Protein AF-A0A7S4QRP1-F1 (afdb_monomer_lite)

Foldseek 3Di:
DDDDPPPPPDPDQDQFWWWWQALVQFTWFQDPVFAIWGHHNDDDQRRIWGWGQDPVQWIWTAHSNQFTWFADPQFHITRDHNDCDQRRTWHWADPVPQWIWTAGSNQFIWFHDPNTGITGHHNDDDRRRTINIGGPPDPQFADFLAPCAVLALQQPDPVPLHQVLRNLVSVPQLPPFPAAEEEQAFLWAQCVAPQQVQQFAFDPQADAPPQDPRQPQQEGRLGRHAALQVRHNDRHRLAFLSNFLRQQQEGQTNPNYFYGHSRNDRHHYRIQRQQHNVRDGDLVSSLVSLLRCQQSHHQEYQALDWDDDDDPSSLVSVVLCVVLQYAYQHEQFQQQEACQVVPIPPQQRPDLSYAYEFEDDSVNAGDNRTHFYQERHQEYGHFAQGWGDGPPNDIGTDGGSSSRRSNLSSLLSRLCSLPVLATSNLSVVLQSVQFDADPNQNSGHNSNGYHHSSSSNVSSVVDDGQCWDPFAFDAKDDDFDDADFQWTFFKIKTFGTPDCPRFFKKWKFFHAPQFGGRDTQDMDTDDVDRIDIRGNHDIDGRDSRGFWMWIWTGDPRGIDDGGDVSNTYMDTDDRFNAPPWAFPDKDWPAFPDPDFLKGWGKIKTQGTQACQSFQWKWKFQDAPDLDTHDTQGIGGDLGFHDWDKDDPCVVQWDWDQDPQRKIKTDRFDDAAFDKMKIKGFAQKKKFWAFAAFAAPAWWWDWAPDIDHHGDDDRDIDGDHGDMIIIMTGHHHDGDIGGTMMMMGHDDSMDMDIRDIDRRPYQFMWIWTDDPPHTHSHTDTDGHDGDDLQAWDELQFAFPDKDWDFPDQDPQWGWTKIKTATDPCLQVDPNFFWKFKAFAAPVRHGPGGPGFIDGPYDDRIDITTDHTGGHDVRGFKMWIWTTDPNGTYPHIHIDTDDNNHPVDPVPVPDPPPPDDDDDDDDDPPDPPPDDDDDDDDDDDDDDDDDDDDDDDDDDDDDDDDDDDDDDDDDDDDDDDDDPDDDDPDDDDPVVVVVVVVVVVVDDDDDDPLAKDWDDKDKDWDDDDDDDDDDDDDDGDIDMDTDMDGHPDDDDPSPPDDDDDDDDADDDDPVVVVVQVVVVVVCVVVPNDDPPPDDDDDDHDDDDDDDDDDDDDDDDDDDDDDDDDDYDDDDDDDDDDDDDDDDDDDPDPDDDDDDDDDDDDDDDDDDDDDDDDDDDDDDDDDDDDDDDDDDDDDDDDD

InterPro domains:
  IPR000209 Peptidase S8/S53 domain [PF00082] (178-436)
  IPR008999 Actin-crosslinking [SSF50405] (17-133)
  IPR015500 Peptidase S8, subtilisin-related [PR00723] (177-196)
  IPR015500 Peptidase S8, subtilisin-related [PR00723] (237-250)
  IPR015500 Peptidase S8, subtilisin-related [PR00723] (399-415)
  IPR022398 Peptidase S8, subtilisin, His-active site [PS00137] (241-251)
  IPR022768 Fascin-like domain [PF06268] (27-131)
  IPR023827 Peptidase S8, subtilisin, Asp-active site [PS00136] (182-193)
  IPR023828 Peptidase S8, subtilisin, Ser-active site [PS00138] (400-410)
  IPR034204 Subtilisin-like protease 1, catalytic domain [cd07473] (177-435)
  IPR036852 Peptidase S8/S53 domain superfamily [G3DSA:3.40.50.200] (142-464)
  IPR036852 Peptidase S8/S53 domain superfamily [SSF52743] (160-460)
  IPR051048 Peptidase S8/S53 subtilisin kexin sedolisin [PTHR43399] (101-465)

pLDDT: mean 70.14, std 25.88, range [21.08, 98.94]

Structure (mmCIF, N/CA/C/O backbone):
data_AF-A0A7S4QRP1-F1
#
_entry.id   AF-A0A7S4QRP1-F1
#
loop_
_atom_site.group_PDB
_atom_site.id
_atom_site.type_symbol
_atom_site.label_atom_id
_atom_site.label_alt_id
_atom_site.label_comp_id
_atom_site.label_asym_id
_atom_site.label_entity_id
_atom_site.label_seq_id
_atom_site.pdbx_PDB_ins_code
_atom_site.Cartn_x
_atom_site.Cartn_y
_atom_site.Cartn_z
_atom_site.occupancy
_atom_site.B_iso_or_equiv
_atom_site.auth_seq_id
_atom_site.auth_comp_id
_atom_site.auth_asym_id
_atom_site.auth_atom_id
_atom_site.pdbx_PDB_model_num
ATOM 1 N N . MET A 1 1 ? -53.992 -9.890 17.772 1.00 36.91 1 MET A N 1
ATOM 2 C CA . MET A 1 1 ? -52.911 -10.896 17.773 1.00 36.91 1 MET A CA 1
ATOM 3 C C . MET A 1 1 ? -51.882 -10.403 16.781 1.00 36.91 1 MET A C 1
ATOM 5 O O . MET A 1 1 ? -52.305 -9.772 15.822 1.00 36.91 1 MET A O 1
ATOM 9 N N . ASP A 1 2 ? -50.608 -10.650 17.073 1.00 33.19 2 ASP A N 1
ATOM 10 C CA . ASP A 1 2 ? -49.397 -10.023 16.512 1.00 33.19 2 ASP A CA 1
ATOM 11 C C . ASP A 1 2 ? -48.949 -8.768 17.278 1.00 33.19 2 ASP A C 1
ATOM 13 O O . ASP A 1 2 ? -49.707 -7.817 17.462 1.00 33.19 2 ASP A O 1
ATOM 17 N N . GLY A 1 3 ? -47.712 -8.833 17.779 1.00 28.30 3 GLY A N 1
ATOM 18 C CA . GLY A 1 3 ? -47.117 -7.903 18.741 1.00 28.30 3 GLY A CA 1
ATOM 19 C C . GLY A 1 3 ? -46.500 -8.658 19.924 1.00 28.30 3 GLY A C 1
ATOM 20 O O . GLY A 1 3 ? -47.231 -9.218 20.733 1.00 28.30 3 GLY A O 1
ATOM 21 N N . LEU A 1 4 ? -45.162 -8.657 20.004 1.00 28.66 4 LEU A N 1
ATOM 22 C CA . LEU A 1 4 ? -44.342 -9.264 21.069 1.00 28.66 4 LEU A CA 1
ATOM 23 C C . LEU A 1 4 ? -44.476 -10.794 21.232 1.00 28.66 4 LEU A C 1
ATOM 25 O O . LEU A 1 4 ? -44.919 -11.302 22.259 1.00 28.66 4 LEU A O 1
ATOM 29 N N . MET A 1 5 ? -43.931 -11.543 20.265 1.00 24.38 5 MET A N 1
ATOM 30 C CA . MET A 1 5 ? -43.088 -12.672 20.674 1.00 24.38 5 MET A CA 1
ATOM 31 C C . MET A 1 5 ? -41.734 -12.105 21.105 1.00 24.38 5 MET A C 1
ATOM 33 O O . MET A 1 5 ? -40.993 -11.584 20.273 1.00 24.38 5 MET A O 1
ATOM 37 N N . LEU A 1 6 ? -41.408 -12.233 22.392 1.00 30.28 6 LEU A N 1
ATOM 38 C CA . LEU A 1 6 ? -40.015 -12.237 22.838 1.00 30.28 6 LEU A CA 1
ATOM 39 C C . LEU A 1 6 ? -39.286 -13.361 22.088 1.00 30.28 6 LEU A C 1
ATOM 41 O O . LEU A 1 6 ? -39.799 -14.478 21.990 1.00 30.28 6 LEU A O 1
ATOM 45 N N . ALA A 1 7 ? -38.123 -13.054 21.516 1.00 27.66 7 ALA A N 1
ATOM 46 C CA . ALA A 1 7 ? -37.414 -13.929 20.585 1.00 27.66 7 ALA A CA 1
ATOM 47 C C . ALA A 1 7 ? -36.687 -15.094 21.291 1.00 27.66 7 ALA A C 1
ATOM 49 O O . ALA A 1 7 ? -35.465 -15.208 21.249 1.00 27.66 7 ALA A O 1
ATOM 50 N N . CYS A 1 8 ? -37.440 -16.004 21.910 1.00 27.66 8 CYS A N 1
ATOM 51 C CA . CYS A 1 8 ? -36.922 -17.257 22.462 1.00 27.66 8 CYS A CA 1
ATOM 52 C C . CYS A 1 8 ? -36.659 -18.297 21.355 1.00 27.66 8 CYS A C 1
ATOM 54 O O . CYS A 1 8 ? -37.307 -19.342 21.312 1.00 27.66 8 CYS A O 1
ATOM 56 N N . CYS A 1 9 ? -35.721 -18.002 20.450 1.00 27.97 9 CYS A N 1
ATOM 57 C CA . CYS A 1 9 ? -35.180 -18.938 19.452 1.00 27.97 9 CYS A CA 1
ATOM 58 C C . CYS A 1 9 ? -33.712 -18.634 19.074 1.00 27.97 9 CYS A C 1
ATOM 60 O O . CYS A 1 9 ? -33.294 -18.942 17.969 1.00 27.97 9 CYS A O 1
ATOM 62 N N . ASP A 1 10 ? -32.919 -18.093 20.003 1.00 26.20 10 ASP A N 1
ATOM 63 C CA . ASP A 1 10 ? -31.451 -18.151 19.978 1.00 26.20 10 ASP A CA 1
ATOM 64 C C . ASP A 1 10 ? -30.969 -18.432 21.407 1.00 26.20 10 ASP A C 1
ATOM 66 O O . ASP A 1 10 ? -31.486 -17.842 22.356 1.00 26.20 10 ASP A O 1
ATOM 70 N N . GLY A 1 11 ? -29.980 -19.311 21.587 1.00 29.73 11 GLY A N 1
ATOM 71 C CA . GLY A 1 11 ? -29.454 -19.704 22.905 1.00 29.73 11 GLY A CA 1
ATOM 72 C C . GLY A 1 11 ? -28.552 -18.653 23.564 1.00 29.73 11 GLY A C 1
ATOM 73 O O . GLY A 1 11 ? -27.426 -18.972 23.937 1.00 29.73 11 GLY A O 1
ATOM 74 N N . ARG A 1 12 ? -29.018 -17.404 23.665 1.00 34.72 12 ARG A N 1
ATOM 75 C CA . ARG A 1 12 ? -28.264 -16.264 24.209 1.00 34.72 12 ARG A CA 1
ATOM 76 C C . ARG A 1 12 ? -28.408 -16.198 25.736 1.00 34.72 12 ARG A C 1
ATOM 78 O O . ARG A 1 12 ? -29.534 -16.087 26.214 1.00 34.72 12 ARG A O 1
ATOM 85 N N . PRO A 1 13 ? -27.312 -16.169 26.509 1.00 31.45 13 PRO A N 1
ATOM 86 C CA . PRO A 1 13 ? -27.297 -15.492 27.794 1.00 31.45 13 PRO A CA 1
ATOM 87 C C . PRO A 1 13 ? -27.046 -14.003 27.523 1.00 31.45 13 PRO A C 1
ATOM 89 O O . PRO A 1 13 ? -25.899 -13.564 27.433 1.00 31.45 13 PRO A O 1
ATOM 92 N N . THR A 1 14 ? -28.112 -13.228 27.338 1.00 40.06 14 THR A N 1
ATOM 93 C CA . THR A 1 14 ? -28.007 -11.766 27.350 1.00 40.06 14 THR A CA 1
ATOM 94 C C . THR A 1 14 ? -27.567 -11.323 28.748 1.00 40.06 14 THR A C 1
ATOM 96 O O . THR A 1 14 ? -28.078 -11.816 29.754 1.00 40.06 14 THR A O 1
ATOM 99 N N . GLN A 1 15 ? -26.560 -10.449 28.839 1.00 50.09 15 GLN A N 1
ATOM 100 C CA . GLN A 1 15 ? -26.154 -9.855 30.119 1.00 50.09 15 GLN A CA 1
ATOM 101 C C . GLN A 1 15 ? -27.037 -8.641 30.398 1.00 50.09 15 GLN A C 1
ATOM 103 O O . GLN A 1 15 ? -26.566 -7.507 30.387 1.00 50.09 15 GLN A O 1
ATOM 108 N N . ASP A 1 16 ? -28.327 -8.896 30.610 1.00 62.72 16 ASP A N 1
ATOM 109 C CA . ASP A 1 16 ? -29.318 -7.846 30.817 1.00 62.72 16 ASP A CA 1
ATOM 110 C C . ASP A 1 16 ? -29.002 -7.112 32.126 1.00 62.72 16 ASP A C 1
ATOM 112 O O . ASP A 1 16 ? -29.123 -7.670 33.225 1.00 62.72 16 ASP A O 1
ATOM 116 N N . LEU A 1 17 ? -28.555 -5.860 32.007 1.00 76.88 17 LEU A N 1
ATOM 117 C CA . LEU A 1 17 ? -28.476 -4.938 33.130 1.00 76.88 17 LEU A CA 1
ATOM 118 C C . LEU A 1 17 ? -29.876 -4.360 33.328 1.00 76.88 17 LEU A C 1
ATOM 120 O O . LEU A 1 17 ? -30.436 -3.774 32.407 1.00 76.88 17 LEU A O 1
ATOM 124 N N . VAL A 1 18 ? -30.465 -4.527 34.507 1.00 82.56 18 VAL A N 1
ATOM 125 C CA . VAL A 1 18 ? -31.856 -4.133 34.764 1.00 82.56 18 VAL A CA 1
ATOM 126 C C . VAL A 1 18 ? -32.008 -3.400 36.092 1.00 82.56 18 VAL A C 1
ATOM 128 O O . VAL A 1 18 ? -31.240 -3.615 37.028 1.00 82.56 18 VAL A O 1
ATOM 131 N N . ALA A 1 19 ? -33.059 -2.590 36.200 1.00 87.56 19 ALA A N 1
ATOM 132 C CA . ALA A 1 19 ? -33.604 -2.135 37.476 1.00 87.56 19 ALA A CA 1
ATOM 133 C C . ALA A 1 19 ? -35.018 -2.694 37.668 1.00 87.56 19 ALA A C 1
ATOM 135 O O . ALA A 1 19 ? -35.864 -2.614 36.775 1.00 87.56 19 ALA A O 1
ATOM 136 N N . PHE A 1 20 ? -35.307 -3.223 38.857 1.00 90.88 20 PHE A N 1
ATOM 137 C CA . PHE A 1 20 ? -36.644 -3.707 39.209 1.00 90.88 20 PHE A CA 1
ATOM 138 C C . PHE A 1 20 ? -37.429 -2.606 39.923 1.00 90.88 20 PHE A C 1
ATOM 140 O O . PHE A 1 20 ? -37.111 -2.252 41.059 1.00 90.88 20 PHE A O 1
ATOM 147 N N . GLN A 1 21 ? -38.473 -2.078 39.283 1.00 92.50 21 GLN A N 1
ATOM 148 C CA . GLN A 1 21 ? -39.404 -1.136 39.902 1.00 92.50 21 GLN A CA 1
ATOM 149 C C . GLN A 1 21 ? -40.632 -1.887 40.423 1.00 92.50 21 GLN A C 1
ATOM 151 O O . GLN A 1 21 ? -41.359 -2.500 39.650 1.00 92.50 21 GLN A O 1
ATOM 156 N N . SER A 1 22 ? -40.897 -1.839 41.725 1.00 91.69 22 SER A N 1
ATOM 157 C CA . SER A 1 22 ? -42.143 -2.356 42.307 1.00 91.69 22 SER A CA 1
ATOM 158 C C . SER A 1 22 ? -43.380 -1.647 41.744 1.00 91.69 22 SER A C 1
ATOM 160 O O . SER A 1 22 ? -43.319 -0.487 41.330 1.00 91.69 22 SER A O 1
ATOM 162 N N . SER A 1 23 ? -44.545 -2.291 41.841 1.00 85.31 23 SER A N 1
ATOM 163 C CA . SER A 1 23 ? -45.843 -1.680 41.494 1.00 85.31 23 SER A CA 1
ATOM 164 C C . SER A 1 23 ? -46.203 -0.429 42.321 1.00 85.31 23 SER A C 1
ATOM 166 O O . SER A 1 23 ? -47.149 0.280 41.985 1.00 85.31 23 SER A O 1
ATOM 168 N N . TYR A 1 24 ? -45.445 -0.120 43.381 1.00 84.62 24 TYR A N 1
ATOM 169 C CA . TYR A 1 24 ? -45.542 1.125 44.157 1.00 84.62 24 TYR A CA 1
ATOM 170 C C . TYR A 1 24 ? -44.632 2.251 43.626 1.00 84.62 24 TYR A C 1
ATOM 172 O O . TYR A 1 24 ? -44.512 3.302 44.255 1.00 84.62 24 TYR A O 1
ATOM 180 N N . GLY A 1 25 ? -43.972 2.041 42.482 1.00 83.88 25 GLY A N 1
ATOM 181 C CA . GLY A 1 25 ? -43.100 3.016 41.825 1.00 83.88 25 GLY A CA 1
ATOM 182 C C . GLY A 1 25 ? -41.698 3.137 42.430 1.00 83.88 25 GLY A C 1
ATOM 183 O O . GLY A 1 25 ? -40.950 4.025 42.025 1.00 83.88 25 GLY A O 1
ATOM 184 N N . ARG A 1 26 ? -41.322 2.269 43.380 1.00 90.94 26 ARG A N 1
ATOM 185 C CA . ARG A 1 26 ? -39.997 2.270 44.023 1.00 90.94 26 ARG A CA 1
ATOM 186 C C . ARG A 1 26 ? -39.060 1.247 43.401 1.00 90.94 26 ARG A C 1
ATOM 188 O O . ARG A 1 26 ? -39.504 0.140 43.104 1.00 90.94 26 ARG A O 1
ATOM 195 N N . TYR A 1 27 ? -37.787 1.595 43.252 1.00 92.62 27 TYR A N 1
ATOM 196 C CA . TYR A 1 27 ? -36.754 0.696 42.740 1.00 92.62 27 TYR A CA 1
ATOM 197 C C . TYR A 1 27 ? -36.138 -0.167 43.843 1.00 92.62 27 TYR A C 1
ATOM 199 O O . TYR A 1 27 ? -35.960 0.273 44.985 1.00 92.62 27 TYR A O 1
ATOM 207 N N . MET A 1 28 ? -35.842 -1.412 43.472 1.00 94.69 28 MET A N 1
ATOM 208 C CA . MET A 1 28 ? -35.037 -2.359 44.233 1.00 94.69 28 MET A CA 1
ATOM 209 C C . MET A 1 28 ? -33.589 -1.865 44.332 1.00 94.69 28 MET A C 1
ATOM 211 O O . MET A 1 28 ? -33.057 -1.343 43.361 1.00 94.69 28 MET A O 1
ATOM 215 N N . VAL A 1 29 ? -32.962 -2.046 45.492 1.00 94.25 29 VAL A N 1
ATOM 216 C CA . VAL A 1 29 ? -31.588 -1.616 45.786 1.00 94.25 29 VAL A CA 1
ATOM 217 C C . VAL A 1 29 ? -30.866 -2.681 46.593 1.00 94.25 29 VAL A C 1
ATOM 219 O O . VAL A 1 29 ? -31.466 -3.303 47.475 1.00 94.25 29 VAL A O 1
ATOM 222 N N . ALA A 1 30 ? -29.581 -2.877 46.312 1.00 92.94 30 ALA A N 1
ATOM 223 C CA . ALA A 1 30 ? -28.687 -3.651 47.161 1.00 92.94 30 ALA A CA 1
ATOM 224 C C . ALA A 1 30 ? -27.687 -2.715 47.846 1.00 92.94 30 ALA A C 1
ATOM 226 O O . ALA A 1 30 ? -26.859 -2.093 47.190 1.00 92.94 30 ALA A O 1
ATOM 227 N N . GLU A 1 31 ? -27.756 -2.636 49.171 1.00 91.12 31 GLU A N 1
ATOM 228 C CA . GLU A 1 31 ? -26.862 -1.814 49.987 1.00 91.12 31 GLU A CA 1
ATOM 229 C C . GLU A 1 31 ? -25.498 -2.516 50.180 1.00 91.12 31 GLU A C 1
ATOM 231 O O . GLU A 1 31 ? -25.381 -3.744 50.090 1.00 91.12 31 GLU A O 1
ATOM 236 N N . GLU A 1 32 ? -24.448 -1.753 50.498 1.00 85.00 32 GLU A N 1
ATOM 237 C CA . GLU A 1 32 ? -23.074 -2.269 50.653 1.00 85.00 32 GLU A CA 1
ATOM 238 C C . GLU A 1 32 ? -22.956 -3.387 51.720 1.00 85.00 32 GLU A C 1
ATOM 240 O O . GLU A 1 32 ? -22.223 -4.371 51.538 1.00 85.00 32 GLU A O 1
ATOM 245 N N . ASP A 1 33 ? -23.738 -3.295 52.804 1.00 87.75 33 ASP A N 1
ATOM 246 C CA . ASP A 1 33 ? -23.823 -4.282 53.896 1.00 87.75 33 ASP A CA 1
ATOM 247 C C . ASP A 1 33 ? -24.585 -5.578 53.515 1.00 87.75 33 ASP A C 1
ATOM 249 O O . ASP A 1 33 ? -24.695 -6.534 54.301 1.00 87.75 33 ASP A O 1
ATOM 253 N N . GLY A 1 34 ? -25.088 -5.632 52.279 1.00 85.94 34 GLY A N 1
ATOM 254 C CA . GLY A 1 34 ? -25.874 -6.724 51.727 1.00 85.94 34 GLY A CA 1
ATOM 255 C C . GLY A 1 34 ? -27.332 -6.743 52.185 1.00 85.94 34 GLY A C 1
ATOM 256 O O . GLY A 1 34 ? -27.982 -7.772 52.004 1.00 85.94 34 GLY A O 1
ATOM 257 N N . ALA A 1 35 ? -27.864 -5.673 52.781 1.00 91.06 35 ALA A N 1
ATOM 258 C CA . ALA A 1 35 ? -29.310 -5.480 52.851 1.00 91.06 35 ALA A CA 1
ATOM 259 C C . ALA A 1 35 ? -29.878 -5.254 51.439 1.00 91.06 35 ALA A C 1
ATOM 261 O O . ALA A 1 35 ? -29.221 -4.671 50.578 1.00 91.06 35 ALA A O 1
ATOM 262 N N . VAL A 1 36 ? -31.099 -5.727 51.191 1.00 93.31 36 VAL A N 1
ATOM 263 C CA . VAL A 1 36 ? -31.790 -5.541 49.909 1.00 93.31 36 VAL A CA 1
ATOM 264 C C . VAL A 1 36 ? -33.181 -4.999 50.198 1.00 93.31 36 VAL A C 1
ATOM 266 O O . VAL A 1 36 ? -33.927 -5.592 50.974 1.00 93.31 36 VAL A O 1
ATOM 269 N N . ASN A 1 37 ? -33.509 -3.856 49.604 1.00 93.88 37 ASN A N 1
ATOM 270 C CA . ASN A 1 37 ? -34.744 -3.110 49.851 1.00 93.88 37 ASN A CA 1
ATOM 271 C C . ASN A 1 37 ? -35.396 -2.708 48.520 1.00 93.88 37 ASN A C 1
ATOM 273 O O . ASN A 1 37 ? -34.835 -2.936 47.452 1.00 93.88 37 ASN A O 1
ATOM 277 N N . CYS A 1 38 ? -36.574 -2.089 48.573 1.00 92.94 38 CYS A N 1
ATOM 278 C CA . CYS A 1 38 ? -37.279 -1.532 47.420 1.00 92.94 38 CYS A CA 1
ATOM 279 C C . CYS A 1 38 ? -37.860 -0.149 47.754 1.00 92.94 38 CYS A C 1
ATOM 281 O O . CYS A 1 38 ? -39.071 0.050 47.824 1.00 92.94 38 CYS A O 1
ATOM 283 N N . ASN A 1 39 ? -36.978 0.811 48.049 1.00 91.56 39 ASN A N 1
ATOM 284 C CA . ASN A 1 39 ? -37.338 2.118 48.612 1.00 91.56 39 ASN A CA 1
ATOM 285 C C . ASN A 1 39 ? -36.873 3.328 47.773 1.00 91.56 39 ASN A C 1
ATOM 287 O O . ASN A 1 39 ? -37.225 4.466 48.105 1.00 91.56 39 ASN A O 1
ATOM 291 N N . ARG A 1 40 ? -36.132 3.117 46.681 1.00 91.19 40 ARG A N 1
ATOM 292 C CA . ARG A 1 40 ? -35.495 4.182 45.883 1.00 91.19 40 ARG A CA 1
ATOM 293 C C . ARG A 1 40 ? -36.458 4.791 44.862 1.00 91.19 40 ARG A C 1
ATOM 295 O O . ARG A 1 40 ? -37.448 4.162 44.498 1.00 91.19 40 ARG A O 1
ATOM 302 N N . VAL A 1 41 ? -36.215 6.035 44.447 1.00 86.19 41 VAL A N 1
ATOM 303 C CA . VAL A 1 41 ? -37.085 6.790 43.509 1.00 86.19 41 VAL A CA 1
ATOM 304 C C . VAL A 1 41 ? -36.474 6.981 42.122 1.00 86.19 41 VAL A C 1
ATOM 306 O O . VAL A 1 41 ? -37.200 7.191 41.155 1.00 86.19 41 VAL A O 1
ATOM 309 N N . GLU A 1 42 ? -35.156 6.864 42.032 1.00 81.44 42 GLU A N 1
ATOM 310 C CA . GLU A 1 42 ? -34.346 6.983 40.823 1.00 81.44 42 GLU A CA 1
ATOM 311 C C . GLU A 1 42 ? -33.474 5.723 40.707 1.00 81.44 42 GLU A C 1
ATOM 313 O O . GLU A 1 42 ? -33.475 4.890 41.618 1.00 81.44 42 GLU A O 1
ATOM 318 N N . VAL A 1 43 ? -32.794 5.565 39.571 1.00 80.44 43 VAL A N 1
ATOM 319 C CA . VAL A 1 43 ? -31.875 4.452 39.308 1.00 80.44 43 VAL A CA 1
ATOM 320 C C . VAL A 1 43 ? -30.473 5.024 39.191 1.00 80.44 43 VAL A C 1
ATOM 322 O O . VAL A 1 43 ? -30.217 5.802 38.272 1.00 80.44 43 VAL A O 1
ATOM 325 N N . ASP A 1 44 ? -29.601 4.616 40.100 1.00 77.12 44 ASP A N 1
ATOM 326 C CA . ASP A 1 44 ? -28.156 4.808 40.062 1.00 77.12 44 ASP A CA 1
ATOM 327 C C . ASP A 1 44 ? -27.489 3.417 40.168 1.00 77.12 44 ASP A C 1
ATOM 329 O O . ASP A 1 44 ? -28.170 2.385 40.155 1.00 77.12 44 ASP A O 1
ATOM 333 N N . ASP A 1 45 ? -26.162 3.369 40.282 1.00 75.81 45 ASP A N 1
ATOM 334 C CA . ASP A 1 45 ? -25.347 2.149 40.355 1.00 75.81 45 ASP A CA 1
ATOM 335 C C . ASP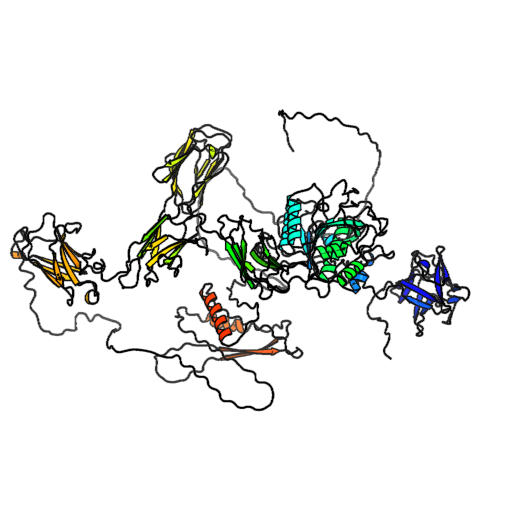 A 1 45 ? -25.943 1.043 41.256 1.00 75.81 45 ASP A C 1
ATOM 337 O O . ASP A 1 45 ? -25.941 -0.135 40.891 1.00 75.81 45 ASP A O 1
ATOM 341 N N . TRP A 1 46 ? -26.471 1.397 42.434 1.00 88.44 46 TRP A N 1
ATOM 342 C CA . TRP A 1 46 ? -26.876 0.443 43.483 1.00 88.44 46 TRP A CA 1
ATOM 343 C C . TRP A 1 46 ? -28.268 -0.168 43.253 1.00 88.44 46 TRP A C 1
ATOM 345 O O . TRP A 1 46 ? -28.615 -1.186 43.864 1.00 88.44 46 TRP A O 1
ATOM 355 N N . GLU A 1 47 ? -29.057 0.439 42.366 1.00 92.19 47 GLU A N 1
ATOM 356 C CA . GLU A 1 47 ? -30.358 -0.049 41.907 1.00 92.19 47 GLU A CA 1
ATOM 357 C C . GLU A 1 47 ? -30.247 -0.911 40.633 1.00 92.19 47 GLU A C 1
ATOM 359 O O . GLU A 1 47 ? -31.258 -1.417 40.134 1.00 92.19 47 GLU A O 1
ATOM 364 N N . THR A 1 48 ? -29.025 -1.104 40.116 1.00 84.44 48 THR A N 1
ATOM 365 C CA . THR A 1 48 ? -28.744 -1.963 38.958 1.00 84.44 48 THR A CA 1
ATOM 366 C C . THR A 1 48 ? -28.429 -3.409 39.353 1.00 84.44 48 THR A C 1
ATOM 368 O O . THR A 1 48 ? -27.731 -3.696 40.333 1.00 84.44 48 THR A O 1
ATOM 371 N N . PHE A 1 49 ? -28.937 -4.345 38.551 1.00 87.69 49 PHE A N 1
ATOM 372 C CA . PHE A 1 49 ? -28.712 -5.778 38.702 1.00 87.69 49 PHE A CA 1
ATOM 373 C C . PHE A 1 49 ? -28.378 -6.396 37.345 1.00 87.69 49 PHE A C 1
ATOM 375 O O . PHE A 1 49 ? -29.114 -6.213 36.381 1.00 87.69 49 PHE A O 1
ATOM 382 N N . GLN A 1 50 ? -27.297 -7.169 37.273 1.00 82.94 50 GLN A N 1
ATOM 383 C CA . GLN A 1 50 ? -26.990 -8.011 36.117 1.00 82.94 50 GLN A CA 1
ATOM 384 C C . GLN A 1 50 ? -27.730 -9.348 36.267 1.00 82.94 50 GLN A C 1
ATOM 386 O O . GLN A 1 50 ? -27.521 -10.068 37.252 1.00 82.94 50 GLN A O 1
ATOM 391 N N . ILE A 1 51 ? -28.574 -9.691 35.292 1.00 82.25 51 ILE A N 1
ATOM 392 C CA . ILE A 1 51 ? -29.219 -11.006 35.213 1.00 82.25 51 ILE A CA 1
ATOM 393 C C . ILE A 1 51 ? -28.206 -12.032 34.694 1.00 82.25 51 ILE A C 1
ATOM 395 O O . ILE A 1 51 ? -27.569 -11.836 33.662 1.00 82.25 51 ILE A O 1
ATOM 399 N N . LEU A 1 52 ? -28.072 -13.154 35.405 1.00 78.44 52 LEU A N 1
ATOM 400 C CA . LEU A 1 52 ? -27.333 -14.328 34.943 1.00 78.44 52 LEU A CA 1
ATOM 401 C C . LEU A 1 52 ? -28.284 -15.515 34.782 1.00 78.44 52 LEU A C 1
ATOM 403 O O . LEU A 1 52 ? -28.868 -15.990 35.758 1.00 78.44 52 LEU A O 1
ATOM 407 N N . TYR A 1 53 ? -28.409 -16.013 33.555 1.00 77.50 53 TYR A N 1
ATOM 408 C CA . TYR A 1 53 ? -29.225 -17.177 33.219 1.00 77.50 53 TYR A CA 1
ATOM 409 C C . TYR A 1 53 ? -28.495 -18.485 33.560 1.00 77.50 53 TYR A C 1
ATOM 411 O O . TYR A 1 53 ? -27.399 -18.749 33.065 1.00 77.50 53 TYR A O 1
ATOM 419 N N . ASN A 1 54 ? -29.107 -19.325 34.397 1.00 74.00 54 ASN A N 1
ATOM 420 C CA . ASN A 1 54 ? -28.594 -20.647 34.748 1.00 74.00 54 ASN A CA 1
ATOM 421 C C . ASN A 1 54 ? -29.115 -21.718 33.774 1.00 74.00 54 ASN A C 1
ATOM 423 O O . ASN A 1 54 ? -30.218 -21.629 33.235 1.00 74.00 54 ASN A O 1
ATOM 427 N N . SER A 1 55 ? -28.353 -22.801 33.614 1.00 71.69 55 SER A N 1
ATOM 428 C CA . SER A 1 55 ? -28.697 -23.929 32.734 1.00 71.69 55 SER A CA 1
ATOM 429 C C . SER A 1 55 ? -29.916 -24.758 33.175 1.00 71.69 55 SER A C 1
ATOM 431 O O . SER A 1 55 ? -30.355 -25.629 32.428 1.00 71.69 55 SER A O 1
ATOM 433 N N . ASP A 1 56 ? -30.471 -24.498 34.362 1.00 77.50 56 ASP A N 1
ATOM 434 C CA . ASP A 1 56 ? -31.720 -25.088 34.864 1.00 77.50 56 ASP A CA 1
ATOM 435 C C . ASP A 1 56 ? -32.966 -24.221 34.585 1.00 77.50 56 ASP A C 1
ATOM 437 O O . ASP A 1 56 ? -34.065 -24.578 35.008 1.00 77.50 56 ASP A O 1
ATOM 441 N N . GLY A 1 57 ? -32.809 -23.097 33.876 1.00 73.75 57 GLY A N 1
ATOM 442 C CA . GLY A 1 57 ? -33.887 -22.153 33.566 1.00 73.75 57 GLY A CA 1
ATOM 443 C C . GLY A 1 57 ? -34.178 -21.130 34.670 1.00 73.75 57 GLY A C 1
ATOM 444 O O . GLY A 1 57 ? -35.069 -20.300 34.500 1.00 73.75 57 GLY A O 1
ATOM 445 N N . THR A 1 58 ? -33.441 -21.154 35.786 1.00 87.50 58 THR A N 1
ATOM 446 C CA . THR A 1 58 ? -33.498 -20.091 36.803 1.00 87.50 58 THR A CA 1
ATOM 447 C C . THR A 1 58 ? -32.568 -18.930 36.450 1.00 87.50 58 THR A C 1
ATOM 449 O O . THR A 1 58 ? -31.611 -19.087 35.693 1.00 87.50 58 THR A O 1
ATOM 452 N N . ILE A 1 59 ? -32.793 -17.768 37.054 1.00 87.50 59 ILE A N 1
ATOM 453 C CA . ILE A 1 59 ? -31.887 -16.618 37.004 1.00 87.50 59 ILE A CA 1
ATOM 454 C C . ILE A 1 59 ? -31.243 -16.358 38.368 1.00 87.50 59 ILE A C 1
ATOM 456 O O . ILE A 1 59 ? -31.818 -16.672 39.411 1.00 87.50 59 ILE A O 1
ATOM 460 N N . ALA A 1 60 ? -30.060 -15.754 38.358 1.00 88.38 60 ALA A N 1
ATOM 461 C CA . ALA A 1 60 ? -29.434 -15.137 39.522 1.00 88.38 60 ALA A CA 1
ATOM 462 C C . ALA A 1 60 ? -29.266 -13.632 39.277 1.00 88.38 60 ALA A C 1
ATOM 464 O O . ALA A 1 60 ? -28.962 -13.217 38.160 1.00 88.38 60 ALA A O 1
ATOM 465 N N . LEU A 1 61 ? -29.452 -12.819 40.320 1.00 91.88 61 LEU A N 1
ATOM 466 C CA . LEU A 1 61 ? -29.322 -11.362 40.244 1.00 91.88 61 LEU A CA 1
ATOM 467 C C . LEU A 1 61 ? -28.015 -10.933 40.907 1.00 91.88 61 LEU A C 1
ATOM 469 O O . LEU A 1 61 ? -27.869 -11.050 42.128 1.00 91.88 61 LEU A O 1
ATOM 473 N N . ARG A 1 62 ? -27.062 -10.453 40.107 1.00 88.19 62 ARG A N 1
ATOM 474 C CA . ARG A 1 62 ? -25.781 -9.932 40.589 1.00 88.19 62 ARG A CA 1
ATOM 475 C C . ARG A 1 62 ? -25.886 -8.428 40.816 1.00 88.19 62 ARG A C 1
ATOM 477 O O . ARG A 1 62 ? -26.308 -7.701 39.925 1.00 88.19 62 ARG A O 1
ATOM 484 N N . THR A 1 63 ? -25.497 -7.970 41.996 1.00 89.62 63 THR A N 1
ATOM 485 C CA . THR A 1 63 ? -25.512 -6.553 42.380 1.00 89.62 63 THR A CA 1
ATOM 486 C C . THR A 1 63 ? -24.259 -5.833 41.881 1.00 89.62 63 THR A C 1
ATOM 488 O O . THR A 1 63 ? -23.247 -6.481 41.599 1.00 89.62 63 THR A O 1
ATOM 491 N N . HIS A 1 64 ? -24.280 -4.496 41.857 1.00 81.12 64 HIS A N 1
ATOM 492 C CA . HIS A 1 64 ? -23.104 -3.655 41.579 1.00 81.12 64 HIS A CA 1
ATOM 493 C C . HIS A 1 64 ? -21.860 -4.057 42.402 1.00 81.12 64 HIS A C 1
ATOM 495 O O . HIS A 1 64 ? -20.747 -4.126 41.886 1.00 81.12 64 HIS A O 1
ATOM 501 N N . PHE A 1 65 ? -22.041 -4.450 43.669 1.00 81.25 65 PHE A N 1
ATOM 502 C CA . PHE A 1 65 ? -20.960 -4.935 44.542 1.00 81.25 65 PHE A CA 1
ATOM 503 C C . PHE A 1 65 ? -20.434 -6.344 44.200 1.00 81.25 65 PHE A C 1
ATOM 505 O O . PHE A 1 65 ? -19.619 -6.895 44.941 1.00 81.25 65 PHE A O 1
ATOM 512 N N . GLY A 1 66 ? -20.917 -6.969 43.123 1.00 78.06 66 GLY A N 1
ATOM 513 C CA . GLY A 1 66 ? -20.517 -8.300 42.669 1.00 78.06 66 GLY A CA 1
ATOM 514 C C . GLY A 1 66 ? -21.052 -9.464 43.510 1.00 78.06 66 GLY A C 1
ATOM 515 O O . GLY A 1 66 ? -20.661 -10.606 43.260 1.00 78.06 66 GLY A O 1
ATOM 516 N N . LYS A 1 67 ? -21.930 -9.189 44.483 1.00 88.00 67 LYS A N 1
ATOM 517 C CA . LYS A 1 67 ? -22.629 -10.183 45.314 1.00 88.00 67 LYS A CA 1
ATOM 518 C C . LYS A 1 67 ? -23.943 -10.594 44.637 1.00 88.00 67 LYS A C 1
ATOM 520 O O . LYS A 1 67 ? -24.411 -9.912 43.731 1.00 88.00 67 LYS A O 1
ATOM 525 N N . TYR A 1 68 ? -24.556 -11.682 45.085 1.00 92.38 68 TYR A N 1
ATOM 526 C CA . TYR A 1 68 ? -25.827 -12.178 44.553 1.00 92.38 68 TYR A CA 1
ATOM 527 C C . TYR A 1 68 ? -26.969 -11.958 45.535 1.00 92.38 68 TYR A C 1
ATOM 529 O O . TYR A 1 68 ? -26.816 -12.246 46.724 1.00 92.38 68 TYR A O 1
ATOM 537 N N . VAL A 1 69 ? -28.111 -11.483 45.031 1.00 94.75 69 VAL A N 1
ATOM 538 C CA . VAL A 1 69 ? -29.371 -11.470 45.785 1.00 94.75 69 VAL A CA 1
ATOM 539 C C . VAL A 1 69 ? -29.792 -12.915 46.039 1.00 94.75 69 VAL A C 1
ATOM 541 O O . VAL A 1 69 ? -29.817 -13.723 45.113 1.00 94.75 69 VAL A O 1
ATOM 544 N N . GLY A 1 70 ? -30.149 -13.234 47.279 1.00 93.44 70 GLY A N 1
ATOM 545 C CA . GLY A 1 70 ? -30.666 -14.535 47.674 1.00 93.44 70 GLY A CA 1
ATOM 546 C C . GLY A 1 70 ? -31.823 -14.424 48.661 1.00 93.44 70 GLY A C 1
ATOM 547 O O . GLY A 1 70 ? -31.875 -13.512 49.489 1.00 93.44 70 GLY A O 1
ATOM 548 N N . ALA A 1 71 ? -32.746 -15.377 48.558 1.00 93.25 71 ALA A N 1
ATOM 549 C CA . ALA A 1 71 ? -33.881 -15.562 49.451 1.00 93.25 71 ALA A CA 1
ATOM 550 C C . ALA A 1 71 ? -33.717 -16.877 50.227 1.00 93.25 71 ALA A C 1
ATOM 552 O O . ALA A 1 71 ? -33.567 -17.951 49.635 1.00 93.25 71 ALA A O 1
ATOM 553 N N . ASP A 1 72 ? -33.724 -16.807 51.557 1.00 89.25 72 ASP A N 1
ATOM 554 C CA . ASP A 1 72 ? -33.651 -18.005 52.396 1.00 89.25 72 ASP A CA 1
ATOM 555 C C . ASP A 1 72 ? -35.027 -18.658 52.635 1.00 89.25 72 ASP A C 1
ATOM 557 O O . ASP A 1 72 ? -36.071 -18.157 52.216 1.00 89.25 72 ASP A O 1
ATOM 561 N N . ALA A 1 73 ? -35.035 -19.804 53.321 1.00 86.19 73 ALA A N 1
ATOM 562 C CA . ALA A 1 73 ? -36.255 -20.563 53.605 1.00 86.19 73 ALA A CA 1
ATOM 563 C C . ALA A 1 73 ? -37.213 -19.878 54.608 1.00 86.19 73 ALA A C 1
ATOM 565 O O . ALA A 1 73 ? -38.312 -20.380 54.830 1.00 86.19 73 ALA A O 1
ATOM 566 N N . THR A 1 74 ? -36.816 -18.758 55.224 1.00 87.06 74 THR A N 1
ATOM 567 C CA . THR A 1 74 ? -37.696 -17.901 56.041 1.00 87.06 74 THR A CA 1
ATOM 568 C C . THR A 1 74 ? -38.322 -16.766 55.225 1.00 87.06 74 THR A C 1
ATOM 570 O O . THR A 1 74 ? -39.191 -16.054 55.726 1.00 87.06 74 THR A O 1
ATOM 573 N N . GLY A 1 75 ? -37.901 -16.604 53.966 1.00 86.31 75 GLY A N 1
ATOM 574 C CA . GLY A 1 75 ? -38.274 -15.489 53.105 1.00 86.31 75 GLY A CA 1
ATOM 575 C C . GLY A 1 75 ? -37.487 -14.208 53.387 1.00 86.31 75 GLY A C 1
ATOM 576 O O . GLY A 1 75 ? -37.908 -13.139 52.947 1.00 86.31 75 GLY A O 1
ATOM 577 N N . ALA A 1 76 ? -36.363 -14.276 54.107 1.00 90.25 76 ALA A N 1
ATOM 578 C CA . ALA A 1 76 ? -35.480 -13.127 54.271 1.00 90.25 76 ALA A CA 1
ATOM 579 C C . ALA A 1 76 ? -34.615 -12.941 53.014 1.00 90.25 76 ALA A C 1
ATOM 581 O O . ALA A 1 76 ? -33.987 -13.889 52.533 1.00 90.25 76 ALA A O 1
ATOM 582 N N . VAL A 1 77 ? -34.574 -11.712 52.493 1.00 93.69 77 VAL A N 1
ATOM 583 C CA . VAL A 1 77 ? -33.838 -11.355 51.272 1.00 93.69 77 VAL A CA 1
ATOM 584 C C . VAL A 1 77 ? -32.586 -10.567 51.636 1.00 93.69 77 VAL A C 1
ATOM 586 O O . VAL A 1 77 ? -32.631 -9.645 52.448 1.00 93.69 77 VAL A O 1
ATOM 589 N N . ASN A 1 78 ? -31.448 -10.943 51.059 1.00 93.31 78 ASN A N 1
ATOM 590 C CA . ASN A 1 78 ? -30.175 -10.255 51.261 1.00 93.31 78 ASN A CA 1
ATOM 591 C C . ASN A 1 78 ? -29.228 -10.491 50.074 1.00 93.31 78 ASN A C 1
ATOM 593 O O . ASN A 1 78 ? -29.427 -11.417 49.296 1.00 93.31 78 ASN A O 1
ATOM 597 N N . ALA A 1 79 ? -28.185 -9.674 49.948 1.00 92.69 79 ALA A N 1
ATOM 598 C CA . ALA A 1 79 ? -27.154 -9.786 48.920 1.00 92.69 79 ALA A CA 1
ATOM 599 C C . ALA A 1 79 ? -25.766 -9.964 49.550 1.00 92.69 79 ALA A C 1
ATOM 601 O O . ALA A 1 79 ? -24.880 -9.124 49.396 1.00 92.69 79 ALA A O 1
ATOM 602 N N . ARG A 1 80 ? -25.578 -11.031 50.340 1.00 88.81 80 ARG A N 1
ATOM 603 C CA . ARG A 1 80 ? -24.342 -11.260 51.119 1.00 88.81 80 ARG A CA 1
ATOM 604 C C . ARG A 1 80 ? -23.399 -12.315 50.544 1.00 88.81 80 ARG A C 1
ATOM 606 O O . ARG A 1 80 ? -22.279 -12.443 51.037 1.00 88.81 80 ARG A O 1
ATOM 613 N N . HIS A 1 81 ? -23.814 -13.060 49.522 1.00 83.56 81 HIS A N 1
ATOM 614 C CA . HIS A 1 81 ? -23.055 -14.197 48.999 1.00 83.56 81 HIS A CA 1
ATOM 615 C C . HIS A 1 81 ? -22.358 -13.884 47.669 1.00 83.56 81 HIS A C 1
ATOM 617 O O . HIS A 1 81 ? -22.896 -13.193 46.811 1.00 83.56 81 HIS A O 1
ATOM 623 N N . TRP A 1 82 ? -21.150 -14.426 47.496 1.00 82.62 82 TRP A N 1
ATOM 624 C CA . TRP A 1 82 ? -20.307 -14.253 46.300 1.00 82.62 82 TRP A CA 1
ATOM 625 C C . TRP A 1 82 ? -20.457 -15.385 45.269 1.00 82.62 82 TRP A C 1
ATOM 627 O O . TRP A 1 82 ? -19.778 -15.384 44.246 1.00 82.62 82 TRP A O 1
ATOM 637 N N . LEU A 1 83 ? -21.302 -16.379 45.552 1.00 82.19 83 LEU A N 1
ATOM 638 C CA . LEU A 1 83 ? -21.507 -17.576 44.737 1.00 82.19 83 LEU A CA 1
ATOM 639 C C . LEU A 1 83 ? -23.006 -17.842 44.587 1.00 82.19 83 LEU A C 1
ATOM 641 O O . LEU A 1 83 ? -23.762 -17.640 45.535 1.00 82.19 83 LEU A O 1
ATOM 645 N N . ILE A 1 84 ? -23.412 -18.344 43.420 1.00 85.88 84 ILE A N 1
ATOM 646 C CA . ILE A 1 84 ? -24.804 -18.698 43.119 1.00 85.88 84 ILE A CA 1
ATOM 647 C C . ILE A 1 84 ? -25.113 -20.070 43.734 1.00 85.88 84 ILE A C 1
ATOM 649 O O . ILE A 1 84 ? -24.835 -21.117 43.140 1.00 85.88 84 ILE A O 1
ATOM 653 N N . GLY A 1 85 ? -25.660 -20.068 44.949 1.00 85.25 85 GLY A N 1
ATOM 654 C CA . GLY A 1 85 ? -26.149 -21.260 45.633 1.00 85.25 85 GLY A CA 1
ATOM 655 C C . GLY A 1 85 ? -27.587 -21.608 45.242 1.00 85.25 85 GLY A C 1
ATOM 656 O O . GLY A 1 85 ? -28.065 -21.273 44.158 1.00 85.25 85 GLY A O 1
ATOM 657 N N . LYS A 1 86 ? -28.292 -22.315 46.137 1.00 88.81 86 LYS A N 1
ATOM 658 C CA . LYS A 1 86 ? -29.730 -22.590 45.977 1.00 88.81 86 LYS A CA 1
ATOM 659 C C . LYS A 1 86 ? -30.565 -21.327 46.235 1.00 88.81 86 LYS A C 1
ATOM 661 O O . LYS A 1 86 ? -31.556 -21.105 45.550 1.00 88.81 86 LYS A O 1
ATOM 666 N N . ASN A 1 87 ? -30.197 -20.521 47.229 1.00 91.12 87 ASN A N 1
ATOM 667 C CA . ASN A 1 87 ? -31.000 -19.377 47.679 1.00 91.12 87 ASN A CA 1
ATOM 668 C C . ASN A 1 87 ? -30.923 -18.189 46.705 1.00 91.12 87 ASN A C 1
ATOM 670 O O . ASN A 1 87 ? -31.829 -17.367 46.664 1.00 91.12 87 ASN A O 1
ATOM 674 N N . GLU A 1 88 ? -29.863 -18.130 45.900 1.00 94.31 88 GLU A N 1
ATOM 675 C CA . GLU A 1 88 ? -29.549 -17.077 44.928 1.00 94.31 88 GLU A CA 1
ATOM 676 C C . GLU A 1 88 ? -30.154 -17.345 43.535 1.00 94.31 88 GLU A C 1
ATOM 678 O O . GLU A 1 88 ? -29.791 -16.691 42.559 1.00 94.31 88 GLU A O 1
ATOM 683 N N . ARG A 1 89 ? -31.058 -18.331 43.432 1.00 91.75 89 ARG A N 1
ATOM 684 C CA . ARG A 1 89 ? -31.772 -18.700 42.202 1.00 91.75 89 ARG A CA 1
ATOM 685 C C . ARG A 1 89 ? -33.249 -18.360 42.306 1.00 91.75 89 ARG A C 1
ATOM 687 O O . ARG A 1 89 ? -33.921 -18.773 43.256 1.00 91.75 89 ARG A O 1
ATOM 694 N N . PHE A 1 90 ? -33.746 -17.688 41.275 1.00 93.25 90 PHE A N 1
ATOM 695 C CA . PHE A 1 90 ? -35.145 -17.317 41.115 1.00 93.25 90 PHE A CA 1
ATOM 696 C C . PHE A 1 90 ? -35.691 -17.817 39.775 1.00 93.25 90 PHE A C 1
ATOM 698 O O . PHE A 1 90 ? -34.995 -17.779 38.764 1.00 93.25 90 PHE A O 1
ATOM 705 N N . SER A 1 91 ? -36.948 -18.241 39.739 1.00 91.12 91 SER A N 1
ATOM 706 C CA . SER A 1 91 ? -37.693 -18.420 38.491 1.00 91.12 91 SER A CA 1
ATOM 707 C C . SER A 1 91 ? -38.357 -17.094 38.126 1.00 91.12 91 SER A C 1
ATOM 709 O O . SER A 1 91 ? -39.099 -16.534 38.937 1.00 91.12 91 SER A O 1
ATOM 711 N N . LEU A 1 92 ? -38.096 -16.589 36.920 1.00 87.62 92 LEU A N 1
ATOM 712 C CA . LEU A 1 92 ? -38.738 -15.380 36.404 1.00 87.62 92 LEU A CA 1
ATOM 713 C C . LEU A 1 92 ? -40.109 -15.740 35.815 1.00 87.62 92 LEU A C 1
ATOM 715 O O . LEU A 1 92 ? -40.204 -16.580 34.922 1.00 87.62 92 LEU A O 1
ATOM 719 N N . VAL A 1 93 ? -41.169 -15.110 36.317 1.00 88.62 93 VAL A N 1
ATOM 720 C CA . VAL A 1 93 ? -42.555 -15.340 35.889 1.00 88.62 93 VAL A CA 1
ATOM 721 C C . VAL A 1 93 ? -43.084 -14.091 35.188 1.00 88.62 93 VAL A C 1
ATOM 723 O O . VAL A 1 93 ? -43.163 -13.030 35.800 1.00 88.62 93 VAL A O 1
ATOM 726 N N . ASP A 1 94 ? -43.454 -14.221 33.913 1.00 84.44 94 ASP A N 1
ATOM 727 C CA . ASP A 1 94 ? -44.179 -13.195 33.152 1.00 84.44 94 ASP A CA 1
ATOM 728 C C . ASP A 1 94 ? -45.673 -13.222 33.520 1.00 84.44 94 ASP A C 1
ATOM 730 O O . ASP A 1 94 ? -46.361 -14.233 33.330 1.00 84.44 94 ASP A O 1
ATOM 734 N N . ASN A 1 95 ? -46.179 -12.101 34.040 1.00 83.25 95 ASN A N 1
ATOM 735 C CA . ASN A 1 95 ? -47.569 -11.956 34.475 1.00 83.25 95 ASN A CA 1
ATOM 736 C C . ASN A 1 95 ? -48.541 -11.585 33.342 1.00 83.25 95 ASN A C 1
ATOM 738 O O . ASN A 1 95 ? -49.752 -11.548 33.570 1.00 83.25 95 ASN A O 1
ATOM 742 N N . LYS A 1 96 ? -48.038 -11.342 32.122 1.00 82.75 96 LYS A N 1
ATOM 743 C CA . LYS A 1 96 ? -48.797 -10.952 30.917 1.00 82.75 96 LYS A CA 1
ATOM 744 C C . LYS A 1 96 ? -49.516 -9.601 31.012 1.00 82.75 96 LYS A C 1
ATOM 746 O O . LYS A 1 96 ? -50.429 -9.327 30.234 1.00 82.75 96 LYS A O 1
ATOM 751 N N . ASP A 1 97 ? -49.091 -8.753 31.943 1.00 80.12 97 ASP A N 1
ATOM 752 C CA . ASP A 1 97 ? -49.583 -7.388 32.166 1.00 80.12 97 ASP A CA 1
ATOM 753 C C . ASP A 1 97 ? -48.444 -6.350 32.205 1.00 80.12 97 ASP A C 1
ATOM 755 O O . ASP A 1 97 ? -48.561 -5.303 32.839 1.00 80.12 97 ASP A O 1
ATOM 759 N N . SER A 1 98 ? -47.337 -6.655 31.517 1.00 76.25 98 SER A N 1
ATOM 760 C CA . SER A 1 98 ? -46.083 -5.884 31.518 1.00 76.25 98 SER A CA 1
ATOM 761 C C . SER A 1 98 ? -45.362 -5.829 32.875 1.00 76.25 98 SER A C 1
ATOM 763 O O . SER A 1 98 ? -44.504 -4.970 33.083 1.00 76.25 98 SER A O 1
ATOM 765 N N . THR A 1 99 ? -45.666 -6.759 33.786 1.00 84.25 99 THR A N 1
ATOM 766 C CA . THR A 1 99 ? -44.910 -6.977 35.028 1.00 84.25 99 THR A CA 1
ATOM 767 C C . THR A 1 99 ? -44.349 -8.395 35.111 1.00 84.25 99 THR A C 1
ATOM 769 O O . THR A 1 99 ? -44.883 -9.338 34.524 1.00 84.25 99 THR A O 1
ATOM 772 N N . PHE A 1 100 ? -43.292 -8.548 35.903 1.00 89.50 100 PHE A N 1
ATOM 773 C CA . PHE A 1 100 ? -42.656 -9.818 36.220 1.00 89.50 100 PHE A CA 1
ATOM 774 C C . PHE A 1 100 ? -42.701 -10.088 37.724 1.00 89.50 100 PHE A C 1
ATOM 776 O O . PHE A 1 100 ? -42.752 -9.164 38.539 1.00 89.50 100 PHE A O 1
ATOM 783 N N . SER A 1 101 ? -42.635 -11.364 38.091 1.00 91.50 101 SER A N 1
ATOM 784 C CA . SER A 1 101 ? -42.515 -11.823 39.474 1.00 91.50 101 SER A CA 1
ATOM 785 C C . SER A 1 101 ? -41.342 -12.788 39.619 1.00 91.50 101 SER A C 1
ATOM 787 O O . SER A 1 101 ? -41.087 -13.614 38.745 1.00 91.50 101 SER A O 1
ATOM 789 N N . LEU A 1 102 ? -40.619 -12.682 40.734 1.00 93.31 102 LEU A N 1
ATOM 790 C CA . LEU A 1 102 ? -39.419 -13.472 41.017 1.00 93.31 102 LEU A CA 1
ATOM 791 C C . LEU A 1 102 ? -39.754 -14.543 42.059 1.00 93.31 102 LEU A C 1
ATOM 793 O O . LEU A 1 102 ? -39.949 -14.224 43.230 1.00 93.31 102 LEU A O 1
ATOM 797 N N . GLN A 1 103 ? -39.841 -15.809 41.651 1.00 94.00 103 GLN A N 1
ATOM 798 C CA . GLN A 1 103 ? -40.113 -16.923 42.564 1.00 94.00 103 GLN A CA 1
ATOM 799 C C . GLN A 1 103 ? -38.803 -17.510 43.100 1.00 94.00 103 GLN A C 1
ATOM 801 O O . GLN A 1 103 ? -37.968 -17.957 42.324 1.00 94.00 103 GLN A O 1
ATOM 806 N N . SER A 1 104 ? -38.617 -17.545 44.416 1.00 93.31 104 SER A N 1
ATOM 807 C CA . SER A 1 104 ? -37.471 -18.175 45.073 1.00 93.31 104 SER A CA 1
ATOM 808 C C . SER A 1 104 ? -37.423 -19.689 44.829 1.00 93.31 104 SER A C 1
ATOM 810 O O . SER A 1 104 ? -38.439 -20.347 44.587 1.00 93.31 104 SER A O 1
ATOM 812 N N . SER A 1 105 ? -36.250 -20.289 45.026 1.00 89.12 105 SER A N 1
ATOM 813 C CA . SER A 1 105 ? -36.059 -21.749 45.022 1.00 89.12 105 SER A CA 1
ATOM 814 C C . SER A 1 105 ? -36.743 -22.510 46.178 1.00 89.12 105 SER A C 1
ATOM 816 O O . SER A 1 105 ? -36.589 -23.735 46.302 1.00 89.12 105 SER A O 1
ATOM 818 N N . HIS A 1 106 ? -37.496 -21.808 47.033 1.00 89.50 106 HIS A N 1
ATOM 819 C CA . HIS A 1 106 ? -38.385 -22.380 48.052 1.00 89.50 106 HIS A CA 1
ATOM 820 C C . HIS A 1 106 ? -39.873 -22.264 47.666 1.00 89.50 106 HIS A C 1
ATOM 822 O O . HIS A 1 106 ? -40.733 -22.697 48.426 1.00 89.50 106 HIS A O 1
ATOM 828 N N . GLY A 1 107 ? -40.181 -21.743 46.470 1.00 87.69 107 GLY A N 1
ATOM 829 C CA . GLY A 1 107 ? -41.530 -21.676 45.895 1.00 87.69 107 GLY A CA 1
ATOM 830 C C . GLY A 1 107 ? -42.319 -20.405 46.230 1.00 87.69 107 GLY A C 1
ATOM 831 O O . GLY A 1 107 ? -43.423 -20.230 45.717 1.00 87.69 107 GLY A O 1
ATOM 832 N N . THR A 1 108 ? -41.760 -19.514 47.047 1.00 92.94 108 THR A N 1
ATOM 833 C CA . THR A 1 108 ? -42.352 -18.226 47.436 1.00 92.94 108 THR A CA 1
ATOM 834 C C . THR A 1 108 ? -41.925 -17.090 46.510 1.00 92.94 108 THR A C 1
ATOM 836 O O . THR A 1 108 ? -40.827 -17.119 45.963 1.00 92.94 108 THR A O 1
ATOM 839 N N . TYR A 1 109 ? -42.754 -16.064 46.351 1.00 93.50 109 TYR A N 1
ATOM 840 C CA . TYR A 1 109 ? -42.458 -14.895 45.523 1.00 93.50 109 TYR A CA 1
ATOM 841 C C . TYR A 1 109 ? -41.792 -13.776 46.321 1.00 93.50 109 TYR A C 1
ATOM 843 O O . TYR A 1 109 ? -42.133 -13.541 47.480 1.00 93.50 109 TYR A O 1
ATOM 851 N N . LEU A 1 110 ? -40.857 -13.085 45.668 1.00 93.69 110 LEU A N 1
ATOM 852 C CA . LEU A 1 110 ? -40.277 -11.826 46.116 1.00 93.69 110 LEU A CA 1
ATOM 853 C C . LEU A 1 110 ? -41.373 -10.751 46.154 1.00 93.69 110 LEU A C 1
ATOM 855 O O . LEU A 1 110 ? -42.080 -10.579 45.165 1.00 93.69 110 LEU A O 1
ATOM 859 N N . MET A 1 111 ? -41.497 -10.029 47.265 1.00 92.81 111 MET A N 1
ATOM 860 C CA . MET A 1 111 ? -42.511 -9.006 47.512 1.00 92.81 111 MET A CA 1
ATOM 861 C C . MET A 1 111 ? -41.855 -7.718 48.018 1.00 92.81 111 MET A C 1
ATOM 863 O O . MET A 1 111 ? -41.081 -7.746 48.977 1.00 92.81 111 MET A O 1
ATOM 867 N N . ALA A 1 112 ? -42.211 -6.584 47.414 1.00 91.50 112 ALA A N 1
ATOM 868 C CA . ALA A 1 112 ? -41.988 -5.258 47.979 1.00 91.50 112 ALA A CA 1
ATOM 869 C C . ALA A 1 112 ? -43.140 -4.878 48.925 1.00 91.50 112 ALA A C 1
ATOM 871 O O . ALA A 1 112 ? -44.313 -4.940 48.553 1.00 91.50 112 ALA A O 1
ATOM 872 N N . GLU A 1 113 ? -42.809 -4.459 50.145 1.00 89.06 113 GLU A N 1
ATOM 873 C CA . GLU A 1 113 ? -43.760 -3.901 51.108 1.00 89.06 113 GLU A CA 1
ATOM 874 C C . GLU A 1 113 ? -43.947 -2.387 50.899 1.00 89.06 113 GLU A C 1
ATOM 876 O O . GLU A 1 113 ? -43.096 -1.696 50.338 1.00 89.06 113 GLU A O 1
ATOM 881 N N . LEU A 1 114 ? -45.062 -1.843 51.398 1.00 84.12 114 LEU A N 1
ATOM 882 C CA . LEU A 1 114 ? -45.400 -0.412 51.304 1.00 84.12 114 LEU A CA 1
ATOM 883 C C . LEU A 1 114 ? -44.401 0.522 52.012 1.00 84.12 114 LEU A C 1
ATOM 885 O O . LEU A 1 114 ? -44.343 1.705 51.680 1.00 84.12 114 LEU A O 1
ATOM 889 N N . ASP A 1 115 ? -43.629 0.018 52.978 1.00 85.50 115 ASP A N 1
ATOM 890 C CA . ASP A 1 115 ? -42.553 0.763 53.645 1.00 85.50 115 ASP A CA 1
ATOM 891 C C . ASP A 1 115 ? -41.185 0.620 52.945 1.00 85.50 115 ASP A C 1
ATOM 893 O O . ASP A 1 115 ? -40.187 1.180 53.402 1.00 85.50 115 ASP A O 1
ATOM 897 N N . GLY A 1 116 ? -41.144 -0.096 51.817 1.00 83.00 116 GLY A N 1
ATOM 898 C CA . GLY A 1 116 ? -39.952 -0.322 51.013 1.00 83.00 116 GLY A CA 1
ATOM 899 C C . GLY A 1 116 ? -39.062 -1.469 51.490 1.00 83.00 116 GLY A C 1
ATOM 900 O O . GLY A 1 116 ? -37.957 -1.614 50.963 1.00 83.00 116 GLY A O 1
ATOM 901 N N . ARG A 1 117 ? -39.497 -2.298 52.450 1.00 89.62 117 ARG A N 1
ATOM 902 C CA . ARG A 1 117 ? -38.846 -3.594 52.710 1.00 89.62 117 ARG A CA 1
ATOM 903 C C . ARG A 1 117 ? -39.043 -4.555 51.541 1.00 89.62 117 ARG A C 1
ATOM 905 O O . ARG A 1 117 ? -40.017 -4.456 50.796 1.00 89.62 117 ARG A O 1
ATOM 912 N N . LEU A 1 118 ? -38.123 -5.506 51.412 1.00 92.31 118 LEU A N 1
ATOM 913 C CA . LEU A 1 118 ? -38.208 -6.593 50.445 1.00 92.31 118 LEU A CA 1
ATOM 914 C C . LEU A 1 118 ? -38.135 -7.937 51.180 1.00 92.31 118 LEU A C 1
ATOM 916 O O . LEU A 1 118 ? -37.224 -8.172 51.975 1.00 92.31 118 LEU A O 1
ATOM 920 N N . ASN A 1 119 ? -39.100 -8.813 50.923 1.00 92.38 119 ASN A N 1
ATOM 921 C CA . ASN A 1 119 ? -39.164 -10.157 51.492 1.00 92.38 119 ASN A CA 1
ATOM 922 C C . ASN A 1 119 ? -39.457 -11.186 50.379 1.00 92.38 119 ASN A C 1
ATOM 924 O O . ASN A 1 119 ? -39.678 -10.814 49.231 1.00 92.38 119 ASN A O 1
ATOM 928 N N . ALA A 1 120 ? -39.418 -12.479 50.695 1.00 91.38 120 ALA A N 1
ATOM 929 C CA . ALA A 1 120 ? -39.743 -13.566 49.772 1.00 91.38 120 ALA A CA 1
ATOM 930 C C . ALA A 1 120 ? -40.585 -14.651 50.464 1.00 91.38 120 ALA A C 1
ATOM 932 O O . ALA A 1 120 ? -40.191 -15.818 50.505 1.00 91.38 120 ALA A O 1
ATOM 933 N N . ASN A 1 121 ? -41.705 -14.272 51.087 1.00 89.12 121 ASN A N 1
ATOM 934 C CA . ASN A 1 121 ? -42.493 -15.162 51.957 1.00 89.12 121 ASN A CA 1
ATOM 935 C C . ASN A 1 121 ? -43.925 -15.473 51.459 1.00 89.12 121 ASN A C 1
ATOM 937 O O . ASN A 1 121 ? -44.642 -16.220 52.125 1.00 89.12 121 ASN A O 1
ATOM 941 N N . HIS A 1 122 ? -44.343 -14.954 50.299 1.00 87.06 122 HIS A N 1
ATOM 942 C CA . HIS A 1 122 ? -45.709 -15.111 49.780 1.00 87.06 122 HIS A CA 1
ATOM 943 C C . HIS A 1 122 ? -45.875 -16.275 48.788 1.00 87.06 122 HIS A C 1
ATOM 945 O O . HIS A 1 122 ? -44.997 -16.547 47.975 1.00 87.06 122 HIS A O 1
ATOM 951 N N . ASP A 1 123 ? -47.028 -16.956 48.828 1.00 87.44 123 ASP A N 1
ATOM 952 C CA . ASP A 1 123 ? -47.357 -18.122 47.983 1.00 87.44 123 ASP A CA 1
ATOM 953 C C . ASP A 1 123 ? -48.059 -17.761 46.659 1.00 87.44 123 ASP A C 1
ATOM 955 O O . ASP A 1 123 ? -48.314 -18.637 45.828 1.00 87.44 123 ASP A O 1
ATOM 959 N N . LYS A 1 124 ? -48.402 -16.482 46.461 1.00 87.69 124 LYS A N 1
ATOM 960 C CA . LYS A 1 124 ? -49.230 -15.973 45.356 1.00 87.69 124 LYS A CA 1
ATOM 961 C C . LYS A 1 124 ? -48.729 -14.623 44.863 1.00 87.69 124 LYS A C 1
ATOM 963 O O . LYS A 1 124 ? -48.183 -13.842 45.630 1.00 87.69 124 LYS A O 1
ATOM 968 N N . ILE A 1 125 ? -49.003 -14.340 43.592 1.00 89.44 125 ILE A N 1
ATOM 969 C CA . ILE A 1 125 ? -48.687 -13.065 42.947 1.00 89.44 125 ILE A CA 1
ATOM 970 C C . ILE A 1 125 ? -49.850 -12.088 43.168 1.00 89.44 125 ILE A C 1
ATOM 972 O O . ILE A 1 125 ? -50.943 -12.278 42.629 1.00 89.44 125 ILE A O 1
ATOM 976 N N . GLY A 1 126 ? -49.618 -11.057 43.976 1.00 86.75 126 GLY A N 1
ATOM 977 C CA . GLY A 1 126 ? -50.497 -9.915 44.206 1.00 86.75 126 GLY A CA 1
ATOM 978 C C . GLY A 1 126 ? -49.936 -8.641 43.564 1.00 86.75 126 GLY A C 1
ATOM 979 O O . GLY A 1 126 ? -49.456 -8.669 42.433 1.00 86.75 126 GLY A O 1
ATOM 980 N N . LEU A 1 127 ? -50.046 -7.504 44.261 1.00 87.31 127 LEU A N 1
ATOM 981 C CA . LEU A 1 127 ? -49.478 -6.219 43.818 1.00 87.31 127 LEU A CA 1
ATOM 982 C C . LEU A 1 127 ? -48.031 -6.008 44.290 1.00 87.31 127 LEU A C 1
ATOM 984 O O . LEU A 1 127 ? -47.270 -5.343 43.596 1.00 87.31 127 LEU A O 1
ATOM 988 N N . GLY A 1 128 ? -47.643 -6.550 45.449 1.00 86.88 128 GLY A N 1
ATOM 989 C CA . GLY A 1 128 ? -46.292 -6.362 45.997 1.00 86.88 128 GLY A CA 1
ATOM 990 C C . GLY A 1 128 ? -45.238 -7.213 45.285 1.00 86.88 128 GLY A C 1
ATOM 991 O O . GLY A 1 128 ? -44.064 -6.865 45.263 1.00 86.88 128 GLY A O 1
ATOM 992 N N . GLU A 1 129 ? -45.668 -8.308 44.665 1.00 93.31 129 GLU A N 1
ATOM 993 C CA . GLU A 1 129 ? -44.842 -9.308 43.987 1.00 93.31 129 GLU A CA 1
ATOM 994 C C . GLU A 1 129 ? -44.608 -8.982 42.505 1.00 93.31 129 GLU A C 1
ATOM 996 O O . GLU A 1 129 ? -43.962 -9.747 41.785 1.00 93.31 129 GLU A O 1
ATOM 1001 N N . LYS A 1 130 ? -45.169 -7.864 42.032 1.00 92.00 130 LYS A N 1
ATOM 1002 C CA . LYS A 1 130 ? -45.110 -7.409 40.645 1.00 92.00 130 LYS A CA 1
ATOM 1003 C C . LYS A 1 130 ? -44.111 -6.279 40.484 1.00 92.00 130 LYS A C 1
ATOM 1005 O O . LYS A 1 130 ? -44.291 -5.193 41.049 1.00 92.00 130 LYS A O 1
ATOM 1010 N N . PHE A 1 131 ? -43.115 -6.534 39.646 1.00 90.81 131 PHE A N 1
ATOM 1011 C CA . PHE A 1 131 ? -42.064 -5.598 39.289 1.00 90.81 131 PHE A CA 1
ATOM 1012 C C . PHE A 1 131 ? -42.124 -5.284 37.794 1.00 90.81 131 PHE A C 1
ATOM 1014 O O . PHE A 1 131 ? -42.188 -6.186 36.959 1.00 90.81 131 PHE A O 1
ATOM 1021 N N . VAL A 1 132 ? -42.060 -4.006 37.441 1.00 86.31 132 VAL A N 1
ATOM 1022 C CA . VAL A 1 132 ? -41.665 -3.581 36.099 1.00 86.31 132 VAL A CA 1
ATOM 1023 C C . VAL A 1 132 ? -40.151 -3.742 36.025 1.00 86.31 132 VAL A C 1
ATOM 1025 O O . VAL A 1 132 ? -39.409 -3.082 36.752 1.00 86.31 132 VAL A O 1
ATOM 1028 N N . MET A 1 133 ? -39.692 -4.653 35.172 1.00 83.62 133 MET A N 1
ATOM 1029 C CA . MET A 1 133 ? -38.273 -4.803 34.875 1.00 83.62 133 MET A CA 1
ATOM 1030 C C . MET A 1 133 ? -37.907 -3.748 33.833 1.00 83.62 133 MET A C 1
ATOM 1032 O O . MET A 1 133 ? -38.340 -3.826 32.684 1.00 83.62 133 MET A O 1
ATOM 1036 N N . LYS A 1 134 ? -37.170 -2.722 34.257 1.00 77.62 134 LYS A N 1
ATOM 1037 C CA . LYS A 1 134 ? -36.646 -1.692 33.369 1.00 77.62 134 LYS A CA 1
ATOM 1038 C C . LYS A 1 134 ? -35.303 -2.169 32.840 1.00 77.62 134 LYS A C 1
ATOM 1040 O O . LYS A 1 134 ? -34.356 -2.298 33.614 1.00 77.62 134 LYS A O 1
ATOM 1045 N N . ASP A 1 135 ? -35.243 -2.408 31.539 1.00 68.94 135 ASP A N 1
ATOM 1046 C CA . ASP A 1 135 ? -33.985 -2.647 30.845 1.00 68.94 135 ASP A CA 1
ATOM 1047 C C . ASP A 1 135 ? -33.103 -1.391 30.936 1.00 68.94 135 ASP A C 1
ATOM 1049 O O . ASP A 1 135 ? -33.558 -0.271 30.668 1.00 68.94 135 ASP A O 1
ATOM 1053 N N . LEU A 1 136 ? -31.878 -1.582 31.419 1.00 65.00 136 LEU A N 1
ATOM 1054 C CA . LEU A 1 136 ? -30.810 -0.585 31.479 1.00 65.00 136 LEU A CA 1
ATOM 1055 C C . LEU A 1 136 ? -29.658 -0.953 30.544 1.00 65.00 136 LEU A C 1
ATOM 1057 O O . LEU A 1 136 ? -28.804 -0.102 30.294 1.00 65.00 136 LEU A O 1
ATOM 1061 N N . SER A 1 137 ? -29.631 -2.182 30.014 1.00 57.53 137 SER A N 1
ATOM 1062 C CA . SER A 1 137 ? -28.884 -2.418 28.792 1.00 57.53 137 SER A CA 1
ATOM 1063 C C . SER A 1 137 ? -29.526 -1.543 27.721 1.00 57.53 137 SER A C 1
ATOM 1065 O O . SER A 1 137 ? -30.751 -1.431 27.617 1.00 57.53 137 SER A O 1
ATOM 1067 N N . SER A 1 138 ? -28.701 -0.814 26.979 1.00 45.53 138 SER A N 1
ATOM 1068 C CA . SER A 1 138 ? -29.228 -0.019 25.883 1.00 45.53 138 SER A CA 1
ATOM 1069 C C . SER A 1 138 ? -29.771 -1.009 24.847 1.00 45.53 138 SER A C 1
ATOM 1071 O O . SER A 1 138 ? -28.981 -1.830 24.371 1.00 45.53 138 SER A O 1
ATOM 1073 N N . PRO A 1 139 ? -31.053 -0.947 24.422 1.00 42.41 139 PRO A N 1
ATOM 1074 C CA . PRO A 1 139 ? -31.613 -1.835 23.387 1.00 42.41 139 PRO A CA 1
ATOM 1075 C C . PRO A 1 139 ? -31.048 -1.538 21.975 1.00 42.41 139 PRO A C 1
ATOM 1077 O O . PRO A 1 139 ? -31.683 -1.791 20.953 1.00 42.41 139 PRO A O 1
ATOM 1080 N N . ASP A 1 140 ? -29.851 -0.958 21.943 1.00 48.41 140 ASP A N 1
ATOM 1081 C CA . ASP A 1 140 ? -29.232 -0.155 20.901 1.00 48.41 140 ASP A CA 1
ATOM 1082 C C . ASP A 1 140 ? -27.724 -0.488 20.746 1.00 48.41 140 ASP A C 1
ATOM 1084 O O . ASP A 1 140 ? -27.014 0.189 20.005 1.00 48.41 140 ASP A O 1
ATOM 1088 N N . GLN A 1 141 ? -27.227 -1.537 21.417 1.00 57.47 141 GLN A N 1
ATOM 1089 C CA . GLN A 1 141 ? -25.846 -2.044 21.337 1.00 57.47 141 GLN A CA 1
ATOM 1090 C C . GLN A 1 141 ? -25.782 -3.376 20.562 1.00 57.47 141 GLN A C 1
ATOM 1092 O O . GLN A 1 141 ? -26.617 -4.261 20.758 1.00 57.47 141 GLN A O 1
ATOM 1097 N N . ARG A 1 142 ? -24.775 -3.555 19.691 1.00 66.50 142 ARG A N 1
ATOM 1098 C CA . ARG A 1 142 ? -24.531 -4.815 18.959 1.00 66.50 142 ARG A CA 1
ATOM 1099 C C . ARG A 1 142 ? -23.364 -5.579 19.585 1.00 66.50 142 ARG A C 1
ATOM 1101 O O . ARG A 1 142 ? -22.207 -5.297 19.294 1.00 66.50 142 ARG A O 1
ATOM 1108 N N . PHE A 1 143 ? -23.672 -6.582 20.402 1.00 78.62 143 PHE A N 1
ATOM 1109 C CA . PHE A 1 143 ? -22.671 -7.495 20.959 1.00 78.62 143 PHE A CA 1
ATOM 1110 C C . PHE A 1 143 ? -22.377 -8.665 19.999 1.00 78.62 143 PHE A C 1
ATOM 1112 O O . PHE A 1 143 ? -23.326 -9.252 19.468 1.00 78.62 143 PHE A O 1
ATOM 1119 N N . PRO A 1 144 ? -21.101 -9.030 19.767 1.00 79.56 144 PRO A N 1
ATOM 1120 C CA . PRO A 1 144 ? -20.748 -10.245 19.036 1.00 79.56 144 PRO A CA 1
ATOM 1121 C C . PRO A 1 144 ? -21.012 -11.493 19.897 1.00 79.56 144 PRO A C 1
ATOM 1123 O O . PRO A 1 144 ? -20.994 -11.432 21.127 1.00 79.56 144 PRO A O 1
ATOM 1126 N N . ASN A 1 145 ? -21.250 -12.642 19.258 1.00 78.12 145 ASN A N 1
ATOM 1127 C CA . ASN A 1 145 ? -21.480 -13.929 19.939 1.00 78.12 145 ASN A CA 1
ATOM 1128 C C . ASN A 1 145 ? -20.181 -14.652 20.383 1.00 78.12 145 ASN A C 1
ATOM 1130 O O . ASN A 1 145 ? -20.225 -15.802 20.827 1.00 78.12 145 ASN A O 1
ATOM 1134 N N . ASP A 1 146 ? -19.044 -13.974 20.246 1.00 85.81 146 ASP A N 1
ATOM 1135 C CA . ASP A 1 146 ? -17.681 -14.463 20.426 1.00 85.81 146 ASP A CA 1
ATOM 1136 C C . ASP A 1 146 ? -17.397 -14.862 21.879 1.00 85.81 146 ASP A C 1
ATOM 1138 O O . ASP A 1 146 ? -17.637 -14.103 22.825 1.00 85.81 146 ASP A O 1
ATOM 1142 N N . VAL A 1 147 ? -16.851 -16.064 22.076 1.00 78.00 147 VAL A N 1
ATOM 1143 C CA . VAL A 1 147 ? -16.842 -16.722 23.397 1.00 78.00 147 VAL A CA 1
ATOM 1144 C C . VAL A 1 147 ? -16.002 -15.996 24.450 1.00 78.00 147 VAL A C 1
ATOM 1146 O O . VAL A 1 147 ? -16.273 -16.151 25.641 1.00 78.00 147 VAL A O 1
ATOM 1149 N N . ASN A 1 148 ? -15.013 -15.193 24.039 1.00 82.81 148 ASN A N 1
ATOM 1150 C CA . ASN A 1 148 ? -14.186 -14.400 24.950 1.00 82.81 148 ASN A CA 1
ATOM 1151 C C . ASN A 1 148 ? -14.463 -12.890 24.876 1.00 82.81 148 ASN A C 1
ATOM 1153 O O . ASN A 1 148 ? -13.669 -12.123 25.422 1.00 82.81 148 ASN A O 1
ATOM 1157 N N . PHE A 1 149 ? -15.566 -12.436 24.259 1.00 86.44 149 PHE A N 1
ATOM 1158 C CA . PHE A 1 149 ? -15.870 -11.000 24.141 1.00 86.44 149 PHE A CA 1
ATOM 1159 C C . PHE A 1 149 ? -15.840 -10.266 25.495 1.00 86.44 149 PHE A C 1
ATOM 1161 O O . PHE A 1 149 ? -15.299 -9.172 25.606 1.00 86.44 149 PHE A O 1
ATOM 1168 N N . THR A 1 150 ? -16.303 -10.914 26.567 1.00 84.12 150 THR A N 1
ATOM 1169 C CA . THR A 1 150 ? -16.280 -10.379 27.945 1.00 84.12 150 THR A CA 1
ATOM 1170 C C . THR A 1 150 ? -14.876 -10.138 28.522 1.00 84.12 150 THR A C 1
ATOM 1172 O O . THR A 1 150 ? -14.747 -9.513 29.572 1.00 84.12 150 THR A O 1
ATOM 1175 N N . SER A 1 151 ? -13.818 -10.619 27.859 1.00 87.62 151 SER A N 1
ATOM 1176 C CA . SER A 1 151 ? -12.416 -10.336 28.205 1.00 87.62 151 SER A CA 1
ATOM 1177 C C . SER A 1 151 ? -11.863 -9.092 27.495 1.00 87.62 151 SER A C 1
ATOM 1179 O O . SER A 1 151 ? -10.772 -8.626 27.834 1.00 87.62 151 SER A O 1
ATOM 1181 N N . LEU A 1 152 ? -12.596 -8.540 26.522 1.00 91.25 152 LEU A N 1
ATOM 1182 C CA . LEU A 1 152 ? -12.188 -7.416 25.681 1.00 91.25 152 LEU A CA 1
ATOM 1183 C C . LEU A 1 152 ? -12.611 -6.078 26.295 1.00 91.25 152 LEU A C 1
ATOM 1185 O O . LEU A 1 152 ? -13.357 -5.318 25.684 1.00 91.25 152 LEU A O 1
ATOM 1189 N N . TRP A 1 153 ? -12.099 -5.759 27.490 1.00 93.38 153 TRP A N 1
ATOM 1190 C CA . TRP A 1 153 ? -12.441 -4.499 28.173 1.00 93.38 153 TRP A CA 1
ATOM 1191 C C . TRP A 1 153 ? -12.183 -3.258 27.305 1.00 93.38 153 TRP A C 1
ATOM 1193 O O . TRP A 1 153 ? -12.855 -2.254 27.465 1.00 93.38 153 TRP A O 1
ATOM 1203 N N . GLY A 1 154 ? -11.215 -3.311 26.382 1.00 93.25 154 GLY A N 1
ATOM 1204 C CA . GLY A 1 154 ? -10.945 -2.211 25.454 1.00 93.25 154 GLY A CA 1
ATOM 1205 C C . GLY A 1 154 ? -12.086 -1.946 24.466 1.00 93.25 154 GLY A C 1
ATOM 1206 O O . GLY A 1 154 ? -12.227 -0.814 24.018 1.00 93.25 154 GLY A O 1
ATOM 1207 N N . MET A 1 155 ? -12.902 -2.963 24.167 1.00 93.56 155 MET A N 1
ATOM 1208 C CA . MET A 1 155 ? -14.071 -2.881 23.287 1.00 93.56 155 MET A CA 1
ATOM 1209 C C . MET A 1 155 ? -15.351 -2.522 24.050 1.00 93.56 155 MET A C 1
ATOM 1211 O O . MET A 1 155 ? -16.186 -1.822 23.493 1.00 93.56 155 MET A O 1
ATOM 1215 N N . HIS A 1 156 ? -15.512 -3.029 25.281 1.00 88.50 156 HIS A N 1
ATOM 1216 C CA . HIS A 1 156 ? -16.671 -2.775 26.143 1.00 88.50 156 HIS A CA 1
ATOM 1217 C C . HIS A 1 156 ? -16.347 -3.005 27.635 1.00 88.50 156 HIS A C 1
ATOM 1219 O O . HIS A 1 156 ? -15.851 -4.074 28.006 1.00 88.50 156 HIS A O 1
ATOM 1225 N N . GLU A 1 157 ? -16.654 -2.040 28.506 1.00 81.00 157 GLU A N 1
ATOM 1226 C CA . GLU A 1 157 ? -16.387 -2.082 29.948 1.00 81.00 157 GLU A CA 1
ATOM 1227 C C . GLU A 1 157 ? -17.479 -1.352 30.753 1.00 81.00 157 GLU A C 1
ATOM 1229 O O . GLU A 1 157 ? -17.965 -0.293 30.375 1.00 81.00 157 GLU A O 1
ATOM 1234 N N . LEU A 1 158 ? -17.875 -1.909 31.904 1.00 65.56 158 LEU A N 1
ATOM 1235 C CA . LEU A 1 158 ? -19.047 -1.432 32.663 1.00 65.56 158 LEU A CA 1
ATOM 1236 C C . LEU A 1 158 ? -18.916 -0.011 33.238 1.00 65.56 158 LEU A C 1
ATOM 1238 O O . LEU A 1 158 ? -19.927 0.573 33.614 1.00 65.56 158 LEU A O 1
ATOM 1242 N N . LEU A 1 159 ? -17.701 0.534 33.350 1.00 70.19 159 LEU A N 1
ATOM 1243 C CA . LEU A 1 159 ? -17.467 1.906 33.803 1.00 70.19 159 LEU A CA 1
ATOM 1244 C C . LEU A 1 159 ? -17.279 2.873 32.626 1.00 70.19 159 LEU A C 1
ATOM 1246 O O . LEU A 1 159 ? -16.881 4.019 32.859 1.00 70.19 159 LEU A O 1
ATOM 1250 N N . ASP A 1 160 ? -17.575 2.448 31.391 1.00 77.88 160 ASP A N 1
ATOM 1251 C CA . ASP A 1 160 ? -17.556 3.267 30.173 1.00 77.88 160 ASP A CA 1
ATOM 1252 C C . ASP A 1 160 ? -16.146 3.825 29.875 1.00 77.88 160 ASP A C 1
ATOM 1254 O O . ASP A 1 160 ? -15.934 5.002 29.559 1.00 77.88 160 ASP A O 1
ATOM 1258 N N . LYS A 1 161 ? -15.104 3.016 30.122 1.00 86.88 161 LYS A N 1
ATOM 1259 C CA . LYS A 1 161 ? -13.693 3.372 29.859 1.00 86.88 161 LYS A CA 1
ATOM 1260 C C . LYS A 1 161 ? -13.095 2.585 28.687 1.00 86.88 161 LYS A C 1
ATOM 1262 O O . LYS A 1 161 ? -11.870 2.472 28.582 1.00 86.88 161 LYS A O 1
ATOM 1267 N N . ASP A 1 162 ? -13.962 2.157 27.775 1.00 90.25 162 ASP A N 1
ATOM 1268 C CA . ASP A 1 162 ? -13.713 1.430 26.525 1.00 90.25 162 ASP A CA 1
ATOM 1269 C C . ASP A 1 162 ? -14.030 2.271 25.268 1.00 90.25 162 ASP A C 1
ATOM 1271 O O . ASP A 1 162 ? -14.366 3.449 25.375 1.00 90.25 162 ASP A O 1
ATOM 1275 N N . ILE A 1 163 ? -13.808 1.751 24.058 1.00 97.06 163 ILE A N 1
ATOM 1276 C CA . ILE A 1 163 ? -13.932 2.544 22.818 1.00 97.06 163 ILE A CA 1
ATOM 1277 C C . ILE A 1 163 ? -15.370 2.728 22.287 1.00 97.06 163 ILE A C 1
ATOM 1279 O O . ILE A 1 163 ? -15.492 3.171 21.149 1.00 97.06 163 ILE A O 1
ATOM 1283 N N . ASP A 1 164 ? -16.434 2.411 23.026 1.00 94.31 164 ASP A N 1
ATOM 1284 C CA . ASP A 1 164 ? -17.831 2.400 22.548 1.00 94.31 164 ASP A CA 1
ATOM 1285 C C . ASP A 1 164 ? -17.994 1.488 21.306 1.00 94.31 164 ASP A C 1
ATOM 1287 O O . ASP A 1 164 ? -18.576 1.876 20.280 1.00 94.31 164 ASP A O 1
ATOM 1291 N N . ALA A 1 165 ? -17.380 0.296 21.326 1.00 94.44 165 ALA A N 1
ATOM 1292 C CA . ALA A 1 165 ? -17.363 -0.573 20.148 1.00 94.44 165 ALA A CA 1
ATOM 1293 C C . ALA A 1 165 ? -18.758 -1.155 19.812 1.00 94.44 165 ALA A C 1
ATOM 1295 O O . ALA A 1 165 ? -19.171 -1.021 18.657 1.00 94.44 165 ALA A O 1
ATOM 1296 N N . PRO A 1 166 ? -19.540 -1.721 20.761 1.00 89.25 166 PRO A N 1
ATOM 1297 C CA . PRO A 1 166 ? -20.905 -2.203 20.505 1.00 89.25 166 PRO A CA 1
ATOM 1298 C C . PRO A 1 166 ? -21.856 -1.150 19.923 1.00 89.25 166 PRO A C 1
ATOM 1300 O O . PRO A 1 166 ? -22.737 -1.475 19.121 1.00 89.25 166 PRO A O 1
ATOM 1303 N N . GLU A 1 167 ? -21.682 0.112 20.299 1.00 88.75 167 GLU A N 1
ATOM 1304 C CA . GLU A 1 167 ? -22.456 1.251 19.820 1.00 88.75 167 GLU A CA 1
ATOM 1305 C C . GLU A 1 167 ? -22.027 1.679 18.410 1.00 88.75 167 GLU A C 1
ATOM 1307 O O . GLU A 1 167 ? -22.872 2.020 17.576 1.00 88.75 167 GLU A O 1
ATOM 1312 N N . ALA A 1 168 ? -20.725 1.632 18.112 1.00 91.25 168 ALA A N 1
ATOM 1313 C CA . ALA A 1 168 ? -20.213 1.813 16.755 1.00 91.25 168 ALA A CA 1
ATOM 1314 C C . ALA A 1 168 ? -20.728 0.700 15.823 1.00 91.25 168 ALA A C 1
ATOM 1316 O O . ALA A 1 168 ? -21.242 0.977 14.737 1.00 91.25 168 ALA A O 1
ATOM 1317 N N . TRP A 1 169 ? -20.692 -0.551 16.287 1.00 90.88 169 TRP A N 1
ATOM 1318 C CA . TRP A 1 169 ? -21.124 -1.740 15.550 1.00 90.88 169 TRP A CA 1
ATOM 1319 C C . TRP A 1 169 ? -22.630 -1.812 15.287 1.00 90.88 169 TRP A C 1
ATOM 1321 O O . TRP A 1 169 ? -23.045 -2.465 14.326 1.00 90.88 169 TRP A O 1
ATOM 1331 N N . LYS A 1 170 ? -23.468 -1.097 16.054 1.00 84.31 170 LYS A N 1
ATOM 1332 C CA . LYS A 1 170 ? -24.869 -0.868 15.657 1.00 84.31 170 LYS A CA 1
ATOM 1333 C C . LYS A 1 170 ? -24.957 -0.109 14.324 1.00 84.31 170 LYS A C 1
ATOM 1335 O O . LYS A 1 170 ? -25.861 -0.379 13.536 1.00 84.31 170 LYS A O 1
ATOM 1340 N N . LYS A 1 171 ? -24.061 0.852 14.075 1.00 85.00 171 LYS A N 1
ATOM 1341 C CA . LYS A 1 171 ? -24.052 1.642 12.832 1.00 85.00 171 LYS A CA 1
ATOM 1342 C C . LYS A 1 171 ? -23.375 0.885 11.701 1.00 85.00 171 LYS A C 1
ATOM 1344 O O . LYS A 1 171 ? -23.878 0.909 10.581 1.00 85.00 171 LYS A O 1
ATOM 1349 N N . PHE A 1 172 ? -22.231 0.263 11.988 1.00 85.00 172 PHE A N 1
ATOM 1350 C CA . PHE A 1 172 ? -21.406 -0.384 10.977 1.00 85.00 172 PHE A CA 1
ATOM 1351 C C . PHE A 1 172 ? -20.359 -1.330 11.589 1.00 85.00 172 PHE A C 1
ATOM 1353 O O . PHE A 1 172 ? -19.626 -0.943 12.495 1.00 85.00 172 PHE A O 1
ATOM 1360 N N . THR A 1 173 ? -20.244 -2.549 11.056 1.00 80.38 173 THR A N 1
ATOM 1361 C CA . THR A 1 173 ? -19.238 -3.570 11.442 1.00 80.38 173 THR A CA 1
ATOM 1362 C C . THR A 1 173 ? -18.187 -3.844 10.357 1.00 80.38 173 THR A C 1
ATOM 1364 O O . THR A 1 173 ? -17.324 -4.703 10.542 1.00 80.38 173 THR A O 1
ATOM 1367 N N . GLY A 1 174 ? -18.267 -3.158 9.210 1.00 77.88 174 GLY A N 1
ATOM 1368 C CA . GLY A 1 174 ? -17.529 -3.504 7.985 1.00 77.88 174 GLY A CA 1
ATOM 1369 C C . GLY A 1 174 ? -18.366 -4.243 6.930 1.00 77.88 174 GLY A C 1
ATOM 1370 O O . GLY A 1 174 ? -17.924 -4.414 5.793 1.00 77.88 174 GLY A O 1
ATOM 1371 N N . GLU A 1 175 ? -19.587 -4.663 7.275 1.00 70.69 175 GLU A N 1
ATOM 1372 C CA . GLU A 1 175 ? -20.525 -5.306 6.348 1.00 70.69 175 GLU A CA 1
ATOM 1373 C C . GLU A 1 175 ? -20.864 -4.409 5.134 1.00 70.69 175 GLU A C 1
ATOM 1375 O O . GLU A 1 175 ? -21.029 -3.201 5.262 1.00 70.69 175 GLU A O 1
ATOM 1380 N N . PHE A 1 176 ? -20.945 -5.005 3.936 1.00 57.94 176 PHE A N 1
ATOM 1381 C CA . PHE A 1 176 ? -21.148 -4.334 2.630 1.00 57.94 176 PHE A CA 1
ATOM 1382 C C . PHE A 1 176 ? -19.997 -3.445 2.104 1.00 57.94 176 PHE A C 1
ATOM 1384 O O . PHE A 1 176 ? -20.141 -2.830 1.048 1.00 57.94 176 PHE A O 1
ATOM 1391 N N . SER A 1 177 ? -18.838 -3.417 2.769 1.00 69.69 177 SER A N 1
ATOM 1392 C CA . SER A 1 177 ? -17.624 -2.766 2.251 1.00 69.69 177 SER A CA 1
ATOM 1393 C C . SER A 1 177 ? -17.061 -3.467 1.000 1.00 69.69 177 SER A C 1
ATOM 1395 O O . SER A 1 177 ? -17.068 -4.694 0.907 1.00 69.69 177 SER A O 1
ATOM 1397 N N . ALA A 1 178 ? -16.473 -2.700 0.070 1.00 65.62 178 ALA A N 1
ATOM 1398 C CA . ALA A 1 178 ? -15.642 -3.234 -1.026 1.00 65.62 178 ALA A CA 1
ATOM 1399 C C . ALA A 1 178 ? -14.300 -3.832 -0.534 1.00 65.62 178 ALA A C 1
ATOM 1401 O O . ALA A 1 178 ? -13.585 -4.505 -1.284 1.00 65.62 178 ALA A O 1
ATOM 1402 N N . GLY A 1 179 ? -13.987 -3.603 0.741 1.00 81.25 179 GLY A N 1
ATOM 1403 C CA . GLY A 1 179 ? -12.837 -4.104 1.475 1.00 81.25 179 GLY A CA 1
ATOM 1404 C C . GLY A 1 179 ? -11.680 -3.108 1.548 1.00 81.25 179 GLY A C 1
ATOM 1405 O O . GLY A 1 179 ? -11.421 -2.381 0.591 1.00 81.25 179 GLY A O 1
ATOM 1406 N N . ILE A 1 180 ? -10.975 -3.091 2.681 1.00 91.94 180 ILE A N 1
ATOM 1407 C CA . ILE A 1 180 ? -9.810 -2.234 2.936 1.00 91.94 180 ILE A CA 1
ATOM 1408 C C . ILE A 1 180 ? -8.587 -3.077 3.296 1.00 91.94 180 ILE A C 1
ATOM 1410 O O . ILE A 1 180 ? -8.656 -3.939 4.170 1.00 91.94 180 ILE A O 1
ATOM 1414 N N . THR A 1 181 ? -7.458 -2.827 2.635 1.00 96.12 181 THR A N 1
ATOM 1415 C CA . THR A 1 181 ? -6.185 -3.474 2.973 1.00 96.12 181 THR A CA 1
ATOM 1416 C C . THR A 1 181 ? -5.535 -2.752 4.152 1.00 96.12 181 THR A C 1
ATOM 1418 O O . THR A 1 181 ? -5.379 -1.527 4.125 1.00 96.12 181 THR A O 1
ATOM 1421 N N . VAL A 1 182 ? -5.163 -3.515 5.179 1.00 98.50 182 VAL A N 1
ATOM 1422 C CA . VAL A 1 182 ? -4.501 -3.047 6.403 1.00 98.50 182 VAL A CA 1
ATOM 1423 C C . VAL A 1 182 ? -3.183 -3.794 6.550 1.00 98.50 182 VAL A C 1
ATOM 1425 O O . VAL A 1 182 ? -3.188 -5.016 6.685 1.00 98.50 182 VAL A O 1
ATOM 1428 N N . ALA A 1 183 ? -2.062 -3.078 6.538 1.00 98.75 183 ALA A N 1
ATOM 1429 C CA . ALA A 1 183 ? -0.745 -3.679 6.725 1.00 98.75 183 ALA A CA 1
ATOM 1430 C C . ALA A 1 183 ? -0.424 -3.841 8.216 1.00 98.75 183 ALA A C 1
ATOM 1432 O O . ALA A 1 183 ? -0.493 -2.880 8.984 1.00 98.75 183 ALA A O 1
ATOM 1433 N N . VAL A 1 184 ? -0.029 -5.044 8.630 1.00 98.88 184 VAL A N 1
ATOM 1434 C CA . VAL A 1 184 ? 0.504 -5.322 9.970 1.00 98.88 184 VAL A CA 1
ATOM 1435 C C . VAL A 1 184 ? 2.006 -5.540 9.826 1.00 98.88 184 VAL A C 1
ATOM 1437 O O . VAL A 1 184 ? 2.445 -6.621 9.441 1.00 98.88 184 VAL A O 1
ATOM 1440 N N . ILE A 1 185 ? 2.784 -4.487 10.091 1.00 98.81 185 ILE A N 1
ATOM 1441 C CA . ILE A 1 185 ? 4.247 -4.492 9.955 1.00 98.81 185 ILE A CA 1
ATOM 1442 C C . ILE A 1 185 ? 4.836 -4.888 11.312 1.00 98.81 185 ILE A C 1
ATOM 1444 O O . ILE A 1 185 ? 4.962 -4.038 12.191 1.00 98.81 185 ILE A O 1
ATOM 1448 N N . ASP A 1 186 ? 5.119 -6.178 11.516 1.00 98.69 186 ASP A N 1
ATOM 1449 C CA . ASP A 1 186 ? 5.378 -6.763 12.846 1.00 98.69 186 ASP A CA 1
ATOM 1450 C C . ASP A 1 186 ? 6.185 -8.095 12.766 1.00 98.69 186 ASP A C 1
ATOM 1452 O O . ASP A 1 186 ? 7.086 -8.226 11.933 1.00 98.69 186 ASP A O 1
ATOM 1456 N N . THR A 1 187 ? 5.902 -9.086 13.627 1.00 98.56 187 THR A N 1
ATOM 1457 C CA . THR A 1 187 ? 6.480 -10.449 13.624 1.00 98.56 187 THR A CA 1
ATOM 1458 C C . THR A 1 187 ? 5.822 -11.413 12.632 1.00 98.56 187 THR A C 1
ATOM 1460 O O . THR A 1 187 ? 6.159 -12.596 12.641 1.00 98.56 187 THR A O 1
ATOM 1463 N N . GLY A 1 188 ? 4.914 -10.927 11.781 1.00 98.50 188 GLY A N 1
ATOM 1464 C CA . GLY A 1 188 ? 4.060 -11.738 10.908 1.00 98.50 188 GLY A CA 1
ATOM 1465 C C . GLY A 1 188 ? 2.646 -11.928 11.463 1.00 98.50 188 GLY A C 1
ATOM 1466 O O . GLY A 1 188 ? 2.288 -11.347 12.489 1.00 98.50 188 GLY A O 1
ATOM 1467 N N . ILE A 1 189 ? 1.831 -12.750 10.801 1.00 98.81 189 ILE A N 1
ATOM 1468 C CA . ILE A 1 189 ? 0.508 -13.171 11.291 1.00 98.81 189 ILE A CA 1
ATOM 1469 C C . ILE A 1 189 ? 0.385 -14.689 11.123 1.00 98.81 189 ILE A C 1
ATOM 1471 O O . ILE A 1 189 ? 0.723 -15.224 10.072 1.00 98.81 189 ILE A O 1
ATOM 1475 N N . ASP A 1 190 ? -0.163 -15.398 12.115 1.00 98.75 190 ASP A N 1
ATOM 1476 C CA . ASP A 1 190 ? -0.724 -16.735 11.886 1.00 98.75 190 ASP A CA 1
ATOM 1477 C C . ASP A 1 190 ? -1.983 -16.609 11.013 1.00 98.75 190 ASP A C 1
ATOM 1479 O O . ASP A 1 190 ? -3.115 -16.561 11.500 1.00 98.75 190 ASP A O 1
ATOM 1483 N N . TYR A 1 191 ? -1.780 -16.534 9.699 1.00 98.06 191 TYR A N 1
ATOM 1484 C CA . TYR A 1 191 ? -2.850 -16.440 8.708 1.00 98.06 191 TYR A CA 1
ATOM 1485 C C . TYR A 1 191 ? -3.722 -17.706 8.641 1.00 98.06 191 TYR A C 1
ATOM 1487 O O . TYR A 1 191 ? -4.771 -17.701 7.997 1.00 98.06 191 TYR A O 1
ATOM 1495 N N . THR A 1 192 ? -3.339 -18.788 9.331 1.00 98.25 192 THR A N 1
ATOM 1496 C CA . THR A 1 192 ? -4.157 -20.004 9.463 1.00 98.25 192 THR A CA 1
ATOM 1497 C C . THR A 1 192 ? -5.097 -19.972 10.671 1.00 98.25 192 THR A C 1
ATOM 1499 O O . THR A 1 192 ? -5.998 -20.815 10.764 1.00 98.25 192 THR A O 1
ATOM 1502 N N . HIS A 1 193 ? -4.924 -18.994 11.570 1.00 98.50 193 HIS A N 1
ATOM 1503 C CA . HIS A 1 193 ? -5.705 -18.841 12.791 1.00 98.50 193 HIS A CA 1
ATOM 1504 C C . HIS A 1 193 ? -7.206 -18.751 12.475 1.00 98.50 193 HIS A C 1
ATOM 1506 O O . HIS A 1 193 ? -7.640 -17.944 11.649 1.00 98.50 193 HIS A O 1
ATOM 1512 N N . GLU A 1 194 ? -8.020 -19.571 13.145 1.00 97.06 194 GLU A N 1
ATOM 1513 C CA . GLU A 1 194 ? -9.444 -19.758 12.818 1.00 97.06 194 GLU A CA 1
ATOM 1514 C C . GLU A 1 194 ? -10.283 -18.475 12.900 1.00 97.06 194 GLU A C 1
ATOM 1516 O O . GLU A 1 194 ? -11.322 -18.378 12.255 1.00 97.06 194 GLU A O 1
ATOM 1521 N N . ASP A 1 195 ? -9.787 -17.522 13.683 1.00 96.56 195 ASP A N 1
ATOM 1522 C CA . ASP A 1 195 ? -10.396 -16.237 14.028 1.00 96.56 195 ASP A CA 1
ATOM 1523 C C . ASP A 1 195 ? -9.837 -15.052 13.217 1.00 96.56 195 ASP A C 1
ATOM 1525 O O . ASP A 1 195 ? -10.232 -13.914 13.447 1.00 96.56 195 ASP A O 1
ATOM 1529 N N . LEU A 1 196 ? -8.885 -15.304 12.304 1.00 98.12 196 LEU A N 1
ATOM 1530 C CA . LEU A 1 196 ? -8.239 -14.284 11.460 1.00 98.12 196 LEU A CA 1
ATOM 1531 C C . LEU A 1 196 ? -8.323 -14.601 9.970 1.00 98.12 196 LEU A C 1
ATOM 1533 O O . LEU A 1 196 ? -8.517 -13.688 9.175 1.00 98.12 196 LEU A O 1
ATOM 1537 N N . ARG A 1 197 ? -8.174 -15.877 9.587 1.00 96.19 197 ARG A N 1
ATOM 1538 C CA . ARG A 1 197 ? -7.971 -16.326 8.196 1.00 96.19 197 ARG A CA 1
ATOM 1539 C C . ARG A 1 197 ? -8.992 -15.782 7.182 1.00 96.19 197 ARG A C 1
ATOM 1541 O O . ARG A 1 197 ? -8.649 -15.582 6.024 1.00 96.19 197 ARG A O 1
ATOM 1548 N N . ASP A 1 198 ? -10.234 -15.541 7.611 1.00 93.81 198 ASP A N 1
ATOM 1549 C CA . ASP A 1 198 ? -11.320 -15.066 6.743 1.00 93.81 198 ASP A CA 1
ATOM 1550 C C . ASP A 1 198 ? -11.208 -13.539 6.459 1.00 93.81 198 ASP A C 1
ATOM 1552 O O . ASP A 1 198 ? -11.827 -13.044 5.519 1.00 93.81 198 ASP A O 1
ATOM 1556 N N . ASN A 1 199 ? -10.375 -12.817 7.227 1.00 96.12 199 ASN A N 1
ATOM 1557 C CA . ASN A 1 199 ? -9.996 -11.402 7.070 1.00 96.12 199 ASN A CA 1
ATOM 1558 C C . ASN A 1 199 ? -8.524 -11.220 6.615 1.00 96.12 199 ASN A C 1
ATOM 1560 O O . ASN A 1 199 ? -8.007 -10.103 6.642 1.00 96.12 199 ASN A O 1
ATOM 1564 N N . ILE A 1 200 ? -7.808 -12.281 6.219 1.00 98.00 200 ILE A N 1
ATOM 1565 C CA . ILE A 1 200 ? -6.428 -12.179 5.708 1.00 98.00 200 ILE A CA 1
ATOM 1566 C C . ILE A 1 200 ? -6.425 -11.653 4.261 1.00 98.00 200 ILE A C 1
ATOM 1568 O O . ILE A 1 200 ? -7.297 -11.981 3.455 1.00 98.00 200 ILE A O 1
ATOM 1572 N N . TRP A 1 201 ? -5.446 -10.810 3.928 1.00 97.56 201 TRP A N 1
ATOM 1573 C CA . TRP A 1 201 ? -5.192 -10.370 2.557 1.00 97.56 201 TRP A CA 1
ATOM 1574 C C . TRP A 1 201 ? -4.593 -11.505 1.719 1.00 97.56 201 TRP A C 1
ATOM 1576 O O . TRP A 1 201 ? -3.833 -12.339 2.210 1.00 97.56 201 TRP A O 1
ATOM 1586 N N . VAL A 1 202 ? -4.943 -11.529 0.437 1.00 95.62 202 VAL A N 1
ATOM 1587 C CA . VAL A 1 202 ? -4.375 -12.457 -0.541 1.00 95.62 202 VAL A CA 1
ATOM 1588 C C . VAL A 1 202 ? -3.816 -11.621 -1.680 1.00 95.62 202 VAL A C 1
ATOM 1590 O O . VAL A 1 202 ? -4.572 -10.801 -2.213 1.00 95.62 202 VAL A O 1
ATOM 1593 N N . ASN A 1 203 ? -2.543 -11.814 -2.043 1.00 93.19 203 ASN A N 1
ATOM 1594 C CA . ASN A 1 203 ? -1.961 -11.181 -3.226 1.00 93.19 203 ASN A CA 1
ATOM 1595 C C . ASN A 1 203 ? -2.744 -11.667 -4.467 1.00 93.19 203 ASN A C 1
ATOM 1597 O O . ASN A 1 203 ? -2.772 -12.872 -4.729 1.00 93.19 203 ASN A O 1
ATOM 1601 N N . PRO A 1 204 ? -3.464 -10.787 -5.194 1.00 88.25 204 PRO A N 1
ATOM 1602 C CA . PRO A 1 204 ? -4.264 -11.199 -6.345 1.00 88.25 204 PRO A CA 1
ATOM 1603 C C . PRO A 1 204 ? -3.422 -11.504 -7.590 1.00 88.25 204 PRO A C 1
ATOM 1605 O O . PRO A 1 204 ? -3.967 -12.079 -8.535 1.00 88.25 204 PRO A O 1
ATOM 1608 N N . ASP A 1 205 ? -2.151 -11.091 -7.605 1.00 86.25 205 ASP A N 1
ATOM 1609 C CA . ASP A 1 205 ? -1.244 -11.234 -8.744 1.00 86.25 205 ASP A CA 1
ATOM 1610 C C . ASP A 1 205 ? -0.325 -12.481 -8.636 1.00 86.25 205 ASP A C 1
ATOM 1612 O O . ASP A 1 205 ? 0.325 -12.822 -9.622 1.00 86.25 205 ASP A O 1
ATOM 1616 N N . GLU A 1 206 ? -0.369 -13.220 -7.515 1.00 86.75 206 GLU A N 1
ATOM 1617 C CA . GLU A 1 206 ? 0.374 -14.475 -7.265 1.00 86.75 206 GLU A CA 1
ATOM 1618 C C . GLU A 1 206 ? -0.461 -15.755 -7.479 1.00 86.75 206 GLU A C 1
ATOM 1620 O O . GLU A 1 206 ? -1.675 -15.784 -7.236 1.00 86.75 206 GLU A O 1
ATOM 1625 N N . ILE A 1 207 ? 0.188 -16.865 -7.864 1.00 89.19 207 ILE A N 1
ATOM 1626 C CA . ILE A 1 207 ? -0.430 -18.201 -7.961 1.00 89.19 207 ILE A CA 1
ATOM 1627 C C . ILE A 1 207 ? 0.111 -19.123 -6.846 1.00 89.19 207 ILE A C 1
ATOM 1629 O O . ILE A 1 207 ? 1.155 -19.748 -7.023 1.00 89.19 207 ILE A O 1
ATOM 1633 N N . PRO A 1 208 ? -0.640 -19.339 -5.744 1.00 90.44 208 PRO A N 1
ATOM 1634 C CA . PRO A 1 208 ? -0.112 -19.960 -4.529 1.00 90.44 208 PRO A CA 1
ATOM 1635 C C . PRO A 1 208 ? 0.577 -21.323 -4.698 1.00 90.44 208 PRO A C 1
ATOM 1637 O O . PRO A 1 208 ? -0.060 -22.326 -5.047 1.00 90.44 208 PRO A O 1
ATOM 1640 N N . GLY A 1 209 ? 1.849 -21.376 -4.310 1.00 87.50 209 GLY A N 1
ATOM 1641 C CA . GLY A 1 209 ? 2.670 -22.578 -4.197 1.00 87.50 209 GLY A CA 1
ATOM 1642 C C . GLY A 1 209 ? 3.233 -23.071 -5.528 1.00 87.50 209 GLY A C 1
ATOM 1643 O O . GLY A 1 209 ? 3.352 -24.289 -5.712 1.00 87.50 209 GLY A O 1
ATOM 1644 N N . ASN A 1 210 ? 3.527 -22.169 -6.468 1.00 90.06 210 ASN A N 1
ATOM 1645 C CA . ASN A 1 210 ? 4.105 -22.526 -7.766 1.00 90.06 210 ASN A CA 1
ATOM 1646 C C . ASN A 1 210 ? 5.646 -22.405 -7.809 1.00 90.06 210 ASN A C 1
ATOM 1648 O O . ASN A 1 210 ? 6.257 -22.991 -8.709 1.00 90.06 210 ASN A O 1
ATOM 1652 N N . GLY A 1 211 ? 6.272 -21.737 -6.830 1.00 89.12 211 GLY A N 1
ATOM 1653 C CA . GLY A 1 211 ? 7.713 -21.490 -6.766 1.00 89.12 211 GLY A CA 1
ATOM 1654 C C . GLY A 1 211 ? 8.213 -20.410 -7.731 1.00 89.12 211 GLY A C 1
ATOM 1655 O O . GLY A 1 211 ? 9.375 -20.469 -8.144 1.00 89.12 211 GLY A O 1
ATOM 1656 N N . ILE A 1 212 ? 7.347 -19.483 -8.143 1.00 83.94 212 ILE A N 1
ATOM 1657 C CA . ILE A 1 212 ? 7.605 -18.403 -9.100 1.00 83.94 212 ILE A CA 1
ATOM 1658 C C . ILE A 1 212 ? 7.136 -17.080 -8.476 1.00 83.94 212 ILE A C 1
ATOM 1660 O O . ILE A 1 212 ? 6.122 -17.036 -7.801 1.00 83.94 212 ILE A O 1
ATOM 1664 N N . ASP A 1 213 ? 7.896 -16.016 -8.712 1.00 85.88 213 ASP A N 1
ATOM 1665 C CA . ASP A 1 213 ? 7.474 -14.622 -8.531 1.00 85.88 213 ASP A CA 1
ATOM 1666 C C . ASP A 1 213 ? 6.630 -14.246 -9.771 1.00 85.88 213 ASP A C 1
ATOM 1668 O O . ASP A 1 213 ? 7.181 -14.010 -10.854 1.00 85.88 213 ASP A O 1
ATOM 1672 N N . ASP A 1 214 ? 5.298 -14.362 -9.672 1.00 77.62 214 ASP A N 1
ATOM 1673 C CA . ASP A 1 214 ? 4.359 -14.158 -10.791 1.00 77.62 214 ASP A CA 1
ATOM 1674 C C . ASP A 1 214 ? 4.096 -12.661 -11.035 1.00 77.62 214 ASP A C 1
ATOM 1676 O O . ASP A 1 214 ? 3.912 -12.211 -12.183 1.00 77.62 214 ASP A O 1
ATOM 1680 N N . ASP A 1 215 ? 4.072 -11.869 -9.961 1.00 76.94 215 ASP A N 1
ATOM 1681 C CA . ASP A 1 215 ? 3.826 -10.433 -10.045 1.00 76.94 215 ASP A CA 1
ATOM 1682 C C . ASP A 1 215 ? 5.077 -9.622 -10.468 1.00 76.94 215 ASP A C 1
ATOM 1684 O O . ASP A 1 215 ? 4.948 -8.595 -11.155 1.00 76.94 215 ASP A O 1
ATOM 1688 N N . GLY A 1 216 ? 6.277 -10.159 -10.226 1.00 79.19 216 GLY A N 1
ATOM 1689 C CA . GLY A 1 216 ? 7.578 -9.571 -10.538 1.00 79.19 216 GLY A CA 1
ATOM 1690 C C . GLY A 1 216 ? 8.120 -8.646 -9.443 1.00 79.19 216 GLY A C 1
ATOM 1691 O O . GLY A 1 216 ? 8.934 -7.768 -9.753 1.00 79.19 216 GLY A O 1
ATOM 1692 N N . ASN A 1 217 ? 7.640 -8.762 -8.201 1.00 75.56 217 ASN A N 1
ATOM 1693 C CA . ASN A 1 217 ? 8.021 -7.906 -7.079 1.00 75.56 217 ASN A CA 1
ATOM 1694 C C . ASN A 1 217 ? 9.372 -8.298 -6.435 1.00 75.56 217 ASN A C 1
ATOM 1696 O O . ASN A 1 217 ? 9.968 -7.495 -5.707 1.00 75.56 217 ASN A O 1
ATOM 1700 N N . GLY A 1 218 ? 9.919 -9.470 -6.773 1.00 81.19 218 GLY A N 1
ATOM 1701 C CA . GLY A 1 218 ? 11.193 -9.982 -6.265 1.00 81.19 218 GLY A CA 1
ATOM 1702 C C . GLY A 1 218 ? 11.072 -10.897 -5.043 1.00 81.19 218 GLY A C 1
ATOM 1703 O O . GLY A 1 218 ? 12.103 -11.254 -4.466 1.00 81.19 218 GLY A O 1
ATOM 1704 N N . ILE A 1 219 ? 9.854 -11.273 -4.650 1.00 87.62 219 ILE A N 1
ATOM 1705 C CA . ILE A 1 219 ? 9.540 -12.204 -3.562 1.00 87.62 219 ILE A CA 1
ATOM 1706 C C . ILE A 1 219 ? 8.691 -13.333 -4.156 1.00 87.62 219 ILE A C 1
ATOM 1708 O O . ILE A 1 219 ? 7.732 -13.087 -4.871 1.00 87.62 219 ILE A O 1
ATOM 1712 N N . VAL A 1 220 ? 9.074 -14.583 -3.904 1.00 89.06 220 VAL A N 1
ATOM 1713 C CA . VAL A 1 220 ? 8.400 -15.762 -4.473 1.00 89.06 220 VAL A CA 1
ATOM 1714 C C . VAL A 1 220 ? 7.268 -16.219 -3.553 1.00 89.06 220 VAL A C 1
ATOM 1716 O O . VAL A 1 220 ? 7.520 -16.404 -2.360 1.00 89.06 220 VAL A O 1
ATOM 1719 N N . ASP A 1 221 ? 6.083 -16.494 -4.112 1.00 91.19 221 ASP A N 1
ATOM 1720 C CA . ASP A 1 221 ? 4.916 -17.039 -3.402 1.00 91.19 221 ASP A CA 1
ATOM 1721 C C . ASP A 1 221 ? 4.456 -16.164 -2.203 1.00 91.19 221 ASP A C 1
ATOM 1723 O O . ASP A 1 221 ? 4.049 -16.693 -1.164 1.00 91.19 221 ASP A O 1
ATOM 1727 N N . ASP A 1 222 ? 4.469 -14.828 -2.315 1.00 95.81 222 ASP A N 1
ATOM 1728 C CA . ASP A 1 222 ? 4.144 -13.877 -1.224 1.00 95.81 222 ASP A CA 1
ATOM 1729 C C . ASP A 1 222 ? 2.626 -13.692 -0.960 1.00 95.81 222 ASP A C 1
ATOM 1731 O O . ASP A 1 222 ? 2.088 -12.618 -0.670 1.00 95.81 222 ASP A O 1
ATOM 1735 N N . VAL A 1 223 ? 1.911 -14.818 -1.015 1.00 97.12 223 VAL A N 1
ATOM 1736 C CA . VAL A 1 223 ? 0.449 -14.959 -1.081 1.00 97.12 223 VAL A CA 1
ATOM 1737 C C . VAL A 1 223 ? -0.308 -14.193 0.007 1.00 97.12 223 VAL A C 1
ATOM 1739 O O . VAL A 1 223 ? -1.437 -13.770 -0.237 1.00 97.12 223 VAL A O 1
ATOM 1742 N N . HIS A 1 224 ? 0.263 -14.019 1.201 1.00 97.88 224 HIS A N 1
ATOM 1743 C CA . HIS A 1 224 ? -0.378 -13.340 2.340 1.00 97.88 224 HIS A CA 1
ATOM 1744 C C . HIS A 1 224 ? 0.363 -12.067 2.797 1.00 97.88 224 HIS A C 1
ATOM 1746 O O . HIS A 1 224 ? 0.046 -11.495 3.848 1.00 97.88 224 HIS A O 1
ATOM 1752 N N . GLY A 1 225 ? 1.316 -11.602 1.987 1.00 97.69 225 GLY A N 1
ATOM 1753 C CA . GLY A 1 225 ? 2.353 -10.637 2.339 1.00 97.69 225 GLY A CA 1
ATOM 1754 C C . GLY A 1 225 ? 3.720 -11.324 2.424 1.00 97.69 225 GLY A C 1
ATOM 1755 O O . GLY A 1 225 ? 3.862 -12.470 2.012 1.00 97.69 225 GLY A O 1
ATOM 1756 N N . ALA A 1 226 ? 4.718 -10.634 2.975 1.00 97.81 226 ALA A N 1
ATOM 1757 C CA . ALA A 1 226 ? 6.127 -11.013 2.856 1.00 97.81 226 ALA A CA 1
ATOM 1758 C C . ALA A 1 226 ? 6.886 -11.046 4.194 1.00 97.81 226 ALA A C 1
ATOM 1760 O O . ALA A 1 226 ? 6.576 -10.287 5.124 1.00 97.81 226 ALA A O 1
ATOM 1761 N N . ASP A 1 227 ? 7.930 -11.878 4.262 1.00 98.00 227 ASP A N 1
ATOM 1762 C CA . ASP A 1 227 ? 8.903 -11.947 5.353 1.00 98.00 227 ASP A CA 1
ATOM 1763 C C . ASP A 1 227 ? 10.257 -11.342 4.953 1.00 98.00 227 ASP A C 1
ATOM 1765 O O . ASP A 1 227 ? 11.137 -11.979 4.382 1.00 98.00 227 ASP A O 1
ATOM 1769 N N . PHE A 1 228 ? 10.467 -10.091 5.352 1.00 97.31 228 PHE A N 1
ATOM 1770 C CA . PHE A 1 228 ? 11.725 -9.358 5.215 1.00 97.31 228 PHE A CA 1
ATOM 1771 C C . PHE A 1 228 ? 12.741 -9.645 6.333 1.00 97.31 228 PHE A C 1
ATOM 1773 O O . PHE A 1 228 ? 13.863 -9.137 6.279 1.00 97.31 228 PHE A O 1
ATOM 1780 N N . ALA A 1 229 ? 12.371 -10.397 7.374 1.00 94.75 229 ALA A N 1
ATOM 1781 C CA . ALA A 1 229 ? 13.309 -10.871 8.389 1.00 94.75 229 ALA A CA 1
ATOM 1782 C C . ALA A 1 229 ? 14.091 -12.104 7.903 1.00 94.75 229 ALA A C 1
ATOM 1784 O O . ALA A 1 229 ? 15.263 -12.243 8.271 1.00 94.75 229 ALA A O 1
ATOM 1785 N N . ASN A 1 230 ? 13.455 -12.948 7.081 1.00 93.31 230 ASN A N 1
ATOM 1786 C CA . ASN A 1 230 ? 14.037 -14.149 6.470 1.00 93.31 230 ASN A CA 1
ATOM 1787 C C . ASN A 1 230 ? 14.275 -14.034 4.942 1.00 93.31 230 ASN A C 1
ATOM 1789 O O . ASN A 1 230 ? 14.987 -14.871 4.391 1.00 93.31 230 ASN A O 1
ATOM 1793 N N . ASP A 1 231 ? 13.776 -12.966 4.303 1.00 91.75 231 ASP A N 1
ATOM 1794 C CA . ASP A 1 231 ? 13.808 -12.695 2.852 1.00 91.75 231 ASP A CA 1
ATOM 1795 C C . ASP A 1 231 ? 13.057 -13.770 2.016 1.00 91.75 231 ASP A C 1
ATOM 1797 O O . ASP A 1 231 ? 13.586 -14.293 1.032 1.00 91.75 231 ASP A O 1
ATOM 1801 N N . ASP A 1 232 ? 11.810 -14.086 2.404 1.00 93.94 232 ASP A N 1
ATOM 1802 C CA . ASP A 1 232 ? 10.893 -15.004 1.700 1.00 93.94 232 ASP A CA 1
ATOM 1803 C C . ASP A 1 232 ? 9.406 -14.545 1.718 1.00 93.94 232 ASP A C 1
ATOM 1805 O O . ASP A 1 232 ? 9.076 -13.465 2.215 1.00 93.94 232 ASP A O 1
ATOM 1809 N N . GLY A 1 233 ? 8.515 -15.330 1.096 1.00 94.75 233 GLY A N 1
ATOM 1810 C CA . GLY A 1 233 ? 7.079 -15.047 0.949 1.00 94.75 233 GLY A CA 1
ATOM 1811 C C . GLY A 1 233 ? 6.158 -15.619 2.041 1.00 94.75 233 GLY A C 1
ATOM 1812 O O . GLY A 1 233 ? 4.941 -15.574 1.872 1.00 94.75 233 GLY A O 1
ATOM 1813 N N . ASP A 1 234 ? 6.679 -16.172 3.147 1.00 97.81 234 ASP A N 1
ATOM 1814 C CA . ASP A 1 234 ? 5.866 -16.764 4.225 1.00 97.81 234 ASP A CA 1
ATOM 1815 C C . ASP A 1 234 ? 5.863 -15.889 5.503 1.00 97.81 234 ASP A C 1
ATOM 1817 O O . ASP A 1 234 ? 6.651 -16.104 6.428 1.00 97.81 234 ASP A O 1
ATOM 1821 N N . PRO A 1 235 ? 4.937 -14.917 5.637 1.00 98.19 235 PRO A N 1
ATOM 1822 C CA . PRO A 1 235 ? 4.866 -14.012 6.786 1.00 98.19 235 PRO A CA 1
ATOM 1823 C C . PRO A 1 235 ? 4.247 -14.660 8.044 1.00 98.19 235 PRO A C 1
ATOM 1825 O O . PRO A 1 235 ? 3.607 -13.972 8.849 1.00 98.19 235 PRO A O 1
ATOM 1828 N N . MET A 1 236 ? 4.400 -15.974 8.230 1.00 98.56 236 MET A N 1
ATOM 1829 C CA . MET A 1 236 ? 3.912 -16.722 9.390 1.00 98.56 236 MET A CA 1
ATOM 1830 C C . MET A 1 236 ? 4.513 -16.205 10.709 1.00 98.56 236 MET A C 1
ATOM 1832 O O . MET A 1 236 ? 5.724 -16.029 10.866 1.00 98.56 236 MET A O 1
ATOM 1836 N N . ASP A 1 237 ? 3.657 -16.000 11.713 1.00 98.62 237 ASP A N 1
ATOM 1837 C CA . ASP A 1 237 ? 4.081 -15.505 13.026 1.00 98.62 237 ASP A CA 1
ATOM 1838 C C . ASP A 1 237 ? 4.683 -16.615 13.904 1.00 98.62 237 ASP A C 1
ATOM 1840 O O . ASP A 1 237 ? 3.992 -17.379 14.586 1.00 98.62 237 ASP A O 1
ATOM 1844 N N . ASP A 1 238 ? 6.010 -16.656 13.930 1.00 97.44 238 ASP A N 1
ATOM 1845 C CA . ASP A 1 238 ? 6.823 -17.520 14.786 1.00 97.44 238 ASP A CA 1
ATOM 1846 C C . ASP A 1 238 ? 7.012 -16.985 16.226 1.00 97.44 238 ASP A C 1
ATOM 1848 O O . ASP A 1 238 ? 7.631 -17.665 17.053 1.00 97.44 238 ASP A O 1
ATOM 1852 N N . GLN A 1 239 ? 6.449 -15.813 16.563 1.00 97.44 239 GLN A N 1
ATOM 1853 C CA . GLN A 1 239 ? 6.648 -15.132 17.851 1.00 97.44 239 GLN A CA 1
ATOM 1854 C C . GLN A 1 239 ? 5.361 -15.006 18.687 1.00 97.44 239 GLN A C 1
ATOM 1856 O O . GLN A 1 239 ? 5.370 -15.421 19.854 1.00 97.44 239 GLN A O 1
ATOM 1861 N N . LYS A 1 240 ? 4.284 -14.472 18.075 1.00 97.94 240 LYS A N 1
ATOM 1862 C CA . LYS A 1 240 ? 2.898 -14.169 18.535 1.00 97.94 240 LYS A CA 1
ATOM 1863 C C . LYS A 1 240 ? 2.467 -12.696 18.506 1.00 97.94 240 LYS A C 1
ATOM 1865 O O . LYS A 1 240 ? 1.277 -12.426 18.687 1.00 97.94 240 LYS A O 1
ATOM 1870 N N . HIS A 1 241 ? 3.399 -11.750 18.411 1.00 98.62 241 HIS A N 1
ATOM 1871 C CA . HIS A 1 241 ? 3.112 -10.331 18.641 1.00 98.62 241 HIS A CA 1
ATOM 1872 C C . HIS A 1 241 ? 2.254 -9.720 17.522 1.00 98.62 241 HIS A C 1
ATOM 1874 O O . HIS A 1 241 ? 1.221 -9.106 17.811 1.00 98.62 241 HIS A O 1
ATOM 1880 N N . GLY A 1 242 ? 2.611 -9.968 16.261 1.00 98.62 242 GLY A N 1
ATOM 1881 C CA . GLY A 1 242 ? 1.841 -9.514 15.107 1.00 98.62 242 GLY A CA 1
ATOM 1882 C C . GLY A 1 242 ? 0.460 -10.167 15.023 1.00 98.62 242 GLY A C 1
ATOM 1883 O O . GLY A 1 242 ? -0.526 -9.467 14.794 1.00 98.62 242 GLY A O 1
ATOM 1884 N N . THR A 1 243 ? 0.335 -11.457 15.362 1.00 98.88 243 THR A N 1
ATOM 1885 C CA . THR A 1 243 ? -0.972 -12.140 15.476 1.00 98.88 243 THR A CA 1
ATOM 1886 C C . THR A 1 243 ? -1.863 -11.515 16.553 1.00 98.88 243 THR A C 1
ATOM 1888 O O . THR A 1 243 ? -3.077 -11.439 16.373 1.00 98.88 243 THR A O 1
ATOM 1891 N N . HIS A 1 244 ? -1.298 -11.028 17.662 1.00 98.88 244 HIS A N 1
ATOM 1892 C CA . HIS A 1 244 ? -2.063 -10.353 18.723 1.00 98.88 244 HIS A CA 1
ATOM 1893 C C . HIS A 1 244 ? -2.568 -8.976 18.289 1.00 98.88 244 HIS A C 1
ATOM 1895 O O . HIS A 1 244 ? -3.737 -8.632 18.516 1.00 98.88 244 HIS A O 1
ATOM 1901 N N . CYS A 1 245 ? -1.726 -8.228 17.573 1.00 98.81 245 CYS A N 1
ATOM 1902 C CA . CYS A 1 245 ? -2.121 -6.978 16.931 1.00 98.81 245 CYS A CA 1
ATOM 1903 C C . CYS A 1 245 ? -3.226 -7.214 15.887 1.00 98.81 245 CYS A C 1
ATOM 1905 O O . CYS A 1 245 ? -4.247 -6.529 15.920 1.00 98.81 245 CYS A O 1
ATOM 1907 N N . ALA A 1 246 ? -3.074 -8.229 15.031 1.00 98.81 246 ALA A N 1
ATOM 1908 C CA . ALA A 1 246 ? -4.023 -8.597 13.981 1.00 98.81 246 ALA A CA 1
ATOM 1909 C C . ALA A 1 246 ? -5.446 -8.860 14.508 1.00 98.81 246 ALA A C 1
ATOM 1911 O O . ALA A 1 246 ? -6.398 -8.264 14.003 1.00 98.81 246 ALA A O 1
ATOM 1912 N N . GLY A 1 247 ? -5.604 -9.664 15.567 1.00 98.62 247 GLY A N 1
ATOM 1913 C CA . GLY A 1 247 ? -6.922 -9.919 16.173 1.00 98.62 247 GLY A CA 1
ATOM 1914 C C . GLY A 1 247 ? -7.551 -8.700 16.836 1.00 98.62 247 GLY A C 1
ATOM 1915 O O . GLY A 1 247 ? -8.770 -8.550 16.816 1.00 98.62 247 GLY A O 1
ATOM 1916 N N . THR A 1 248 ? -6.734 -7.773 17.340 1.00 98.81 248 THR A N 1
ATOM 1917 C CA . THR A 1 248 ? -7.235 -6.511 17.902 1.00 98.81 248 THR A CA 1
ATOM 1918 C C . THR A 1 248 ? -7.800 -5.610 16.793 1.00 98.81 248 THR A C 1
ATOM 1920 O O . THR A 1 248 ? -8.834 -4.972 16.984 1.00 98.81 248 THR A O 1
ATOM 1923 N N . ILE A 1 249 ? -7.171 -5.599 15.609 1.00 98.69 249 ILE A N 1
ATOM 1924 C CA . ILE A 1 249 ? -7.663 -4.875 14.423 1.00 98.69 249 ILE A CA 1
ATOM 1925 C C . ILE A 1 249 ? -8.951 -5.527 13.900 1.00 98.69 249 ILE A C 1
ATOM 1927 O O . ILE A 1 249 ? -9.975 -4.850 13.790 1.00 98.69 249 ILE A O 1
ATOM 1931 N N . ALA A 1 250 ? -8.889 -6.821 13.564 1.00 97.19 250 ALA A N 1
ATOM 1932 C CA . ALA A 1 250 ? -9.910 -7.505 12.769 1.00 97.19 250 ALA A CA 1
ATOM 1933 C C . ALA A 1 250 ? -10.044 -9.017 13.056 1.00 97.19 250 ALA A C 1
ATOM 1935 O O . ALA A 1 250 ? -10.163 -9.821 12.128 1.00 97.19 250 ALA A O 1
ATOM 1936 N N . GLY A 1 251 ? -10.070 -9.414 14.335 1.00 97.25 251 GLY A N 1
ATOM 1937 C CA . GLY A 1 251 ? -10.657 -10.700 14.736 1.00 97.25 251 GLY A CA 1
ATOM 1938 C C . GLY A 1 251 ? -12.091 -10.827 14.202 1.00 97.25 251 GLY A C 1
ATOM 1939 O O . GLY A 1 251 ? -12.852 -9.852 14.250 1.00 97.25 251 GLY A O 1
ATOM 1940 N N . VAL A 1 252 ? -12.426 -11.983 13.622 1.00 94.44 252 VAL A N 1
ATOM 1941 C CA . VAL A 1 252 ? -13.650 -12.201 12.829 1.00 94.44 252 VAL A CA 1
ATOM 1942 C C . VAL A 1 252 ? -14.887 -12.240 13.733 1.00 94.44 252 VAL A C 1
ATOM 1944 O O . VAL A 1 252 ? -15.341 -13.302 14.153 1.00 94.44 252 VAL A O 1
ATOM 1947 N N . GLY A 1 253 ? -15.462 -11.066 13.985 1.00 89.06 253 GLY A N 1
ATOM 1948 C CA . GLY A 1 253 ? -16.602 -10.913 14.883 1.00 89.06 253 GLY A CA 1
ATOM 1949 C C . GLY A 1 253 ? -17.849 -11.707 14.477 1.00 89.06 253 GLY A C 1
ATOM 1950 O O . GLY A 1 253 ? -18.183 -11.858 13.299 1.00 89.06 253 GLY A O 1
ATOM 1951 N N . ASN A 1 254 ? -18.585 -12.154 15.492 1.00 84.50 254 ASN A N 1
ATOM 1952 C CA . ASN A 1 254 ? -19.856 -12.877 15.430 1.00 84.50 254 ASN A CA 1
ATOM 1953 C C . ASN A 1 254 ? -19.782 -14.296 14.818 1.00 84.50 254 ASN A C 1
ATOM 1955 O O . ASN A 1 254 ? -20.777 -14.815 14.295 1.00 84.50 254 ASN A O 1
ATOM 1959 N N . ASN A 1 255 ? -18.618 -14.948 14.912 1.00 82.31 255 ASN A N 1
ATOM 1960 C CA . ASN A 1 255 ? -18.356 -16.295 14.386 1.00 82.31 255 ASN A CA 1
ATOM 1961 C C . ASN A 1 255 ? -18.545 -17.442 15.416 1.00 82.31 255 ASN A C 1
ATOM 1963 O O . ASN A 1 255 ? -18.409 -18.621 15.067 1.00 82.31 255 ASN A O 1
ATOM 1967 N N . GLY A 1 256 ? -18.855 -17.112 16.674 1.00 81.69 256 GLY A N 1
ATOM 1968 C CA . GLY A 1 256 ? -19.034 -18.044 17.791 1.00 81.69 256 GLY A CA 1
ATOM 1969 C C . GLY A 1 256 ? -17.732 -18.592 18.387 1.00 81.69 256 GLY A C 1
ATOM 1970 O O . GLY A 1 256 ? -17.752 -19.654 19.014 1.00 81.69 256 GLY A O 1
ATOM 1971 N N . ARG A 1 257 ? -16.597 -17.923 18.164 1.00 86.19 257 ARG A N 1
ATOM 1972 C CA . ARG A 1 257 ? -15.247 -18.316 18.604 1.00 86.19 257 ARG A CA 1
ATOM 1973 C C . ARG A 1 257 ? -14.539 -17.131 19.260 1.00 86.19 257 ARG A C 1
ATOM 1975 O O . ARG A 1 257 ? -15.149 -16.101 19.498 1.00 86.19 257 ARG A O 1
ATOM 1982 N N . GLY A 1 258 ? -13.294 -17.364 19.667 1.00 92.56 258 GLY A N 1
ATOM 1983 C CA . GLY A 1 258 ? -12.285 -16.350 19.960 1.00 92.56 258 GLY A CA 1
ATOM 1984 C C . GLY A 1 258 ? -12.722 -14.969 20.451 1.00 92.56 258 GLY A C 1
ATOM 1985 O O . GLY A 1 258 ? -13.227 -14.846 21.574 1.00 92.56 258 GLY A O 1
ATOM 1986 N N . VAL A 1 259 ? -12.360 -13.952 19.669 1.00 94.75 259 VAL A N 1
ATOM 1987 C CA . VAL A 1 259 ? -12.416 -12.520 19.979 1.00 94.75 259 VAL A CA 1
ATOM 1988 C C . VAL A 1 259 ? -12.829 -11.709 18.749 1.00 94.75 259 VAL A C 1
ATOM 1990 O O . VAL A 1 259 ? -12.427 -11.995 17.625 1.00 94.75 259 VAL A O 1
ATOM 1993 N N . SER A 1 260 ? -13.517 -10.597 18.990 1.00 94.44 260 SER A N 1
ATOM 1994 C CA . SER A 1 260 ? -13.885 -9.657 17.937 1.00 94.44 260 SER A CA 1
ATOM 1995 C C . SER A 1 260 ? -12.892 -8.496 17.877 1.00 94.44 260 SER A C 1
ATOM 1997 O O . SER A 1 260 ? -12.665 -7.831 18.890 1.00 94.44 260 SER A O 1
ATOM 1999 N N . GLY A 1 261 ? -12.339 -8.210 16.696 1.00 96.88 261 GLY A N 1
ATOM 2000 C CA . GLY A 1 261 ? -11.548 -6.995 16.461 1.00 96.88 261 GLY A CA 1
ATOM 2001 C C . GLY A 1 261 ? -12.419 -5.739 16.368 1.00 96.88 261 GLY A C 1
ATOM 2002 O O . GLY A 1 261 ? -13.648 -5.834 16.324 1.00 96.88 261 GLY A O 1
ATOM 2003 N N . VAL A 1 262 ? -11.798 -4.553 16.289 1.00 97.31 262 VAL A N 1
ATOM 2004 C CA . VAL A 1 262 ? -12.530 -3.278 16.099 1.00 97.31 262 VAL A CA 1
ATOM 2005 C C . VAL A 1 262 ? -13.339 -3.274 14.794 1.00 97.31 262 VAL A C 1
ATOM 2007 O O . VAL A 1 262 ? -14.442 -2.729 14.757 1.00 97.31 262 VAL A O 1
ATOM 2010 N N . ALA A 1 263 ? -12.829 -3.902 13.731 1.00 93.06 263 ALA A N 1
ATOM 2011 C CA . ALA A 1 263 ? -13.506 -4.030 12.444 1.00 93.06 263 ALA A CA 1
ATOM 2012 C C . ALA A 1 263 ? -13.704 -5.513 12.086 1.00 93.06 263 ALA A C 1
ATOM 2014 O O . ALA A 1 263 ? -12.754 -6.206 11.735 1.00 93.06 263 ALA A O 1
ATOM 2015 N N . TRP A 1 264 ? -14.940 -6.010 12.191 1.00 88.62 264 TRP A N 1
ATOM 2016 C CA . TRP A 1 264 ? -15.242 -7.450 12.124 1.00 88.62 264 TRP A CA 1
ATOM 2017 C C . TRP A 1 264 ? -15.074 -8.032 10.720 1.00 88.62 264 TRP A C 1
ATOM 2019 O O . TRP A 1 264 ? -14.695 -9.193 10.560 1.00 88.62 264 TRP A O 1
ATOM 2029 N N . HIS A 1 265 ? -15.429 -7.242 9.706 1.00 85.69 265 HIS A N 1
ATOM 2030 C CA . HIS A 1 265 ? -15.562 -7.674 8.317 1.00 85.69 265 HIS A CA 1
ATOM 2031 C C . HIS A 1 265 ? -14.965 -6.633 7.367 1.00 85.69 265 HIS A C 1
ATOM 2033 O O . HIS A 1 265 ? -14.810 -5.466 7.720 1.00 85.69 265 HIS A O 1
ATOM 2039 N N . GLY A 1 266 ? -14.646 -7.039 6.138 1.00 84.94 266 GLY A N 1
ATOM 2040 C CA . GLY A 1 266 ? -14.164 -6.133 5.090 1.00 84.94 266 GLY A CA 1
ATOM 2041 C C . GLY A 1 266 ? -12.705 -5.682 5.243 1.00 84.94 266 GLY A C 1
ATOM 2042 O O . GLY A 1 266 ? -12.141 -5.145 4.293 1.00 84.94 266 GLY A O 1
ATOM 2043 N N . VAL A 1 267 ? -12.053 -5.935 6.376 1.00 94.75 267 VAL A N 1
ATOM 2044 C CA . VAL A 1 267 ? -10.598 -5.778 6.494 1.00 94.75 267 VAL A CA 1
ATOM 2045 C C . VAL A 1 267 ? -9.891 -6.922 5.766 1.00 94.75 267 VAL A C 1
ATOM 2047 O O . VAL A 1 267 ? -10.318 -8.071 5.836 1.00 94.75 267 VAL A O 1
ATOM 2050 N N . ARG A 1 268 ? -8.800 -6.592 5.072 1.00 96.75 268 ARG A N 1
ATOM 2051 C CA . ARG A 1 268 ? -7.832 -7.528 4.494 1.00 96.75 268 ARG A CA 1
ATOM 2052 C C . ARG A 1 268 ? -6.478 -7.274 5.156 1.00 96.75 268 ARG A C 1
ATOM 2054 O O . ARG A 1 268 ? -5.800 -6.304 4.821 1.00 96.75 268 ARG A O 1
ATOM 2061 N N . LEU A 1 269 ? -6.125 -8.102 6.131 1.00 98.56 269 LEU A N 1
ATOM 2062 C CA . LEU A 1 269 ? -4.884 -8.022 6.896 1.00 98.56 269 LEU A CA 1
ATOM 2063 C C . LEU A 1 269 ? -3.712 -8.544 6.056 1.00 98.56 269 LEU A C 1
ATOM 2065 O O . LEU A 1 269 ? -3.604 -9.745 5.821 1.00 98.56 269 LEU A O 1
ATOM 2069 N N . MET A 1 270 ? -2.847 -7.639 5.613 1.00 98.62 270 MET A N 1
ATOM 2070 C CA . MET A 1 270 ? -1.591 -7.940 4.926 1.00 98.62 270 MET A CA 1
ATOM 2071 C C . MET A 1 270 ? -0.495 -8.140 5.974 1.00 98.62 270 MET A C 1
ATOM 2073 O O . MET A 1 270 ? -0.203 -7.228 6.753 1.00 98.62 270 MET A O 1
ATOM 2077 N N . ALA A 1 271 ? 0.081 -9.340 6.022 1.00 98.75 271 ALA A N 1
ATOM 2078 C CA . ALA A 1 271 ? 1.074 -9.716 7.018 1.00 98.75 271 ALA A CA 1
ATOM 2079 C C . ALA A 1 271 ? 2.475 -9.348 6.517 1.00 98.75 271 ALA A C 1
ATOM 2081 O O . ALA A 1 271 ? 2.953 -9.934 5.554 1.00 98.75 271 ALA A O 1
ATOM 2082 N N . LEU A 1 272 ? 3.138 -8.378 7.154 1.00 98.81 272 LEU A N 1
ATOM 2083 C CA . LEU A 1 272 ? 4.475 -7.933 6.754 1.00 98.81 272 LEU A CA 1
ATOM 2084 C C . LEU A 1 272 ? 5.448 -8.157 7.901 1.00 98.81 272 LEU A C 1
ATOM 2086 O O . LEU A 1 272 ? 5.510 -7.400 8.875 1.00 98.81 272 LEU A O 1
ATOM 2090 N N . LYS A 1 273 ? 6.191 -9.251 7.797 1.00 98.69 273 LYS A N 1
ATOM 2091 C CA . LYS A 1 273 ? 7.107 -9.705 8.829 1.00 98.69 273 LYS A CA 1
ATOM 2092 C C . LYS A 1 273 ? 8.465 -9.044 8.615 1.00 98.69 273 LYS A C 1
ATOM 2094 O O . LYS A 1 273 ? 9.107 -9.222 7.592 1.00 98.69 273 LYS A O 1
ATOM 2099 N N . PHE A 1 274 ? 8.901 -8.242 9.581 1.00 98.19 274 PHE A N 1
ATOM 2100 C CA . PHE A 1 274 ? 10.271 -7.700 9.625 1.00 98.19 274 PHE A CA 1
ATOM 2101 C C . PHE A 1 274 ? 10.944 -7.938 10.986 1.00 98.19 274 PHE A C 1
ATOM 2103 O O . PHE A 1 274 ? 12.156 -7.761 11.134 1.00 98.19 274 PHE A O 1
ATOM 2110 N N . LEU A 1 275 ? 10.164 -8.365 11.987 1.00 97.69 275 LEU A N 1
ATOM 2111 C CA . LEU A 1 275 ? 10.650 -8.852 13.270 1.00 97.69 275 LEU A CA 1
ATOM 2112 C C . LEU A 1 275 ? 10.747 -10.389 13.233 1.00 97.69 275 LEU A C 1
ATOM 2114 O O . LEU A 1 275 ? 9.784 -11.102 12.944 1.00 97.69 275 LEU A O 1
ATOM 2118 N N . SER A 1 276 ? 11.927 -10.903 13.563 1.00 95.19 276 SER A N 1
ATOM 2119 C CA . SER A 1 276 ? 12.199 -12.342 13.703 1.00 95.19 276 SER A CA 1
ATOM 2120 C C . SER A 1 276 ? 11.479 -12.964 14.914 1.00 95.19 276 SER A C 1
ATOM 2122 O O . SER A 1 276 ? 10.992 -12.238 15.784 1.00 95.19 276 SER A O 1
ATOM 2124 N N . ALA A 1 277 ? 11.543 -14.295 15.064 1.00 94.94 277 ALA A N 1
ATOM 2125 C CA . ALA A 1 277 ? 11.110 -15.039 16.262 1.00 94.94 277 ALA A CA 1
ATOM 2126 C C . ALA A 1 277 ? 11.583 -14.454 17.611 1.00 94.94 277 ALA A C 1
ATOM 2128 O O . ALA A 1 277 ? 10.985 -14.704 18.658 1.00 94.94 277 ALA A O 1
ATOM 2129 N N . SER A 1 278 ? 12.678 -13.684 17.616 1.00 93.44 278 SER A N 1
ATOM 2130 C CA . SER A 1 278 ? 13.201 -13.015 18.815 1.00 93.44 278 SER A CA 1
ATOM 2131 C C . SER A 1 278 ? 12.430 -11.747 19.221 1.00 93.44 278 SER A C 1
ATOM 2133 O O . SER A 1 278 ? 12.637 -11.233 20.319 1.00 93.44 278 SER A O 1
ATOM 2135 N N . GLY A 1 279 ? 11.554 -11.227 18.353 1.00 91.56 279 GLY A N 1
ATOM 2136 C CA . GLY A 1 279 ? 10.917 -9.912 18.478 1.00 91.56 279 GLY A CA 1
ATOM 2137 C C . GLY A 1 279 ? 11.796 -8.734 18.030 1.00 91.56 279 GLY A C 1
ATOM 2138 O O . GLY A 1 279 ? 11.384 -7.590 18.190 1.00 91.56 279 GLY A O 1
ATOM 2139 N N . GLY A 1 280 ? 12.995 -8.990 17.493 1.00 92.88 280 GLY A N 1
ATOM 2140 C CA . GLY A 1 280 ? 13.890 -7.979 16.920 1.00 92.88 280 GLY A CA 1
ATOM 2141 C C . GLY A 1 280 ? 13.997 -8.068 15.393 1.00 92.88 280 GLY A C 1
ATOM 2142 O O . GLY A 1 280 ? 13.868 -9.153 14.821 1.00 92.88 280 GLY A O 1
ATOM 2143 N N . GLY A 1 281 ? 14.278 -6.933 14.749 1.00 94.62 281 GLY A N 1
ATOM 2144 C CA . GLY A 1 281 ? 14.428 -6.779 13.296 1.00 94.62 281 GLY A CA 1
ATOM 2145 C C . GLY A 1 281 ? 15.295 -5.569 12.930 1.00 94.62 281 GLY A C 1
ATOM 2146 O O . GLY A 1 281 ? 15.757 -4.847 13.819 1.00 94.62 281 GLY A O 1
ATOM 2147 N N . LYS A 1 282 ? 15.541 -5.339 11.633 1.00 93.81 282 LYS A N 1
ATOM 2148 C CA . LYS A 1 282 ? 16.392 -4.234 11.147 1.00 93.81 282 LYS A CA 1
ATOM 2149 C C . LYS A 1 282 ? 15.547 -3.090 10.583 1.00 93.81 282 LYS A C 1
ATOM 2151 O O . LYS A 1 282 ? 14.525 -3.318 9.946 1.00 93.81 282 LYS A O 1
ATOM 2156 N N . THR A 1 283 ? 16.029 -1.852 10.706 1.00 92.62 283 THR A N 1
ATOM 2157 C CA . THR A 1 283 ? 15.375 -0.675 10.094 1.00 92.62 283 THR A CA 1
ATOM 2158 C C . THR A 1 283 ? 15.279 -0.770 8.567 1.00 92.62 283 THR A C 1
ATOM 2160 O O . THR A 1 283 ? 14.332 -0.250 7.992 1.00 92.62 283 THR A O 1
ATOM 2163 N N . ALA A 1 284 ? 16.228 -1.443 7.905 1.00 88.75 284 ALA A N 1
ATOM 2164 C CA . ALA A 1 284 ? 16.169 -1.678 6.460 1.00 88.75 284 ALA A CA 1
ATOM 2165 C C . ALA A 1 284 ? 14.978 -2.569 6.068 1.00 88.75 284 ALA A C 1
ATOM 2167 O O . ALA A 1 284 ? 14.285 -2.276 5.101 1.00 88.75 284 ALA A O 1
ATOM 2168 N N . ASP A 1 285 ? 14.700 -3.602 6.863 1.00 95.38 285 ASP A N 1
ATOM 2169 C CA . ASP A 1 285 ? 13.606 -4.544 6.615 1.00 95.38 285 ASP A CA 1
ATOM 2170 C C . ASP A 1 285 ? 12.245 -3.888 6.940 1.00 95.38 285 ASP A C 1
ATOM 2172 O O . ASP A 1 285 ? 11.268 -4.094 6.226 1.00 95.38 285 ASP A O 1
ATOM 2176 N N . ALA A 1 286 ? 12.204 -2.976 7.924 1.00 97.00 286 ALA A N 1
ATOM 2177 C CA . ALA A 1 286 ? 11.053 -2.094 8.148 1.00 97.00 286 ALA A CA 1
ATOM 2178 C C . ALA A 1 286 ? 10.784 -1.150 6.958 1.00 97.00 286 ALA A C 1
ATOM 2180 O O . ALA A 1 286 ? 9.629 -0.928 6.611 1.00 97.00 286 ALA A O 1
ATOM 2181 N N . VAL A 1 287 ? 11.829 -0.604 6.319 1.00 92.25 287 VAL A N 1
ATOM 2182 C CA . VAL A 1 287 ? 11.686 0.222 5.104 1.00 92.25 287 VAL A CA 1
ATOM 2183 C C . VAL A 1 287 ? 11.100 -0.603 3.956 1.00 92.25 287 VAL A C 1
ATOM 2185 O O . VAL A 1 287 ? 10.095 -0.177 3.394 1.00 92.25 287 VAL A O 1
ATOM 2188 N N . LYS A 1 288 ? 11.640 -1.806 3.685 1.00 92.25 288 LYS A N 1
ATOM 2189 C CA . LYS A 1 288 ? 11.072 -2.738 2.688 1.00 92.25 288 LYS A CA 1
ATOM 2190 C C . LYS A 1 288 ? 9.579 -2.988 2.945 1.00 92.25 288 LYS A C 1
ATOM 2192 O O . LYS A 1 288 ? 8.777 -2.869 2.026 1.00 92.25 288 LYS A O 1
ATOM 2197 N N . ALA A 1 289 ? 9.198 -3.265 4.195 1.00 98.00 289 ALA A N 1
ATOM 2198 C CA . ALA A 1 289 ? 7.807 -3.516 4.572 1.00 98.00 289 ALA A CA 1
ATOM 2199 C C . ALA A 1 289 ? 6.883 -2.303 4.358 1.00 98.00 289 ALA A C 1
ATOM 2201 O O . ALA A 1 289 ? 5.750 -2.465 3.913 1.00 98.00 289 ALA A O 1
ATOM 2202 N N . ILE A 1 290 ? 7.347 -1.083 4.642 1.00 97.00 290 ILE A N 1
ATOM 2203 C CA . ILE A 1 290 ? 6.560 0.140 4.411 1.00 97.00 290 ILE A CA 1
ATOM 2204 C C . ILE A 1 290 ? 6.367 0.388 2.912 1.00 97.00 290 ILE A C 1
ATOM 2206 O O . ILE A 1 290 ? 5.252 0.681 2.481 1.00 97.00 290 ILE A O 1
ATOM 2210 N N . ASP A 1 291 ? 7.429 0.226 2.121 1.00 86.75 291 ASP A N 1
ATOM 2211 C CA . ASP A 1 291 ? 7.373 0.391 0.667 1.00 86.75 291 ASP A CA 1
ATOM 2212 C C . ASP A 1 291 ? 6.483 -0.677 0.013 1.00 86.75 291 ASP A C 1
ATOM 2214 O O . ASP A 1 291 ? 5.666 -0.350 -0.844 1.00 86.75 291 ASP A O 1
ATOM 2218 N N . TYR A 1 292 ? 6.557 -1.930 0.475 1.00 94.25 292 TYR A N 1
ATOM 2219 C CA . TYR A 1 292 ? 5.674 -3.014 0.042 1.00 94.25 292 TYR A CA 1
ATOM 2220 C C . TYR A 1 292 ? 4.203 -2.726 0.378 1.00 94.25 292 TYR A C 1
ATOM 2222 O O . TYR A 1 292 ? 3.336 -2.865 -0.484 1.00 94.25 292 TYR A O 1
ATOM 2230 N N . ALA A 1 293 ? 3.910 -2.288 1.611 1.00 96.25 293 ALA A N 1
ATOM 2231 C CA . ALA A 1 293 ? 2.556 -1.933 2.040 1.00 96.25 293 ALA A CA 1
ATOM 2232 C C . ALA A 1 293 ? 1.952 -0.820 1.169 1.00 96.25 293 ALA A C 1
ATOM 2234 O O . ALA A 1 293 ? 0.790 -0.907 0.770 1.00 96.25 293 ALA A O 1
ATOM 2235 N N . ALA A 1 294 ? 2.749 0.203 0.848 1.00 86.12 294 ALA A N 1
ATOM 2236 C CA . ALA A 1 294 ? 2.361 1.282 -0.052 1.00 86.12 294 ALA A CA 1
ATOM 2237 C C . ALA A 1 294 ? 2.139 0.776 -1.492 1.00 86.12 294 ALA A C 1
ATOM 2239 O O . ALA A 1 294 ? 1.102 1.065 -2.091 1.00 86.12 294 ALA A O 1
ATOM 2240 N N . ALA A 1 295 ? 3.066 -0.029 -2.026 1.00 80.25 295 ALA A N 1
ATOM 2241 C CA . ALA A 1 295 ? 3.021 -0.552 -3.393 1.00 80.25 295 ALA A CA 1
ATOM 2242 C C . ALA A 1 295 ? 1.846 -1.509 -3.660 1.00 80.25 295 ALA A C 1
ATOM 2244 O O . ALA A 1 295 ? 1.334 -1.530 -4.783 1.00 80.25 295 ALA A O 1
ATOM 2245 N N . HIS A 1 296 ? 1.391 -2.228 -2.627 1.00 84.06 296 HIS A N 1
ATOM 2246 C CA . HIS A 1 296 ? 0.209 -3.102 -2.628 1.00 84.06 296 HIS A CA 1
ATOM 2247 C C . HIS A 1 296 ? -1.043 -2.444 -2.010 1.00 84.06 296 HIS A C 1
ATOM 2249 O O . HIS A 1 296 ? -2.078 -3.088 -1.817 1.00 84.06 296 HIS A O 1
ATOM 2255 N N . GLY A 1 297 ? -0.975 -1.138 -1.726 1.00 83.69 297 GLY A N 1
ATOM 2256 C CA . GLY A 1 297 ? -2.134 -0.294 -1.450 1.00 83.69 297 GLY A CA 1
ATOM 2257 C C . GLY A 1 297 ? -2.844 -0.520 -0.124 1.00 83.69 297 GLY A C 1
ATOM 2258 O O . GLY A 1 297 ? -4.066 -0.339 -0.043 1.00 83.69 297 GLY A O 1
ATOM 2259 N N . ALA A 1 298 ? -2.100 -0.869 0.924 1.00 94.19 298 ALA A N 1
ATOM 2260 C CA . ALA A 1 298 ? -2.590 -0.707 2.282 1.00 94.19 298 ALA A CA 1
ATOM 2261 C C . ALA A 1 298 ? -3.024 0.756 2.508 1.00 94.19 298 ALA A C 1
ATOM 2263 O O . ALA A 1 298 ? -2.305 1.703 2.195 1.00 94.19 298 ALA A O 1
ATOM 2264 N N . ARG A 1 299 ? -4.240 0.954 3.026 1.00 91.56 299 ARG A N 1
ATOM 2265 C CA . ARG A 1 299 ? -4.767 2.294 3.359 1.00 91.56 299 ARG A CA 1
ATOM 2266 C C . ARG A 1 299 ? -4.326 2.749 4.744 1.00 91.56 299 ARG A C 1
ATOM 2268 O O . ARG A 1 299 ? -4.226 3.943 5.003 1.00 91.56 299 ARG A O 1
ATOM 2275 N N . VAL A 1 300 ? -4.044 1.794 5.623 1.00 98.06 300 VAL A N 1
ATOM 2276 C CA . VAL A 1 300 ? -3.487 2.038 6.949 1.00 98.06 300 VAL A CA 1
ATOM 2277 C C . VAL A 1 300 ? -2.471 0.953 7.293 1.00 98.06 300 VAL A C 1
ATOM 2279 O O . VAL A 1 300 ? -2.699 -0.229 7.022 1.00 98.06 300 VAL A O 1
ATOM 2282 N N . ALA A 1 301 ? -1.359 1.364 7.893 1.00 98.69 301 ALA A N 1
ATOM 2283 C CA . ALA A 1 301 ? -0.364 0.491 8.493 1.00 98.69 301 ALA A CA 1
ATOM 2284 C C . ALA A 1 301 ? -0.468 0.540 10.026 1.00 98.69 301 ALA A C 1
ATOM 2286 O O . ALA A 1 301 ? -0.667 1.604 10.617 1.00 98.69 301 ALA A O 1
ATOM 2287 N N . SER A 1 302 ? -0.337 -0.625 10.662 1.00 98.75 302 SER A N 1
ATOM 2288 C CA . SER A 1 302 ? -0.210 -0.777 12.110 1.00 98.75 302 SER A CA 1
ATOM 2289 C C . SER A 1 302 ? 1.250 -1.047 12.455 1.00 98.75 302 SER A C 1
ATOM 2291 O O . SER A 1 302 ? 1.795 -2.093 12.098 1.00 98.75 302 SER A O 1
ATOM 2293 N N . ASN A 1 303 ? 1.875 -0.116 13.169 1.00 98.75 303 ASN A N 1
ATOM 2294 C CA . ASN A 1 303 ? 3.303 -0.110 13.465 1.00 98.75 303 ASN A CA 1
ATOM 2295 C C . ASN A 1 303 ? 3.513 -0.222 14.979 1.00 98.75 303 ASN A C 1
ATOM 2297 O O . ASN A 1 303 ? 3.834 0.740 15.681 1.00 98.75 303 ASN A O 1
ATOM 2301 N N . SER A 1 304 ? 3.305 -1.436 15.490 1.00 97.94 304 SER A N 1
ATOM 2302 C CA . SER A 1 304 ? 3.334 -1.776 16.920 1.00 97.94 304 SER A CA 1
ATOM 2303 C C . SER A 1 304 ? 4.755 -1.942 17.496 1.00 97.94 304 SER A C 1
ATOM 2305 O O . SER A 1 304 ? 4.973 -2.678 18.461 1.00 97.94 304 SER A O 1
ATOM 2307 N N . TRP A 1 305 ? 5.724 -1.223 16.930 1.00 97.94 305 TRP A N 1
ATOM 2308 C CA . TRP A 1 305 ? 7.161 -1.314 17.191 1.00 97.94 305 TRP A CA 1
ATOM 2309 C C . TRP A 1 305 ? 7.801 0.076 17.271 1.00 97.94 305 TRP A C 1
ATOM 2311 O O . TRP A 1 305 ? 7.216 1.078 16.866 1.00 97.94 305 TRP A O 1
ATOM 2321 N N . GLY A 1 306 ? 9.031 0.130 17.779 1.00 94.25 306 GLY A N 1
ATOM 2322 C CA . GLY A 1 306 ? 9.828 1.350 17.808 1.00 94.25 306 GLY A CA 1
ATOM 2323 C C . GLY A 1 306 ? 11.145 1.174 18.555 1.00 94.25 306 GLY A C 1
ATOM 2324 O O . GLY A 1 306 ? 11.387 0.143 19.187 1.00 94.25 306 GLY A O 1
ATOM 2325 N N . GLY A 1 307 ? 12.010 2.177 18.441 1.00 87.88 307 GLY A N 1
ATOM 2326 C CA . GLY A 1 307 ? 13.356 2.182 19.008 1.00 87.88 307 GLY A CA 1
ATOM 2327 C C . GLY A 1 307 ? 14.436 2.583 18.003 1.00 87.88 307 GLY A C 1
ATOM 2328 O O . GLY A 1 307 ? 14.186 2.779 16.815 1.00 87.88 307 GLY A O 1
ATOM 2329 N N . GLY A 1 308 ? 15.666 2.713 18.503 1.00 85.25 308 GLY A N 1
ATOM 2330 C CA . GLY A 1 308 ? 16.750 3.367 17.769 1.00 85.25 308 GLY A CA 1
ATOM 2331 C C . GLY A 1 308 ? 16.612 4.895 17.775 1.00 85.25 308 GLY A C 1
ATOM 2332 O O . GLY A 1 308 ? 15.808 5.458 18.515 1.00 85.25 308 GLY A O 1
ATOM 2333 N N . GLY A 1 309 ? 17.440 5.566 16.974 1.00 85.81 309 GLY A N 1
ATOM 2334 C CA . GLY A 1 309 ? 17.369 7.014 16.762 1.00 85.81 309 GLY A CA 1
ATOM 2335 C C . GLY A 1 309 ? 16.683 7.378 15.444 1.00 85.81 309 GLY A C 1
ATOM 2336 O O . GLY A 1 309 ? 16.326 6.505 14.652 1.00 85.81 309 GLY A O 1
ATOM 2337 N N . SER A 1 310 ? 16.562 8.683 15.186 1.00 88.12 310 SER A N 1
ATOM 2338 C CA . SER A 1 310 ? 16.057 9.201 13.910 1.00 88.12 310 SER A CA 1
ATOM 2339 C C . SER A 1 310 ? 16.874 8.652 12.735 1.00 88.12 310 SER A C 1
ATOM 2341 O O . SER A 1 310 ? 18.106 8.700 12.743 1.00 88.12 310 SER A O 1
ATOM 2343 N N . ASN A 1 311 ? 16.191 8.130 11.719 1.00 88.56 311 ASN A N 1
ATOM 2344 C CA . ASN A 1 311 ? 16.793 7.524 10.540 1.00 88.56 311 ASN A CA 1
ATOM 2345 C C . ASN A 1 311 ? 16.151 8.111 9.277 1.00 88.56 311 ASN A C 1
ATOM 2347 O O . ASN A 1 311 ? 14.950 7.971 9.046 1.00 88.56 311 ASN A O 1
ATOM 2351 N N . ALA A 1 312 ? 16.967 8.752 8.438 1.00 76.19 312 ALA A N 1
ATOM 2352 C CA . ALA A 1 312 ? 16.488 9.429 7.238 1.00 76.19 312 ALA A CA 1
ATOM 2353 C C . ALA A 1 312 ? 15.815 8.480 6.231 1.00 76.19 312 ALA A C 1
ATOM 2355 O O . ALA A 1 312 ? 14.831 8.878 5.619 1.00 76.19 312 ALA A O 1
ATOM 2356 N N . ALA A 1 313 ? 16.294 7.239 6.081 1.00 71.38 313 ALA A N 1
ATOM 2357 C CA . ALA A 1 313 ? 15.688 6.272 5.165 1.00 71.38 313 ALA A CA 1
ATOM 2358 C C . ALA A 1 313 ? 14.306 5.815 5.655 1.00 71.38 313 ALA A C 1
ATOM 2360 O O . ALA A 1 313 ? 13.380 5.723 4.855 1.00 71.38 313 ALA A O 1
ATOM 2361 N N . LEU A 1 314 ? 14.150 5.606 6.970 1.00 88.25 314 LEU A N 1
ATOM 2362 C CA . LEU A 1 314 ? 12.853 5.269 7.559 1.00 88.25 314 LEU A CA 1
ATOM 2363 C C . LEU A 1 314 ? 11.856 6.429 7.443 1.00 88.25 314 LEU A C 1
ATOM 2365 O O . LEU A 1 314 ? 10.722 6.201 7.038 1.00 88.25 314 LEU A O 1
ATOM 2369 N N . ARG A 1 315 ? 12.283 7.668 7.727 1.00 83.81 315 ARG A N 1
ATOM 2370 C CA . ARG A 1 315 ? 11.438 8.855 7.520 1.00 83.81 315 ARG A CA 1
ATOM 2371 C C . ARG A 1 315 ? 10.959 8.948 6.069 1.00 83.81 315 ARG A C 1
ATOM 2373 O O . ARG A 1 315 ? 9.766 9.073 5.840 1.00 83.81 315 ARG A O 1
ATOM 2380 N N . VAL A 1 316 ? 11.868 8.825 5.099 1.00 72.12 316 VAL A N 1
ATOM 2381 C CA . VAL A 1 316 ? 11.522 8.946 3.672 1.00 72.12 316 VAL A CA 1
ATOM 2382 C C . VAL A 1 316 ? 10.599 7.809 3.201 1.00 72.12 316 VAL A C 1
ATOM 2384 O O . VAL A 1 316 ? 9.767 8.036 2.329 1.00 72.12 316 VAL A O 1
ATOM 2387 N N . ALA A 1 317 ? 10.671 6.609 3.789 1.00 78.75 317 ALA A N 1
ATOM 2388 C CA . ALA A 1 317 ? 9.691 5.548 3.525 1.00 78.75 317 ALA A CA 1
ATOM 2389 C C . ALA A 1 317 ? 8.283 5.908 4.041 1.00 78.75 317 ALA A C 1
ATOM 2391 O O . ALA A 1 317 ? 7.289 5.662 3.362 1.00 78.75 317 ALA A O 1
ATOM 2392 N N . ILE A 1 318 ? 8.187 6.556 5.207 1.00 87.94 318 ILE A N 1
ATOM 2393 C CA . ILE A 1 318 ? 6.909 7.044 5.751 1.00 87.94 318 ILE A CA 1
ATOM 2394 C C . ILE A 1 318 ? 6.374 8.232 4.929 1.00 87.94 318 ILE A C 1
ATOM 2396 O O . ILE A 1 318 ? 5.173 8.303 4.686 1.00 87.94 318 ILE A O 1
ATOM 2400 N N . GLU A 1 319 ? 7.247 9.103 4.415 1.00 77.88 319 GLU A N 1
ATOM 2401 C CA . GLU A 1 319 ? 6.888 10.186 3.478 1.00 77.88 319 GLU A CA 1
ATOM 2402 C C . GLU A 1 319 ? 6.403 9.638 2.118 1.00 77.88 319 GLU A C 1
ATOM 2404 O O . GLU A 1 319 ? 5.509 10.211 1.497 1.00 77.88 319 GLU A O 1
ATOM 2409 N N . ARG A 1 320 ? 6.917 8.484 1.661 1.00 79.50 320 ARG A N 1
ATOM 2410 C CA . ARG A 1 320 ? 6.335 7.757 0.516 1.00 79.50 320 ARG A CA 1
ATOM 2411 C C . ARG A 1 320 ? 4.957 7.186 0.848 1.00 79.50 320 ARG A C 1
ATOM 2413 O O . ARG A 1 320 ? 4.034 7.355 0.060 1.00 79.50 320 ARG A O 1
ATOM 2420 N N . ALA A 1 321 ? 4.786 6.571 2.020 1.00 82.94 321 ALA A N 1
ATOM 2421 C CA . ALA A 1 321 ? 3.479 6.103 2.488 1.00 82.94 321 ALA A CA 1
ATOM 2422 C C . ALA A 1 321 ? 2.443 7.247 2.567 1.00 82.94 321 ALA A C 1
ATOM 2424 O O . ALA A 1 321 ? 1.292 7.083 2.165 1.00 82.94 321 ALA A O 1
ATOM 2425 N N . GLU A 1 322 ? 2.861 8.425 3.024 1.00 81.69 322 GLU A N 1
ATOM 2426 C CA . GLU A 1 322 ? 2.057 9.648 3.052 1.00 81.69 322 GLU A CA 1
ATOM 2427 C C . GLU A 1 322 ? 1.630 10.098 1.651 1.00 81.69 322 GLU A C 1
ATOM 2429 O O . GLU A 1 322 ? 0.445 10.346 1.420 1.00 81.69 322 GLU A O 1
ATOM 2434 N N . ALA A 1 323 ? 2.568 10.132 0.697 1.00 72.38 323 ALA A N 1
ATOM 2435 C CA . ALA A 1 323 ? 2.319 10.552 -0.682 1.00 72.38 323 ALA A CA 1
ATOM 2436 C C . ALA A 1 323 ? 1.282 9.684 -1.424 1.00 72.38 323 ALA A C 1
ATOM 2438 O O . ALA A 1 323 ? 0.657 10.163 -2.372 1.00 72.38 323 ALA A O 1
ATOM 2439 N N . VAL A 1 324 ? 1.076 8.435 -0.985 1.00 73.50 324 VAL A N 1
ATOM 2440 C CA . VAL A 1 324 ? 0.070 7.499 -1.529 1.00 73.50 324 VAL A CA 1
ATOM 2441 C C . VAL A 1 324 ? -1.215 7.431 -0.687 1.00 73.50 324 VAL A C 1
ATOM 2443 O O . VAL A 1 324 ? -2.121 6.646 -0.978 1.00 73.50 324 VAL A O 1
ATOM 2446 N N . GLY A 1 325 ? -1.313 8.253 0.364 1.00 80.75 325 GLY A N 1
ATOM 2447 C CA . GLY A 1 325 ? -2.469 8.328 1.256 1.00 80.75 325 GLY A CA 1
ATOM 2448 C C . GLY A 1 325 ? -2.582 7.183 2.268 1.00 80.75 325 GLY A C 1
ATOM 2449 O O . GLY A 1 325 ? -3.686 6.923 2.747 1.00 80.75 325 GLY A O 1
ATOM 2450 N N . MET A 1 326 ? -1.484 6.496 2.603 1.00 93.19 326 MET A N 1
ATOM 2451 C CA . MET A 1 326 ? -1.463 5.487 3.666 1.00 93.19 326 MET A CA 1
ATOM 2452 C C . MET A 1 326 ? -1.273 6.148 5.040 1.00 93.19 326 MET A C 1
ATOM 2454 O O . MET A 1 326 ? -0.263 6.808 5.298 1.00 93.19 326 MET A O 1
ATOM 2458 N N . LEU A 1 327 ? -2.239 5.933 5.937 1.00 98.19 327 LEU A N 1
ATOM 2459 C CA . LEU A 1 327 ? -2.164 6.340 7.344 1.00 98.19 327 LEU A CA 1
ATOM 2460 C C . LEU A 1 327 ? -1.181 5.434 8.106 1.00 98.19 327 LEU A C 1
ATOM 2462 O O . LEU A 1 327 ? -1.218 4.215 7.946 1.00 98.19 327 LEU A O 1
ATOM 2466 N N . PHE A 1 328 ? -0.332 6.004 8.958 1.00 98.62 328 PHE A N 1
ATOM 2467 C CA . PHE A 1 328 ? 0.730 5.281 9.662 1.00 98.62 328 PHE A CA 1
ATOM 2468 C C . PHE A 1 328 ? 0.505 5.330 11.180 1.00 98.62 328 PHE A C 1
ATOM 2470 O O . PHE A 1 328 ? 0.814 6.318 11.845 1.00 98.62 328 PHE A O 1
ATOM 2477 N N . VAL A 1 329 ? -0.066 4.275 11.761 1.00 98.94 329 VAL A N 1
ATOM 2478 C CA . VAL A 1 329 ? -0.422 4.265 13.189 1.00 98.94 329 VAL A CA 1
ATOM 2479 C C . VAL A 1 329 ? 0.735 3.670 13.990 1.00 98.94 329 VAL A C 1
ATOM 2481 O O . VAL A 1 329 ? 1.024 2.480 13.878 1.00 98.94 329 VAL A O 1
ATOM 2484 N N . ALA A 1 330 ? 1.403 4.490 14.803 1.00 98.81 330 ALA A N 1
ATOM 2485 C CA . ALA A 1 330 ? 2.656 4.154 15.475 1.00 98.81 330 ALA A CA 1
ATOM 2486 C C . ALA A 1 330 ? 2.520 4.076 17.003 1.00 98.81 330 ALA A C 1
ATOM 2488 O O . ALA A 1 330 ? 1.964 4.963 17.653 1.00 98.81 330 ALA A O 1
ATOM 2489 N N . ALA A 1 331 ? 3.119 3.049 17.603 1.00 98.81 331 ALA A N 1
ATOM 2490 C CA . ALA A 1 331 ? 3.221 2.927 19.053 1.00 98.81 331 ALA A CA 1
ATOM 2491 C C . ALA A 1 331 ? 4.119 4.030 19.654 1.00 98.81 331 ALA A C 1
ATOM 2493 O O . ALA A 1 331 ? 5.252 4.208 19.217 1.00 98.81 331 ALA A O 1
ATOM 2494 N N . ALA A 1 332 ? 3.664 4.721 20.708 1.00 98.50 332 ALA A N 1
ATOM 2495 C CA . ALA A 1 332 ? 4.446 5.791 21.349 1.00 98.50 332 ALA A CA 1
ATOM 2496 C C . ALA A 1 332 ? 5.664 5.304 22.166 1.00 98.50 332 ALA A C 1
ATOM 2498 O O . ALA A 1 332 ? 6.534 6.107 22.492 1.00 98.50 332 ALA A O 1
ATOM 2499 N N . GLY A 1 333 ? 5.725 4.015 22.522 1.00 98.12 333 GLY A N 1
ATOM 2500 C CA . GLY A 1 333 ? 6.812 3.410 23.301 1.00 98.12 333 GLY A CA 1
ATOM 2501 C C . GLY A 1 333 ? 6.406 2.973 24.717 1.00 98.12 333 GLY A C 1
ATOM 2502 O O . GLY A 1 333 ? 5.370 3.367 25.253 1.00 98.12 333 GLY A O 1
ATOM 2503 N N . ASN A 1 334 ? 7.240 2.133 25.344 1.00 98.06 334 ASN A N 1
ATOM 2504 C CA . ASN A 1 334 ? 6.947 1.458 26.623 1.00 98.06 334 ASN A CA 1
ATOM 2505 C C . ASN A 1 334 ? 7.957 1.787 27.751 1.00 98.06 334 ASN A C 1
ATOM 2507 O O . ASN A 1 334 ? 8.114 1.016 28.704 1.00 98.06 334 ASN A O 1
ATOM 2511 N N . SER A 1 335 ? 8.653 2.922 27.640 1.00 96.06 335 SER A N 1
ATOM 2512 C CA . SER A 1 335 ? 9.771 3.323 28.511 1.00 96.06 335 SER A CA 1
ATOM 2513 C C . SER A 1 335 ? 9.400 4.303 29.630 1.00 96.06 335 SER A C 1
ATOM 2515 O O . SER A 1 335 ? 10.255 4.609 30.458 1.00 96.06 335 SER A O 1
ATOM 2517 N N . ARG A 1 336 ? 8.138 4.758 29.712 1.00 96.50 336 ARG A N 1
ATOM 2518 C CA . ARG A 1 336 ? 7.649 5.775 30.679 1.00 96.50 336 ARG A CA 1
ATOM 2519 C C . ARG A 1 336 ? 8.237 7.184 30.498 1.00 96.50 336 ARG A C 1
ATOM 2521 O O . ARG A 1 336 ? 8.120 7.998 31.416 1.00 96.50 336 ARG A O 1
ATOM 2528 N N . SER A 1 337 ? 8.876 7.449 29.362 1.00 96.06 337 SER A N 1
ATOM 2529 C CA . SER A 1 337 ? 9.487 8.736 29.019 1.00 96.06 337 SER A CA 1
ATOM 2530 C C . SER A 1 337 ? 8.463 9.731 28.465 1.00 96.06 337 SER A C 1
ATOM 2532 O O . SER A 1 337 ? 7.377 9.341 28.026 1.00 96.06 337 SER A O 1
ATOM 2534 N N . ASP A 1 338 ? 8.833 11.010 28.504 1.00 98.19 338 ASP A N 1
ATOM 2535 C CA . ASP A 1 338 ? 8.165 12.068 27.751 1.00 98.19 338 ASP A CA 1
ATOM 2536 C C . ASP A 1 338 ? 8.847 12.184 26.381 1.00 98.19 338 ASP A C 1
ATOM 2538 O O . ASP A 1 338 ? 10.032 12.492 26.297 1.00 98.19 338 ASP A O 1
ATOM 2542 N N . ASN A 1 339 ? 8.118 11.891 25.311 1.00 98.19 339 ASN A N 1
ATOM 2543 C CA . ASN A 1 339 ? 8.598 11.899 23.936 1.00 98.19 339 ASN A CA 1
ATOM 2544 C C . ASN A 1 339 ? 8.827 13.324 23.404 1.00 98.19 339 ASN A C 1
ATOM 2546 O O . ASN A 1 339 ? 9.490 13.476 22.376 1.00 98.19 339 ASN A O 1
ATOM 2550 N N . ASP A 1 340 ? 8.320 14.359 24.086 1.00 97.62 340 ASP A N 1
ATOM 2551 C CA . ASP A 1 340 ? 8.659 15.751 23.781 1.00 97.62 340 ASP A CA 1
ATOM 2552 C C . ASP A 1 340 ? 10.099 16.085 24.248 1.00 97.62 340 ASP A C 1
ATOM 2554 O O . ASP A 1 340 ? 10.732 16.984 23.691 1.00 97.62 340 ASP A O 1
ATOM 2558 N N . GLU A 1 341 ? 10.641 15.342 25.228 1.00 97.19 341 GLU A N 1
ATOM 2559 C CA . GLU A 1 341 ? 12.025 15.461 25.728 1.00 97.19 341 GLU A CA 1
ATOM 2560 C C . GLU A 1 341 ? 12.963 14.377 25.152 1.00 97.19 341 GLU A C 1
ATOM 2562 O O . GLU A 1 341 ? 14.076 14.691 24.724 1.00 97.19 341 GLU A O 1
ATOM 2567 N N . ASP A 1 342 ? 12.501 13.121 25.093 1.00 95.88 342 ASP A N 1
ATOM 2568 C CA . ASP A 1 342 ? 13.220 11.925 24.623 1.00 95.88 342 ASP A CA 1
ATOM 2569 C C . ASP A 1 342 ? 12.496 11.279 23.408 1.00 95.88 342 ASP A C 1
ATOM 2571 O O . ASP A 1 342 ? 11.736 10.318 23.579 1.00 95.88 342 ASP A O 1
ATOM 2575 N N . PRO A 1 343 ? 12.699 11.764 22.164 1.00 95.38 343 PRO A N 1
ATOM 2576 C CA . PRO A 1 343 ? 11.918 11.330 21.001 1.00 95.38 343 PRO A CA 1
ATOM 2577 C C . PRO A 1 343 ? 12.004 9.831 20.677 1.00 95.38 343 PRO A C 1
ATOM 2579 O O . PRO A 1 343 ? 13.092 9.267 20.528 1.00 95.38 343 PRO A O 1
ATOM 2582 N N . HIS A 1 344 ? 10.845 9.205 20.456 1.00 97.44 344 HIS A N 1
ATOM 2583 C CA . HIS A 1 344 ? 10.706 7.796 20.088 1.00 97.44 344 HIS A CA 1
ATOM 2584 C C . HIS A 1 344 ? 10.364 7.637 18.598 1.00 97.44 344 HIS A C 1
ATOM 2586 O O . HIS A 1 344 ? 9.410 8.226 18.101 1.00 97.44 344 HIS A O 1
ATOM 2592 N N . TYR A 1 345 ? 11.100 6.804 17.862 1.00 96.94 345 TYR A N 1
ATOM 2593 C CA . TYR A 1 345 ? 10.843 6.570 16.436 1.00 96.94 345 TYR A CA 1
ATOM 2594 C C . TYR A 1 345 ? 10.224 5.180 16.207 1.00 96.94 345 TYR A C 1
ATOM 2596 O O . TYR A 1 345 ? 10.674 4.219 16.834 1.00 96.94 345 TYR A O 1
ATOM 2604 N N . PRO A 1 346 ? 9.213 5.046 15.322 1.00 97.50 346 PRO A N 1
ATOM 2605 C CA . PRO A 1 346 ? 8.785 6.032 14.323 1.00 97.50 346 PRO A CA 1
ATOM 2606 C C . PRO A 1 346 ? 7.794 7.114 14.797 1.00 97.50 346 PRO A C 1
ATOM 2608 O O . PRO A 1 346 ? 7.607 8.073 14.060 1.00 97.50 346 PRO A O 1
ATOM 2611 N N . SER A 1 347 ? 7.192 7.014 15.990 1.00 97.62 347 SER A N 1
ATOM 2612 C CA . SER A 1 347 ? 6.089 7.904 16.420 1.00 97.62 347 SER A CA 1
ATOM 2613 C C . SER A 1 347 ? 6.386 9.410 16.382 1.00 97.62 347 SER A C 1
ATOM 2615 O O . SER A 1 347 ? 5.472 10.191 16.165 1.00 97.62 347 SER A O 1
ATOM 2617 N N . ASN A 1 348 ? 7.641 9.820 16.575 1.00 97.31 348 ASN A N 1
ATOM 2618 C CA . ASN A 1 348 ? 8.067 11.220 16.598 1.00 97.31 348 ASN A CA 1
ATOM 2619 C C . ASN A 1 348 ? 8.557 11.763 15.238 1.00 97.31 348 ASN A C 1
ATOM 2621 O O . ASN A 1 348 ? 9.153 12.843 15.202 1.00 97.31 348 ASN A O 1
ATOM 2625 N N . TYR A 1 349 ? 8.381 11.049 14.117 1.00 96.19 349 TYR A N 1
ATOM 2626 C CA . TYR A 1 349 ? 8.639 11.673 12.813 1.00 96.19 349 TYR A CA 1
ATOM 2627 C C . TYR A 1 349 ? 7.573 12.744 12.515 1.00 96.19 349 TYR A C 1
ATOM 2629 O O . TYR A 1 349 ? 6.390 12.493 12.727 1.00 96.19 349 TYR A O 1
ATOM 2637 N N . PRO A 1 350 ? 7.961 13.931 12.014 1.00 88.44 350 PRO A N 1
ATOM 2638 C CA . PRO A 1 350 ? 7.027 15.013 11.718 1.00 88.44 350 PRO A CA 1
ATOM 2639 C C . PRO A 1 350 ? 6.412 14.838 10.317 1.00 88.44 350 PRO A C 1
ATOM 2641 O O . PRO A 1 350 ? 6.669 15.650 9.431 1.00 88.44 350 PRO A O 1
ATOM 2644 N N . THR A 1 351 ? 5.656 13.756 10.110 1.00 86.44 351 THR A N 1
ATOM 2645 C CA . THR A 1 351 ? 4.858 13.518 8.893 1.00 86.44 351 THR A CA 1
ATOM 2646 C C . THR A 1 351 ? 3.372 13.544 9.250 1.00 86.44 351 THR A C 1
ATOM 2648 O O . THR A 1 351 ? 2.959 13.031 10.295 1.00 86.44 351 THR A O 1
ATOM 2651 N N . ASP A 1 352 ? 2.549 14.162 8.407 1.00 89.94 352 ASP A N 1
ATOM 2652 C CA . ASP A 1 352 ? 1.137 14.404 8.709 1.00 89.94 352 ASP A CA 1
ATOM 2653 C C . ASP A 1 352 ? 0.322 13.100 8.697 1.00 89.94 352 ASP A C 1
ATOM 2655 O O . ASP A 1 352 ? -0.699 13.014 9.382 1.00 89.94 352 ASP A O 1
ATOM 2659 N N . ASN A 1 353 ? 0.802 12.048 8.025 1.00 94.88 353 ASN A N 1
ATOM 2660 C CA . ASN A 1 353 ? 0.177 10.721 8.029 1.00 94.88 353 ASN A CA 1
ATOM 2661 C C . ASN A 1 353 ? 0.351 9.884 9.311 1.00 94.88 353 ASN A C 1
ATOM 2663 O O . ASN A 1 353 ? -0.280 8.828 9.411 1.00 94.88 353 ASN A O 1
ATOM 2667 N N . ILE A 1 354 ? 1.180 10.294 10.279 1.00 98.69 354 ILE A N 1
ATOM 2668 C CA . ILE A 1 354 ? 1.370 9.524 11.519 1.00 98.69 354 ILE A CA 1
ATOM 2669 C C . ILE A 1 354 ? 0.219 9.757 12.506 1.00 98.69 354 ILE A C 1
ATOM 2671 O O . ILE A 1 354 ? -0.238 10.885 12.676 1.00 98.69 354 ILE A O 1
ATOM 2675 N N . ILE A 1 355 ? -0.214 8.702 13.205 1.00 98.81 355 ILE A N 1
ATOM 2676 C CA . ILE A 1 355 ? -0.916 8.822 14.494 1.00 98.81 355 ILE A CA 1
ATOM 2677 C C . ILE A 1 355 ? -0.088 8.109 15.565 1.00 98.81 355 ILE A C 1
ATOM 2679 O O . ILE A 1 355 ? 0.060 6.886 15.528 1.00 98.81 355 ILE A O 1
ATOM 2683 N N . ALA A 1 356 ? 0.439 8.861 16.527 1.00 98.81 356 ALA A N 1
ATOM 2684 C CA . ALA A 1 356 ? 1.227 8.364 17.646 1.00 98.81 356 ALA A CA 1
ATOM 2685 C C . ALA A 1 356 ? 0.326 7.980 18.837 1.00 98.81 356 ALA A C 1
ATOM 2687 O O . ALA A 1 356 ? -0.426 8.802 19.366 1.00 98.81 356 ALA A O 1
ATOM 2688 N N . VAL A 1 357 ? 0.409 6.719 19.280 1.00 98.88 357 VAL A N 1
ATOM 2689 C CA . VAL A 1 357 ? -0.574 6.111 20.195 1.00 98.88 357 VAL A CA 1
ATOM 2690 C C . VAL A 1 357 ? 0.025 5.734 21.554 1.00 98.88 357 VAL A C 1
ATOM 2692 O O . VAL A 1 357 ? 0.845 4.816 21.670 1.00 98.88 357 VAL A O 1
ATOM 2695 N N . ALA A 1 358 ? -0.455 6.396 22.609 1.00 98.81 358 ALA A N 1
ATOM 2696 C CA . ALA A 1 358 ? -0.216 6.032 24.004 1.00 98.81 358 ALA A CA 1
ATOM 2697 C C . ALA A 1 358 ? -1.139 4.893 24.482 1.00 98.81 358 ALA A C 1
ATOM 2699 O O . ALA A 1 358 ? -2.240 4.681 23.976 1.00 98.81 358 ALA A O 1
ATOM 2700 N N . SER A 1 359 ? -0.724 4.178 25.528 1.00 98.75 359 SER A N 1
ATOM 2701 C CA . SER A 1 359 ? -1.486 3.071 26.114 1.00 98.75 359 SER A CA 1
ATOM 2702 C C . SER A 1 359 ? -2.311 3.526 27.315 1.00 98.75 359 SER A C 1
ATOM 2704 O O . SER A 1 359 ? -1.760 4.047 28.287 1.00 98.75 359 SER A O 1
ATOM 2706 N N . SER A 1 360 ? -3.605 3.211 27.349 1.00 98.00 360 SER A N 1
ATOM 2707 C CA . SER A 1 360 ? -4.494 3.409 28.503 1.00 98.00 360 SER A CA 1
ATOM 2708 C C . SER A 1 360 ? -4.869 2.101 29.219 1.00 98.00 360 SER A C 1
ATOM 2710 O O . SER A 1 360 ? -4.703 0.989 28.712 1.00 98.00 360 SER A O 1
ATOM 2712 N N . THR A 1 361 ? -5.375 2.262 30.440 1.00 96.81 361 THR A N 1
ATOM 2713 C CA . THR A 1 361 ? -5.883 1.207 31.333 1.00 96.81 361 THR A CA 1
ATOM 2714 C C . THR A 1 361 ? -7.410 1.230 31.399 1.00 96.81 361 THR A C 1
ATOM 2716 O O . THR A 1 361 ? -8.006 2.284 31.178 1.00 96.81 361 THR A O 1
ATOM 2719 N N . SER A 1 362 ? -8.028 0.132 31.849 1.00 92.69 362 SER A N 1
ATOM 2720 C CA . SER A 1 362 ? -9.475 0.037 32.132 1.00 92.69 362 SER A CA 1
ATOM 2721 C C . SER A 1 362 ? -9.993 1.015 33.191 1.00 92.69 362 SER A C 1
ATOM 2723 O O . SER A 1 362 ? -11.183 1.107 33.432 1.00 92.69 362 SER A O 1
ATOM 2725 N N . LYS A 1 363 ? -9.110 1.790 33.831 1.00 89.75 363 LYS A N 1
ATOM 2726 C CA . LYS A 1 363 ? -9.476 2.854 34.777 1.00 89.75 363 LYS A CA 1
ATOM 2727 C C . LYS A 1 363 ? -9.454 4.246 34.135 1.00 89.75 363 LYS A C 1
ATOM 2729 O O . LYS A 1 363 ? -9.375 5.239 34.855 1.00 89.75 363 LYS A O 1
ATOM 2734 N N . GLY A 1 364 ? -9.404 4.324 32.801 1.00 88.81 364 GLY A N 1
ATOM 2735 C CA . GLY A 1 364 ? -9.301 5.574 32.040 1.00 88.81 364 GLY A CA 1
ATOM 2736 C C . GLY A 1 364 ? -7.984 6.339 32.228 1.00 88.81 364 GLY A C 1
ATOM 2737 O O . GLY A 1 364 ? -7.906 7.511 31.881 1.00 88.81 364 GLY A O 1
ATOM 2738 N N . LYS A 1 365 ? -6.945 5.715 32.803 1.00 94.75 365 LYS A N 1
ATOM 2739 C CA . LYS A 1 365 ? -5.637 6.349 33.057 1.00 94.75 365 LYS A CA 1
ATOM 2740 C C . LYS A 1 365 ? -4.587 5.890 32.056 1.00 94.75 365 LYS A C 1
ATOM 2742 O O . LYS A 1 365 ? -4.634 4.733 31.629 1.00 94.75 365 LYS A O 1
ATOM 2747 N N . LEU A 1 366 ? -3.600 6.747 31.786 1.00 97.69 366 LEU A N 1
ATOM 2748 C CA . LEU A 1 366 ? -2.354 6.366 31.117 1.00 97.69 366 LEU A CA 1
ATOM 2749 C C . LEU A 1 366 ? -1.738 5.128 31.798 1.00 97.69 366 LEU A C 1
ATOM 2751 O O . LEU A 1 366 ? -1.723 5.011 33.028 1.00 97.69 366 LEU A O 1
ATOM 2755 N N . SER A 1 367 ? -1.255 4.185 30.995 1.00 98.25 367 SER A N 1
ATOM 2756 C CA . SER A 1 367 ? -0.630 2.953 31.477 1.00 98.25 367 SER A CA 1
ATOM 2757 C C . SER A 1 367 ? 0.718 3.259 32.103 1.00 98.25 367 SER A C 1
ATOM 2759 O O . SER A 1 367 ? 1.484 4.056 31.575 1.00 98.25 367 SER A O 1
ATOM 2761 N N . SER A 1 368 ? 1.047 2.585 33.204 1.00 97.44 368 SER A N 1
ATOM 2762 C CA . SER A 1 368 ? 2.253 2.889 33.986 1.00 97.44 368 SER A CA 1
ATOM 2763 C C . SER A 1 368 ? 3.575 2.629 33.257 1.00 97.44 368 SER A C 1
ATOM 2765 O O . SER A 1 368 ? 4.610 3.028 33.778 1.00 97.44 368 SER A O 1
ATOM 2767 N N . PHE A 1 369 ? 3.546 1.957 32.101 1.00 97.94 369 PHE A N 1
ATOM 2768 C CA . PHE A 1 369 ? 4.671 1.744 31.186 1.00 97.94 369 PHE A CA 1
ATOM 2769 C C . PHE A 1 369 ? 4.673 2.691 29.970 1.00 97.94 369 PHE A C 1
ATOM 2771 O O . PHE A 1 369 ? 5.703 2.805 29.318 1.00 97.94 369 PHE A O 1
ATOM 2778 N N . SER A 1 370 ? 3.553 3.344 29.641 1.00 98.44 370 SER A N 1
ATOM 2779 C CA . SER A 1 370 ? 3.416 4.098 28.389 1.00 98.44 370 SER A CA 1
ATOM 2780 C C . SER A 1 370 ? 4.371 5.283 28.362 1.00 98.44 370 SER A C 1
ATOM 2782 O O . SER A 1 370 ? 4.414 6.059 29.319 1.00 98.44 370 SER A O 1
ATOM 2784 N N . CYS A 1 371 ? 5.065 5.461 27.244 1.00 98.50 371 CYS A N 1
ATOM 2785 C CA . CYS A 1 371 ? 5.534 6.783 26.858 1.00 98.50 371 CYS A CA 1
ATOM 2786 C C . CYS A 1 371 ? 4.335 7.687 26.527 1.00 98.50 371 CYS A C 1
ATOM 2788 O O . CYS A 1 371 ? 3.212 7.209 26.309 1.00 98.50 371 CYS A O 1
ATOM 2790 N N . TYR A 1 372 ? 4.567 8.989 26.557 1.00 98.56 372 TYR A N 1
ATOM 2791 C CA . TYR A 1 372 ? 3.571 10.043 26.374 1.00 98.56 372 TYR A CA 1
ATOM 2792 C C . TYR A 1 372 ? 4.271 11.286 25.811 1.00 98.56 372 TYR A C 1
ATOM 2794 O O . TYR A 1 372 ? 5.490 11.306 25.781 1.00 98.56 372 TYR A O 1
ATOM 2802 N N . GLY A 1 373 ? 3.543 12.305 25.371 1.00 98.19 373 GLY A N 1
ATOM 2803 C CA . GLY A 1 373 ? 4.126 13.545 24.852 1.00 98.19 373 GLY A CA 1
ATOM 2804 C C . GLY A 1 373 ? 3.023 14.553 24.570 1.00 98.19 373 GLY A C 1
ATOM 2805 O O . GLY A 1 373 ? 2.041 14.219 23.908 1.00 98.19 373 GLY A O 1
ATOM 2806 N N . ALA A 1 374 ? 3.127 15.763 25.118 1.00 97.31 374 ALA A N 1
ATOM 2807 C CA . ALA A 1 374 ? 2.060 16.761 25.021 1.00 97.31 374 ALA A CA 1
ATOM 2808 C C . ALA A 1 374 ? 1.888 17.312 23.594 1.00 97.31 374 ALA A C 1
ATOM 2810 O O . ALA A 1 374 ? 0.809 17.796 23.254 1.00 97.31 374 ALA A O 1
ATOM 2811 N N . THR A 1 375 ? 2.936 17.225 22.773 1.00 96.62 375 THR A N 1
ATOM 2812 C CA . THR A 1 375 ? 2.951 17.663 21.372 1.00 96.62 375 THR A CA 1
ATOM 2813 C C . THR A 1 375 ? 3.330 16.555 20.390 1.00 96.62 375 THR A C 1
ATOM 2815 O O . THR A 1 375 ? 2.972 16.656 19.221 1.00 96.62 375 THR A O 1
ATOM 2818 N N . THR A 1 376 ? 4.007 15.492 20.843 1.00 97.44 376 THR A N 1
ATOM 2819 C CA . THR A 1 376 ? 4.519 14.408 19.978 1.00 97.44 376 THR A CA 1
ATOM 2820 C C . THR A 1 376 ? 3.753 13.083 20.058 1.00 97.44 376 THR A C 1
ATOM 2822 O O . THR A 1 376 ? 4.077 12.148 19.327 1.00 97.44 376 THR A O 1
ATOM 2825 N N . VAL A 1 377 ? 2.743 12.970 20.928 1.00 98.69 377 VAL A N 1
ATOM 2826 C CA . VAL A 1 377 ? 1.865 11.790 21.006 1.00 98.69 377 VAL A CA 1
ATOM 2827 C C . VAL A 1 377 ? 0.411 12.234 20.915 1.00 98.69 377 VAL A C 1
ATOM 2829 O O . VAL A 1 377 ? -0.065 12.979 21.766 1.00 98.69 377 VAL A O 1
ATOM 2832 N N . ASP A 1 378 ? -0.311 11.782 19.893 1.00 98.81 378 ASP A N 1
ATOM 2833 C CA . ASP A 1 378 ? -1.613 12.350 19.538 1.00 98.81 378 ASP A CA 1
ATOM 2834 C C . ASP A 1 378 ? -2.721 12.007 20.543 1.00 98.81 378 ASP A C 1
ATOM 2836 O O . AS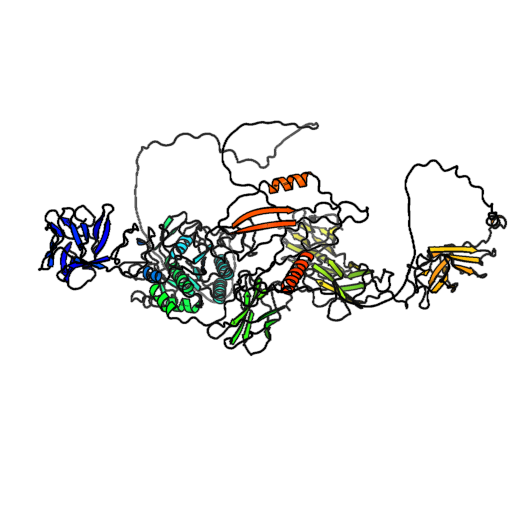P A 1 378 ? -3.478 12.872 20.996 1.00 98.81 378 ASP A O 1
ATOM 2840 N N . LEU A 1 379 ? -2.841 10.724 20.891 1.00 98.75 379 LEU A N 1
ATOM 2841 C CA . LEU A 1 379 ? -3.959 10.193 21.674 1.00 98.75 379 LEU A CA 1
ATOM 2842 C C . LEU A 1 379 ? -3.604 8.903 22.420 1.00 98.75 379 LEU A C 1
ATOM 2844 O O . LEU A 1 379 ? -2.530 8.328 22.242 1.00 98.75 379 LEU A O 1
ATOM 2848 N N . ALA A 1 380 ? -4.526 8.429 23.258 1.00 98.75 380 ALA A N 1
ATOM 2849 C CA . ALA A 1 380 ? -4.434 7.121 23.901 1.00 98.75 380 ALA A CA 1
ATOM 2850 C C . ALA A 1 380 ? -5.427 6.093 23.325 1.00 98.75 380 ALA A C 1
ATOM 2852 O O . ALA A 1 380 ? -6.498 6.435 22.822 1.00 98.75 380 ALA A O 1
ATOM 2853 N N . ALA A 1 381 ? -5.116 4.808 23.483 1.00 98.75 381 ALA A N 1
ATOM 2854 C CA . ALA A 1 381 ? -6.031 3.696 23.219 1.00 98.75 381 ALA A CA 1
ATOM 2855 C C . ALA A 1 381 ? -5.816 2.544 24.227 1.00 98.75 381 ALA A C 1
ATOM 2857 O O . ALA A 1 381 ? -4.778 2.514 24.899 1.00 98.75 381 ALA A O 1
ATOM 2858 N N . PRO A 1 382 ? -6.765 1.599 24.379 1.00 98.75 382 PRO A N 1
ATOM 2859 C CA . PRO A 1 382 ? -6.628 0.475 25.308 1.00 98.75 382 PRO A CA 1
ATOM 2860 C C . PRO A 1 382 ? -5.366 -0.358 25.040 1.00 98.75 382 PRO A C 1
ATOM 2862 O O . PRO A 1 382 ? -5.230 -0.959 23.982 1.00 98.75 382 PRO A O 1
ATOM 2865 N N . GLY A 1 383 ? -4.437 -0.419 26.000 1.00 98.44 383 GLY A N 1
ATOM 2866 C CA . GLY A 1 383 ? -3.167 -1.142 25.817 1.00 98.44 383 GLY A CA 1
ATOM 2867 C C . GLY A 1 383 ? -2.645 -1.892 27.045 1.00 98.44 383 GLY A C 1
ATOM 2868 O O . GLY A 1 383 ? -1.641 -2.592 26.949 1.00 98.44 383 GLY A O 1
ATOM 2869 N N . SER A 1 384 ? -3.314 -1.807 28.199 1.00 98.44 384 SER A N 1
ATOM 2870 C CA . SER A 1 384 ? -3.018 -2.652 29.370 1.00 98.44 384 SER A CA 1
ATOM 2871 C C . SER A 1 384 ? -3.965 -3.849 29.458 1.00 98.44 384 SER A C 1
ATOM 2873 O O . SER A 1 384 ? -5.177 -3.668 29.461 1.00 98.44 384 SER A O 1
ATOM 2875 N N . SER A 1 385 ? -3.424 -5.056 29.621 1.00 97.94 385 SER A N 1
ATOM 2876 C CA . SER A 1 385 ? -4.178 -6.315 29.726 1.00 97.94 385 SER A CA 1
ATOM 2877 C C . SER A 1 385 ? -5.209 -6.494 28.603 1.00 97.94 385 SER A C 1
ATOM 2879 O O . SER A 1 385 ? -6.398 -6.660 28.868 1.00 97.94 385 SER A O 1
ATOM 2881 N N . ILE A 1 386 ? -4.752 -6.444 27.352 1.00 98.69 386 ILE A N 1
ATOM 2882 C CA . ILE A 1 386 ? -5.588 -6.648 26.161 1.00 98.69 386 ILE A CA 1
ATOM 2883 C C . ILE A 1 386 ? -5.555 -8.123 25.769 1.00 98.69 386 ILE A C 1
ATOM 2885 O O . ILE A 1 386 ? -4.475 -8.688 25.579 1.00 98.69 386 ILE A O 1
ATOM 2889 N N . TYR A 1 387 ? -6.731 -8.743 25.670 1.00 98.38 387 TYR A N 1
ATOM 2890 C CA . TYR A 1 387 ? -6.898 -10.118 25.204 1.00 98.38 387 TYR A CA 1
ATOM 2891 C C . TYR A 1 387 ? -7.038 -10.136 23.680 1.00 98.38 387 TYR A C 1
ATOM 2893 O O . TYR A 1 387 ? -7.814 -9.356 23.141 1.00 98.38 387 TYR A O 1
ATOM 2901 N N . SER A 1 388 ? -6.287 -10.993 22.990 1.00 98.75 388 SER A N 1
ATOM 2902 C CA . SER A 1 388 ? -6.379 -11.154 21.533 1.00 98.75 388 SER A CA 1
ATOM 2903 C C . SER A 1 388 ? -5.798 -12.505 21.094 1.00 98.75 388 SER A C 1
ATOM 2905 O O . SER A 1 388 ? -5.266 -13.261 21.918 1.00 98.75 388 SER A O 1
ATOM 2907 N N . THR A 1 389 ? -5.917 -12.798 19.801 1.00 98.62 389 THR A N 1
ATOM 2908 C CA . THR A 1 389 ? -5.379 -13.967 19.096 1.00 98.62 389 THR A CA 1
ATOM 2909 C C . THR A 1 389 ? -3.866 -14.120 19.260 1.00 98.62 389 THR A C 1
ATOM 2911 O O . THR A 1 389 ? -3.126 -13.160 19.434 1.00 98.62 389 THR A O 1
ATOM 2914 N N . THR A 1 390 ? -3.381 -15.352 19.186 1.00 98.62 390 THR A N 1
ATOM 2915 C CA . THR A 1 390 ? -1.964 -15.737 19.188 1.00 98.62 390 THR A CA 1
ATOM 2916 C C . THR A 1 390 ? -1.818 -17.059 18.424 1.00 98.62 390 THR A C 1
ATOM 2918 O O . THR A 1 390 ? -2.786 -17.823 18.370 1.00 98.62 390 THR A O 1
ATOM 2921 N N . PRO A 1 391 ? -0.645 -17.368 17.844 1.00 98.56 391 PRO A N 1
ATOM 2922 C CA . PRO A 1 391 ? -0.495 -18.481 16.917 1.00 98.56 391 PRO A CA 1
ATOM 2923 C C . PRO A 1 391 ? -0.955 -19.826 17.483 1.00 98.56 391 PRO A C 1
ATOM 2925 O O . PRO A 1 391 ? -0.799 -20.101 18.678 1.00 98.56 391 PRO A O 1
ATOM 2928 N N . LYS A 1 392 ? -1.437 -20.693 16.585 1.00 96.94 392 LYS A N 1
ATOM 2929 C CA . LYS A 1 392 ? -1.948 -22.050 16.854 1.00 96.94 392 LYS A CA 1
ATOM 2930 C C . LYS A 1 392 ? -3.310 -22.064 17.563 1.00 96.94 392 LYS A C 1
ATOM 2932 O O . LYS A 1 392 ? -3.548 -22.903 18.431 1.00 96.94 392 LYS A O 1
ATOM 2937 N N . ASN A 1 393 ? -4.219 -21.173 17.151 1.00 97.50 393 ASN A N 1
ATOM 2938 C CA . ASN A 1 393 ? -5.575 -21.022 17.710 1.00 97.50 393 ASN A CA 1
ATOM 2939 C C . ASN A 1 393 ? -5.555 -20.809 19.236 1.00 97.50 393 ASN A C 1
ATOM 2941 O O . ASN A 1 393 ? -6.187 -21.536 20.012 1.00 97.50 393 ASN A O 1
ATOM 2945 N N . HIS A 1 394 ? -4.753 -19.846 19.686 1.00 98.06 394 HIS A N 1
ATOM 2946 C CA . HIS A 1 394 ? -4.572 -19.509 21.094 1.00 98.06 394 HIS A CA 1
ATOM 2947 C C . HIS A 1 394 ? -4.928 -18.047 21.347 1.00 98.06 394 HIS A C 1
ATOM 2949 O O . HIS A 1 394 ? -4.881 -17.221 20.447 1.00 98.06 394 HIS A O 1
ATOM 2955 N N . TYR A 1 395 ? -5.224 -17.695 22.597 1.00 98.19 395 TYR A N 1
ATOM 2956 C CA . TYR A 1 395 ? -5.598 -16.330 22.971 1.00 98.19 395 TYR A CA 1
ATOM 2957 C C . TYR A 1 395 ? -4.908 -15.940 24.280 1.00 98.19 395 TYR A C 1
ATOM 2959 O O . TYR A 1 395 ? -4.874 -16.735 25.226 1.00 98.19 395 TYR A O 1
ATOM 2967 N N . GLN A 1 396 ? -4.319 -14.743 24.342 1.00 98.38 396 GLN A N 1
ATOM 2968 C CA . GLN A 1 396 ? -3.503 -14.300 25.481 1.00 98.38 396 GLN A CA 1
ATOM 2969 C C . GLN A 1 396 ? -3.724 -12.825 25.832 1.00 98.38 396 GLN A C 1
ATOM 2971 O O . GLN A 1 396 ? -4.029 -11.998 24.976 1.00 98.38 396 GLN A O 1
ATOM 2976 N N . PHE A 1 397 ? -3.514 -12.490 27.109 1.00 98.56 397 PHE A N 1
ATOM 2977 C CA . PHE A 1 397 ? -3.410 -11.106 27.571 1.00 98.56 397 PHE A CA 1
ATOM 2978 C C . PHE A 1 397 ? -1.986 -10.582 27.348 1.00 98.56 397 PHE A C 1
ATOM 2980 O O . PHE A 1 397 ? -1.047 -11.116 27.940 1.00 98.56 397 PHE A O 1
ATOM 2987 N N . LEU A 1 398 ? -1.831 -9.514 26.563 1.00 98.44 398 LEU A N 1
ATOM 2988 C CA . LEU A 1 398 ? -0.581 -8.750 26.443 1.00 98.44 398 LEU A CA 1
ATOM 2989 C C . LEU A 1 398 ? -0.764 -7.313 26.959 1.00 98.44 398 LEU A C 1
ATOM 2991 O O . LEU A 1 398 ? -1.853 -6.909 27.378 1.00 98.44 398 LEU A O 1
ATOM 2995 N N . SER A 1 399 ? 0.325 -6.548 27.042 1.00 98.62 399 SER A N 1
ATOM 2996 C CA . SER A 1 399 ? 0.303 -5.144 27.469 1.00 98.62 399 SER A CA 1
ATOM 2997 C C . SER A 1 399 ? 1.426 -4.351 26.813 1.00 98.62 399 SER A C 1
ATOM 2999 O O . SER A 1 399 ? 2.578 -4.779 26.855 1.00 98.62 399 SER A O 1
ATOM 3001 N N . GLY A 1 400 ? 1.093 -3.187 26.262 1.00 98.31 400 GLY A N 1
ATOM 3002 C CA . GLY A 1 400 ? 2.022 -2.281 25.593 1.00 98.31 400 GLY A CA 1
ATOM 3003 C C . GLY A 1 400 ? 1.284 -1.223 24.768 1.00 98.31 400 GLY A C 1
ATOM 3004 O O . GLY A 1 400 ? 0.120 -1.405 24.411 1.00 98.31 400 GLY A O 1
ATOM 3005 N N . THR A 1 401 ? 1.968 -0.146 24.375 1.00 98.44 401 THR A N 1
ATOM 3006 C CA . THR A 1 401 ? 1.502 0.741 23.285 1.00 98.44 401 THR A CA 1
ATOM 3007 C C . THR A 1 401 ? 1.273 -0.031 21.983 1.00 98.44 401 THR A C 1
ATOM 3009 O O . THR A 1 401 ? 0.398 0.320 21.197 1.00 98.44 401 THR A O 1
ATOM 3012 N N . SER A 1 402 ? 1.976 -1.148 21.805 1.00 97.94 402 SER A N 1
ATOM 3013 C CA . SER A 1 402 ? 1.770 -2.149 20.755 1.00 97.94 402 SER A CA 1
ATOM 3014 C C . SER A 1 402 ? 0.370 -2.779 20.734 1.00 97.94 402 SER A C 1
ATOM 3016 O O . SER A 1 402 ? -0.067 -3.216 19.679 1.00 97.94 402 SER A O 1
ATOM 3018 N N . MET A 1 403 ? -0.360 -2.799 21.857 1.00 98.62 403 MET A N 1
ATOM 3019 C CA . MET A 1 403 ? -1.767 -3.231 21.914 1.00 98.62 403 MET A CA 1
ATOM 3020 C C . MET A 1 403 ? -2.744 -2.049 21.787 1.00 98.62 403 MET A C 1
ATOM 3022 O O . MET A 1 403 ? -3.888 -2.236 21.387 1.00 98.62 403 MET A O 1
ATOM 3026 N N . ALA A 1 404 ? -2.295 -0.825 22.074 1.00 98.88 404 ALA A N 1
ATOM 3027 C CA . ALA A 1 404 ? -3.079 0.395 21.877 1.00 98.88 404 ALA A CA 1
ATOM 3028 C C . ALA A 1 404 ? -3.182 0.770 20.386 1.00 98.88 404 ALA A C 1
ATOM 3030 O O . ALA A 1 404 ? -4.273 1.008 19.875 1.00 98.88 404 ALA A O 1
ATOM 3031 N N . THR A 1 405 ? -2.048 0.730 19.684 1.00 98.88 405 THR A N 1
ATOM 3032 C CA . THR A 1 405 ? -1.896 0.964 18.236 1.00 98.88 405 THR A CA 1
ATOM 3033 C C . THR A 1 405 ? -2.965 0.247 17.388 1.00 98.88 405 THR A C 1
ATOM 3035 O O . THR A 1 405 ? -3.720 0.937 16.706 1.00 98.88 405 THR A O 1
ATOM 3038 N N . PRO A 1 406 ? -3.144 -1.090 17.464 1.00 98.81 406 PRO A N 1
ATOM 3039 C CA . PRO A 1 406 ? -4.109 -1.809 16.632 1.00 98.81 406 PRO A CA 1
ATOM 3040 C C . PRO A 1 406 ? -5.582 -1.456 16.895 1.00 98.81 406 PRO A C 1
ATOM 3042 O O . PRO A 1 406 ? -6.387 -1.589 15.976 1.00 98.81 406 PRO A O 1
ATOM 3045 N N . HIS A 1 407 ? -5.957 -0.957 18.084 1.00 98.88 407 HIS A N 1
ATOM 3046 C CA . HIS A 1 407 ? -7.317 -0.433 18.286 1.00 98.88 407 HIS A CA 1
ATOM 3047 C C . HIS A 1 407 ? -7.552 0.835 17.442 1.00 98.88 407 HIS A C 1
ATOM 3049 O O . HIS A 1 407 ? -8.630 1.018 16.881 1.00 98.88 407 HIS A O 1
ATOM 3055 N N . VAL A 1 408 ? -6.536 1.697 17.314 1.00 98.88 408 VAL A N 1
ATOM 3056 C CA . VAL A 1 408 ? -6.591 2.911 16.480 1.00 98.88 408 VAL A CA 1
ATOM 3057 C C . VAL A 1 408 ? -6.555 2.545 14.993 1.00 98.88 408 VAL A C 1
ATOM 3059 O O . VAL A 1 408 ? -7.360 3.065 14.225 1.00 98.88 408 VAL A O 1
ATOM 3062 N N . THR A 1 409 ? -5.704 1.594 14.591 1.00 98.88 409 THR A N 1
ATOM 3063 C CA . THR A 1 409 ? -5.662 1.052 13.220 1.00 98.88 409 THR A CA 1
ATOM 3064 C C . THR A 1 409 ? -7.012 0.458 12.805 1.00 98.88 409 THR A C 1
ATOM 3066 O O . THR A 1 409 ? -7.528 0.769 11.731 1.00 98.88 409 THR A O 1
ATOM 3069 N N . GLY A 1 410 ? -7.618 -0.367 13.666 1.00 98.25 410 GLY A N 1
ATOM 3070 C CA . GLY A 1 410 ? -8.935 -0.955 13.423 1.00 98.25 410 GLY A CA 1
ATOM 3071 C C . GLY A 1 410 ? -10.050 0.091 13.360 1.00 98.25 410 GLY A C 1
ATOM 3072 O O . GLY A 1 410 ? -10.938 -0.013 12.515 1.00 98.25 410 GLY A O 1
ATOM 3073 N N . LEU A 1 411 ? -9.968 1.153 14.171 1.00 98.50 411 LEU A N 1
ATOM 3074 C CA . LEU A 1 411 ? -10.895 2.280 14.086 1.00 98.50 411 LEU A CA 1
ATOM 3075 C C . LEU A 1 411 ? -10.747 3.057 12.767 1.00 98.50 411 LEU A C 1
ATOM 3077 O O . LEU A 1 411 ? -11.752 3.364 12.130 1.00 98.50 411 LEU A O 1
ATOM 3081 N N . ALA A 1 412 ? -9.518 3.329 12.319 1.00 98.38 412 ALA A N 1
ATOM 3082 C CA . ALA A 1 412 ? -9.269 3.972 11.028 1.00 98.38 412 ALA A CA 1
ATOM 3083 C C . ALA A 1 412 ? -9.840 3.151 9.864 1.00 98.38 412 ALA A C 1
ATOM 3085 O O . ALA A 1 412 ? -10.516 3.700 8.992 1.00 98.38 412 ALA A O 1
ATOM 3086 N N . ALA A 1 413 ? -9.646 1.829 9.891 1.00 97.19 413 ALA A N 1
ATOM 3087 C CA . ALA A 1 413 ? -10.238 0.921 8.915 1.00 97.19 413 ALA A CA 1
ATOM 3088 C C . ALA A 1 413 ? -11.779 0.962 8.943 1.00 97.19 413 ALA A C 1
ATOM 3090 O O . ALA A 1 413 ? -12.409 1.034 7.887 1.00 97.19 413 ALA A O 1
ATOM 3091 N N . LEU A 1 414 ? -12.393 0.973 10.133 1.00 95.75 414 LEU A N 1
ATOM 3092 C CA . LEU A 1 414 ? -13.849 1.040 10.296 1.00 95.75 414 LEU A CA 1
ATOM 3093 C C . LEU A 1 414 ? -14.436 2.361 9.765 1.00 95.75 414 LEU A C 1
ATOM 3095 O O . LEU A 1 414 ? -15.422 2.335 9.029 1.00 95.75 414 LEU A O 1
ATOM 3099 N N . VAL A 1 415 ? -13.805 3.501 10.081 1.00 95.69 415 VAL A N 1
ATOM 3100 C CA . VAL A 1 415 ? -14.194 4.836 9.588 1.00 95.69 415 VAL A CA 1
ATOM 3101 C C . VAL A 1 415 ? -14.107 4.905 8.062 1.00 95.69 415 VAL A C 1
ATOM 3103 O O . VAL A 1 415 ? -15.065 5.332 7.413 1.00 95.69 415 VAL A O 1
ATOM 3106 N N . TRP A 1 416 ? -13.002 4.442 7.470 1.00 91.62 416 TRP A N 1
ATOM 3107 C CA . TRP A 1 416 ? -12.845 4.445 6.014 1.00 91.62 416 TRP A CA 1
ATOM 3108 C C . TRP A 1 416 ? -13.834 3.526 5.307 1.00 91.62 416 TRP A C 1
ATOM 3110 O O . TRP A 1 416 ? -14.407 3.915 4.296 1.00 91.62 416 TRP A O 1
ATOM 3120 N N . MET A 1 417 ? -14.071 2.317 5.816 1.00 91.06 417 MET A N 1
ATOM 3121 C CA . MET A 1 417 ? -15.051 1.414 5.209 1.00 91.06 417 MET A CA 1
ATOM 3122 C C . MET A 1 417 ? -16.482 1.958 5.306 1.00 91.06 417 MET A C 1
ATOM 3124 O O . MET A 1 417 ? -17.273 1.746 4.390 1.00 91.06 417 MET A O 1
ATOM 3128 N N . TYR A 1 418 ? -16.801 2.694 6.375 1.00 90.94 418 TYR A N 1
ATOM 3129 C CA . TYR A 1 418 ? -18.082 3.382 6.528 1.00 90.94 418 TYR A CA 1
ATOM 3130 C C . TYR A 1 418 ? -18.225 4.580 5.570 1.00 90.94 418 TYR A C 1
ATOM 3132 O O . TYR A 1 418 ? -19.322 4.869 5.088 1.00 90.94 418 TYR A O 1
ATOM 3140 N N . ARG A 1 419 ? -17.121 5.274 5.253 1.00 87.19 419 ARG A N 1
ATOM 3141 C CA . ARG A 1 419 ? -17.082 6.416 4.320 1.00 87.19 419 ARG A CA 1
ATOM 3142 C C . ARG A 1 419 ? -15.864 6.341 3.370 1.00 87.19 419 ARG A C 1
ATOM 3144 O O . ARG A 1 419 ? -14.909 7.101 3.543 1.00 87.19 419 ARG A O 1
ATOM 3151 N N . PRO A 1 420 ? -15.908 5.511 2.305 1.00 84.56 420 PRO A N 1
ATOM 3152 C CA . PRO A 1 420 ? -14.736 5.220 1.458 1.00 84.56 420 PRO A CA 1
ATOM 3153 C C . PRO A 1 420 ? -14.149 6.397 0.666 1.00 84.56 420 PRO A C 1
ATOM 3155 O O . PRO A 1 420 ? -13.056 6.273 0.123 1.00 84.56 420 PRO A O 1
ATOM 3158 N N . ALA A 1 421 ? -14.866 7.520 0.579 1.00 79.81 421 ALA A N 1
ATOM 3159 C CA . ALA A 1 421 ? -14.432 8.730 -0.124 1.00 79.81 421 ALA A CA 1
ATOM 3160 C C . ALA A 1 421 ? -13.624 9.713 0.749 1.00 79.81 421 ALA A C 1
ATOM 3162 O O . ALA A 1 421 ? -13.197 10.748 0.245 1.00 79.81 421 ALA A O 1
ATOM 3163 N N . LEU A 1 422 ? -13.440 9.439 2.048 1.00 81.69 422 LEU A N 1
ATOM 3164 C CA . LEU A 1 422 ? -12.634 10.295 2.923 1.00 81.69 422 LEU A CA 1
ATOM 3165 C C . LEU A 1 422 ? -11.141 10.189 2.588 1.00 81.69 422 LEU A C 1
ATOM 3167 O O . LEU A 1 422 ? -10.623 9.099 2.329 1.00 81.69 422 LEU A O 1
ATOM 3171 N N . SER A 1 423 ? -10.438 11.318 2.647 1.00 82.88 423 SER A N 1
ATOM 3172 C CA . SER A 1 423 ? -8.979 11.348 2.546 1.00 82.88 423 SER A CA 1
ATOM 3173 C C . SER A 1 423 ? -8.313 10.837 3.829 1.00 82.88 423 SER A C 1
ATOM 3175 O O . SER A 1 423 ? -8.924 10.795 4.898 1.00 82.88 423 SER A O 1
ATOM 3177 N N . MET A 1 424 ? -7.028 10.485 3.735 1.00 91.81 424 MET A N 1
ATOM 3178 C CA . MET A 1 424 ? -6.207 10.080 4.884 1.00 91.81 424 MET A CA 1
ATOM 3179 C C . MET A 1 424 ? -6.221 11.130 6.004 1.00 91.81 424 MET A C 1
ATOM 3181 O O . MET A 1 424 ? -6.494 10.793 7.156 1.00 91.81 424 MET A O 1
ATOM 3185 N N . MET A 1 425 ? -6.048 12.408 5.647 1.00 88.44 425 MET A N 1
ATOM 3186 C CA . MET A 1 425 ? -6.100 13.518 6.603 1.00 88.44 425 MET A CA 1
ATOM 3187 C C . MET A 1 425 ? -7.466 13.641 7.277 1.00 88.44 425 MET A C 1
ATOM 3189 O O . MET A 1 425 ? -7.527 13.797 8.488 1.00 88.44 425 MET A O 1
ATOM 3193 N N . GLN A 1 426 ? -8.567 13.485 6.538 1.00 91.56 426 GLN A N 1
ATOM 3194 C CA . GLN A 1 426 ? -9.907 13.530 7.130 1.00 91.56 426 GLN A CA 1
ATOM 3195 C C . GLN A 1 426 ? -10.163 12.380 8.105 1.00 91.56 426 GLN A C 1
ATOM 3197 O O . GLN A 1 426 ? -10.800 12.589 9.134 1.00 91.56 426 GLN A O 1
ATOM 3202 N N . VAL A 1 427 ? -9.672 11.171 7.812 1.00 95.81 427 VAL A N 1
ATOM 3203 C CA . VAL A 1 427 ? -9.788 10.038 8.742 1.00 95.81 427 VAL A CA 1
ATOM 3204 C C . VAL A 1 427 ? -8.938 10.269 9.991 1.00 95.81 427 VAL A C 1
ATOM 3206 O O . VAL A 1 427 ? -9.431 10.026 11.093 1.00 95.81 427 VAL A O 1
ATOM 3209 N N . LYS A 1 428 ? -7.722 10.819 9.854 1.00 97.69 428 LYS A N 1
ATOM 3210 C CA . LYS A 1 428 ? -6.919 11.275 10.999 1.00 97.69 428 LYS A CA 1
ATOM 3211 C C . LYS A 1 428 ? -7.671 12.328 11.819 1.00 97.69 428 LYS A C 1
ATOM 3213 O O . LYS A 1 428 ? -7.880 12.115 13.009 1.00 97.69 428 LYS A O 1
ATOM 3218 N N . ASP A 1 429 ? -8.154 13.399 11.194 1.00 96.19 429 ASP A N 1
ATOM 3219 C CA . ASP A 1 429 ? -8.888 14.483 11.859 1.00 96.19 429 ASP A CA 1
ATOM 3220 C C . ASP A 1 429 ? -10.148 13.983 12.580 1.00 96.19 429 ASP A C 1
ATOM 3222 O O . ASP A 1 429 ? -10.414 14.393 13.712 1.00 96.19 429 ASP A O 1
ATOM 3226 N N . ILE A 1 430 ? -10.906 13.060 11.974 1.00 97.62 430 ILE A N 1
ATOM 3227 C CA . ILE A 1 430 ? -12.047 12.391 12.616 1.00 97.62 430 ILE A CA 1
ATOM 3228 C C . ILE A 1 430 ? -11.594 11.679 13.892 1.00 97.62 430 ILE A C 1
ATOM 3230 O O . ILE A 1 430 ? -12.166 11.931 14.947 1.00 97.62 430 ILE A O 1
ATOM 3234 N N . ILE A 1 431 ? -10.554 10.844 13.823 1.00 98.56 431 ILE A N 1
ATOM 3235 C CA . ILE A 1 431 ? -10.063 10.071 14.973 1.00 98.56 431 ILE A CA 1
ATOM 3236 C C . ILE A 1 431 ? -9.543 10.993 16.089 1.00 98.56 431 ILE A C 1
ATOM 3238 O O . ILE A 1 431 ? -9.839 10.756 17.262 1.00 98.56 431 ILE A O 1
ATOM 3242 N N . LEU A 1 432 ? -8.787 12.042 15.743 1.00 98.38 432 LEU A N 1
ATOM 3243 C CA . LEU A 1 432 ? -8.226 12.983 16.718 1.00 98.38 432 LEU A CA 1
ATOM 3244 C C . LEU A 1 432 ? -9.310 13.849 17.379 1.00 98.38 432 LEU A C 1
ATOM 3246 O O . LEU A 1 432 ? -9.253 14.097 18.584 1.00 98.38 432 LEU A O 1
ATOM 3250 N N . SER A 1 433 ? -10.309 14.301 16.616 1.00 97.25 433 SER A N 1
ATOM 3251 C CA . SER A 1 433 ? -11.390 15.160 17.125 1.00 97.25 433 SER A CA 1
ATOM 3252 C C . SER A 1 433 ? -12.497 14.399 17.861 1.00 97.25 433 SER A C 1
ATOM 3254 O O . SER A 1 433 ? -13.226 15.002 18.651 1.00 97.25 433 SER A O 1
ATOM 3256 N N . SER A 1 434 ? -12.621 13.084 17.654 1.00 97.56 434 SER A N 1
ATOM 3257 C CA . SER A 1 434 ? -13.681 12.259 18.241 1.00 97.56 434 SER A CA 1
ATOM 3258 C C . SER A 1 434 ? -13.309 11.566 19.558 1.00 97.56 434 SER A C 1
ATOM 3260 O O . SER A 1 434 ? -14.061 10.706 20.018 1.00 97.56 434 SER A O 1
ATOM 3262 N N . VAL A 1 435 ? -12.164 11.884 20.167 1.00 97.75 435 VAL A N 1
ATOM 3263 C CA . VAL A 1 435 ? -11.715 11.245 21.416 1.00 97.75 435 VAL A CA 1
ATOM 3264 C C . VAL A 1 435 ? -12.659 11.496 22.607 1.00 97.75 435 VAL A C 1
ATOM 3266 O O . VAL A 1 435 ? -13.388 12.487 22.688 1.00 97.75 435 VAL A O 1
ATOM 3269 N N . GLU A 1 436 ? -12.608 10.604 23.594 1.00 95.19 436 GLU A N 1
ATOM 3270 C CA . GLU A 1 436 ? -13.098 10.858 24.946 1.00 95.19 436 GLU A CA 1
ATOM 3271 C C . GLU A 1 436 ? -11.987 11.504 25.781 1.00 95.19 436 GLU A C 1
ATOM 3273 O O . GLU A 1 436 ? -10.960 10.878 26.067 1.00 95.19 436 GLU A O 1
ATOM 3278 N N . THR A 1 437 ? -12.157 12.775 26.146 1.00 94.81 437 THR A N 1
ATOM 3279 C CA . THR A 1 437 ? -11.138 13.535 26.883 1.00 94.81 437 THR A CA 1
ATOM 3280 C C . THR A 1 437 ? -11.169 13.207 28.373 1.00 94.81 437 THR A C 1
ATOM 3282 O O . THR A 1 437 ? -12.209 12.883 28.948 1.00 94.81 437 THR A O 1
ATOM 3285 N N . SER A 1 438 ? -10.015 13.269 29.044 1.00 91.94 438 SER A N 1
ATOM 3286 C CA . SER A 1 438 ? -9.977 13.061 30.493 1.00 91.94 438 SER A CA 1
ATOM 3287 C C . SER A 1 438 ? -8.840 13.810 31.179 1.00 91.94 438 SER A C 1
ATOM 3289 O O . SER A 1 438 ? -7.724 13.899 30.670 1.00 91.94 438 SER A O 1
ATOM 3291 N N . LYS A 1 439 ? -9.079 14.228 32.427 1.00 93.62 439 LYS A N 1
ATOM 3292 C CA . LYS A 1 439 ? -8.062 14.837 33.310 1.00 93.62 439 LYS A CA 1
ATOM 3293 C C . LYS A 1 439 ? -6.842 13.941 33.581 1.00 93.62 439 LYS A C 1
ATOM 3295 O O . LYS A 1 439 ? -5.870 14.396 34.170 1.00 93.62 439 LYS A O 1
ATOM 3300 N N . ALA A 1 440 ? -6.907 12.652 33.235 1.00 94.00 440 ALA A N 1
ATOM 3301 C CA . ALA A 1 440 ? -5.795 11.712 33.376 1.00 94.00 440 ALA A CA 1
ATOM 3302 C C . ALA A 1 440 ? -4.880 11.657 32.135 1.00 94.00 440 ALA A C 1
ATOM 3304 O O . ALA A 1 440 ? -3.819 11.035 32.208 1.00 94.00 440 ALA A O 1
ATOM 3305 N N . LEU A 1 441 ? -5.303 12.266 31.021 1.00 96.19 441 LEU A N 1
ATOM 3306 C CA . LEU A 1 441 ? -4.597 12.321 29.736 1.00 96.19 441 LEU A CA 1
ATOM 3307 C C . LEU A 1 441 ? -4.320 13.766 29.270 1.00 96.19 441 LEU A C 1
ATOM 3309 O O . LEU A 1 441 ? -3.460 13.979 28.418 1.00 96.19 441 LEU A O 1
ATOM 3313 N N . GLU A 1 442 ? -5.000 14.756 29.853 1.00 96.50 442 GLU A N 1
ATOM 3314 C CA . GLU A 1 442 ? -4.711 16.188 29.711 1.00 96.50 442 GLU A CA 1
ATOM 3315 C C . GLU A 1 442 ? -3.219 16.487 29.970 1.00 96.50 442 GLU A C 1
ATOM 3317 O O . GLU A 1 442 ? -2.662 16.105 31.002 1.00 96.50 442 GLU A O 1
ATOM 3322 N N . GLY A 1 443 ? -2.548 17.126 29.003 1.00 95.19 443 GLY A N 1
ATOM 3323 C CA . GLY A 1 443 ? -1.106 17.403 29.066 1.00 95.19 443 GLY A CA 1
ATOM 3324 C C . GLY A 1 443 ? -0.199 16.164 28.986 1.00 95.19 443 GLY A C 1
ATOM 3325 O O . GLY A 1 443 ? 0.976 16.250 29.340 1.00 95.19 443 GLY A O 1
ATOM 3326 N N . LYS A 1 444 ? -0.728 15.005 28.568 1.00 97.69 444 LYS A N 1
ATOM 3327 C CA . LYS A 1 444 ? 0.041 13.774 28.297 1.00 97.69 444 LYS A CA 1
ATOM 3328 C C . LYS A 1 444 ? -0.039 13.307 26.849 1.00 97.69 444 LYS A C 1
ATOM 3330 O O . LYS A 1 444 ? 0.876 12.632 26.397 1.00 97.69 444 LYS A O 1
ATOM 3335 N N . VAL A 1 445 ? -1.105 13.659 26.146 1.00 98.38 445 VAL A N 1
ATOM 3336 C CA . VAL A 1 445 ? -1.259 13.470 24.700 1.00 98.38 445 VAL A CA 1
ATOM 3337 C C . VAL A 1 445 ? -1.920 14.718 24.118 1.00 98.38 445 VAL A C 1
ATOM 3339 O O . VAL A 1 445 ? -2.679 15.381 24.832 1.00 98.38 445 VAL A O 1
ATOM 3342 N N . LEU A 1 446 ? -1.655 15.028 22.849 1.00 98.06 446 LEU A N 1
ATOM 3343 C CA . LEU A 1 446 ? -2.099 16.239 22.144 1.00 98.06 446 LEU A CA 1
ATOM 3344 C C . LEU A 1 446 ? -3.607 16.495 22.289 1.00 98.06 446 LEU A C 1
ATOM 3346 O O . LEU A 1 446 ? -4.037 17.600 22.613 1.00 98.06 446 LEU A O 1
ATOM 3350 N N . THR A 1 447 ? -4.414 15.453 22.092 1.00 98.00 447 THR A N 1
ATOM 3351 C CA . THR A 1 447 ? -5.884 15.508 22.182 1.00 98.00 447 THR A CA 1
ATOM 3352 C C . THR A 1 447 ? -6.422 15.499 23.620 1.00 98.00 447 THR A C 1
ATOM 3354 O O . THR A 1 447 ? -7.617 15.691 23.838 1.00 98.00 447 THR A O 1
ATOM 3357 N N . GLY A 1 448 ? -5.578 15.221 24.621 1.00 97.62 448 GLY A N 1
ATOM 3358 C CA . GLY A 1 448 ? -5.990 15.016 26.014 1.00 97.62 448 GLY A CA 1
ATOM 3359 C C . GLY A 1 448 ? -6.959 13.841 26.232 1.00 97.62 448 GLY A C 1
ATOM 3360 O O . GLY A 1 448 ? -7.641 13.794 27.263 1.00 97.62 448 GLY A O 1
ATOM 3361 N N . GLY A 1 449 ? -7.067 12.910 25.277 1.00 97.19 449 GLY A N 1
ATOM 3362 C CA . GLY A 1 449 ? -8.127 11.904 25.256 1.00 97.19 449 GLY A CA 1
ATOM 3363 C C . GLY A 1 449 ? -7.736 10.528 24.725 1.00 97.19 449 GLY A C 1
ATOM 3364 O O . GLY A 1 449 ? -6.600 10.259 24.331 1.00 97.19 449 GLY A O 1
ATOM 3365 N N . ARG A 1 450 ? -8.719 9.629 24.776 1.00 98.06 450 ARG A N 1
ATOM 3366 C CA . ARG A 1 450 ? -8.653 8.242 24.310 1.00 98.06 450 ARG A CA 1
ATOM 3367 C C . ARG A 1 450 ? -9.631 8.042 23.152 1.00 98.06 450 ARG A C 1
ATOM 3369 O O . ARG A 1 450 ? -10.709 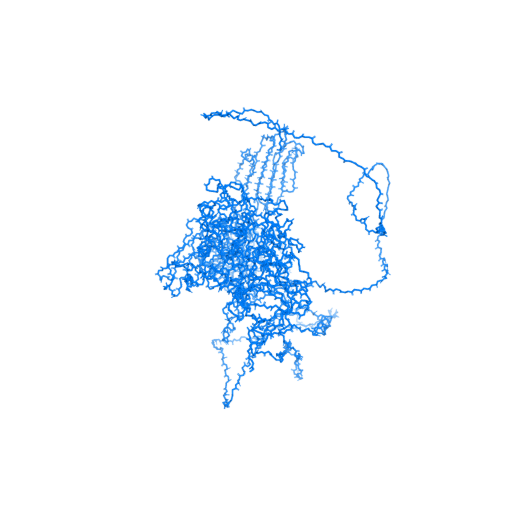8.624 23.191 1.00 98.06 450 ARG A O 1
ATOM 3376 N N . ILE A 1 451 ? -9.306 7.219 22.154 1.00 98.50 451 ILE A N 1
ATOM 3377 C CA . ILE A 1 451 ? -10.234 6.947 21.036 1.00 98.50 451 ILE A CA 1
ATOM 3378 C C . ILE A 1 451 ? -11.625 6.475 21.495 1.00 98.50 451 ILE A C 1
ATOM 3380 O O . ILE A 1 451 ? -11.751 5.726 22.466 1.00 98.50 451 ILE A O 1
ATOM 3384 N N . ASN A 1 452 ? -12.645 6.888 20.741 1.00 98.06 452 ASN A N 1
ATOM 3385 C CA . ASN A 1 452 ? -14.042 6.477 20.871 1.00 98.06 452 ASN A CA 1
ATOM 3386 C C . ASN A 1 452 ? -14.605 6.230 19.456 1.00 98.06 452 ASN A C 1
ATOM 3388 O O . ASN A 1 452 ? -14.645 7.135 18.619 1.00 98.06 452 ASN A O 1
ATOM 3392 N N . ALA A 1 453 ? -14.992 4.986 19.178 1.00 97.56 453 ALA A N 1
ATOM 3393 C CA . ALA A 1 453 ? -15.420 4.503 17.874 1.00 97.56 453 ALA A CA 1
ATOM 3394 C C . ALA A 1 453 ? -16.811 5.015 17.485 1.00 97.56 453 ALA A C 1
ATOM 3396 O O . ALA A 1 453 ? -17.032 5.395 16.332 1.00 97.56 453 ALA A O 1
ATOM 3397 N N . ARG A 1 454 ? -17.742 5.095 18.443 1.00 95.31 454 ARG A N 1
ATOM 3398 C CA . ARG A 1 454 ? -19.089 5.633 18.212 1.00 95.31 454 ARG A CA 1
ATOM 3399 C C . ARG A 1 454 ? -19.028 7.101 17.788 1.00 95.31 454 ARG A C 1
ATOM 3401 O O . ARG A 1 454 ? -19.635 7.457 16.776 1.00 95.31 454 ARG A O 1
ATOM 3408 N N . LYS A 1 455 ? -18.267 7.932 18.512 1.00 96.31 455 LYS A N 1
ATOM 3409 C CA . LYS A 1 455 ? -18.033 9.346 18.171 1.00 96.31 455 LYS A CA 1
ATOM 3410 C C . LYS A 1 455 ? -17.312 9.498 16.828 1.00 96.31 455 LYS A C 1
ATOM 3412 O O . LYS A 1 455 ? -17.658 10.391 16.060 1.00 96.31 455 LYS A O 1
ATOM 3417 N N . ALA A 1 456 ? -16.350 8.626 16.516 1.00 97.62 456 ALA A N 1
ATOM 3418 C CA . ALA A 1 456 ? -15.651 8.651 15.230 1.00 97.62 456 ALA A CA 1
ATOM 3419 C C . ALA A 1 456 ? -16.609 8.389 14.057 1.00 97.62 456 ALA A C 1
ATOM 3421 O O . ALA A 1 456 ? -16.595 9.131 13.078 1.00 97.62 456 ALA A O 1
ATOM 3422 N N . LEU A 1 457 ? -17.498 7.393 14.170 1.00 94.31 457 LEU A N 1
ATOM 3423 C CA . LEU A 1 457 ? -18.522 7.150 13.149 1.00 94.31 457 LEU A CA 1
ATOM 3424 C C . LEU A 1 457 ? -19.564 8.280 13.082 1.00 94.31 457 LEU A C 1
ATOM 3426 O O . LEU A 1 457 ? -20.066 8.556 12.000 1.00 94.31 457 LEU A O 1
ATOM 3430 N N . GLU A 1 458 ? -19.859 8.978 14.185 1.00 93.56 458 GLU A N 1
ATOM 3431 C CA . GLU A 1 458 ? -20.720 10.180 14.189 1.00 93.56 458 GLU A CA 1
ATOM 3432 C C . GLU A 1 458 ? -20.091 11.345 13.424 1.00 93.56 458 GLU A C 1
ATOM 3434 O O . GLU A 1 458 ? -20.732 11.922 12.542 1.00 93.56 458 GLU A O 1
ATOM 3439 N N . ALA A 1 459 ? -18.824 11.651 13.709 1.00 94.12 459 ALA A N 1
ATOM 3440 C CA . ALA A 1 459 ? -18.055 12.651 12.979 1.00 94.12 459 ALA A CA 1
ATOM 3441 C C . ALA A 1 459 ? -17.915 12.272 11.494 1.00 94.12 459 ALA A C 1
ATOM 3443 O O . ALA A 1 459 ? -18.144 13.107 10.620 1.00 94.12 459 ALA A O 1
ATOM 3444 N N . ALA A 1 460 ? -17.651 10.996 11.194 1.00 91.44 460 ALA A N 1
ATOM 3445 C CA . ALA A 1 460 ? -17.608 10.480 9.829 1.00 91.44 460 ALA A CA 1
ATOM 3446 C C . ALA A 1 460 ? -18.965 10.567 9.112 1.00 91.44 460 ALA A C 1
ATOM 3448 O O . ALA A 1 460 ? -18.986 10.820 7.912 1.00 91.44 460 ALA A O 1
ATOM 3449 N N . SER A 1 461 ? -20.106 10.391 9.793 1.00 87.44 461 SER A N 1
ATOM 3450 C CA . SER A 1 461 ? -21.433 10.631 9.197 1.00 87.44 461 SER A CA 1
ATOM 3451 C C . SER A 1 461 ? -21.637 12.109 8.846 1.00 87.44 461 SER A C 1
ATOM 3453 O O . SER A 1 461 ? -22.170 12.410 7.781 1.00 87.44 461 SER A O 1
ATOM 3455 N N . ALA A 1 462 ? -21.226 13.018 9.735 1.00 84.25 462 ALA A N 1
ATOM 3456 C CA . ALA A 1 462 ? -21.442 14.458 9.599 1.00 84.25 462 ALA A CA 1
ATOM 3457 C C . ALA A 1 462 ? -20.474 15.147 8.621 1.00 84.25 462 ALA A C 1
ATOM 3459 O O . ALA A 1 462 ? -20.795 16.210 8.092 1.00 84.25 462 ALA A O 1
ATOM 3460 N N . MET A 1 463 ? -19.303 14.558 8.371 1.00 80.38 463 MET A N 1
ATOM 3461 C CA . MET A 1 463 ? -18.335 15.092 7.420 1.00 80.38 463 MET A CA 1
ATOM 3462 C C . MET A 1 463 ? -18.845 14.916 5.982 1.00 80.38 463 MET A C 1
ATOM 3464 O O . MET A 1 463 ? -19.053 13.791 5.505 1.00 80.38 463 MET A O 1
ATOM 3468 N N . GLU A 1 464 ? -19.035 16.025 5.265 1.00 66.88 464 GLU A N 1
ATOM 3469 C CA . GLU A 1 464 ? -19.162 15.973 3.808 1.00 66.88 464 GLU A CA 1
ATOM 3470 C C . GLU A 1 464 ? -17.863 15.389 3.238 1.00 66.88 464 GLU A C 1
ATOM 3472 O O . GLU A 1 464 ? -16.774 15.771 3.680 1.00 66.88 464 GLU A O 1
ATOM 3477 N N . PRO A 1 465 ? -17.942 14.423 2.304 1.00 60.06 465 PRO A N 1
ATOM 3478 C CA . PRO A 1 465 ? -16.730 13.940 1.674 1.00 60.06 465 PRO A CA 1
ATOM 3479 C C . PRO A 1 465 ? -16.117 15.107 0.883 1.00 60.06 465 PRO A C 1
ATOM 3481 O O . PRO A 1 465 ? -16.850 15.993 0.427 1.00 60.06 465 PRO A O 1
ATOM 3484 N N . PRO A 1 466 ? -14.794 15.113 0.663 1.00 58.06 466 PRO A N 1
ATOM 3485 C CA . PRO A 1 466 ? -14.272 15.936 -0.404 1.00 58.06 466 PRO A CA 1
ATOM 3486 C C . PRO A 1 466 ? -14.957 15.451 -1.687 1.00 58.06 466 PRO A C 1
ATOM 3488 O O . PRO A 1 466 ? -15.207 14.253 -1.849 1.00 58.06 466 PRO A O 1
ATOM 3491 N N . TYR A 1 467 ? -15.293 16.371 -2.581 1.00 62.25 467 TYR A N 1
ATOM 3492 C CA . TYR A 1 467 ? -15.728 16.023 -3.926 1.00 62.25 467 TYR A CA 1
ATOM 3493 C C . TYR A 1 467 ? -14.511 16.200 -4.838 1.00 62.25 467 TYR A C 1
ATOM 3495 O O . TYR A 1 467 ? -14.387 17.248 -5.487 1.00 62.25 467 TYR A O 1
ATOM 3503 N N . PRO A 1 468 ? -13.569 15.228 -4.868 1.00 65.88 468 PRO A N 1
ATOM 3504 C CA . PRO A 1 468 ? -12.528 15.244 -5.880 1.00 65.88 468 PRO A CA 1
ATOM 3505 C C . PRO A 1 468 ? -13.193 15.221 -7.264 1.00 65.88 468 PRO A C 1
ATOM 3507 O O . PRO A 1 468 ? -14.340 14.768 -7.379 1.00 65.88 468 PRO A O 1
ATOM 3510 N N . PRO A 1 469 ? -12.511 15.710 -8.311 1.00 73.94 469 PRO A N 1
ATOM 3511 C CA . PRO A 1 469 ? -13.167 15.927 -9.590 1.00 73.94 469 PRO A CA 1
ATOM 3512 C C . PRO A 1 469 ? -13.756 14.629 -10.147 1.00 73.94 469 PRO A C 1
ATOM 3514 O O . PRO A 1 469 ? -13.077 13.602 -10.187 1.00 73.94 469 PRO A O 1
ATOM 3517 N N . VAL A 1 470 ? -15.005 14.674 -10.610 1.00 74.19 470 VAL A N 1
ATOM 3518 C CA . VAL A 1 470 ? -15.640 13.540 -11.300 1.00 74.19 470 VAL A CA 1
ATOM 3519 C C . VAL A 1 470 ? -15.209 13.457 -12.766 1.00 74.19 470 VAL A C 1
ATOM 3521 O O . VAL A 1 470 ? -15.376 12.419 -13.408 1.00 74.19 470 VAL A O 1
ATOM 3524 N N . HIS A 1 471 ? -14.630 14.533 -13.306 1.00 84.06 471 HIS A N 1
ATOM 3525 C CA . HIS A 1 471 ? -14.128 14.589 -14.673 1.00 84.06 471 HIS A CA 1
ATOM 3526 C C . HIS A 1 471 ? -12.644 14.196 -14.759 1.00 84.06 471 HIS A C 1
ATOM 3528 O O . HIS A 1 471 ? -11.748 14.944 -14.368 1.00 84.06 471 HIS A O 1
ATOM 3534 N N . ALA A 1 472 ? -12.381 13.017 -15.325 1.00 83.31 472 ALA A N 1
ATOM 3535 C CA . ALA A 1 472 ? -11.039 12.502 -15.598 1.00 83.31 472 ALA A CA 1
ATOM 3536 C C . ALA A 1 472 ? -10.413 13.101 -16.882 1.00 83.31 472 ALA A C 1
ATOM 3538 O O . ALA A 1 472 ? -11.146 13.407 -17.833 1.00 83.31 472 ALA A O 1
ATOM 3539 N N . PRO A 1 473 ? -9.067 13.200 -16.983 1.00 87.94 473 PRO A N 1
ATOM 3540 C CA . PRO A 1 473 ? -8.405 13.467 -18.250 1.00 87.94 473 PRO A CA 1
ATOM 3541 C C . PRO A 1 473 ? -8.671 12.312 -19.218 1.00 87.94 473 PRO A C 1
ATOM 3543 O O . PRO A 1 473 ? -8.976 11.185 -18.833 1.00 87.94 473 PRO A O 1
ATOM 3546 N N . ARG A 1 474 ? -8.574 12.585 -20.515 1.00 89.62 474 ARG A N 1
ATOM 3547 C CA . ARG A 1 474 ? -9.039 11.662 -21.563 1.00 89.62 474 ARG A CA 1
ATOM 3548 C C . ARG A 1 474 ? -7.962 10.702 -22.056 1.00 89.62 474 ARG A C 1
ATOM 3550 O O . ARG A 1 474 ? -8.292 9.658 -22.613 1.00 89.62 474 ARG A O 1
ATOM 3557 N N . ALA A 1 475 ? -6.699 11.087 -21.917 1.00 86.75 475 ALA A N 1
ATOM 3558 C CA . ALA A 1 475 ? -5.527 10.302 -22.280 1.00 86.75 475 ALA A CA 1
ATOM 3559 C C . ALA A 1 475 ? -4.288 10.865 -21.569 1.00 86.75 475 ALA A C 1
ATOM 3561 O O . ALA A 1 475 ? -4.252 12.045 -21.215 1.00 86.75 475 ALA A O 1
ATOM 3562 N N . VAL A 1 476 ? -3.265 10.031 -21.425 1.00 88.19 476 VAL A N 1
ATOM 3563 C CA . VAL A 1 476 ? -1.904 10.431 -21.064 1.00 88.19 476 VAL A CA 1
ATOM 3564 C C . VAL A 1 476 ? -0.952 9.793 -22.076 1.00 88.19 476 VAL A C 1
ATOM 3566 O O . VAL A 1 476 ? -1.238 8.717 -22.599 1.00 88.19 476 VAL A O 1
ATOM 3569 N N . ALA A 1 477 ? 0.134 10.481 -22.402 1.00 86.81 477 ALA A N 1
ATOM 3570 C CA . ALA A 1 477 ? 1.210 10.005 -23.263 1.00 86.81 477 ALA A CA 1
ATOM 3571 C C . ALA A 1 477 ? 2.548 10.464 -22.678 1.00 86.81 477 ALA A C 1
ATOM 3573 O O . ALA A 1 477 ? 2.594 11.478 -21.985 1.00 86.81 477 ALA A O 1
ATOM 3574 N N . PHE A 1 478 ? 3.625 9.740 -22.953 1.00 86.81 478 PHE A N 1
ATOM 3575 C CA . PHE A 1 478 ? 4.965 10.071 -22.482 1.00 86.81 478 PHE A CA 1
ATOM 3576 C C . PHE A 1 478 ? 5.955 9.914 -23.633 1.00 86.81 478 PHE A C 1
ATOM 3578 O O . PHE A 1 478 ? 5.880 8.940 -24.381 1.00 86.81 478 PHE A O 1
ATOM 3585 N N . GLU A 1 479 ? 6.835 10.898 -23.780 1.00 81.62 479 GLU A N 1
ATOM 3586 C CA . GLU A 1 479 ? 7.985 10.863 -24.676 1.00 81.62 479 GLU A CA 1
ATOM 3587 C C . GLU A 1 479 ? 9.239 10.915 -23.805 1.00 81.62 479 GLU A C 1
ATOM 3589 O O . GLU A 1 479 ? 9.529 11.954 -23.200 1.00 81.62 479 GLU A O 1
ATOM 3594 N N . ASP A 1 480 ? 9.934 9.779 -23.712 1.00 74.00 480 ASP A N 1
ATOM 3595 C CA . ASP A 1 480 ? 11.189 9.690 -22.975 1.00 74.00 480 ASP A CA 1
ATOM 3596 C C . ASP A 1 480 ? 12.335 10.274 -23.799 1.00 74.00 480 ASP A C 1
ATOM 3598 O O . ASP A 1 480 ? 12.463 10.021 -25.001 1.00 74.00 480 ASP A O 1
ATOM 3602 N N . THR A 1 481 ? 13.173 11.063 -23.138 1.00 74.25 481 THR A N 1
ATOM 3603 C CA . THR A 1 481 ? 14.374 11.653 -23.735 1.00 74.25 481 THR A CA 1
ATOM 3604 C C . THR A 1 481 ? 15.631 11.405 -22.906 1.00 74.25 481 THR A C 1
ATOM 3606 O O . THR A 1 481 ? 16.663 12.009 -23.208 1.00 74.25 481 THR A O 1
ATOM 3609 N N . ASP A 1 482 ? 15.560 10.605 -21.837 1.00 67.56 482 ASP A N 1
ATOM 3610 C CA . ASP A 1 482 ? 16.760 10.191 -21.108 1.00 67.56 482 ASP A CA 1
ATOM 3611 C C . ASP A 1 482 ? 17.480 9.024 -21.812 1.00 67.56 482 ASP A C 1
ATOM 3613 O O . ASP A 1 482 ? 17.011 8.479 -22.812 1.00 67.56 482 ASP A O 1
ATOM 3617 N N . SER A 1 483 ? 18.690 8.703 -21.356 1.00 56.16 483 SER A N 1
ATOM 3618 C CA . SER A 1 483 ? 19.531 7.648 -21.933 1.00 56.16 483 SER A CA 1
ATOM 3619 C C . SER A 1 483 ? 20.172 6.733 -20.885 1.00 56.16 483 SER A C 1
ATOM 3621 O O . SER A 1 483 ? 21.015 5.904 -21.236 1.00 56.16 483 SER A O 1
ATOM 3623 N N . MET A 1 484 ? 19.805 6.867 -19.606 1.00 52.31 484 MET A N 1
ATOM 3624 C CA . MET A 1 484 ? 20.339 6.095 -18.486 1.00 52.31 484 MET A CA 1
ATOM 3625 C C . MET A 1 484 ? 19.289 5.131 -17.929 1.00 52.31 484 MET A C 1
ATOM 3627 O O . MET A 1 484 ? 18.233 5.546 -17.469 1.00 52.31 484 MET A O 1
ATOM 3631 N N . VAL A 1 485 ? 19.643 3.845 -17.880 1.00 50.53 485 VAL A N 1
ATOM 3632 C CA . VAL A 1 485 ? 18.804 2.780 -17.306 1.00 50.53 485 VAL A CA 1
ATOM 3633 C C . VAL A 1 485 ? 18.352 3.135 -15.884 1.00 50.53 485 VAL A C 1
ATOM 3635 O O . VAL A 1 485 ? 19.166 3.505 -15.032 1.00 50.53 485 VAL A O 1
ATOM 3638 N N . GLY A 1 486 ? 17.056 2.976 -15.631 1.00 53.62 486 GLY A N 1
ATOM 3639 C CA . GLY A 1 486 ? 16.389 3.249 -14.363 1.00 53.62 486 GLY A CA 1
ATOM 3640 C C . GLY A 1 486 ? 15.977 4.707 -14.153 1.00 53.62 486 GLY A C 1
ATOM 3641 O O . GLY A 1 486 ? 15.416 5.009 -13.097 1.00 53.62 486 GLY A O 1
ATOM 3642 N N . LEU A 1 487 ? 16.234 5.608 -15.110 1.00 72.38 487 LEU A N 1
ATOM 3643 C CA . LEU A 1 487 ? 15.849 7.020 -15.066 1.00 72.38 487 LEU A CA 1
ATOM 3644 C C . LEU A 1 487 ? 14.966 7.374 -16.272 1.00 72.38 487 LEU A C 1
ATOM 3646 O O . LEU A 1 487 ? 15.268 6.981 -17.387 1.00 72.38 487 LEU A O 1
ATOM 3650 N N . ILE A 1 488 ? 13.926 8.185 -16.063 1.00 76.38 488 ILE A N 1
ATOM 3651 C CA . ILE A 1 488 ? 13.101 8.739 -17.150 1.00 76.38 488 ILE A CA 1
ATOM 3652 C C . ILE A 1 488 ? 13.231 10.261 -17.240 1.00 76.38 488 ILE A C 1
ATOM 3654 O O . ILE A 1 488 ? 13.318 10.950 -16.216 1.00 76.38 488 ILE A O 1
ATOM 3658 N N . GLY A 1 489 ? 13.214 10.800 -18.460 1.00 79.88 489 GLY A N 1
ATOM 3659 C CA . GLY A 1 489 ? 13.288 12.235 -18.759 1.00 79.88 489 GLY A CA 1
ATOM 3660 C C . GLY A 1 489 ? 12.314 12.636 -19.869 1.00 79.88 489 GLY A C 1
ATOM 3661 O O . GLY A 1 489 ? 11.558 11.813 -20.355 1.00 79.88 489 GLY A O 1
ATOM 3662 N N . GLY A 1 490 ? 12.293 13.903 -20.282 1.00 85.19 490 GLY A N 1
ATOM 3663 C CA . GLY A 1 490 ? 11.431 14.342 -21.392 1.00 85.19 490 GLY A CA 1
ATOM 3664 C C . GLY A 1 490 ? 10.085 14.903 -20.935 1.00 85.19 490 GLY A C 1
ATOM 3665 O O . GLY A 1 490 ? 10.049 15.709 -20.002 1.00 85.19 490 GLY A O 1
ATOM 3666 N N . THR A 1 491 ? 8.980 14.539 -21.594 1.00 88.06 491 THR A N 1
ATOM 3667 C CA . THR A 1 491 ? 7.685 15.227 -21.410 1.00 88.06 491 THR A CA 1
ATOM 3668 C C . THR A 1 491 ? 6.505 14.264 -21.331 1.00 88.06 491 THR A C 1
ATOM 3670 O O . THR A 1 491 ? 6.269 13.460 -22.233 1.00 88.06 491 THR A O 1
ATOM 3673 N N . VAL A 1 492 ? 5.689 14.402 -20.280 1.00 90.62 492 VAL A N 1
ATOM 3674 C CA . VAL A 1 492 ? 4.375 13.750 -20.198 1.00 90.62 492 VAL A CA 1
ATOM 3675 C C . VAL A 1 492 ? 3.312 14.702 -20.741 1.00 90.62 492 VAL A C 1
ATOM 3677 O O . VAL A 1 492 ? 3.197 15.837 -20.285 1.00 90.62 492 VAL A O 1
ATOM 3680 N N . THR A 1 493 ? 2.503 14.238 -21.690 1.00 92.56 493 THR A N 1
ATOM 3681 C CA . THR A 1 493 ? 1.373 14.986 -22.250 1.00 92.56 493 THR A CA 1
ATOM 3682 C C . THR A 1 493 ? 0.055 14.449 -21.697 1.00 92.56 493 THR A C 1
ATOM 3684 O O . THR A 1 493 ? -0.294 13.288 -21.912 1.00 92.56 493 THR A O 1
ATOM 3687 N N . VAL A 1 494 ? -0.716 15.301 -21.027 1.00 91.50 494 VAL A N 1
ATOM 3688 C CA . VAL A 1 494 ? -2.065 15.008 -20.527 1.00 91.50 494 VAL A CA 1
ATOM 3689 C C . VAL A 1 494 ? -3.094 15.594 -21.492 1.00 91.50 494 VAL A C 1
ATOM 3691 O O . VAL A 1 494 ? -3.076 16.785 -21.799 1.00 91.50 494 VAL A O 1
ATOM 3694 N N . THR A 1 495 ? -4.024 14.771 -21.974 1.00 92.19 495 THR A N 1
ATOM 3695 C CA . THR A 1 495 ? -5.205 15.258 -22.700 1.00 92.19 495 THR A CA 1
ATOM 3696 C C . THR A 1 495 ? -6.285 15.606 -21.687 1.00 92.19 495 THR A C 1
ATOM 3698 O O . THR A 1 495 ? -6.812 14.707 -21.031 1.00 92.19 495 THR A O 1
ATOM 3701 N N . ALA A 1 496 ? -6.623 16.890 -21.575 1.00 89.56 496 ALA A N 1
ATOM 3702 C CA . ALA A 1 496 ? -7.594 17.399 -20.608 1.00 89.56 496 ALA A CA 1
ATOM 3703 C C . ALA A 1 496 ? -8.974 16.722 -20.707 1.00 89.56 496 ALA A C 1
ATOM 3705 O O . ALA A 1 496 ? -9.345 16.158 -21.746 1.00 89.56 496 ALA A O 1
ATOM 3706 N N . ALA A 1 497 ? -9.738 16.797 -19.619 1.00 86.88 497 ALA A N 1
ATOM 3707 C CA . ALA A 1 497 ? -11.126 16.364 -19.542 1.00 86.88 497 ALA A CA 1
ATOM 3708 C C . ALA A 1 497 ? -12.017 17.082 -20.580 1.00 86.88 497 ALA A C 1
ATOM 3710 O O . ALA A 1 497 ? -11.663 18.119 -21.142 1.00 86.88 497 ALA A O 1
ATOM 3711 N N . THR A 1 498 ? -13.193 16.520 -20.885 1.00 84.81 498 THR A N 1
ATOM 3712 C CA . THR A 1 498 ? -14.178 17.203 -21.755 1.00 84.81 498 THR A CA 1
ATOM 3713 C C . THR A 1 498 ? -14.892 18.362 -21.065 1.00 84.81 498 THR A C 1
ATOM 3715 O O . THR A 1 498 ? -15.427 19.230 -21.750 1.00 84.81 498 THR A O 1
ATOM 3718 N N . ASP A 1 499 ? -14.917 18.337 -19.737 1.00 84.94 499 ASP A N 1
ATOM 3719 C CA . ASP A 1 499 ? -15.462 19.348 -18.841 1.00 84.94 499 ASP A CA 1
ATOM 3720 C C . ASP A 1 499 ? -14.437 19.506 -17.707 1.00 84.94 499 ASP A C 1
ATOM 3722 O O . ASP A 1 499 ? -13.936 18.506 -17.200 1.00 84.94 499 ASP A O 1
ATOM 3726 N N . GLU A 1 500 ? -14.070 20.743 -17.376 1.00 88.19 500 GLU A N 1
ATOM 3727 C CA . GLU A 1 500 ? -13.114 21.079 -16.308 1.00 88.19 500 GLU A CA 1
ATOM 3728 C C . GLU A 1 500 ? -13.783 21.904 -15.194 1.00 88.19 500 GLU A C 1
ATOM 3730 O O . GLU A 1 500 ? -13.102 22.531 -14.390 1.00 88.19 500 GLU A O 1
ATOM 3735 N N . SER A 1 501 ? -15.120 21.946 -15.141 1.00 84.94 501 SER A N 1
ATOM 3736 C CA . SER A 1 501 ? -15.881 22.774 -14.188 1.00 84.94 501 SER A CA 1
ATOM 3737 C C . SER A 1 501 ? -15.594 22.479 -12.709 1.00 84.94 501 SER A C 1
ATOM 3739 O O . SER A 1 501 ? -15.802 23.352 -11.867 1.00 84.94 501 SER A O 1
ATOM 3741 N N . ASP A 1 502 ? -15.082 21.288 -12.399 1.00 82.06 502 ASP A N 1
ATOM 3742 C CA . ASP A 1 502 ? -14.654 20.834 -11.075 1.00 82.06 502 ASP A CA 1
ATOM 3743 C C . ASP A 1 502 ? -13.156 20.466 -10.999 1.00 82.06 502 ASP A C 1
ATOM 3745 O O . ASP A 1 502 ? -12.712 19.995 -9.951 1.00 82.06 502 ASP A O 1
ATOM 3749 N N . VAL A 1 503 ? -12.374 20.697 -12.066 1.00 86.75 503 VAL A N 1
ATOM 3750 C CA . VAL A 1 503 ? -10.935 20.382 -12.162 1.00 86.75 503 VAL A CA 1
ATOM 3751 C C . VAL A 1 503 ? -10.111 21.670 -12.067 1.00 86.75 503 VAL A C 1
ATOM 3753 O O . VAL A 1 503 ? -10.295 22.594 -12.853 1.00 86.75 503 VAL A O 1
ATOM 3756 N N . LEU A 1 504 ? -9.154 21.737 -11.136 1.00 89.12 504 LEU A N 1
ATOM 3757 C CA . LEU A 1 504 ? -8.213 22.865 -11.027 1.00 89.12 504 LEU A CA 1
ATOM 3758 C C . LEU A 1 504 ? -6.832 22.542 -11.608 1.00 89.12 504 LEU A C 1
ATOM 3760 O O . LEU A 1 504 ? -6.137 23.437 -12.091 1.00 89.12 504 LEU A O 1
ATOM 3764 N N . TYR A 1 505 ? -6.414 21.279 -11.556 1.00 90.69 505 TYR A N 1
ATOM 3765 C CA . TYR A 1 505 ? -5.131 20.812 -12.077 1.00 90.69 505 TYR A CA 1
ATOM 3766 C C . TYR A 1 505 ? -5.180 19.326 -12.434 1.00 90.69 505 TYR A C 1
ATOM 3768 O O . TYR A 1 505 ? -6.071 18.597 -12.004 1.00 90.69 505 TYR A O 1
ATOM 3776 N N . TYR A 1 506 ? -4.179 18.879 -13.185 1.00 90.88 506 TYR A N 1
ATOM 3777 C CA . TYR A 1 506 ? -3.849 17.473 -13.368 1.00 90.88 506 TYR A CA 1
ATOM 3778 C C . TYR A 1 506 ? -2.500 17.177 -12.726 1.00 90.88 506 TYR A C 1
ATOM 3780 O O . TYR A 1 506 ? -1.586 18.001 -12.802 1.00 90.88 506 TYR A O 1
ATOM 3788 N N . ARG A 1 507 ? -2.350 15.995 -12.132 1.00 89.94 507 ARG A N 1
ATOM 3789 C CA . ARG A 1 507 ? -1.077 15.485 -11.610 1.00 89.94 507 ARG A CA 1
ATOM 3790 C C . ARG A 1 507 ? -0.742 14.151 -12.260 1.00 89.94 507 ARG A C 1
ATOM 3792 O O . ARG A 1 507 ? -1.634 13.355 -12.548 1.00 89.94 507 ARG A O 1
ATOM 3799 N N . VAL A 1 508 ? 0.543 13.923 -12.510 1.00 89.00 508 VAL A N 1
ATOM 3800 C CA . VAL A 1 508 ? 1.054 12.668 -13.066 1.00 89.00 508 VAL A CA 1
ATOM 3801 C C . VAL A 1 508 ? 1.827 11.917 -11.992 1.00 89.00 508 VAL A C 1
ATOM 3803 O O . VAL A 1 508 ? 2.748 12.471 -11.387 1.00 89.00 508 VAL A O 1
ATOM 3806 N N . TYR A 1 509 ? 1.480 10.647 -11.805 1.00 85.56 509 TYR A N 1
ATOM 3807 C CA . TYR A 1 509 ? 2.149 9.733 -10.882 1.00 85.56 509 TYR A CA 1
ATOM 3808 C C . TYR A 1 509 ? 2.695 8.512 -11.605 1.00 85.56 509 TYR A C 1
ATOM 3810 O O . TYR A 1 509 ? 2.054 8.019 -12.532 1.00 85.56 509 TYR A O 1
ATOM 3818 N N . PHE A 1 510 ? 3.799 7.967 -11.098 1.00 82.25 510 PHE A N 1
ATOM 3819 C CA . PHE A 1 510 ? 4.110 6.549 -11.263 1.00 82.25 510 PHE A CA 1
ATOM 3820 C C . PHE A 1 510 ? 3.041 5.688 -10.579 1.00 82.25 510 PHE A C 1
ATOM 3822 O O . PHE A 1 510 ? 2.566 6.051 -9.501 1.00 82.25 510 PHE A O 1
ATOM 3829 N N . VAL A 1 511 ? 2.697 4.543 -11.172 1.00 72.50 511 VAL A N 1
ATOM 3830 C CA . VAL A 1 511 ? 1.746 3.573 -10.608 1.00 72.50 511 VAL A CA 1
ATOM 3831 C C . VAL A 1 511 ? 2.271 2.142 -10.606 1.00 72.50 511 VAL A C 1
ATOM 3833 O O . VAL A 1 511 ? 2.962 1.740 -11.543 1.00 72.50 511 VAL A O 1
ATOM 3836 N N . SER A 1 512 ? 1.902 1.367 -9.582 1.00 62.53 512 SER A N 1
ATOM 3837 C CA . SER A 1 512 ? 2.169 -0.077 -9.506 1.00 62.53 512 SER A CA 1
ATOM 3838 C C . SER A 1 512 ? 1.221 -0.911 -10.378 1.00 62.53 512 SER A C 1
ATOM 3840 O O . SER A 1 512 ? 0.255 -0.382 -10.936 1.00 62.53 512 SER A O 1
ATOM 3842 N N . ARG A 1 513 ? 1.474 -2.226 -10.506 1.00 58.75 513 ARG A N 1
ATOM 3843 C CA . ARG A 1 513 ? 0.632 -3.156 -11.295 1.00 58.75 513 ARG A CA 1
ATOM 3844 C C . ARG A 1 513 ? -0.827 -3.172 -10.828 1.00 58.75 513 ARG A C 1
ATOM 3846 O O . ARG A 1 513 ? -1.729 -3.114 -11.662 1.00 58.75 513 ARG A O 1
ATOM 3853 N N . ALA A 1 514 ? -1.046 -3.134 -9.516 1.00 49.31 514 ALA A N 1
ATOM 3854 C CA . ALA A 1 514 ? -2.366 -3.013 -8.898 1.00 49.31 514 ALA A CA 1
ATOM 3855 C C . ALA A 1 514 ? -2.960 -1.583 -8.968 1.00 49.31 514 ALA A C 1
ATOM 3857 O O . ALA A 1 514 ? -4.113 -1.351 -8.599 1.00 49.31 514 ALA A O 1
ATOM 3858 N N . GLY A 1 515 ? -2.206 -0.615 -9.500 1.00 54.94 515 GLY A N 1
ATOM 3859 C CA . GLY A 1 515 ? -2.680 0.723 -9.842 1.00 54.94 515 GLY A CA 1
ATOM 3860 C C . GLY A 1 515 ? -2.542 1.782 -8.760 1.00 54.94 515 GLY A C 1
ATOM 3861 O O . GLY A 1 515 ? -3.148 2.844 -8.893 1.00 54.94 515 GLY A O 1
ATOM 3862 N N . TYR A 1 516 ? -1.763 1.513 -7.716 1.00 60.31 516 TYR A N 1
ATOM 3863 C CA . TYR A 1 516 ? -1.499 2.468 -6.645 1.00 60.31 516 TYR A CA 1
ATOM 3864 C C . TYR A 1 516 ? -0.471 3.507 -7.092 1.00 60.31 516 TYR A C 1
ATOM 3866 O O . TYR A 1 516 ? 0.507 3.154 -7.744 1.00 60.31 516 TYR A O 1
ATOM 3874 N N . GLN A 1 517 ? -0.696 4.780 -6.756 1.00 70.25 517 GLN A N 1
ATOM 3875 C CA . GLN A 1 517 ? 0.286 5.858 -6.940 1.00 70.25 517 GLN A CA 1
ATOM 3876 C C . GLN A 1 517 ? 1.566 5.533 -6.156 1.00 70.25 517 GLN A C 1
ATOM 3878 O O . GLN A 1 517 ? 1.472 4.887 -5.119 1.00 70.25 517 GLN A O 1
ATOM 3883 N N . LEU A 1 518 ? 2.738 5.964 -6.638 1.00 64.06 518 LEU A N 1
ATOM 3884 C CA . LEU A 1 518 ? 4.040 5.697 -5.996 1.00 64.06 518 LEU A CA 1
ATOM 3885 C C . LEU A 1 518 ? 4.874 6.973 -5.770 1.00 64.06 518 LEU A C 1
ATOM 3887 O O . LEU A 1 518 ? 5.232 7.285 -4.640 1.00 64.06 518 LEU A O 1
ATOM 3891 N N . ASP A 1 519 ? 5.164 7.734 -6.832 1.00 74.75 519 ASP A N 1
ATOM 3892 C CA . ASP A 1 519 ? 5.799 9.066 -6.769 1.00 74.75 519 ASP A CA 1
ATOM 3893 C C . ASP A 1 519 ? 5.163 9.999 -7.814 1.00 74.75 519 ASP A C 1
ATOM 3895 O O . ASP A 1 519 ? 4.702 9.550 -8.866 1.00 74.75 519 ASP A O 1
ATOM 3899 N N . SER A 1 520 ? 5.128 11.301 -7.524 1.00 83.31 520 SER A N 1
ATOM 3900 C CA . SER A 1 520 ? 4.571 12.347 -8.386 1.00 83.31 520 SER A CA 1
ATOM 3901 C C . SER A 1 520 ? 5.660 12.962 -9.270 1.00 83.31 520 SER A C 1
ATOM 3903 O O . SER A 1 520 ? 6.548 13.676 -8.788 1.00 83.31 520 SER A O 1
ATOM 3905 N N . LEU A 1 521 ? 5.513 12.817 -10.588 1.00 82.62 521 LEU A N 1
ATOM 3906 C CA . LEU A 1 521 ? 6.377 13.477 -11.573 1.00 82.62 521 LEU A CA 1
ATOM 3907 C C . LEU A 1 521 ? 6.154 14.993 -11.632 1.00 82.62 521 LEU A C 1
ATOM 3909 O O . LEU A 1 521 ? 7.107 15.749 -11.822 1.00 82.62 521 LEU A O 1
ATOM 3913 N N . GLY A 1 522 ? 4.915 15.446 -11.430 1.00 85.31 522 GLY A N 1
ATOM 3914 C CA . GLY A 1 522 ? 4.559 16.862 -11.447 1.00 85.31 522 GLY A CA 1
ATOM 3915 C C . GLY A 1 522 ? 3.076 17.103 -11.712 1.00 85.31 522 GLY A C 1
ATOM 3916 O O . GLY A 1 522 ? 2.303 16.167 -11.915 1.00 85.31 522 GLY A O 1
ATOM 3917 N N . SER A 1 523 ? 2.681 18.376 -11.714 1.00 88.88 523 SER A N 1
ATOM 3918 C CA . SER A 1 523 ? 1.303 18.814 -11.959 1.00 88.88 523 SER A CA 1
ATOM 3919 C C . SER A 1 523 ? 1.236 20.025 -12.885 1.00 88.88 523 SER A C 1
ATOM 3921 O O . SER A 1 523 ? 2.134 20.866 -12.876 1.00 88.88 523 SER A O 1
ATOM 3923 N N . VAL A 1 524 ? 0.139 20.135 -13.632 1.00 91.75 524 VAL A N 1
ATOM 3924 C CA . VAL A 1 524 ? -0.174 21.229 -14.560 1.00 91.75 524 VAL A CA 1
ATOM 3925 C C . VAL A 1 524 ? -1.605 21.709 -14.322 1.00 91.75 524 VAL A C 1
ATOM 3927 O O . VAL A 1 524 ? -2.508 20.897 -14.140 1.00 91.75 524 VAL A O 1
ATOM 3930 N N . ASN A 1 525 ? -1.832 23.022 -14.294 1.00 92.50 525 ASN A N 1
ATOM 3931 C CA . ASN A 1 525 ? -3.166 23.574 -14.035 1.00 92.50 525 ASN A CA 1
ATOM 3932 C C . ASN A 1 525 ? -4.133 23.293 -15.199 1.00 92.50 525 ASN A C 1
ATOM 3934 O O . ASN A 1 525 ? -3.733 23.295 -16.366 1.00 92.50 525 ASN A O 1
ATOM 3938 N N . ALA A 1 526 ? -5.416 23.124 -14.878 1.00 88.00 526 ALA A N 1
ATOM 3939 C CA . ALA A 1 526 ? -6.497 23.127 -15.857 1.00 88.00 526 ALA A CA 1
ATOM 3940 C C . ALA A 1 526 ? -6.621 24.528 -16.485 1.00 88.00 526 ALA A C 1
ATOM 3942 O O . ALA A 1 526 ? -6.461 25.546 -15.806 1.00 88.00 526 ALA A O 1
ATOM 3943 N N . THR A 1 527 ? -6.842 24.594 -17.800 1.00 86.44 527 THR A N 1
ATOM 3944 C CA . THR A 1 527 ? -6.820 25.862 -18.569 1.00 86.44 527 THR A CA 1
ATOM 3945 C C . THR A 1 527 ? -7.791 25.887 -19.757 1.00 86.44 527 THR A C 1
ATOM 3947 O O . THR A 1 527 ? -7.785 26.838 -20.539 1.00 86.44 527 THR A O 1
ATOM 3950 N N . GLY A 1 528 ? -8.601 24.845 -19.950 1.00 76.69 528 GLY A N 1
ATOM 3951 C CA . GLY A 1 528 ? -9.418 24.618 -21.143 1.00 76.69 528 GLY A CA 1
ATOM 3952 C C . GLY A 1 528 ? -8.630 24.156 -22.377 1.00 76.69 528 GLY A C 1
ATOM 3953 O O . GLY A 1 528 ? -9.217 23.949 -23.444 1.00 76.69 528 GLY A O 1
ATOM 3954 N N . ALA A 1 529 ? -7.305 23.999 -22.278 1.00 77.62 529 ALA A N 1
ATOM 3955 C CA . ALA A 1 529 ? -6.473 23.506 -23.370 1.00 77.62 529 ALA A CA 1
ATOM 3956 C C . ALA A 1 529 ? -6.648 21.990 -23.565 1.00 77.62 529 ALA A C 1
ATOM 3958 O O . ALA A 1 529 ? -6.674 21.223 -22.612 1.00 77.62 529 ALA A O 1
ATOM 3959 N N . LYS A 1 530 ? -6.724 21.529 -24.822 1.00 83.62 530 LYS A N 1
ATOM 3960 C CA . LYS A 1 530 ? -6.930 20.098 -25.133 1.00 83.62 530 LYS A CA 1
ATOM 3961 C C . LYS A 1 530 ? -5.754 19.195 -24.749 1.00 83.62 530 LYS A C 1
ATOM 3963 O O . LYS A 1 530 ? -5.966 18.000 -24.570 1.00 83.62 530 LYS A O 1
ATOM 3968 N N . LEU A 1 531 ? -4.546 19.747 -24.705 1.00 88.19 531 LEU A N 1
ATOM 3969 C CA . LEU A 1 531 ? -3.291 19.060 -24.407 1.00 88.19 531 LEU A CA 1
ATOM 3970 C C . LEU A 1 531 ? -2.492 19.949 -23.452 1.00 88.19 531 LEU A C 1
ATOM 3972 O O . LEU A 1 531 ? -2.432 21.163 -23.654 1.00 88.19 531 LEU A O 1
ATOM 3976 N N . LEU A 1 532 ? -1.922 19.336 -22.421 1.00 90.44 532 LEU A N 1
ATOM 3977 C CA . LEU A 1 532 ? -1.161 19.968 -21.348 1.00 90.44 532 LEU A CA 1
ATOM 3978 C C . LEU A 1 532 ? 0.130 19.177 -21.133 1.00 90.44 532 LEU A C 1
ATOM 3980 O O . LEU A 1 532 ? 0.105 17.950 -21.170 1.00 90.44 532 LEU A O 1
ATOM 3984 N N . GLU A 1 533 ? 1.243 19.859 -20.889 1.00 90.81 533 GLU A N 1
ATOM 3985 C CA . GLU A 1 533 ? 2.564 19.232 -20.763 1.00 90.81 533 GLU A CA 1
ATOM 3986 C C . GLU A 1 533 ? 3.082 19.306 -19.321 1.00 90.81 533 GLU A C 1
ATOM 3988 O O . GLU A 1 533 ? 3.001 20.346 -18.665 1.00 90.81 533 GLU A O 1
ATOM 3993 N N . VAL A 1 534 ? 3.641 18.195 -18.838 1.00 89.81 534 VAL A N 1
ATOM 3994 C CA . VAL A 1 534 ? 4.343 18.069 -17.555 1.00 89.81 534 VAL A CA 1
ATOM 3995 C C . VAL A 1 534 ? 5.798 17.674 -17.862 1.00 89.81 534 VAL A C 1
ATOM 3997 O O . VAL A 1 534 ? 6.067 16.500 -18.133 1.00 89.81 534 VAL A O 1
ATOM 4000 N N . PRO A 1 535 ? 6.742 18.636 -17.886 1.00 88.38 535 PRO A N 1
ATOM 4001 C CA . PRO A 1 535 ? 8.122 18.384 -18.295 1.00 88.38 535 PRO A CA 1
ATOM 4002 C C . PRO A 1 535 ? 8.973 17.778 -17.167 1.00 88.38 535 PRO A C 1
ATOM 4004 O O . PRO A 1 535 ? 9.166 18.380 -16.105 1.00 88.38 535 PRO A O 1
ATOM 4007 N N . ILE A 1 536 ? 9.584 16.625 -17.438 1.00 85.50 536 ILE A N 1
ATOM 4008 C CA . ILE A 1 536 ? 10.561 15.944 -16.581 1.00 85.50 536 ILE A CA 1
ATOM 4009 C C . ILE A 1 536 ? 11.953 16.552 -16.837 1.00 85.50 536 ILE A C 1
ATOM 4011 O O . ILE A 1 536 ? 12.854 15.948 -17.412 1.00 85.50 536 ILE A O 1
ATOM 4015 N N . SER A 1 537 ? 12.124 17.808 -16.413 1.00 74.88 537 SER A N 1
ATOM 4016 C CA . SER A 1 537 ? 13.338 18.618 -16.659 1.00 74.88 537 SER A CA 1
ATOM 4017 C C . SER A 1 537 ? 14.629 18.117 -15.987 1.00 74.88 537 SER A C 1
ATOM 4019 O O . SER A 1 537 ? 15.710 18.649 -16.248 1.00 74.88 537 SER A O 1
ATOM 4021 N N . LYS A 1 538 ? 14.530 17.117 -15.107 1.00 79.06 538 LYS A N 1
ATOM 4022 C CA . LYS A 1 538 ? 15.653 16.382 -14.519 1.00 79.06 538 LYS A CA 1
ATOM 4023 C C . LYS A 1 538 ? 15.301 14.896 -14.525 1.00 79.06 538 LYS A C 1
ATOM 4025 O O . LYS A 1 538 ? 14.216 14.591 -14.025 1.00 79.06 538 LYS A O 1
ATOM 4030 N N . PRO A 1 539 ? 16.190 14.008 -15.002 1.00 77.69 539 PRO A N 1
ATOM 4031 C CA . PRO A 1 539 ? 15.937 12.573 -15.012 1.00 77.69 539 PRO A CA 1
ATOM 4032 C C . PRO A 1 539 ? 15.536 12.062 -13.624 1.00 77.69 539 PRO A C 1
ATOM 4034 O O . PRO A 1 539 ? 16.179 12.388 -12.619 1.00 77.69 539 PRO A O 1
ATOM 4037 N N . ARG A 1 540 ? 14.433 11.316 -13.565 1.00 76.31 540 ARG A N 1
ATOM 4038 C CA . ARG A 1 540 ? 13.803 10.806 -12.339 1.00 76.31 540 ARG A CA 1
ATOM 4039 C C . ARG A 1 540 ? 13.938 9.296 -12.292 1.00 76.31 540 ARG A C 1
ATOM 4041 O O . ARG A 1 540 ? 13.588 8.638 -13.263 1.00 76.31 540 ARG A O 1
ATOM 4048 N N . ALA A 1 541 ? 14.379 8.756 -11.159 1.00 73.19 541 ALA A N 1
ATOM 4049 C CA . ALA A 1 541 ? 14.399 7.312 -10.973 1.00 73.19 541 ALA A CA 1
ATOM 4050 C C . ALA A 1 541 ? 12.983 6.735 -11.020 1.00 73.19 541 ALA A C 1
ATOM 4052 O O . ALA A 1 541 ? 12.082 7.266 -10.367 1.00 73.19 541 ALA A O 1
ATOM 4053 N N . VAL A 1 542 ? 12.807 5.652 -11.775 1.00 70.19 542 VAL A N 1
ATOM 4054 C CA . VAL A 1 542 ? 11.567 4.872 -11.768 1.00 70.19 542 VAL A CA 1
ATOM 4055 C C . VAL A 1 542 ? 11.463 4.177 -10.402 1.00 70.19 542 VAL A C 1
ATOM 4057 O O . VAL A 1 542 ? 12.392 3.455 -10.029 1.00 70.19 542 VAL A O 1
ATOM 4060 N N . PRO A 1 543 ? 10.394 4.397 -9.612 1.00 63.56 543 PRO A N 1
ATOM 4061 C CA . PRO A 1 543 ? 10.233 3.728 -8.327 1.00 63.56 543 PRO A CA 1
ATOM 4062 C C . PRO A 1 543 ? 10.186 2.208 -8.491 1.00 63.56 543 PRO A C 1
ATOM 4064 O O . PRO A 1 543 ? 9.627 1.695 -9.462 1.00 63.56 543 PRO A O 1
ATOM 4067 N N . GLN A 1 544 ? 10.708 1.480 -7.503 1.00 54.50 544 GLN A N 1
ATOM 4068 C CA . GLN A 1 544 ? 10.494 0.037 -7.414 1.00 54.50 544 GLN A CA 1
ATOM 4069 C C . GLN A 1 544 ? 8.979 -0.255 -7.452 1.00 54.50 544 GLN A C 1
ATOM 4071 O O . GLN A 1 544 ? 8.183 0.520 -6.918 1.00 54.50 544 GLN A O 1
ATOM 4076 N N . PHE A 1 545 ? 8.591 -1.341 -8.125 1.00 58.25 545 PHE A N 1
ATOM 4077 C CA . PHE A 1 545 ? 7.198 -1.739 -8.395 1.00 58.25 545 PHE A CA 1
ATOM 4078 C C . PHE A 1 545 ? 6.398 -0.841 -9.360 1.00 58.25 545 PHE A C 1
ATOM 4080 O O . PHE A 1 545 ? 5.250 -1.173 -9.658 1.00 58.25 545 PHE A O 1
ATOM 4087 N N . ALA A 1 546 ? 6.953 0.259 -9.887 1.00 69.06 546 ALA A N 1
ATOM 4088 C CA . ALA A 1 546 ? 6.262 1.062 -10.896 1.00 69.06 546 ALA A CA 1
ATOM 4089 C C . ALA A 1 546 ? 6.183 0.322 -12.242 1.00 69.06 546 ALA A C 1
ATOM 4091 O O . ALA A 1 546 ? 7.194 -0.118 -12.780 1.00 69.06 546 ALA A O 1
ATOM 4092 N N . VAL A 1 547 ? 4.980 0.238 -12.815 1.00 67.94 547 VAL A N 1
ATOM 4093 C CA . VAL A 1 547 ? 4.737 -0.320 -14.159 1.00 67.94 547 VAL A CA 1
ATOM 4094 C C . VAL A 1 547 ? 4.222 0.722 -15.150 1.00 67.94 547 VAL A C 1
ATOM 4096 O O . VAL A 1 547 ? 4.081 0.434 -16.336 1.00 67.94 547 VAL A O 1
ATOM 4099 N N . GLY A 1 548 ? 3.864 1.922 -14.688 1.00 79.69 548 GLY A N 1
ATOM 4100 C CA . GLY A 1 548 ? 3.142 2.887 -15.508 1.00 79.69 548 GLY A CA 1
ATOM 4101 C C . GLY A 1 548 ? 3.146 4.312 -14.985 1.00 79.69 548 GLY A C 1
ATOM 4102 O O . GLY A 1 548 ? 3.556 4.562 -13.854 1.00 79.69 548 GLY A O 1
ATOM 4103 N N . LEU A 1 549 ? 2.632 5.229 -15.808 1.00 86.19 549 LEU A N 1
ATOM 4104 C CA . LEU A 1 549 ? 2.159 6.542 -15.378 1.00 86.19 549 LEU A CA 1
ATOM 4105 C C . LEU A 1 549 ? 0.633 6.592 -15.432 1.00 86.19 549 LEU A C 1
ATOM 4107 O O . LEU A 1 549 ? 0.014 6.030 -16.337 1.00 86.19 549 LEU A O 1
ATOM 4111 N N . VAL A 1 550 ? 0.032 7.344 -14.515 1.00 85.81 550 VAL A N 1
ATOM 4112 C CA . VAL A 1 550 ? -1.381 7.746 -14.553 1.00 85.81 550 VAL A CA 1
ATOM 4113 C C . VAL A 1 550 ? -1.477 9.266 -14.480 1.00 85.81 550 VAL A C 1
ATOM 4115 O O . VAL A 1 550 ? -0.695 9.902 -13.771 1.00 85.81 550 VAL A O 1
ATOM 4118 N N . ALA A 1 551 ? -2.448 9.850 -15.181 1.00 88.88 551 ALA A N 1
ATOM 4119 C CA . ALA A 1 551 ? -2.838 11.243 -14.977 1.00 88.88 551 ALA A CA 1
ATOM 4120 C C . ALA A 1 551 ? -4.143 11.308 -14.170 1.00 88.88 551 ALA A C 1
ATOM 4122 O O . ALA A 1 551 ? -5.145 10.704 -14.563 1.00 88.88 551 ALA A O 1
ATOM 4123 N N . VAL A 1 552 ? -4.139 12.059 -13.067 1.00 85.62 552 VAL A N 1
ATOM 4124 C CA . VAL A 1 552 ? -5.319 12.312 -12.227 1.00 85.62 552 VAL A CA 1
ATOM 4125 C C . VAL A 1 552 ? -5.740 13.775 -12.260 1.00 85.62 552 VAL A C 1
ATOM 4127 O O . VAL A 1 552 ? -4.895 14.658 -12.380 1.00 85.62 552 VAL A O 1
ATOM 4130 N N . SER A 1 553 ? -7.044 14.029 -12.157 1.00 87.44 553 SER A N 1
ATOM 4131 C CA . SER A 1 553 ? -7.618 15.360 -11.946 1.00 87.44 553 SER A CA 1
ATOM 4132 C C . SER A 1 553 ? -7.618 15.698 -10.458 1.00 87.44 553 SER A C 1
ATOM 4134 O O . SER A 1 553 ? -7.960 14.851 -9.632 1.00 87.44 553 SER A O 1
ATOM 4136 N N . GLY A 1 554 ? -7.317 16.947 -10.116 1.00 84.00 554 GLY A N 1
ATOM 4137 C CA . GLY A 1 554 ? -7.375 17.461 -8.753 1.00 84.00 554 GLY A CA 1
ATOM 4138 C C . GLY A 1 554 ? -8.071 18.810 -8.639 1.00 84.00 554 GLY A C 1
ATOM 4139 O O . GLY A 1 554 ? -8.079 19.621 -9.569 1.00 84.00 554 GLY A O 1
ATOM 4140 N N . ASN A 1 555 ? -8.665 19.052 -7.473 1.00 82.00 555 ASN A N 1
ATOM 4141 C CA . ASN A 1 555 ? -9.223 20.340 -7.075 1.00 82.00 555 ASN A CA 1
ATOM 4142 C C . ASN A 1 555 ? -8.826 20.695 -5.633 1.00 82.00 555 ASN A C 1
ATOM 4144 O O . ASN A 1 555 ? -7.924 20.088 -5.058 1.00 82.00 555 ASN A O 1
ATOM 4148 N N . ALA A 1 556 ? -9.462 21.718 -5.059 1.00 72.06 556 ALA A N 1
ATOM 4149 C CA . ALA A 1 556 ? -9.155 22.204 -3.714 1.00 72.06 556 ALA A CA 1
ATOM 4150 C C . ALA A 1 556 ? -9.562 21.233 -2.586 1.00 72.06 556 ALA A C 1
ATOM 4152 O O . ALA A 1 556 ? -9.162 21.440 -1.445 1.00 72.06 556 ALA A O 1
ATOM 4153 N N . THR A 1 557 ? -10.361 20.203 -2.886 1.00 63.00 557 THR A N 1
ATOM 4154 C CA . THR A 1 557 ? -10.826 19.202 -1.911 1.00 63.00 557 THR A CA 1
ATOM 4155 C C . THR A 1 557 ? -10.050 17.885 -1.987 1.00 63.00 557 THR A C 1
ATOM 4157 O O . THR A 1 557 ? -10.012 17.147 -1.007 1.00 63.00 557 THR A O 1
ATOM 4160 N N . GLY A 1 558 ? -9.397 17.600 -3.117 1.00 68.75 558 GLY A N 1
ATOM 4161 C CA . GLY A 1 558 ? -8.565 16.414 -3.298 1.00 68.75 558 GLY A CA 1
ATOM 4162 C C . GLY A 1 558 ? -8.327 16.064 -4.765 1.00 68.75 558 GLY A C 1
ATOM 4163 O O . GLY A 1 558 ? -8.751 16.778 -5.678 1.00 68.75 558 GLY A O 1
ATOM 4164 N N . GLU A 1 559 ? -7.656 14.936 -4.975 1.00 75.50 559 GLU A N 1
ATOM 4165 C CA . GLU A 1 559 ? -7.428 14.329 -6.287 1.00 75.50 559 GLU A CA 1
ATOM 4166 C C . GLU A 1 559 ? -8.332 13.111 -6.473 1.00 75.50 559 GLU A C 1
ATOM 4168 O O . GLU A 1 559 ? -8.681 12.423 -5.511 1.00 75.50 559 GLU A O 1
ATOM 4173 N N . MET A 1 560 ? -8.746 12.852 -7.712 1.00 71.44 560 MET A N 1
ATOM 4174 C CA . MET A 1 560 ? -9.551 11.674 -8.016 1.00 71.44 560 MET A CA 1
ATOM 4175 C C . MET A 1 560 ? -8.715 10.391 -7.834 1.00 71.44 560 MET A C 1
ATOM 4177 O O . MET A 1 560 ? -7.530 10.391 -8.183 1.00 71.44 560 MET A O 1
ATOM 4181 N N . PRO A 1 561 ? -9.289 9.285 -7.322 1.00 60.16 561 PRO A N 1
ATOM 4182 C CA . PRO A 1 561 ? -8.522 8.072 -7.072 1.00 60.16 561 PRO A CA 1
ATOM 4183 C C . PRO A 1 561 ? -7.924 7.492 -8.357 1.00 60.16 561 PRO A C 1
ATOM 4185 O O . PRO A 1 561 ? -8.641 6.981 -9.220 1.00 60.16 561 PRO A O 1
ATOM 4188 N N . ALA A 1 562 ? -6.595 7.484 -8.449 1.00 53.06 562 ALA A N 1
ATOM 4189 C CA . ALA A 1 562 ? -5.903 6.607 -9.378 1.00 53.06 562 ALA A CA 1
ATOM 4190 C C . ALA A 1 562 ? -6.150 5.151 -8.961 1.00 53.06 562 ALA A C 1
ATOM 4192 O O . ALA A 1 562 ? -5.567 4.651 -8.002 1.00 53.06 562 ALA A O 1
ATOM 4193 N N . GLN A 1 563 ? -7.025 4.473 -9.694 1.00 49.66 563 GLN A N 1
ATOM 4194 C CA . GLN A 1 563 ? -7.045 3.019 -9.771 1.00 49.66 563 GLN A CA 1
ATOM 4195 C C . GLN A 1 563 ? -7.041 2.615 -11.239 1.00 49.66 563 GLN A C 1
ATOM 4197 O O . GLN A 1 563 ? -7.738 3.213 -12.066 1.00 49.66 563 GLN A O 1
ATOM 4202 N N . ILE A 1 564 ? -6.271 1.582 -11.577 1.00 36.53 564 ILE A N 1
ATOM 4203 C CA . ILE A 1 564 ? -6.264 1.015 -12.926 1.00 36.53 564 ILE A CA 1
ATOM 4204 C C . ILE A 1 564 ? -7.643 0.391 -13.179 1.00 36.53 564 ILE A C 1
ATOM 4206 O O . ILE A 1 564 ? -8.027 -0.590 -12.552 1.00 36.53 564 ILE A O 1
ATOM 4210 N N . GLY A 1 565 ? -8.414 1.006 -14.081 1.00 39.53 565 GLY A N 1
ATOM 4211 C CA . GLY A 1 565 ? -9.824 0.674 -14.331 1.00 39.53 565 GLY A CA 1
ATOM 4212 C C . GLY A 1 565 ? -10.833 1.697 -13.792 1.00 39.53 565 GLY A C 1
ATOM 4213 O O . GLY A 1 565 ? -11.972 1.704 -14.251 1.00 39.53 565 GLY A O 1
ATOM 4214 N N . GLY A 1 566 ? -10.421 2.627 -12.923 1.00 43.12 566 GLY A N 1
ATOM 4215 C CA . GLY A 1 566 ? -11.257 3.699 -12.356 1.00 43.12 566 GLY A CA 1
ATOM 4216 C C . GLY A 1 566 ? -11.548 4.881 -13.295 1.00 43.12 566 GLY A C 1
ATOM 4217 O O . GLY A 1 566 ? -11.867 5.967 -12.829 1.00 43.12 566 GLY A O 1
ATOM 4218 N N . GLY A 1 567 ? -11.388 4.715 -14.612 1.00 53.97 567 GLY A N 1
ATOM 4219 C CA . GLY A 1 567 ? -11.625 5.761 -15.623 1.00 53.97 567 GLY A CA 1
ATOM 4220 C C . GLY A 1 567 ? -10.449 6.711 -15.898 1.00 53.97 567 GLY A C 1
ATOM 4221 O O . GLY A 1 567 ? -10.452 7.382 -16.928 1.00 53.97 567 GLY A O 1
ATOM 4222 N N . CYS A 1 568 ? -9.424 6.726 -15.044 1.00 62.97 568 CYS A N 1
ATOM 4223 C CA . CYS A 1 568 ? -8.206 7.517 -15.238 1.00 62.97 568 CYS A CA 1
ATOM 4224 C C . CYS A 1 568 ? -7.335 6.921 -16.367 1.00 62.97 568 CYS A C 1
ATOM 4226 O O . CYS A 1 568 ? -7.140 5.701 -16.393 1.00 62.97 568 CYS A O 1
ATOM 4228 N N . PRO A 1 569 ? -6.778 7.730 -17.287 1.00 70.44 569 PRO A N 1
ATOM 4229 C CA . PRO A 1 569 ? -5.909 7.238 -18.343 1.00 70.44 569 PRO A CA 1
ATOM 4230 C C . PRO A 1 569 ? -4.522 6.905 -17.787 1.00 70.44 569 PRO A C 1
ATOM 4232 O O . PRO A 1 569 ? -3.932 7.681 -17.032 1.00 70.44 569 PRO A O 1
ATOM 4235 N N . ASN A 1 570 ? -3.993 5.761 -18.213 1.00 76.25 570 ASN A N 1
ATOM 4236 C CA . ASN A 1 570 ? -2.657 5.295 -17.874 1.00 76.25 570 ASN A CA 1
ATOM 4237 C C . ASN A 1 570 ? -1.873 4.877 -19.124 1.00 76.25 570 ASN A C 1
ATOM 4239 O O . ASN A 1 570 ? -2.439 4.677 -20.201 1.00 76.25 570 ASN A O 1
ATOM 4243 N N . ILE A 1 571 ? -0.563 4.758 -18.947 1.00 78.38 571 ILE A N 1
ATOM 4244 C CA . ILE A 1 571 ? 0.401 4.222 -19.909 1.00 78.38 571 ILE A CA 1
ATOM 4245 C C . ILE A 1 571 ? 1.414 3.372 -19.154 1.00 78.38 571 ILE A C 1
ATOM 4247 O O . ILE A 1 571 ? 1.734 3.678 -18.008 1.00 78.38 571 ILE A O 1
ATOM 4251 N N . THR A 1 572 ? 1.932 2.326 -19.789 1.00 73.81 572 THR A N 1
ATOM 4252 C CA . THR A 1 572 ? 3.079 1.577 -19.263 1.00 73.81 572 THR A CA 1
ATOM 4253 C C . THR A 1 572 ? 4.330 2.454 -19.347 1.00 73.81 572 THR A C 1
ATOM 4255 O O . THR A 1 572 ? 4.544 3.107 -20.368 1.00 73.81 572 THR A O 1
ATOM 4258 N N . VAL A 1 573 ? 5.149 2.468 -18.293 1.00 65.12 573 VAL A N 1
ATOM 4259 C CA . VAL A 1 573 ? 6.521 2.985 -18.349 1.00 65.12 573 VAL A CA 1
ATOM 4260 C C . VAL A 1 573 ? 7.386 1.780 -18.630 1.00 65.12 573 VAL A C 1
ATOM 4262 O O . VAL A 1 573 ? 7.645 0.970 -17.745 1.00 65.12 573 VAL A O 1
ATOM 4265 N N . GLU A 1 574 ? 7.785 1.644 -19.882 1.00 53.22 574 GLU A N 1
ATOM 4266 C CA . GLU A 1 574 ? 8.925 0.812 -20.224 1.00 53.22 574 GLU A CA 1
ATOM 4267 C C . GLU A 1 574 ? 10.143 1.738 -20.109 1.00 53.22 574 GLU A C 1
ATOM 4269 O O . GLU A 1 574 ? 10.145 2.812 -20.700 1.00 53.22 574 GLU A O 1
ATOM 4274 N N . ASP A 1 575 ? 11.130 1.376 -19.288 1.00 50.56 575 ASP A N 1
ATOM 4275 C CA . ASP A 1 575 ? 12.410 2.091 -19.197 1.00 50.56 575 ASP A CA 1
ATOM 4276 C C . ASP A 1 575 ? 13.116 1.961 -20.555 1.00 50.56 575 ASP A C 1
ATOM 4278 O O . ASP A 1 575 ? 13.621 0.892 -20.926 1.00 50.56 575 ASP A O 1
ATOM 4282 N N . PHE A 1 576 ? 13.011 3.006 -21.378 1.00 48.69 576 PHE A N 1
ATOM 4283 C CA . PHE A 1 576 ? 13.343 2.920 -22.791 1.00 48.69 576 PHE A CA 1
ATOM 4284 C C . PHE A 1 576 ? 14.856 3.013 -22.977 1.00 48.69 576 PHE A C 1
ATOM 4286 O O . PHE A 1 576 ? 15.413 4.096 -23.138 1.00 48.69 576 PHE A O 1
ATOM 4293 N N . ILE A 1 577 ? 15.524 1.856 -23.068 1.00 52.19 577 ILE A N 1
ATOM 4294 C CA . ILE A 1 577 ? 16.890 1.781 -23.604 1.00 52.19 577 ILE A CA 1
ATOM 4295 C C . ILE A 1 577 ? 16.862 2.262 -25.061 1.00 52.19 577 ILE A C 1
ATOM 4297 O O . ILE A 1 577 ? 16.656 1.485 -25.997 1.00 52.19 577 ILE A O 1
ATOM 4301 N N . VAL A 1 578 ? 17.079 3.563 -25.249 1.00 55.19 578 VAL A N 1
ATOM 4302 C CA . VAL A 1 578 ? 17.464 4.147 -26.528 1.00 55.19 578 VAL A CA 1
ATOM 4303 C C . VAL A 1 578 ? 18.935 3.784 -26.744 1.00 55.19 578 VAL A C 1
ATOM 4305 O O . VAL A 1 578 ? 19.776 4.159 -25.924 1.00 55.19 578 VAL A O 1
ATOM 4308 N N . PRO A 1 579 ? 19.283 3.068 -27.827 1.00 61.22 579 PRO A N 1
ATOM 4309 C CA . PRO A 1 579 ? 20.666 2.717 -28.127 1.00 61.22 579 PRO A CA 1
ATOM 4310 C C . PRO A 1 579 ? 21.599 3.933 -28.117 1.00 61.22 579 PRO A C 1
ATOM 4312 O O . PRO A 1 579 ? 21.444 4.848 -28.929 1.00 61.22 579 PRO A O 1
ATOM 4315 N N . GLN A 1 580 ? 22.582 3.929 -27.209 1.00 58.16 580 GLN A N 1
ATOM 4316 C CA . GLN A 1 580 ? 23.521 5.045 -27.022 1.00 58.16 580 GLN A CA 1
ATOM 4317 C C . GLN A 1 580 ? 24.531 5.165 -28.173 1.00 58.16 580 GLN A C 1
ATOM 4319 O O . GLN A 1 580 ? 25.093 6.234 -28.407 1.00 58.16 580 GLN A O 1
ATOM 4324 N N . SER A 1 581 ? 24.744 4.069 -28.906 1.00 66.88 581 SER A N 1
ATOM 4325 C CA . SER A 1 581 ? 25.617 3.986 -30.075 1.00 66.88 581 SER A CA 1
ATOM 4326 C C . SER A 1 581 ? 24.858 3.454 -31.294 1.00 66.88 581 SER A C 1
ATOM 4328 O O . SER A 1 581 ? 23.855 2.751 -31.178 1.00 66.88 581 SER A O 1
ATOM 4330 N N . GLY A 1 582 ? 25.353 3.783 -32.487 1.00 72.50 582 GLY A N 1
ATOM 4331 C CA . GLY A 1 582 ? 24.819 3.310 -33.766 1.00 72.50 582 GLY A CA 1
ATOM 4332 C C . GLY A 1 582 ? 25.864 2.563 -34.597 1.00 72.50 582 GLY A C 1
ATOM 4333 O O . GLY A 1 582 ? 27.042 2.556 -34.235 1.00 72.50 582 GLY A O 1
ATOM 4334 N N . PRO A 1 583 ? 25.458 1.929 -35.714 1.00 82.12 583 PRO A N 1
ATOM 4335 C CA . PRO A 1 583 ? 26.415 1.339 -36.646 1.00 82.12 583 PRO A CA 1
ATOM 4336 C C . PRO A 1 583 ? 27.381 2.425 -37.144 1.00 82.12 583 PRO A C 1
ATOM 4338 O O . PRO A 1 583 ? 26.969 3.558 -37.378 1.00 82.12 583 PRO A O 1
ATOM 4341 N N . GLN A 1 584 ? 28.664 2.100 -37.304 1.00 82.19 584 GLN A N 1
ATOM 4342 C CA . GLN A 1 584 ? 29.684 3.073 -37.719 1.00 82.19 584 GLN A CA 1
ATOM 4343 C C . GLN A 1 584 ? 29.573 3.439 -39.205 1.00 82.19 584 GLN A C 1
ATOM 4345 O O . GLN A 1 584 ? 29.821 4.577 -39.599 1.00 82.19 584 GLN A O 1
ATOM 4350 N N . ALA A 1 585 ? 29.217 2.462 -40.039 1.00 81.94 585 ALA A N 1
ATOM 4351 C CA . ALA A 1 585 ? 29.054 2.615 -41.477 1.00 81.94 585 ALA A CA 1
ATOM 4352 C C . ALA A 1 585 ? 28.133 1.519 -42.019 1.00 81.94 585 ALA A C 1
ATOM 4354 O O . ALA A 1 585 ? 27.981 0.458 -41.414 1.00 81.94 585 ALA A O 1
ATOM 4355 N N . VAL A 1 586 ? 27.541 1.759 -43.188 1.00 84.75 586 VAL A N 1
ATOM 4356 C CA . VAL A 1 586 ? 26.763 0.755 -43.919 1.00 84.75 586 VAL A CA 1
ATOM 4357 C C . VAL A 1 586 ? 27.095 0.849 -45.402 1.00 84.75 586 VAL A C 1
ATOM 4359 O O . VAL A 1 586 ? 27.152 1.948 -45.956 1.00 84.75 586 VAL A O 1
ATOM 4362 N N . SER A 1 587 ? 27.293 -0.293 -46.055 1.00 83.06 587 SER A N 1
ATOM 4363 C CA . SER A 1 587 ? 27.516 -0.389 -47.496 1.00 83.06 587 SER A CA 1
ATOM 4364 C C . SER A 1 587 ? 26.541 -1.364 -48.158 1.00 83.06 587 SER A C 1
ATOM 4366 O O . SER A 1 587 ? 26.122 -2.369 -47.582 1.00 83.06 587 SER A O 1
ATOM 4368 N N . TRP A 1 588 ? 26.161 -1.038 -49.393 1.00 83.62 588 TRP A N 1
ATOM 4369 C CA . TRP A 1 588 ? 25.300 -1.855 -50.242 1.00 83.62 588 TRP A CA 1
ATOM 4370 C C . TRP A 1 588 ? 26.143 -2.511 -51.337 1.00 83.62 588 TRP A C 1
ATOM 4372 O O . TRP A 1 588 ? 26.841 -1.817 -52.075 1.00 83.62 588 TRP A O 1
ATOM 4382 N N . GLY A 1 589 ? 26.070 -3.836 -51.450 1.00 72.19 589 GLY A N 1
ATOM 4383 C CA . GLY A 1 589 ? 26.836 -4.642 -52.406 1.00 72.19 589 GLY A CA 1
ATOM 4384 C C . GLY A 1 589 ? 26.340 -4.581 -53.855 1.00 72.19 589 GLY A C 1
ATOM 4385 O O . GLY A 1 589 ? 26.913 -5.249 -54.710 1.00 72.19 589 GLY A O 1
ATOM 4386 N N . GLY A 1 590 ? 25.299 -3.792 -54.133 1.00 71.50 590 GLY A N 1
ATOM 4387 C CA . GLY A 1 590 ? 24.625 -3.743 -55.429 1.00 71.50 590 GLY A CA 1
ATOM 4388 C C . GLY A 1 590 ? 23.392 -4.645 -55.485 1.00 71.50 590 GLY A C 1
ATOM 4389 O O . GLY A 1 590 ? 23.210 -5.531 -54.649 1.00 71.50 590 GLY A O 1
ATOM 4390 N N . ASP A 1 591 ? 22.531 -4.369 -56.464 1.00 75.88 591 ASP A N 1
ATOM 4391 C CA . ASP A 1 591 ? 21.399 -5.235 -56.783 1.00 75.88 591 ASP A CA 1
ATOM 4392 C C . ASP A 1 591 ? 21.885 -6.488 -57.527 1.00 75.88 591 ASP A C 1
ATOM 4394 O O . ASP A 1 591 ? 22.721 -6.402 -58.432 1.00 75.88 591 ASP A O 1
ATOM 4398 N N . VAL A 1 592 ? 21.386 -7.649 -57.112 1.00 67.19 592 VAL A N 1
ATOM 4399 C CA . VAL A 1 592 ? 21.690 -8.966 -57.687 1.00 67.19 592 VAL A CA 1
ATOM 4400 C C . VAL A 1 592 ? 20.446 -9.667 -58.237 1.00 67.19 592 VAL A C 1
ATOM 4402 O O . VAL A 1 592 ? 20.575 -10.752 -58.806 1.00 67.19 592 VAL A O 1
ATOM 4405 N N . ASP A 1 593 ? 19.253 -9.077 -58.093 1.00 63.91 593 ASP A N 1
ATOM 4406 C CA . ASP A 1 593 ? 18.084 -9.506 -58.863 1.00 63.91 593 ASP A CA 1
ATOM 4407 C C . ASP A 1 593 ? 18.107 -8.844 -60.250 1.00 63.91 593 ASP A C 1
ATOM 4409 O O . ASP A 1 593 ? 18.687 -7.782 -60.459 1.00 63.91 593 ASP A O 1
ATOM 4413 N N . LEU A 1 594 ? 17.517 -9.512 -61.240 1.00 53.72 594 LEU A N 1
ATOM 4414 C CA . LEU A 1 594 ? 17.517 -9.063 -62.639 1.00 53.72 594 LEU A CA 1
ATOM 4415 C C . LEU A 1 594 ? 16.127 -8.599 -63.094 1.00 53.72 594 LEU A C 1
ATOM 4417 O O . LEU A 1 594 ? 15.938 -8.194 -64.244 1.00 53.72 594 LEU A O 1
ATOM 4421 N N . ARG A 1 595 ? 15.127 -8.691 -62.213 1.00 60.66 595 ARG A N 1
ATOM 4422 C CA . ARG A 1 595 ? 13.741 -8.320 -62.492 1.00 60.66 595 ARG A CA 1
ATOM 4423 C C . ARG A 1 595 ? 13.533 -6.853 -62.138 1.00 60.66 595 ARG A C 1
ATOM 4425 O O . ARG A 1 595 ? 13.361 -6.521 -60.977 1.00 60.66 595 ARG A O 1
ATOM 4432 N N . ARG A 1 596 ? 13.480 -5.994 -63.157 1.00 56.59 596 ARG A N 1
ATOM 4433 C CA . ARG A 1 596 ? 13.198 -4.553 -63.031 1.00 56.59 596 ARG A CA 1
ATOM 4434 C C . ARG A 1 596 ? 12.088 -4.260 -62.009 1.00 56.59 596 ARG A C 1
ATOM 4436 O O . ARG A 1 596 ? 10.966 -4.746 -62.177 1.00 56.59 596 ARG A O 1
ATOM 4443 N N . GLY A 1 597 ? 12.375 -3.423 -61.013 1.00 62.41 597 GLY A N 1
ATOM 4444 C CA . GLY A 1 597 ? 11.438 -3.108 -59.934 1.00 62.41 597 GLY A CA 1
ATOM 4445 C C . GLY A 1 597 ? 11.444 -4.117 -58.784 1.00 62.41 597 GLY A C 1
ATOM 4446 O O . GLY A 1 597 ? 10.536 -4.072 -57.958 1.00 62.41 597 GLY A O 1
ATOM 4447 N N . ILE A 1 598 ? 12.420 -5.023 -58.723 1.00 72.25 598 ILE A N 1
ATOM 4448 C CA . ILE A 1 598 ? 12.668 -5.961 -57.623 1.00 72.25 598 ILE A CA 1
ATOM 4449 C C . ILE A 1 598 ? 14.159 -5.896 -57.318 1.00 72.25 598 ILE A C 1
ATOM 4451 O O . ILE A 1 598 ? 14.963 -6.197 -58.188 1.00 72.25 598 ILE A O 1
ATOM 4455 N N . VAL A 1 599 ? 14.506 -5.569 -56.076 1.00 77.06 599 VAL A N 1
ATOM 4456 C CA . VAL A 1 599 ? 15.893 -5.560 -55.608 1.00 77.06 599 VAL A CA 1
ATOM 4457 C C . VAL A 1 599 ? 16.150 -6.762 -54.709 1.00 77.06 599 VAL A C 1
ATOM 4459 O O . VAL A 1 599 ? 15.348 -7.073 -53.824 1.00 77.06 599 VAL A O 1
ATOM 4462 N N . ALA A 1 600 ? 17.309 -7.388 -54.883 1.00 80.75 600 ALA A N 1
ATOM 4463 C CA . ALA A 1 600 ? 17.925 -8.283 -53.907 1.00 80.75 600 ALA A CA 1
ATOM 4464 C C . ALA A 1 600 ? 19.401 -7.917 -53.761 1.00 80.75 600 ALA A C 1
ATOM 4466 O O . ALA A 1 600 ? 19.999 -7.384 -54.684 1.00 80.75 600 ALA A O 1
ATOM 4467 N N . GLY A 1 601 ? 20.043 -8.227 -52.639 1.00 81.94 601 GLY A N 1
ATOM 4468 C CA . GLY A 1 601 ? 21.471 -7.929 -52.525 1.00 81.94 601 GLY A CA 1
ATOM 4469 C C . GLY A 1 601 ? 22.013 -7.987 -51.116 1.00 81.94 601 GLY A C 1
ATOM 4470 O O . GLY A 1 601 ? 21.294 -8.236 -50.148 1.00 81.94 601 GLY A O 1
ATOM 4471 N N . LYS A 1 602 ? 23.323 -7.791 -51.021 1.00 86.00 602 LYS A N 1
ATOM 4472 C CA . LYS A 1 602 ? 24.066 -7.928 -49.776 1.00 86.00 602 LYS A CA 1
ATOM 4473 C C . LYS A 1 602 ? 24.260 -6.562 -49.129 1.00 86.00 602 LYS A C 1
ATOM 4475 O O . LYS A 1 602 ? 24.823 -5.656 -49.737 1.00 86.00 602 LYS A O 1
ATOM 4480 N N . LEU A 1 603 ? 23.812 -6.429 -47.890 1.00 87.38 603 LEU A N 1
ATOM 4481 C CA . LEU A 1 603 ? 24.015 -5.262 -47.046 1.00 87.38 603 LEU A CA 1
ATOM 4482 C C . LEU A 1 603 ? 25.097 -5.591 -46.011 1.00 87.38 603 LEU A C 1
ATOM 4484 O O . LEU A 1 603 ? 24.990 -6.598 -45.312 1.00 87.38 603 LEU A O 1
ATOM 4488 N N . SER A 1 604 ? 26.120 -4.749 -45.897 1.00 86.44 604 SER A N 1
ATOM 4489 C CA . SER A 1 604 ? 27.180 -4.892 -44.895 1.00 86.44 604 SER A CA 1
ATOM 4490 C C . SER A 1 604 ? 27.113 -3.731 -43.907 1.00 86.44 604 SER A C 1
ATOM 4492 O O . SER A 1 604 ? 27.134 -2.566 -44.300 1.00 86.44 604 SER A O 1
ATOM 4494 N N . VAL A 1 605 ? 27.020 -4.051 -42.619 1.00 86.62 605 VAL A N 1
ATOM 4495 C CA . VAL A 1 605 ? 26.898 -3.100 -41.509 1.00 86.62 605 VAL A CA 1
ATOM 4496 C C . VAL A 1 605 ? 28.178 -3.161 -40.686 1.00 86.62 605 VAL A C 1
ATOM 4498 O O . VAL A 1 605 ? 28.458 -4.185 -40.067 1.00 86.62 605 VAL A O 1
ATOM 4501 N N . THR A 1 606 ? 28.954 -2.080 -40.654 1.00 86.38 606 THR A N 1
ATOM 4502 C CA . THR A 1 606 ? 30.027 -1.925 -39.667 1.00 86.38 606 THR A CA 1
ATOM 4503 C C . THR A 1 606 ? 29.377 -1.625 -38.323 1.00 86.38 606 THR A C 1
ATOM 4505 O O . THR A 1 606 ? 28.664 -0.629 -38.176 1.00 86.38 606 THR A O 1
ATOM 4508 N N . ARG A 1 607 ? 29.582 -2.519 -37.359 1.00 82.94 607 ARG A N 1
ATOM 4509 C CA . ARG A 1 607 ? 28.956 -2.500 -36.034 1.00 82.94 607 ARG A CA 1
ATOM 4510 C C . ARG A 1 607 ? 29.372 -1.276 -35.226 1.00 82.94 607 ARG A C 1
ATOM 4512 O O . ARG A 1 607 ? 30.349 -0.601 -35.548 1.00 82.94 607 ARG A O 1
ATOM 4519 N N . ALA A 1 608 ? 28.617 -0.987 -34.177 1.00 77.50 608 ALA A N 1
ATOM 4520 C CA . ALA A 1 608 ? 28.965 0.046 -33.214 1.00 77.50 608 ALA A CA 1
ATOM 4521 C C . ALA A 1 608 ? 30.278 -0.299 -32.488 1.00 77.50 608 ALA A C 1
ATOM 4523 O O . ALA A 1 608 ? 30.618 -1.470 -32.326 1.00 77.50 608 ALA A O 1
ATOM 4524 N N . THR A 1 609 ? 31.001 0.720 -32.018 1.00 67.94 609 THR A N 1
ATOM 4525 C CA . THR A 1 609 ? 32.154 0.537 -31.113 1.00 67.94 609 THR A CA 1
ATOM 4526 C C . THR A 1 609 ? 31.742 0.028 -29.729 1.00 67.94 609 THR A C 1
ATOM 4528 O O . THR A 1 609 ? 32.576 -0.475 -28.983 1.00 67.94 609 THR A O 1
ATOM 4531 N N . ASP A 1 610 ? 30.462 0.185 -29.397 1.00 68.00 610 ASP A N 1
ATOM 4532 C CA . ASP A 1 610 ? 29.811 -0.304 -28.192 1.00 68.00 610 ASP A CA 1
ATOM 4533 C C . ASP A 1 610 ? 28.376 -0.728 -28.554 1.00 68.00 610 ASP A C 1
ATOM 4535 O O . ASP A 1 610 ? 27.618 0.037 -29.150 1.00 68.00 610 ASP A O 1
ATOM 4539 N N . GLU A 1 611 ? 28.029 -1.972 -28.249 1.00 73.06 611 GLU A N 1
ATOM 4540 C CA . GLU A 1 611 ? 26.725 -2.596 -28.454 1.00 73.06 611 GLU A CA 1
ATOM 4541 C C . GLU A 1 611 ? 26.059 -2.973 -27.111 1.00 73.06 611 GLU A C 1
ATOM 4543 O O . GLU A 1 611 ? 25.056 -3.678 -27.132 1.00 73.06 611 GLU A O 1
ATOM 4548 N N . GLU A 1 612 ? 26.546 -2.523 -25.940 1.00 67.88 612 GLU A N 1
ATOM 4549 C CA . GLU A 1 612 ? 25.938 -2.869 -24.633 1.00 67.88 612 GLU A CA 1
ATOM 4550 C C . GLU A 1 612 ? 24.447 -2.463 -24.552 1.00 67.88 612 GLU A C 1
ATOM 4552 O O . GLU A 1 612 ? 23.628 -3.168 -23.961 1.00 67.88 612 GLU A O 1
ATOM 4557 N N . SER A 1 613 ? 24.072 -1.380 -25.244 1.00 67.06 613 SER A N 1
ATOM 4558 C CA . SER A 1 613 ? 22.690 -0.896 -25.409 1.00 67.06 613 SER A CA 1
ATOM 4559 C C . SER A 1 613 ? 22.025 -1.315 -26.735 1.00 67.06 613 SER A C 1
ATOM 4561 O O . SER A 1 613 ? 21.026 -0.722 -27.140 1.00 67.06 613 SER A O 1
ATOM 4563 N N . ILE A 1 614 ? 22.541 -2.337 -27.432 1.00 74.44 614 ILE A N 1
ATOM 4564 C CA . ILE A 1 614 ? 22.041 -2.793 -28.740 1.00 74.44 614 ILE A CA 1
ATOM 4565 C C . ILE A 1 614 ? 21.801 -4.308 -28.719 1.00 74.44 614 ILE A C 1
ATOM 4567 O O . ILE A 1 614 ? 22.700 -5.095 -28.455 1.00 74.44 614 ILE A O 1
ATOM 4571 N N . THR A 1 615 ? 20.591 -4.739 -29.077 1.00 72.75 615 THR A N 1
ATOM 4572 C CA . THR A 1 615 ? 20.268 -6.166 -29.304 1.00 72.75 615 THR A CA 1
ATOM 4573 C C . THR A 1 615 ? 20.315 -6.553 -30.780 1.00 72.75 615 THR A C 1
ATOM 4575 O O . THR A 1 615 ? 20.634 -7.695 -31.114 1.00 72.75 615 THR A O 1
ATOM 4578 N N . GLN A 1 616 ? 19.997 -5.616 -31.677 1.00 85.06 616 GLN A N 1
ATOM 4579 C CA . GLN A 1 616 ? 19.956 -5.820 -33.124 1.00 85.06 616 GLN A CA 1
ATOM 4580 C C . GLN A 1 616 ? 20.023 -4.487 -33.881 1.00 85.06 616 GLN A C 1
ATOM 4582 O O . GLN A 1 616 ? 19.757 -3.429 -33.319 1.00 85.06 616 GLN A O 1
ATOM 4587 N N . TYR A 1 617 ? 20.338 -4.542 -35.172 1.00 89.31 617 TYR A N 1
ATOM 4588 C CA . TYR A 1 617 ? 20.145 -3.453 -36.125 1.00 89.31 617 TYR A CA 1
ATOM 4589 C C . TYR A 1 617 ? 18.976 -3.802 -37.042 1.00 89.31 617 TYR A C 1
ATOM 4591 O O . TYR A 1 617 ? 19.049 -4.773 -37.797 1.00 89.31 617 TYR A O 1
ATOM 4599 N N . ASN A 1 618 ? 17.907 -3.020 -36.986 1.00 89.56 618 ASN A N 1
ATOM 4600 C CA . ASN A 1 618 ? 16.730 -3.186 -37.826 1.00 89.56 618 ASN A CA 1
ATOM 4601 C C . ASN A 1 618 ? 16.915 -2.432 -39.147 1.00 89.56 618 ASN A C 1
ATOM 4603 O O . ASN A 1 618 ? 17.447 -1.322 -39.182 1.00 89.56 618 ASN A O 1
ATOM 4607 N N . VAL A 1 619 ? 16.510 -3.060 -40.249 1.00 90.00 619 VAL A N 1
ATOM 4608 C CA . VAL A 1 619 ? 16.715 -2.577 -41.618 1.00 90.00 619 VAL A CA 1
ATOM 4609 C C . VAL A 1 619 ? 15.361 -2.231 -42.224 1.00 90.00 619 VAL A C 1
ATOM 4611 O O . VAL A 1 619 ? 14.522 -3.110 -42.406 1.00 90.00 619 VAL A O 1
ATOM 4614 N N . TYR A 1 620 ? 15.152 -0.966 -42.572 1.00 88.94 620 TYR A N 1
ATOM 4615 C CA . TYR A 1 620 ? 13.894 -0.431 -43.099 1.00 88.94 620 TYR A CA 1
ATOM 4616 C C . TYR A 1 620 ? 14.022 0.020 -44.548 1.00 88.94 620 TYR A C 1
ATOM 4618 O O . TYR A 1 620 ? 15.050 0.571 -44.927 1.00 88.94 620 TYR A O 1
ATOM 4626 N N . TRP A 1 621 ? 12.957 -0.096 -45.344 1.00 86.94 621 TRP A N 1
ATOM 4627 C CA . TRP A 1 621 ? 12.841 0.719 -46.558 1.00 86.94 621 TRP A CA 1
ATOM 4628 C C . TRP A 1 621 ? 12.655 2.190 -46.169 1.00 86.94 621 TRP A C 1
ATOM 4630 O O . TRP A 1 621 ? 11.820 2.505 -45.326 1.00 86.94 621 TRP A O 1
ATOM 4640 N N . SER A 1 622 ? 13.404 3.101 -46.789 1.00 84.38 622 SER A N 1
ATOM 4641 C CA . SER A 1 622 ? 13.344 4.539 -46.490 1.00 84.38 622 SER A CA 1
ATOM 4642 C C . SER A 1 622 ? 13.531 5.378 -47.757 1.00 84.38 622 SER A C 1
ATOM 4644 O O . SER A 1 622 ? 14.045 4.915 -48.778 1.00 84.38 622 SER A O 1
ATOM 4646 N N . ASN A 1 623 ? 13.096 6.636 -47.707 1.00 79.75 623 ASN A N 1
ATOM 4647 C CA . ASN A 1 623 ? 13.305 7.621 -48.773 1.00 79.75 623 ASN A CA 1
ATOM 4648 C C . ASN A 1 623 ? 14.409 8.643 -48.454 1.00 79.75 623 ASN A C 1
ATOM 4650 O O . ASN A 1 623 ? 14.655 9.527 -49.278 1.00 79.75 623 ASN A O 1
ATOM 4654 N N . GLY A 1 624 ? 15.075 8.518 -47.298 1.00 67.69 624 GLY A N 1
ATOM 4655 C CA . GLY A 1 624 ? 16.001 9.530 -46.777 1.00 67.69 624 GLY A CA 1
ATOM 4656 C C . GLY A 1 624 ? 15.278 10.704 -46.104 1.00 67.69 624 GLY A C 1
ATOM 4657 O O . GLY A 1 624 ? 15.727 11.843 -46.194 1.00 67.69 624 GLY A O 1
ATOM 4658 N N . SER A 1 625 ? 14.130 10.426 -45.487 1.00 60.91 625 SER A N 1
ATOM 4659 C CA . SER A 1 625 ? 13.276 11.351 -44.731 1.00 60.91 625 SER A CA 1
ATOM 4660 C C . SER A 1 625 ? 12.957 10.730 -43.374 1.00 60.91 625 SER A C 1
ATOM 4662 O O . SER A 1 625 ? 12.883 9.507 -43.316 1.00 60.91 625 SER A O 1
ATOM 4664 N N . ASP A 1 626 ? 12.644 11.527 -42.348 1.00 57.31 626 ASP A N 1
ATOM 4665 C CA . ASP A 1 626 ? 12.394 11.079 -40.955 1.00 57.31 626 ASP A CA 1
ATOM 4666 C C . ASP A 1 626 ? 11.188 10.118 -40.756 1.00 57.31 626 ASP A C 1
ATOM 4668 O O . ASP A 1 626 ? 10.795 9.815 -39.632 1.00 57.31 626 ASP A O 1
ATOM 4672 N N . VAL A 1 627 ? 10.572 9.632 -41.838 1.00 60.88 627 VAL A N 1
ATOM 4673 C CA . VAL A 1 627 ? 9.471 8.661 -41.841 1.00 60.88 627 VAL A CA 1
ATOM 4674 C C . VAL A 1 627 ? 9.975 7.328 -42.400 1.00 60.88 627 VAL A C 1
ATOM 4676 O O . VAL A 1 627 ? 10.211 7.202 -43.606 1.00 60.88 627 VAL A O 1
ATOM 4679 N N . ARG A 1 628 ? 10.097 6.324 -41.524 1.00 75.81 628 ARG A N 1
ATOM 4680 C CA . ARG A 1 628 ? 10.484 4.949 -41.882 1.00 75.81 628 ARG A CA 1
ATOM 4681 C C . ARG A 1 628 ? 9.367 4.232 -42.642 1.00 75.81 628 ARG A C 1
ATOM 4683 O O . ARG A 1 628 ? 8.186 4.382 -42.329 1.00 75.81 628 ARG A O 1
ATOM 4690 N N . GLY A 1 629 ? 9.748 3.436 -43.637 1.00 74.44 629 GLY A N 1
ATOM 4691 C CA . GLY A 1 629 ? 8.865 2.505 -44.337 1.00 74.44 629 GLY A CA 1
ATOM 4692 C C . GLY A 1 629 ? 8.796 1.134 -43.647 1.00 74.44 629 GLY A C 1
ATOM 4693 O O . GLY A 1 629 ? 9.051 1.027 -42.451 1.00 74.44 629 GLY A O 1
ATOM 4694 N N . PRO A 1 630 ? 8.431 0.061 -44.372 1.00 80.19 630 PRO A N 1
ATOM 4695 C CA . PRO A 1 630 ? 8.352 -1.286 -43.802 1.00 80.19 630 PRO A CA 1
ATOM 4696 C C . PRO A 1 630 ? 9.715 -1.885 -43.426 1.00 80.19 630 PRO A C 1
ATOM 4698 O O . PRO A 1 630 ? 10.712 -1.661 -44.116 1.00 80.19 630 PRO A O 1
ATOM 4701 N N . LEU A 1 631 ? 9.725 -2.701 -42.365 1.00 83.81 631 LEU A N 1
ATOM 4702 C CA . LEU A 1 631 ? 10.876 -3.506 -41.943 1.00 83.81 631 LEU A CA 1
ATOM 4703 C C . LEU A 1 631 ? 11.198 -4.578 -42.999 1.00 83.81 631 LEU A C 1
ATOM 4705 O O . LEU A 1 631 ? 10.317 -5.326 -43.424 1.00 83.81 631 LEU A O 1
ATOM 4709 N N . VAL A 1 632 ? 12.469 -4.658 -43.386 1.00 86.69 632 VAL A N 1
ATOM 4710 C CA . VAL A 1 632 ? 13.048 -5.648 -44.310 1.00 86.69 632 VAL A CA 1
ATOM 4711 C C . VAL A 1 632 ? 13.618 -6.841 -43.540 1.00 86.69 632 VAL A C 1
ATOM 4713 O O . VAL A 1 632 ? 13.500 -7.981 -43.983 1.00 86.69 632 VAL A O 1
ATOM 4716 N N . GLY A 1 633 ? 14.203 -6.588 -42.370 1.00 84.88 633 GLY A N 1
ATOM 4717 C CA . GLY A 1 633 ? 14.711 -7.601 -41.448 1.00 84.88 633 GLY A CA 1
ATOM 4718 C C . GLY A 1 633 ? 15.660 -7.001 -40.415 1.00 84.88 633 GLY A C 1
ATOM 4719 O O . GLY A 1 633 ? 15.758 -5.780 -40.300 1.00 84.88 633 GLY A O 1
ATOM 4720 N N . SER A 1 634 ? 16.359 -7.861 -39.677 1.00 86.81 634 SER A N 1
ATOM 4721 C CA . SER A 1 634 ? 17.179 -7.465 -38.527 1.00 86.81 634 SER A CA 1
ATOM 4722 C C . SER A 1 634 ? 18.516 -8.205 -38.500 1.00 86.81 634 SER A C 1
ATOM 4724 O O . SER A 1 634 ? 18.610 -9.362 -38.913 1.00 86.81 634 SER A O 1
ATOM 4726 N N . VAL A 1 635 ? 19.547 -7.542 -37.979 1.00 83.62 635 VAL A N 1
ATOM 4727 C CA . VAL A 1 635 ? 20.911 -8.062 -37.823 1.00 83.62 635 VAL A CA 1
ATOM 4728 C C . VAL A 1 635 ? 21.258 -8.104 -36.336 1.00 83.62 635 VAL A C 1
ATOM 4730 O O . VAL A 1 635 ? 21.388 -7.037 -35.743 1.00 83.62 635 VAL A O 1
ATOM 4733 N N . PRO A 1 636 ? 21.428 -9.276 -35.702 1.00 77.19 636 PRO A N 1
ATOM 4734 C CA . PRO A 1 636 ? 21.728 -9.346 -34.273 1.00 77.19 636 PRO A CA 1
ATOM 4735 C C . PRO A 1 636 ? 23.005 -8.589 -33.884 1.00 77.19 636 PRO A C 1
ATOM 4737 O O . PRO A 1 636 ? 24.017 -8.639 -34.596 1.00 77.19 636 PRO A O 1
ATOM 4740 N N . ALA A 1 637 ? 22.977 -7.926 -32.729 1.00 74.81 637 ALA A N 1
ATOM 4741 C CA . ALA A 1 637 ? 24.173 -7.449 -32.047 1.00 74.81 637 ALA A CA 1
ATOM 4742 C C . ALA A 1 637 ? 25.031 -8.644 -31.589 1.00 74.81 637 ALA A C 1
ATOM 4744 O O . ALA A 1 637 ? 24.513 -9.726 -31.302 1.00 74.81 637 ALA A O 1
ATOM 4745 N N . ASN A 1 638 ? 26.346 -8.455 -31.539 1.00 67.88 638 ASN A N 1
ATOM 4746 C CA . ASN A 1 638 ? 27.298 -9.418 -30.987 1.00 67.88 638 ASN A CA 1
ATOM 4747 C C . ASN A 1 638 ? 27.672 -9.097 -29.527 1.00 67.88 638 ASN A C 1
ATOM 4749 O O . ASN A 1 638 ? 28.274 -9.943 -28.865 1.00 67.88 638 ASN A O 1
ATOM 4753 N N . GLY A 1 639 ? 27.301 -7.915 -29.024 1.00 60.47 639 GLY A N 1
ATOM 4754 C CA . GLY A 1 639 ? 27.590 -7.465 -27.664 1.00 60.47 639 GLY A CA 1
ATOM 4755 C C . GLY A 1 639 ? 29.005 -6.912 -27.518 1.00 60.47 639 GLY A C 1
ATOM 4756 O O . GLY A 1 639 ? 29.664 -7.181 -26.513 1.00 60.47 639 GLY A O 1
ATOM 4757 N N . PHE A 1 640 ? 29.507 -6.184 -28.523 1.00 68.00 640 PHE A N 1
ATOM 4758 C CA . PHE A 1 640 ? 30.728 -5.385 -28.373 1.00 68.00 640 PHE A CA 1
ATOM 4759 C C . PHE A 1 640 ? 30.615 -4.463 -27.153 1.00 68.00 640 PHE A C 1
ATOM 4761 O O . PHE A 1 640 ? 29.595 -3.820 -26.962 1.00 68.00 640 PHE A O 1
ATOM 4768 N N . ALA A 1 641 ? 31.652 -4.416 -26.325 1.00 62.88 641 ALA A N 1
ATOM 4769 C CA . ALA A 1 641 ? 31.738 -3.529 -25.173 1.00 62.88 641 ALA A CA 1
ATOM 4770 C C . ALA A 1 641 ? 33.184 -3.047 -25.039 1.00 62.88 641 ALA A C 1
ATOM 4772 O O . ALA A 1 641 ? 34.121 -3.826 -25.264 1.00 62.88 641 ALA A O 1
ATOM 4773 N N . LEU A 1 642 ? 33.366 -1.776 -24.671 1.00 65.25 642 LEU A N 1
ATOM 4774 C CA . LEU A 1 642 ? 34.692 -1.195 -24.463 1.00 65.25 642 LEU A CA 1
ATOM 4775 C C . LEU A 1 642 ? 35.390 -1.862 -23.262 1.00 65.25 642 LEU A C 1
ATOM 4777 O O . LEU A 1 642 ? 34.824 -1.870 -22.166 1.00 65.25 642 LEU A O 1
ATOM 4781 N N . PRO A 1 643 ? 36.622 -2.386 -23.421 1.00 74.62 643 PRO A N 1
ATOM 4782 C CA . PRO A 1 643 ? 37.306 -3.092 -22.344 1.00 74.62 643 PRO A CA 1
ATOM 4783 C C . PRO A 1 643 ? 37.537 -2.245 -21.078 1.00 74.62 643 PRO A C 1
ATOM 4785 O O . PRO A 1 643 ? 38.300 -1.275 -21.081 1.00 74.62 643 PRO A O 1
ATOM 4788 N N . LYS A 1 644 ? 36.901 -2.630 -19.965 1.00 81.88 644 LYS A N 1
ATOM 4789 C CA . LYS A 1 644 ? 36.841 -1.866 -18.710 1.00 81.88 644 LYS A CA 1
ATOM 4790 C C . LYS A 1 644 ? 37.586 -2.579 -17.586 1.00 81.88 644 LYS A C 1
ATOM 4792 O O . LYS A 1 644 ? 37.224 -3.684 -17.196 1.00 81.88 644 LYS A O 1
ATOM 4797 N N . CYS A 1 645 ? 38.594 -1.920 -17.014 1.00 83.69 645 CYS A N 1
ATOM 4798 C CA . CYS A 1 645 ? 39.299 -2.413 -15.830 1.00 83.69 645 CYS A CA 1
ATOM 4799 C C . CYS A 1 645 ? 38.612 -1.914 -14.544 1.00 83.69 645 CYS A C 1
ATOM 4801 O O . CYS A 1 645 ? 38.432 -0.710 -14.359 1.00 83.69 645 CYS A O 1
ATOM 4803 N N . THR A 1 646 ? 38.264 -2.827 -13.637 1.00 82.50 646 THR A N 1
ATOM 4804 C CA . THR A 1 646 ? 37.734 -2.550 -12.292 1.00 82.50 646 THR A CA 1
ATOM 4805 C C . THR A 1 646 ? 38.544 -3.269 -11.205 1.00 82.50 646 THR A C 1
ATOM 4807 O O . THR A 1 646 ? 39.102 -4.339 -11.431 1.00 82.50 646 THR A O 1
ATOM 4810 N N . GLY A 1 647 ? 38.635 -2.680 -10.010 1.00 80.31 647 GLY A N 1
ATOM 4811 C CA . GLY A 1 647 ? 39.430 -3.209 -8.892 1.00 80.31 647 GLY A CA 1
ATOM 4812 C C . GLY A 1 647 ? 40.546 -2.262 -8.443 1.00 80.31 647 GLY A C 1
ATOM 4813 O O . GLY A 1 647 ? 40.910 -1.320 -9.150 1.00 80.31 647 GLY A O 1
ATOM 4814 N N . ARG A 1 648 ? 41.088 -2.496 -7.239 1.00 77.31 648 ARG A N 1
ATOM 4815 C CA . ARG A 1 648 ? 42.077 -1.603 -6.598 1.00 77.31 648 ARG A CA 1
ATOM 4816 C C . ARG A 1 648 ? 43.391 -1.500 -7.379 1.00 77.31 648 ARG A C 1
ATOM 4818 O O . ARG A 1 648 ? 44.072 -0.485 -7.276 1.00 77.31 648 ARG A O 1
ATOM 4825 N N . THR A 1 649 ? 43.718 -2.517 -8.172 1.00 83.88 649 THR A N 1
ATOM 4826 C CA . THR A 1 649 ? 44.957 -2.593 -8.957 1.00 83.88 649 THR A CA 1
ATOM 4827 C C . THR A 1 649 ? 44.849 -1.947 -10.338 1.00 83.88 649 THR A C 1
ATOM 4829 O O . THR A 1 649 ? 45.874 -1.617 -10.924 1.00 83.88 649 THR A O 1
ATOM 4832 N N . CYS A 1 650 ? 43.648 -1.703 -10.868 1.00 84.69 650 CYS A N 1
ATOM 4833 C CA . CYS A 1 650 ? 43.490 -1.161 -12.224 1.00 84.69 650 CYS A CA 1
ATOM 4834 C C . CYS A 1 650 ? 44.230 0.163 -12.499 1.00 84.69 650 CYS A C 1
ATOM 4836 O O . CYS A 1 650 ? 44.835 0.264 -13.563 1.00 84.69 650 CYS A O 1
ATOM 4838 N N . PRO A 1 651 ? 44.304 1.138 -11.567 1.00 86.25 651 PRO A N 1
ATOM 4839 C CA . PRO A 1 651 ? 45.132 2.337 -11.747 1.00 86.25 651 PRO A CA 1
ATOM 4840 C C . PRO A 1 651 ? 46.650 2.076 -11.836 1.00 86.25 651 PRO A C 1
ATOM 4842 O O . PRO A 1 651 ? 47.405 2.999 -12.130 1.00 86.25 651 PRO A O 1
ATOM 4845 N N . LEU A 1 652 ? 47.107 0.852 -11.543 1.00 84.62 652 LEU A N 1
ATOM 4846 C CA . LEU A 1 652 ? 48.508 0.410 -11.585 1.00 84.62 652 LEU A CA 1
ATOM 4847 C C . LEU A 1 652 ? 48.831 -0.451 -12.824 1.00 84.62 652 LEU A C 1
ATOM 4849 O O . LEU A 1 652 ? 49.984 -0.855 -12.999 1.00 84.62 652 LEU A O 1
ATOM 4853 N N . ILE A 1 653 ? 47.831 -0.752 -13.664 1.00 88.31 653 ILE A N 1
ATOM 4854 C CA . ILE A 1 653 ? 47.987 -1.477 -14.931 1.00 88.31 653 ILE A CA 1
ATOM 4855 C C . ILE A 1 653 ? 48.119 -0.449 -16.057 1.00 88.31 653 ILE A C 1
ATOM 4857 O O . ILE A 1 653 ? 47.190 0.308 -16.345 1.00 88.31 653 ILE A O 1
ATOM 4861 N N . ASN A 1 654 ? 49.270 -0.438 -16.728 1.00 89.50 654 ASN A N 1
ATOM 4862 C CA . ASN A 1 654 ? 49.476 0.419 -17.888 1.00 89.50 654 ASN A CA 1
ATOM 4863 C C . ASN A 1 654 ? 48.612 -0.091 -19.044 1.00 89.50 654 ASN A C 1
ATOM 4865 O O . ASN A 1 654 ? 48.709 -1.254 -19.428 1.00 89.50 654 ASN A O 1
ATOM 4869 N N . THR A 1 655 ? 47.781 0.785 -19.606 1.00 88.56 655 THR A N 1
ATOM 4870 C CA . THR A 1 655 ? 46.885 0.460 -20.723 1.00 88.56 655 THR A CA 1
ATOM 4871 C C . THR A 1 655 ? 47.261 1.315 -21.930 1.00 88.56 655 THR A C 1
ATOM 4873 O O . THR A 1 655 ? 47.287 2.540 -21.827 1.00 88.56 655 THR A O 1
ATOM 4876 N N . THR A 1 656 ? 47.574 0.690 -23.067 1.00 89.12 656 THR A N 1
ATOM 4877 C CA . THR A 1 656 ? 47.982 1.386 -24.302 1.00 89.12 656 THR A CA 1
ATOM 4878 C C . THR A 1 656 ? 47.135 0.935 -25.487 1.00 89.12 656 THR A C 1
ATOM 4880 O O . THR A 1 656 ? 47.133 -0.246 -25.828 1.00 89.12 656 THR A O 1
ATOM 4883 N N . LEU A 1 657 ? 46.458 1.876 -26.149 1.00 79.62 657 LEU A N 1
ATOM 4884 C CA . LEU A 1 657 ? 45.774 1.636 -27.422 1.00 79.62 657 LEU A CA 1
ATOM 4885 C C . LEU A 1 657 ? 46.786 1.688 -28.577 1.00 79.62 657 LEU A C 1
ATOM 4887 O O . LEU A 1 657 ? 47.542 2.657 -28.703 1.00 79.62 657 LEU A O 1
ATOM 4891 N N . THR A 1 658 ? 46.815 0.659 -29.421 1.00 78.88 658 THR A N 1
ATOM 4892 C CA . THR A 1 658 ? 47.719 0.570 -30.578 1.00 78.88 658 THR A CA 1
ATOM 4893 C C . THR A 1 658 ? 47.057 1.073 -31.866 1.00 78.88 658 THR A C 1
ATOM 4895 O O . THR A 1 658 ? 45.848 1.283 -31.941 1.00 78.88 658 THR A O 1
ATOM 4898 N N . LYS A 1 659 ? 47.857 1.272 -32.924 1.00 71.38 659 LYS A N 1
ATOM 4899 C CA . LYS A 1 659 ? 47.378 1.801 -34.218 1.00 71.38 659 LYS A CA 1
ATOM 4900 C C . LYS A 1 659 ? 46.437 0.868 -34.991 1.00 71.38 659 LYS A C 1
ATOM 4902 O O . LYS A 1 659 ? 45.770 1.336 -35.904 1.00 71.38 659 LYS A O 1
ATOM 4907 N N . ASP A 1 660 ? 46.415 -0.416 -34.655 1.00 66.38 660 ASP A N 1
ATOM 4908 C CA . ASP A 1 660 ? 45.537 -1.446 -35.224 1.00 66.38 660 ASP A CA 1
ATOM 4909 C C . ASP A 1 660 ? 44.340 -1.772 -34.306 1.00 66.38 660 ASP A C 1
ATOM 4911 O O . ASP A 1 660 ? 43.749 -2.841 -34.408 1.00 66.38 660 ASP A O 1
ATOM 4915 N N . GLY A 1 661 ? 43.991 -0.860 -33.389 1.00 66.06 661 GLY A N 1
ATOM 4916 C CA . GLY A 1 661 ? 42.787 -0.940 -32.554 1.00 66.06 661 GLY A CA 1
ATOM 4917 C C . GLY A 1 661 ? 42.889 -1.861 -31.334 1.00 66.06 661 GLY A C 1
ATOM 4918 O O . GLY A 1 661 ? 42.032 -1.798 -30.458 1.00 66.06 661 GLY A O 1
ATOM 4919 N N . SER A 1 662 ? 43.936 -2.682 -31.226 1.00 82.00 662 SER A N 1
ATOM 4920 C CA . SER A 1 662 ? 44.127 -3.559 -30.064 1.00 82.00 662 SER A CA 1
ATOM 4921 C C . SER A 1 662 ? 44.572 -2.797 -28.806 1.00 82.00 662 SER A C 1
ATOM 4923 O O . SER A 1 662 ? 45.244 -1.765 -28.882 1.00 82.00 662 SER A O 1
ATOM 4925 N N . ILE A 1 663 ? 44.240 -3.332 -27.632 1.00 87.44 663 ILE A N 1
ATOM 4926 C CA . ILE A 1 663 ? 44.600 -2.745 -26.336 1.00 87.44 663 ILE A CA 1
ATOM 4927 C C . ILE A 1 663 ? 45.651 -3.624 -25.659 1.00 87.44 663 ILE A C 1
ATOM 4929 O O . ILE A 1 663 ? 45.445 -4.823 -25.479 1.00 87.44 663 ILE A O 1
ATOM 4933 N N . VAL A 1 664 ? 46.778 -3.032 -25.269 1.00 91.19 664 VAL A N 1
ATOM 4934 C CA . VAL A 1 664 ? 47.834 -3.699 -24.496 1.00 91.19 664 VAL A CA 1
ATOM 4935 C C . VAL A 1 664 ? 47.682 -3.342 -23.022 1.00 91.19 664 VAL A C 1
ATOM 4937 O O . VAL A 1 664 ? 47.702 -2.161 -22.673 1.00 91.19 664 VAL A O 1
ATOM 4940 N N . TYR A 1 665 ? 47.572 -4.364 -22.175 1.00 93.06 665 TYR A N 1
ATOM 4941 C CA . TYR A 1 665 ? 47.582 -4.268 -20.717 1.00 93.06 665 TYR A CA 1
ATOM 4942 C C . TYR A 1 665 ? 48.918 -4.782 -20.182 1.00 93.06 665 TYR A C 1
ATOM 4944 O O . TYR A 1 665 ? 49.330 -5.899 -20.499 1.00 93.06 665 TYR A O 1
ATOM 4952 N N . ASP A 1 666 ? 49.594 -3.970 -19.373 1.00 91.38 666 ASP A N 1
ATOM 4953 C CA . ASP A 1 666 ? 50.956 -4.228 -18.910 1.00 91.38 666 ASP A CA 1
ATOM 4954 C C . ASP A 1 666 ? 51.124 -3.950 -17.406 1.00 91.38 666 ASP A C 1
ATOM 4956 O O . ASP A 1 666 ? 50.844 -2.853 -16.911 1.00 91.38 666 ASP A O 1
ATOM 4960 N N . ARG A 1 667 ? 51.611 -4.952 -16.668 1.00 90.38 667 ARG A N 1
ATOM 4961 C CA . ARG A 1 667 ? 51.866 -4.910 -15.222 1.00 90.38 667 ARG A CA 1
ATOM 4962 C C . ARG A 1 667 ? 53.266 -5.464 -14.938 1.00 90.38 667 ARG A C 1
ATOM 4964 O O . ARG A 1 667 ? 53.427 -6.567 -14.433 1.00 90.38 667 ARG A O 1
ATOM 4971 N N . THR A 1 668 ? 54.296 -4.670 -15.227 1.00 76.75 668 THR A N 1
ATOM 4972 C CA . THR A 1 668 ? 55.726 -5.055 -15.129 1.00 76.75 668 THR A CA 1
ATOM 4973 C C . THR A 1 668 ? 56.301 -5.221 -13.713 1.00 76.75 668 THR A C 1
ATOM 4975 O O . THR A 1 668 ? 57.490 -5.505 -13.572 1.00 76.75 668 THR A O 1
ATOM 4978 N N . SER A 1 669 ? 55.514 -4.969 -12.662 1.00 75.12 669 SER A N 1
ATOM 4979 C CA . SER A 1 669 ? 55.936 -5.056 -11.251 1.00 75.12 669 SER A CA 1
ATOM 4980 C C . SER A 1 669 ? 54.725 -4.990 -10.309 1.00 75.12 669 SER A C 1
ATOM 4982 O O . SER A 1 669 ? 54.387 -3.921 -9.793 1.00 75.12 669 SER A O 1
ATOM 4984 N N . TYR A 1 670 ? 54.028 -6.117 -10.142 1.00 80.94 670 TYR A N 1
ATOM 4985 C CA . TYR A 1 670 ? 52.871 -6.253 -9.242 1.00 80.94 670 TYR A CA 1
ATOM 4986 C C . TYR A 1 670 ? 53.275 -6.201 -7.755 1.00 80.94 670 TYR A C 1
ATOM 4988 O O . TYR A 1 670 ? 54.457 -6.077 -7.424 1.00 80.94 670 TYR A O 1
ATOM 4996 N N . ARG A 1 671 ? 52.277 -6.201 -6.871 1.00 76.94 671 ARG A N 1
ATOM 4997 C CA . ARG A 1 671 ? 52.398 -6.131 -5.408 1.00 76.94 671 ARG A CA 1
ATOM 4998 C C . ARG A 1 671 ? 51.503 -7.182 -4.761 1.00 76.94 671 ARG A C 1
ATOM 5000 O O . ARG A 1 671 ? 50.543 -7.615 -5.394 1.00 76.94 671 ARG A O 1
ATOM 5007 N N . ASP A 1 672 ? 51.772 -7.467 -3.491 1.00 77.75 672 ASP A N 1
ATOM 5008 C CA . ASP A 1 672 ? 50.933 -8.320 -2.649 1.00 77.75 672 ASP A CA 1
ATOM 5009 C C . ASP A 1 672 ? 49.461 -7.863 -2.647 1.00 77.75 672 ASP A C 1
ATOM 5011 O O . ASP A 1 672 ? 49.161 -6.661 -2.610 1.00 77.75 672 ASP A O 1
ATOM 5015 N N . MET A 1 673 ? 48.543 -8.830 -2.641 1.00 79.12 673 MET A N 1
ATOM 5016 C CA . MET A 1 673 ? 47.086 -8.663 -2.609 1.00 79.12 673 MET A CA 1
ATOM 5017 C C . MET A 1 673 ? 46.529 -7.796 -3.753 1.00 79.12 673 MET A C 1
ATOM 5019 O O . MET A 1 673 ? 45.506 -7.114 -3.601 1.00 79.12 673 MET A O 1
ATOM 5023 N N . GLU A 1 674 ? 47.186 -7.792 -4.916 1.00 85.44 674 GLU A N 1
ATOM 5024 C CA . GLU A 1 674 ? 46.652 -7.130 -6.105 1.00 85.44 674 GLU A CA 1
ATOM 5025 C C . GLU A 1 674 ? 45.441 -7.883 -6.683 1.00 85.44 674 GLU A C 1
ATOM 5027 O O . GLU A 1 674 ? 45.453 -9.100 -6.839 1.00 85.44 674 GLU A O 1
ATOM 5032 N N . MET A 1 675 ? 44.393 -7.136 -7.047 1.00 85.75 675 MET A N 1
ATOM 5033 C CA . MET A 1 675 ? 43.215 -7.660 -7.740 1.00 85.75 675 MET A CA 1
ATOM 5034 C C . MET A 1 675 ? 42.709 -6.661 -8.787 1.00 85.75 675 MET A C 1
ATOM 5036 O O . MET A 1 675 ? 42.410 -5.497 -8.480 1.00 85.75 675 MET A O 1
ATOM 5040 N N . ALA A 1 676 ? 42.579 -7.137 -10.025 1.00 88.75 676 ALA A N 1
ATOM 5041 C CA . ALA A 1 676 ? 41.997 -6.405 -11.145 1.00 88.75 676 ALA A CA 1
ATOM 5042 C C . ALA A 1 676 ? 41.103 -7.318 -11.991 1.00 88.75 676 ALA A C 1
ATOM 5044 O O . ALA A 1 676 ? 41.408 -8.485 -12.214 1.00 88.75 676 ALA A O 1
ATOM 5045 N N . ILE A 1 677 ? 40.005 -6.766 -12.493 1.00 88.88 677 ILE A N 1
ATOM 5046 C CA . ILE A 1 677 ? 39.053 -7.435 -13.375 1.00 88.88 677 ILE A CA 1
ATOM 5047 C C . ILE A 1 677 ? 38.927 -6.574 -14.628 1.00 88.88 677 ILE A C 1
ATOM 5049 O O . ILE A 1 677 ? 38.450 -5.444 -14.554 1.00 88.88 677 ILE A O 1
ATOM 5053 N N . ILE A 1 678 ? 39.358 -7.099 -15.770 1.00 89.75 678 ILE A N 1
ATOM 5054 C CA . ILE A 1 678 ? 39.195 -6.479 -17.084 1.00 89.75 678 ILE A CA 1
ATOM 5055 C C . ILE A 1 678 ? 38.020 -7.175 -17.770 1.00 89.75 678 ILE A C 1
ATOM 5057 O O . ILE A 1 678 ? 38.086 -8.356 -18.113 1.00 89.75 678 ILE A O 1
ATOM 5061 N N . GLU A 1 679 ? 36.923 -6.448 -17.930 1.00 84.25 679 GLU A N 1
ATOM 5062 C CA . GLU A 1 679 ? 35.733 -6.905 -18.644 1.00 84.25 679 GLU A CA 1
ATOM 5063 C C . GLU A 1 679 ? 35.800 -6.454 -20.101 1.00 84.25 679 GLU A C 1
ATOM 5065 O O . GLU A 1 679 ? 36.159 -5.314 -20.368 1.00 84.25 679 GLU A O 1
ATOM 5070 N N . ALA A 1 680 ? 35.468 -7.336 -21.036 1.00 79.94 680 ALA A N 1
ATOM 5071 C CA . ALA A 1 680 ? 35.448 -7.082 -22.475 1.00 79.94 680 ALA A CA 1
ATOM 5072 C C . ALA A 1 680 ? 34.404 -8.001 -23.139 1.00 79.94 680 ALA A C 1
ATOM 5074 O O . ALA A 1 680 ? 33.625 -8.667 -22.453 1.00 79.94 680 ALA A O 1
ATOM 5075 N N . SER A 1 681 ? 34.405 -8.111 -24.467 1.00 76.50 681 SER A N 1
ATOM 5076 C CA . SER A 1 681 ? 33.596 -9.112 -25.172 1.00 76.50 681 SER A CA 1
ATOM 5077 C C . SER A 1 681 ? 34.271 -9.671 -26.421 1.00 76.50 681 SER A C 1
ATOM 5079 O O . SER A 1 681 ? 35.130 -9.026 -27.025 1.00 76.50 681 SER A O 1
ATOM 5081 N N . GLY A 1 682 ? 33.901 -10.903 -26.773 1.00 72.12 682 GLY A N 1
ATOM 5082 C CA . GLY A 1 682 ? 34.348 -11.594 -27.978 1.00 72.12 682 GLY A CA 1
ATOM 5083 C C . GLY A 1 682 ? 33.337 -11.542 -29.136 1.00 72.12 682 GLY A C 1
ATOM 5084 O O . GLY A 1 682 ? 32.185 -11.153 -28.936 1.00 72.12 682 GLY A O 1
ATOM 5085 N N . PRO A 1 683 ? 33.721 -12.016 -30.337 1.00 76.06 683 PRO A N 1
ATOM 5086 C CA . PRO A 1 683 ? 34.899 -12.848 -30.570 1.00 76.06 683 PRO A CA 1
ATOM 5087 C C . PRO A 1 683 ? 36.202 -12.040 -30.538 1.00 76.06 683 PRO A C 1
ATOM 5089 O O . PRO A 1 683 ? 36.323 -11.009 -31.197 1.00 76.06 683 PRO A O 1
ATOM 5092 N N . ALA A 1 684 ? 37.179 -12.491 -29.754 1.00 81.38 684 ALA A N 1
ATOM 5093 C CA . ALA A 1 684 ? 38.414 -11.751 -29.498 1.00 81.38 684 ALA A CA 1
ATOM 5094 C C . ALA A 1 684 ? 39.619 -12.687 -29.375 1.00 81.38 684 ALA A C 1
ATOM 5096 O O . ALA A 1 684 ? 39.487 -13.843 -28.977 1.00 81.38 684 ALA A O 1
ATOM 5097 N N . LEU A 1 685 ? 40.801 -12.166 -29.678 1.00 86.75 685 LEU A N 1
ATOM 5098 C CA . LEU A 1 685 ? 42.085 -12.815 -29.463 1.00 86.75 685 LEU A CA 1
ATOM 5099 C C . LEU A 1 685 ? 42.799 -12.124 -28.298 1.00 86.75 685 LEU A C 1
ATOM 5101 O O . LEU A 1 685 ? 42.981 -10.904 -28.315 1.00 86.75 685 LEU A O 1
ATOM 5105 N N . VAL A 1 686 ? 43.216 -12.902 -27.299 1.00 90.81 686 VAL A N 1
ATOM 5106 C CA . VAL A 1 686 ? 44.101 -12.436 -26.226 1.00 90.81 686 VAL A CA 1
ATOM 5107 C C . VAL A 1 686 ? 45.478 -13.067 -26.406 1.00 90.81 686 VAL A C 1
ATOM 5109 O O . VAL A 1 686 ? 45.642 -14.270 -26.223 1.00 90.81 686 VAL A O 1
ATOM 5112 N N . GLU A 1 687 ? 46.465 -12.256 -26.770 1.00 92.44 687 GLU A N 1
ATOM 5113 C CA . GLU A 1 687 ? 47.869 -12.648 -26.917 1.00 92.44 687 GLU A CA 1
ATOM 5114 C C . GLU A 1 687 ? 48.635 -12.248 -25.646 1.00 92.44 687 GLU A C 1
ATOM 5116 O O . GLU A 1 687 ? 48.923 -11.073 -25.411 1.00 92.44 687 GLU A O 1
ATOM 5121 N N . VAL A 1 688 ? 48.966 -13.219 -24.795 1.00 92.12 688 VAL A N 1
ATOM 5122 C CA . VAL A 1 688 ? 49.823 -13.014 -23.619 1.00 92.12 688 VAL A CA 1
ATOM 5123 C C . VAL A 1 688 ? 51.277 -13.017 -24.083 1.00 92.12 688 VAL A C 1
ATOM 5125 O O . VAL A 1 688 ? 51.826 -14.068 -24.410 1.00 92.12 688 VAL A O 1
ATOM 5128 N N . THR A 1 689 ? 51.903 -11.842 -24.130 1.00 90.94 689 THR A N 1
ATOM 5129 C CA . THR A 1 689 ? 53.269 -11.649 -24.651 1.00 90.94 689 THR A CA 1
ATOM 5130 C C . THR A 1 689 ? 54.345 -11.788 -23.575 1.00 90.94 689 THR A C 1
ATOM 5132 O O . THR A 1 689 ? 55.492 -12.106 -23.889 1.00 90.94 689 THR A O 1
ATOM 5135 N N . ARG A 1 690 ? 53.986 -11.592 -22.301 1.00 89.38 690 ARG A N 1
ATOM 5136 C CA . ARG A 1 690 ? 54.867 -11.775 -21.141 1.00 89.38 690 ARG A CA 1
ATOM 5137 C C . ARG A 1 690 ? 54.072 -12.328 -19.966 1.00 89.38 690 ARG A C 1
ATOM 5139 O O . ARG A 1 690 ? 53.019 -11.792 -19.638 1.00 89.38 690 ARG A O 1
ATOM 5146 N N . PHE A 1 691 ? 54.602 -13.344 -19.292 1.00 88.75 691 PHE A N 1
ATOM 5147 C CA . PHE A 1 691 ? 54.029 -13.846 -18.046 1.00 88.75 691 PHE A CA 1
ATOM 5148 C C . PHE A 1 691 ? 55.126 -14.444 -17.158 1.00 88.75 691 PHE A C 1
ATOM 5150 O O . PHE A 1 691 ? 55.710 -15.472 -17.492 1.00 88.75 691 PHE A O 1
ATOM 5157 N N . HIS A 1 692 ? 55.457 -13.762 -16.063 1.00 86.62 692 HIS A N 1
ATOM 5158 C CA . HIS A 1 692 ? 56.466 -14.192 -15.096 1.00 86.62 692 HIS A CA 1
ATOM 5159 C C . HIS A 1 692 ? 56.006 -13.791 -13.692 1.00 86.62 692 HIS A C 1
ATOM 5161 O O . HIS A 1 692 ? 56.265 -12.679 -13.231 1.00 86.62 692 HIS A O 1
ATOM 5167 N N . THR A 1 693 ? 55.282 -14.697 -13.051 1.00 84.38 693 THR A N 1
ATOM 5168 C CA . THR A 1 693 ? 54.576 -14.537 -11.769 1.00 84.38 693 THR A CA 1
ATOM 5169 C C . THR A 1 693 ? 54.907 -15.715 -10.848 1.00 84.38 693 THR A C 1
ATOM 5171 O O . THR A 1 693 ? 55.563 -16.666 -11.293 1.00 84.38 693 THR A O 1
ATOM 5174 N N . GLU A 1 694 ? 54.476 -15.688 -9.588 1.00 83.50 694 GLU A N 1
ATOM 5175 C CA . GLU A 1 694 ? 54.622 -16.846 -8.712 1.00 83.50 694 GLU A CA 1
ATOM 5176 C C . GLU A 1 694 ? 53.725 -18.007 -9.179 1.00 83.50 694 GLU A C 1
ATOM 5178 O O . GLU A 1 694 ? 52.653 -17.823 -9.756 1.00 83.50 694 GLU A O 1
ATOM 5183 N N . SER A 1 695 ? 54.195 -19.245 -9.015 1.00 82.75 695 SER A N 1
ATOM 5184 C CA . SER A 1 695 ? 53.451 -20.418 -9.494 1.00 82.75 695 SER A CA 1
ATOM 5185 C C . SER A 1 695 ? 52.334 -20.777 -8.520 1.00 82.75 695 SER A C 1
ATOM 5187 O O . SER A 1 695 ? 52.576 -20.816 -7.320 1.00 82.75 695 SER A O 1
ATOM 5189 N N . TYR A 1 696 ? 51.146 -21.096 -9.041 1.00 77.81 696 TYR A N 1
ATOM 5190 C CA . TYR A 1 696 ? 49.921 -21.450 -8.298 1.00 77.81 696 TYR A CA 1
ATOM 5191 C C . TYR A 1 696 ? 49.271 -20.340 -7.454 1.00 77.81 696 TYR A C 1
ATOM 5193 O O . TYR A 1 696 ? 48.057 -20.382 -7.286 1.00 77.81 696 TYR A O 1
ATOM 5201 N N . TYR A 1 697 ? 50.033 -19.370 -6.948 1.00 80.44 697 TYR A N 1
ATOM 5202 C CA . TYR A 1 697 ? 49.514 -18.312 -6.074 1.00 80.44 697 TYR A CA 1
ATOM 5203 C C . TYR A 1 697 ? 49.072 -17.057 -6.842 1.00 80.44 697 TYR A C 1
ATOM 5205 O O . TYR A 1 697 ? 47.972 -16.548 -6.622 1.00 80.44 697 TYR A O 1
ATOM 5213 N N . ASP A 1 698 ? 49.869 -16.617 -7.817 1.00 86.38 698 ASP A N 1
ATOM 5214 C CA . ASP A 1 698 ? 49.513 -15.518 -8.715 1.00 86.38 698 ASP A CA 1
ATOM 5215 C C . ASP A 1 698 ? 48.799 -16.048 -9.963 1.00 86.38 698 ASP A C 1
ATOM 5217 O O . ASP A 1 698 ? 49.316 -16.914 -10.674 1.00 86.38 698 ASP A O 1
ATOM 5221 N N . THR A 1 699 ? 47.616 -15.518 -10.268 1.00 88.06 699 THR A N 1
ATOM 5222 C CA . THR A 1 699 ? 46.723 -16.063 -11.301 1.00 88.06 699 THR A CA 1
ATOM 5223 C C . THR A 1 699 ? 46.164 -14.982 -12.223 1.00 88.06 699 THR A C 1
ATOM 5225 O O . THR A 1 699 ? 45.577 -13.992 -11.787 1.00 88.06 699 THR A O 1
ATOM 5228 N N . LEU A 1 700 ? 46.312 -15.194 -13.535 1.00 90.75 700 LEU A N 1
ATOM 5229 C CA . LEU A 1 700 ? 45.583 -14.486 -14.585 1.00 90.75 700 LEU A CA 1
ATOM 5230 C C . LEU A 1 700 ? 44.617 -15.458 -15.268 1.00 90.75 700 LEU A C 1
ATOM 5232 O O . LEU A 1 700 ? 45.027 -16.347 -16.012 1.00 90.75 700 LEU A O 1
ATOM 5236 N N . THR A 1 701 ? 43.324 -15.263 -15.052 1.00 90.88 701 THR A N 1
ATOM 5237 C CA . THR A 1 701 ? 42.261 -16.055 -15.676 1.00 90.88 701 THR A CA 1
ATOM 5238 C C . THR A 1 701 ? 41.716 -15.317 -16.888 1.00 90.88 701 THR A C 1
ATOM 5240 O O . THR A 1 701 ? 41.241 -14.196 -16.747 1.00 90.88 701 THR A O 1
ATOM 5243 N N . ILE A 1 702 ? 41.745 -15.941 -18.068 1.00 89.56 702 ILE A N 1
ATOM 5244 C CA . ILE A 1 702 ? 41.160 -15.434 -19.319 1.00 89.56 702 ILE A CA 1
ATOM 5245 C C . ILE A 1 702 ? 40.022 -16.382 -19.718 1.00 89.56 702 ILE A C 1
ATOM 5247 O O . ILE A 1 702 ? 40.256 -17.490 -20.208 1.00 89.56 702 ILE A O 1
ATOM 5251 N N . GLY A 1 703 ? 38.773 -15.968 -19.485 1.00 79.38 703 GLY A N 1
ATOM 5252 C CA . GLY A 1 703 ? 37.613 -16.838 -19.696 1.00 79.38 703 GLY A CA 1
ATOM 5253 C C . GLY A 1 703 ? 37.665 -18.068 -18.781 1.00 79.38 703 GLY A C 1
ATOM 5254 O O . GLY A 1 703 ? 37.681 -17.927 -17.564 1.00 79.38 703 GLY A O 1
ATOM 5255 N N . ALA A 1 704 ? 37.709 -19.271 -19.361 1.00 76.25 704 ALA A N 1
ATOM 5256 C CA . ALA A 1 704 ? 37.831 -20.532 -18.618 1.00 76.25 704 ALA A CA 1
ATOM 5257 C C . ALA A 1 704 ? 39.288 -20.991 -18.388 1.00 76.25 704 ALA A C 1
ATOM 5259 O O . ALA A 1 704 ? 39.507 -22.087 -17.874 1.00 76.25 704 ALA A O 1
ATOM 5260 N N . ARG A 1 705 ? 40.291 -20.208 -18.815 1.00 83.75 705 ARG A N 1
ATOM 5261 C CA . ARG A 1 705 ? 41.705 -20.604 -18.786 1.00 83.75 705 ARG A CA 1
ATOM 5262 C C . ARG A 1 705 ? 42.480 -19.805 -17.746 1.00 83.75 705 ARG A C 1
ATOM 5264 O O . ARG A 1 705 ? 42.680 -18.607 -17.914 1.00 83.75 705 ARG A O 1
ATOM 5271 N N . GLU A 1 706 ? 42.937 -20.488 -16.708 1.00 89.44 706 GLU A N 1
ATOM 5272 C CA . GLU A 1 706 ? 43.822 -19.940 -15.679 1.00 89.44 706 GLU A CA 1
ATOM 5273 C C . GLU A 1 706 ? 45.295 -20.037 -16.108 1.00 89.44 706 GLU A C 1
ATOM 5275 O O . GLU A 1 706 ? 45.699 -20.980 -16.799 1.00 89.44 706 GLU A O 1
ATOM 5280 N N . ILE A 1 707 ? 46.090 -19.036 -15.732 1.00 89.75 707 ILE A N 1
ATOM 5281 C CA . ILE A 1 707 ? 47.511 -18.906 -16.057 1.00 89.75 707 ILE A CA 1
ATOM 5282 C C . ILE A 1 707 ? 48.245 -18.454 -14.790 1.00 89.75 707 ILE A C 1
ATOM 5284 O O . ILE A 1 707 ? 47.917 -17.409 -14.239 1.00 89.75 707 ILE A O 1
ATOM 5288 N N . SER A 1 708 ? 49.247 -19.213 -14.346 1.00 88.81 708 SER A N 1
ATOM 5289 C CA . SER A 1 708 ? 50.099 -18.883 -13.193 1.00 88.81 708 SER A CA 1
ATOM 5290 C C . SER A 1 708 ? 51.566 -19.217 -13.476 1.00 88.81 708 SER A C 1
ATOM 5292 O O . SER A 1 708 ? 51.887 -19.920 -14.442 1.00 88.81 708 SER A O 1
ATOM 5294 N N . GLY A 1 709 ? 52.485 -18.704 -12.656 1.00 85.25 709 GLY A N 1
ATOM 5295 C CA . GLY A 1 709 ? 53.907 -19.013 -12.777 1.00 85.25 709 GLY A CA 1
ATOM 5296 C C . GLY A 1 709 ? 54.580 -18.375 -13.996 1.00 85.25 709 GLY A C 1
ATOM 5297 O O . GLY A 1 709 ? 54.474 -17.171 -14.241 1.00 85.25 709 GLY A O 1
ATOM 5298 N N . SER A 1 710 ? 55.321 -19.192 -14.750 1.00 85.06 710 SER A N 1
ATOM 5299 C CA . SER A 1 710 ? 56.092 -18.793 -15.942 1.00 85.06 710 SER A CA 1
ATOM 5300 C C . SER A 1 710 ? 55.822 -19.736 -17.127 1.00 85.06 710 SER A C 1
ATOM 5302 O O . SER A 1 710 ? 56.672 -20.566 -17.462 1.00 85.06 710 SER A O 1
ATOM 5304 N N . PRO A 1 711 ? 54.628 -19.672 -17.741 1.00 81.81 711 PRO A N 1
ATOM 5305 C CA . PRO A 1 711 ? 54.281 -20.464 -18.914 1.00 81.81 711 PRO A CA 1
ATOM 5306 C C . PRO A 1 711 ? 55.093 -20.022 -20.140 1.00 81.81 711 PRO A C 1
ATOM 5308 O O . PRO A 1 711 ? 55.620 -18.910 -20.201 1.00 81.81 711 PRO A O 1
ATOM 5311 N N . GLY A 1 712 ? 55.149 -20.878 -21.161 1.00 84.75 712 GLY A N 1
ATOM 5312 C CA . GLY A 1 712 ? 55.709 -20.498 -22.457 1.00 84.75 712 GLY A CA 1
ATOM 5313 C C . GLY A 1 712 ? 54.883 -19.384 -23.108 1.00 84.75 712 GLY A C 1
ATOM 5314 O O . GLY A 1 712 ? 53.709 -19.589 -23.408 1.00 84.75 712 GLY A O 1
ATOM 5315 N N . VAL A 1 713 ? 55.511 -18.228 -23.333 1.00 84.69 713 VAL A N 1
ATOM 5316 C CA . VAL A 1 713 ? 54.950 -17.068 -24.044 1.00 84.69 713 VAL A CA 1
ATOM 5317 C C . VAL A 1 713 ? 55.719 -16.820 -25.357 1.00 84.69 713 VAL A C 1
ATOM 5319 O O . VAL A 1 713 ? 56.916 -17.120 -25.406 1.00 84.69 713 VAL A O 1
ATOM 5322 N N . PRO A 1 714 ? 55.088 -16.280 -26.421 1.00 83.62 714 PRO A N 1
ATOM 5323 C CA . PRO A 1 714 ? 53.710 -15.788 -26.481 1.00 83.62 714 PRO A CA 1
ATOM 5324 C C . PRO A 1 714 ? 52.660 -16.908 -26.426 1.00 83.62 714 PRO A C 1
ATOM 5326 O O . PRO A 1 714 ? 52.880 -18.005 -26.936 1.00 83.62 714 PRO A O 1
ATOM 5329 N N . MET A 1 715 ? 51.513 -16.623 -25.805 1.00 89.19 715 MET A N 1
ATOM 5330 C CA . MET A 1 715 ? 50.388 -17.554 -25.696 1.00 89.19 715 MET A CA 1
ATOM 5331 C C . MET A 1 715 ? 49.091 -16.899 -26.171 1.00 89.19 715 MET A C 1
ATOM 5333 O O . MET A 1 715 ? 48.660 -15.895 -25.611 1.00 89.19 715 MET A O 1
ATOM 5337 N N . ASN A 1 716 ? 48.433 -17.523 -27.146 1.00 90.81 716 ASN A N 1
ATOM 5338 C CA . ASN A 1 716 ? 47.159 -17.056 -27.685 1.00 90.81 716 ASN A CA 1
ATOM 5339 C C . ASN A 1 716 ? 45.973 -17.758 -27.013 1.00 90.81 716 ASN A C 1
ATOM 5341 O O . ASN A 1 716 ? 45.960 -18.983 -26.855 1.00 90.81 716 ASN A O 1
ATOM 5345 N N . VAL A 1 717 ? 44.960 -16.973 -26.650 1.00 88.06 717 VAL A N 1
ATOM 5346 C CA . VAL A 1 717 ? 43.656 -17.432 -26.167 1.00 88.06 717 VAL A CA 1
ATOM 5347 C C . VAL A 1 717 ? 42.582 -16.827 -27.062 1.00 88.06 717 VAL A C 1
ATOM 5349 O O . VAL A 1 717 ? 42.320 -15.627 -27.013 1.00 88.06 717 VAL A O 1
ATOM 5352 N N . GLU A 1 718 ? 41.968 -17.666 -27.890 1.00 85.81 718 GLU A N 1
ATOM 5353 C CA . GLU A 1 718 ? 40.761 -17.299 -28.627 1.00 85.81 718 GLU A CA 1
ATOM 5354 C C . GLU A 1 718 ? 39.562 -17.304 -27.678 1.00 85.81 718 GLU A C 1
ATOM 5356 O O . GLU A 1 718 ? 39.350 -18.242 -26.907 1.00 85.81 718 GLU A O 1
ATOM 5361 N N . VAL A 1 719 ? 38.773 -16.239 -27.745 1.00 80.44 719 VAL A N 1
ATOM 5362 C CA . VAL A 1 719 ? 37.576 -16.029 -26.939 1.00 80.44 719 VAL A CA 1
ATOM 5363 C C . VAL A 1 719 ? 36.373 -16.010 -27.883 1.00 80.44 719 VAL A C 1
ATOM 5365 O O . VAL A 1 719 ? 36.349 -15.190 -28.806 1.00 80.44 719 VAL A O 1
ATOM 5368 N N . PRO A 1 720 ? 35.369 -16.886 -27.691 1.00 77.31 720 PRO A N 1
ATOM 5369 C CA . PRO A 1 720 ? 34.166 -16.908 -28.519 1.00 77.31 720 PRO A CA 1
ATOM 5370 C C . PRO A 1 720 ? 33.275 -15.681 -28.261 1.00 77.31 720 PRO A C 1
ATOM 5372 O O . PRO A 1 720 ? 33.526 -14.880 -27.364 1.00 77.31 720 PRO A O 1
ATOM 5375 N N . LYS A 1 721 ? 32.201 -15.535 -29.046 1.00 70.31 721 LYS A N 1
ATOM 5376 C CA . LYS A 1 721 ? 31.201 -14.472 -28.852 1.00 70.31 721 LYS A CA 1
ATOM 5377 C C . LYS A 1 721 ? 30.616 -14.459 -27.428 1.00 70.31 721 LYS A C 1
ATOM 5379 O O . LYS A 1 721 ? 30.284 -15.520 -26.898 1.00 70.31 721 LYS A O 1
ATOM 5384 N N . GLY A 1 722 ? 30.440 -13.267 -26.853 1.00 64.44 722 GLY A N 1
ATOM 5385 C CA . GLY A 1 722 ? 29.889 -13.058 -25.504 1.00 64.44 722 GLY A CA 1
ATOM 5386 C C . GLY A 1 722 ? 30.822 -12.285 -24.562 1.00 64.44 722 GLY A C 1
ATOM 5387 O O . GLY A 1 722 ? 31.923 -11.892 -24.948 1.00 64.44 722 GLY A O 1
ATOM 5388 N N . ARG A 1 723 ? 30.380 -12.046 -23.317 1.00 71.25 723 ARG A N 1
ATOM 5389 C CA . ARG A 1 723 ? 31.141 -11.291 -22.301 1.00 71.25 723 ARG A CA 1
ATOM 5390 C C . ARG A 1 723 ? 32.396 -12.064 -21.881 1.00 71.25 723 ARG A C 1
ATOM 5392 O O . ARG A 1 723 ? 32.319 -13.202 -21.423 1.00 71.25 723 ARG A O 1
ATOM 5399 N N . LEU A 1 724 ? 33.544 -11.412 -22.007 1.00 80.69 724 LEU A N 1
ATOM 5400 C CA . LEU A 1 724 ? 34.848 -11.875 -21.553 1.00 80.69 724 LEU A CA 1
ATOM 5401 C C . LEU A 1 724 ? 35.160 -11.230 -20.205 1.00 80.69 724 LEU A C 1
ATOM 5403 O O . LEU A 1 724 ? 35.120 -10.010 -20.069 1.00 80.69 724 LEU A O 1
ATOM 5407 N N . ARG A 1 725 ? 35.541 -12.045 -19.223 1.00 85.56 725 ARG A N 1
ATOM 5408 C CA . ARG A 1 725 ? 36.133 -11.573 -17.973 1.00 85.56 725 ARG A CA 1
ATOM 5409 C C . ARG A 1 725 ? 37.569 -12.070 -17.896 1.00 85.56 725 ARG A C 1
ATOM 5411 O O . ARG A 1 725 ? 37.808 -13.277 -17.950 1.00 85.56 725 ARG A O 1
ATOM 5418 N N . ILE A 1 726 ? 38.503 -11.134 -17.782 1.00 90.50 726 ILE A N 1
ATOM 5419 C CA . ILE A 1 726 ? 39.903 -11.398 -17.471 1.00 90.50 726 ILE A CA 1
ATOM 5420 C C . ILE A 1 726 ? 40.121 -10.984 -16.016 1.00 90.50 726 ILE A C 1
ATOM 5422 O O . ILE A 1 726 ? 39.844 -9.841 -15.661 1.00 90.50 726 ILE A O 1
ATOM 5426 N N . THR A 1 727 ? 40.577 -11.893 -15.159 1.00 90.81 727 THR A N 1
ATOM 5427 C CA . THR A 1 727 ? 40.802 -11.611 -13.731 1.00 90.81 727 THR A CA 1
ATOM 5428 C C . THR A 1 727 ? 42.269 -11.807 -13.398 1.00 90.81 727 THR A C 1
ATOM 5430 O O . THR A 1 727 ? 42.819 -12.859 -13.694 1.00 90.81 727 THR A O 1
ATOM 5433 N N . TRP A 1 728 ? 42.884 -10.802 -12.784 1.00 91.25 728 TRP A N 1
ATOM 5434 C CA . TRP A 1 728 ? 44.203 -10.867 -12.167 1.00 91.25 728 TRP A CA 1
ATOM 5435 C C . TRP A 1 728 ? 44.048 -10.895 -10.647 1.00 91.25 728 TRP A C 1
ATOM 5437 O O . TRP A 1 728 ? 43.360 -10.032 -10.090 1.00 91.25 728 TRP A O 1
ATOM 5447 N N . SER A 1 729 ? 44.721 -11.842 -10.000 1.00 88.00 729 SER A N 1
ATOM 5448 C CA . SER A 1 729 ? 44.846 -11.951 -8.546 1.00 88.00 729 SER A CA 1
ATOM 5449 C C . SER A 1 729 ? 46.268 -12.336 -8.147 1.00 88.00 729 SER A C 1
ATOM 5451 O O . SER A 1 729 ? 46.889 -13.178 -8.790 1.00 88.00 729 SER A O 1
ATOM 5453 N N . SER A 1 730 ? 46.749 -11.727 -7.066 1.00 86.31 730 SER A N 1
ATOM 5454 C CA . SER A 1 730 ? 48.039 -11.986 -6.424 1.00 86.31 730 SER A CA 1
ATOM 5455 C C . SER A 1 730 ? 47.848 -12.142 -4.911 1.00 86.31 730 SER A C 1
ATOM 5457 O O . SER A 1 730 ? 46.896 -11.580 -4.356 1.00 86.31 730 SER A O 1
ATOM 5459 N N . ASP A 1 731 ? 48.705 -12.926 -4.255 1.00 79.25 731 ASP A N 1
ATOM 5460 C CA . ASP A 1 731 ? 48.600 -13.279 -2.833 1.00 79.25 731 ASP A CA 1
ATOM 5461 C C . ASP A 1 731 ? 49.525 -12.429 -1.929 1.00 79.25 731 ASP A C 1
ATOM 5463 O O . ASP A 1 731 ? 49.753 -11.262 -2.227 1.00 79.25 731 ASP A O 1
ATOM 5467 N N . GLU A 1 732 ? 49.986 -12.932 -0.778 1.00 70.56 732 GLU A N 1
ATOM 5468 C CA . GLU A 1 732 ? 50.843 -12.180 0.160 1.00 70.56 732 GLU A CA 1
ATOM 5469 C C . GLU A 1 732 ? 52.361 -12.291 -0.137 1.00 70.56 732 GLU A C 1
ATOM 5471 O O . GLU A 1 732 ? 53.176 -12.019 0.752 1.00 70.56 732 GLU A O 1
ATOM 5476 N N . SER A 1 733 ? 52.761 -12.689 -1.356 1.00 65.69 733 SER A N 1
ATOM 5477 C CA . SER A 1 733 ? 54.174 -12.770 -1.765 1.00 65.69 733 SER A CA 1
ATOM 5478 C C . SER A 1 733 ? 54.502 -12.221 -3.165 1.00 65.69 733 SER A C 1
ATOM 5480 O O . SER A 1 733 ? 53.742 -12.354 -4.120 1.00 65.69 733 SER A O 1
ATOM 5482 N N . ILE A 1 734 ? 55.715 -11.657 -3.314 1.00 61.03 734 ILE A N 1
ATOM 5483 C CA . ILE A 1 734 ? 56.285 -11.223 -4.604 1.00 61.03 734 ILE A CA 1
ATOM 5484 C C . ILE A 1 734 ? 57.649 -11.877 -4.839 1.00 61.03 734 ILE A C 1
ATOM 5486 O O . ILE A 1 734 ? 58.616 -11.607 -4.122 1.00 61.03 734 ILE A O 1
ATOM 5490 N N . THR A 1 735 ? 57.766 -12.653 -5.917 1.00 60.09 735 THR A N 1
ATOM 5491 C CA . THR A 1 735 ? 59.039 -13.274 -6.335 1.00 60.09 735 THR A CA 1
ATOM 5492 C C . THR A 1 735 ? 59.432 -13.007 -7.794 1.00 60.09 735 THR A C 1
ATOM 5494 O O . THR A 1 735 ? 60.541 -13.362 -8.195 1.00 60.09 735 THR A O 1
ATOM 5497 N N . SER A 1 736 ? 58.563 -12.374 -8.595 1.00 73.56 736 SER A N 1
ATOM 5498 C CA . SER A 1 736 ? 58.668 -12.376 -10.066 1.00 73.56 736 SER A CA 1
ATOM 5499 C C . SER A 1 736 ? 58.433 -10.994 -10.727 1.00 73.56 736 SER A C 1
ATOM 5501 O O . SER A 1 736 ? 58.500 -9.962 -10.065 1.00 73.56 736 SER A O 1
ATOM 5503 N N . SER A 1 737 ? 58.239 -10.929 -12.060 1.00 79.88 737 SER A N 1
ATOM 5504 C CA . SER A 1 737 ? 58.306 -9.673 -12.855 1.00 79.88 737 SER A CA 1
ATOM 5505 C C . SER A 1 737 ? 57.020 -9.267 -13.598 1.00 79.88 737 SER A C 1
ATOM 5507 O O . SER A 1 737 ? 57.050 -8.389 -14.463 1.00 79.88 737 SER A O 1
ATOM 5509 N N . GLY A 1 738 ? 55.901 -9.908 -13.270 1.00 85.94 738 GLY A N 1
ATOM 5510 C CA . GLY A 1 738 ? 54.568 -9.586 -13.767 1.00 85.94 738 GLY A CA 1
ATOM 5511 C C . GLY A 1 738 ? 54.287 -10.033 -15.200 1.00 85.94 738 GLY A C 1
ATOM 5512 O O . GLY A 1 738 ? 54.902 -10.970 -15.719 1.00 85.94 738 GLY A O 1
ATOM 5513 N N . TRP A 1 739 ? 53.309 -9.387 -15.830 1.00 90.56 739 TRP A N 1
ATOM 5514 C CA . TRP A 1 739 ? 52.696 -9.858 -17.071 1.00 90.56 739 TRP A CA 1
ATOM 5515 C C . TRP A 1 739 ? 52.308 -8.731 -18.027 1.00 90.56 739 TRP A C 1
ATOM 5517 O O . TRP A 1 739 ? 52.111 -7.584 -17.629 1.00 90.56 739 TRP A O 1
ATOM 5527 N N . THR A 1 740 ? 52.170 -9.096 -19.300 1.00 92.50 740 THR A N 1
ATOM 5528 C CA . THR A 1 740 ? 51.730 -8.230 -20.394 1.00 92.50 740 THR A CA 1
ATOM 5529 C C . THR A 1 740 ? 50.858 -9.056 -21.339 1.00 92.50 740 THR A C 1
ATOM 5531 O O . THR A 1 740 ? 51.263 -10.144 -21.761 1.00 92.50 740 THR A O 1
ATOM 5534 N N . PHE A 1 741 ? 49.680 -8.548 -21.702 1.00 92.81 741 PHE A N 1
ATOM 5535 C CA . PHE A 1 741 ? 48.846 -9.150 -22.743 1.00 92.81 741 PHE A CA 1
ATOM 5536 C C . PHE A 1 741 ? 48.217 -8.103 -23.661 1.00 92.81 741 PHE A C 1
ATOM 5538 O O . PHE A 1 741 ? 48.042 -6.939 -23.304 1.00 92.81 741 PHE A O 1
ATOM 5545 N N . ARG A 1 742 ? 47.867 -8.544 -24.864 1.00 91.31 742 ARG A N 1
ATOM 5546 C CA . ARG A 1 742 ? 47.235 -7.766 -25.921 1.00 91.31 742 ARG A CA 1
ATOM 5547 C C . ARG A 1 742 ? 45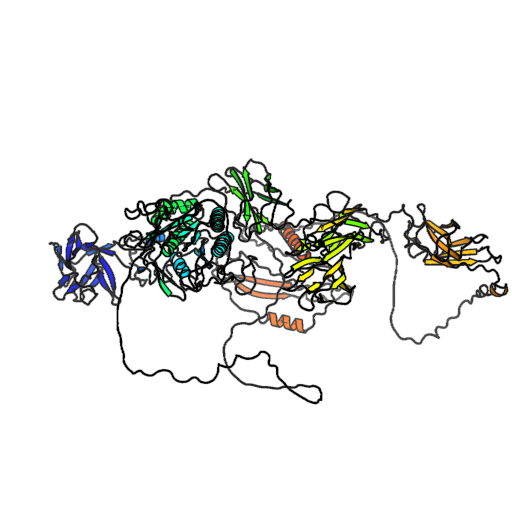.848 -8.333 -26.202 1.00 91.31 742 ARG A C 1
ATOM 5549 O O . ARG A 1 742 ? 45.716 -9.526 -26.445 1.00 91.31 742 ARG A O 1
ATOM 5556 N N . LEU A 1 743 ? 44.829 -7.484 -26.171 1.00 89.00 743 LEU A N 1
ATOM 5557 C CA . LEU A 1 743 ? 43.441 -7.815 -26.486 1.00 89.00 743 LEU A CA 1
ATOM 5558 C C . LEU A 1 743 ? 43.075 -7.217 -27.849 1.00 89.00 743 LEU A C 1
ATOM 5560 O O . LEU A 1 743 ? 43.138 -6.001 -28.030 1.00 89.00 743 LEU A O 1
ATOM 5564 N N . GLN A 1 744 ? 42.668 -8.065 -28.791 1.00 85.44 744 GLN A N 1
ATOM 5565 C CA . GLN A 1 744 ? 42.170 -7.670 -30.107 1.00 85.44 744 GLN A CA 1
ATOM 5566 C C . GLN A 1 744 ? 40.771 -8.259 -30.322 1.00 85.44 744 GLN A C 1
ATOM 5568 O O . GLN A 1 744 ? 40.614 -9.473 -30.439 1.00 85.44 744 GLN A O 1
ATOM 5573 N N . GLN A 1 745 ? 39.746 -7.410 -30.375 1.00 77.62 745 GLN A N 1
ATOM 5574 C CA . GLN A 1 745 ? 38.387 -7.829 -30.729 1.00 77.62 745 GLN A CA 1
ATOM 5575 C C . GLN A 1 745 ? 38.278 -8.003 -32.256 1.00 77.62 745 GLN A C 1
ATOM 5577 O O . GLN A 1 745 ? 39.031 -7.396 -33.015 1.00 77.62 745 GLN A O 1
ATOM 5582 N N . SER A 1 746 ? 37.380 -8.876 -32.711 1.00 65.75 746 SER A N 1
ATOM 5583 C CA . SER A 1 746 ? 37.224 -9.263 -34.120 1.00 65.75 746 SER A CA 1
ATOM 5584 C C . SER A 1 746 ? 35.746 -9.303 -34.519 1.00 65.75 746 SER A C 1
ATOM 5586 O O . SER A 1 746 ? 34.878 -9.462 -33.665 1.00 65.75 746 SER A O 1
ATOM 5588 N N . GLY A 1 747 ? 35.440 -9.176 -35.816 1.00 65.00 747 GLY A N 1
ATOM 5589 C CA . GLY A 1 747 ? 34.056 -9.203 -36.317 1.00 65.00 747 GLY A CA 1
ATOM 5590 C C . GLY A 1 747 ? 33.369 -7.834 -36.391 1.00 65.00 747 GLY A C 1
ATOM 5591 O O . GLY A 1 747 ? 32.172 -7.739 -36.126 1.00 65.00 747 GLY A O 1
ATOM 5592 N N . GLU A 1 748 ? 34.119 -6.789 -36.759 1.00 66.06 748 GLU A N 1
ATOM 5593 C CA . GLU A 1 748 ? 33.650 -5.397 -36.905 1.00 66.06 748 GLU A CA 1
ATOM 5594 C C . GLU A 1 748 ? 32.480 -5.220 -37.888 1.00 66.06 748 GLU A C 1
ATOM 5596 O O . GLU A 1 748 ? 31.757 -4.228 -37.815 1.00 66.06 748 GLU A O 1
ATOM 5601 N N . THR A 1 749 ? 32.279 -6.158 -38.816 1.00 72.06 749 THR A N 1
ATOM 5602 C CA . THR A 1 749 ? 31.213 -6.114 -39.821 1.00 72.06 749 THR A CA 1
ATOM 5603 C C . THR A 1 749 ? 30.222 -7.264 -39.662 1.00 72.06 749 THR A C 1
ATOM 5605 O O . THR A 1 749 ? 30.571 -8.404 -39.356 1.00 72.06 749 THR A O 1
ATOM 5608 N N . ALA A 1 750 ? 28.952 -6.949 -39.892 1.00 77.69 750 ALA A N 1
ATOM 5609 C CA . ALA A 1 750 ? 27.843 -7.883 -39.984 1.00 77.69 750 ALA A CA 1
ATOM 5610 C C . ALA A 1 750 ? 27.240 -7.838 -41.389 1.00 77.69 750 ALA A C 1
ATOM 5612 O O . ALA A 1 750 ? 27.301 -6.812 -42.067 1.00 77.69 750 ALA A O 1
ATOM 5613 N N . GLU A 1 751 ? 26.635 -8.937 -41.826 1.00 82.62 751 GLU A N 1
ATOM 5614 C CA . GLU A 1 751 ? 26.100 -9.066 -43.180 1.00 82.62 751 GLU A CA 1
ATOM 5615 C C . GLU A 1 751 ? 24.624 -9.459 -43.138 1.00 82.62 751 GLU A C 1
ATOM 5617 O O . GLU A 1 751 ? 24.219 -10.325 -42.363 1.00 82.62 751 GLU A O 1
ATOM 5622 N N . PHE A 1 752 ? 23.823 -8.820 -43.987 1.00 85.50 752 PHE A N 1
ATOM 5623 C CA . PHE A 1 752 ? 22.396 -9.066 -44.134 1.00 85.50 752 PHE A CA 1
ATOM 5624 C C . PHE A 1 752 ? 22.054 -9.263 -45.607 1.00 85.50 752 PHE A C 1
ATOM 5626 O O . PHE A 1 752 ? 22.415 -8.446 -46.456 1.00 85.50 752 PHE A O 1
ATOM 5633 N N . GLN A 1 753 ? 21.344 -10.345 -45.917 1.00 87.38 753 GLN A N 1
ATOM 5634 C CA . GLN A 1 753 ? 20.886 -10.612 -47.273 1.00 87.38 753 GLN A CA 1
ATOM 5635 C C . GLN A 1 753 ? 19.477 -10.046 -47.452 1.00 87.38 753 GLN A C 1
ATOM 5637 O O . GLN A 1 753 ? 18.509 -10.594 -46.927 1.00 87.38 753 GLN A O 1
ATOM 5642 N N . VAL A 1 754 ? 19.355 -8.974 -48.233 1.00 85.12 754 VAL A N 1
ATOM 5643 C CA . VAL A 1 754 ? 18.057 -8.481 -48.697 1.00 85.12 754 VAL A CA 1
ATOM 5644 C C . VAL A 1 754 ? 17.519 -9.490 -49.705 1.00 85.12 754 VAL A C 1
ATOM 5646 O O . VAL A 1 754 ? 18.124 -9.734 -50.755 1.00 85.12 754 VAL A O 1
ATOM 5649 N N . THR A 1 755 ? 16.400 -10.114 -49.350 1.00 82.06 755 THR A N 1
ATOM 5650 C CA . THR A 1 755 ? 15.664 -11.031 -50.219 1.00 82.06 755 THR A CA 1
ATOM 5651 C C . THR A 1 755 ? 14.941 -10.255 -51.327 1.00 82.06 755 THR A C 1
ATOM 5653 O O . THR A 1 755 ? 14.576 -9.101 -51.105 1.00 82.06 755 THR A O 1
ATOM 5656 N N . PRO A 1 756 ? 14.708 -10.868 -52.506 1.00 80.06 756 PRO A N 1
ATOM 5657 C CA . PRO A 1 756 ? 14.012 -10.220 -53.616 1.00 80.06 756 PRO A CA 1
ATOM 5658 C C . PRO A 1 756 ? 12.687 -9.557 -53.222 1.00 80.06 756 PRO A C 1
ATOM 5660 O O . PRO A 1 756 ? 11.705 -10.241 -52.921 1.00 80.06 756 PRO A O 1
ATOM 5663 N N . ALA A 1 757 ? 12.646 -8.226 -53.265 1.00 75.69 757 ALA A N 1
ATOM 5664 C CA . ALA A 1 757 ? 11.477 -7.433 -52.901 1.00 75.69 757 ALA A CA 1
ATOM 5665 C C . ALA A 1 757 ? 11.326 -6.198 -53.799 1.00 75.69 757 ALA A C 1
ATOM 5667 O O . ALA A 1 757 ? 12.309 -5.606 -54.238 1.00 75.69 757 ALA A O 1
ATOM 5668 N N . VAL A 1 758 ? 10.081 -5.778 -54.043 1.00 75.25 758 VAL A N 1
ATOM 5669 C CA . VAL A 1 758 ? 9.799 -4.512 -54.738 1.00 75.25 758 VAL A CA 1
ATOM 5670 C C . VAL A 1 758 ? 10.226 -3.346 -53.837 1.00 75.25 758 VAL A C 1
ATOM 5672 O O . VAL A 1 758 ? 9.720 -3.270 -52.713 1.00 75.25 758 VAL A O 1
ATOM 5675 N N . PRO A 1 759 ? 11.114 -2.431 -54.276 1.00 72.62 759 PRO A N 1
ATOM 5676 C CA . PRO A 1 759 ? 11.552 -1.312 -53.448 1.00 72.62 759 PRO A CA 1
ATOM 5677 C C . PRO A 1 759 ? 10.390 -0.382 -53.096 1.00 72.62 759 PRO A C 1
ATOM 5679 O O . PRO A 1 759 ? 9.719 0.165 -53.970 1.00 72.62 759 PRO A O 1
ATOM 5682 N N . LEU A 1 760 ? 10.176 -0.163 -51.798 1.00 66.81 760 LEU A N 1
ATOM 5683 C CA . LEU A 1 760 ? 9.161 0.768 -51.284 1.00 66.81 760 LEU A CA 1
ATOM 5684 C C . LEU A 1 760 ? 9.750 2.144 -50.915 1.00 66.81 760 LEU A C 1
ATOM 5686 O O . LEU A 1 760 ? 9.051 3.000 -50.372 1.00 66.81 760 LEU A O 1
ATOM 5690 N N . GLY A 1 761 ? 11.027 2.371 -51.233 1.00 70.38 761 GLY A N 1
ATOM 5691 C CA . GLY A 1 761 ? 11.735 3.632 -51.029 1.00 70.38 761 GLY A CA 1
ATOM 5692 C C . GLY A 1 761 ? 13.022 3.735 -51.856 1.00 70.38 761 GLY A C 1
ATOM 5693 O O . GLY A 1 761 ? 13.392 2.809 -52.574 1.00 70.38 761 GLY A O 1
ATOM 5694 N N . ARG A 1 762 ? 13.712 4.877 -51.752 1.00 77.69 762 ARG A N 1
ATOM 5695 C CA . ARG A 1 762 ? 14.988 5.189 -52.437 1.00 77.69 762 ARG A CA 1
ATOM 5696 C C . ARG A 1 762 ? 16.229 4.523 -51.825 1.00 77.69 762 ARG A C 1
ATOM 5698 O O . ARG A 1 762 ? 17.342 4.742 -52.306 1.00 77.69 762 ARG A O 1
ATOM 5705 N N . GLY A 1 763 ? 16.076 3.784 -50.734 1.00 84.81 763 GLY A N 1
ATOM 5706 C CA . GLY A 1 763 ? 17.181 3.151 -50.030 1.00 84.81 763 GLY A CA 1
ATOM 5707 C C . GLY A 1 763 ? 16.741 2.377 -48.801 1.00 84.81 763 GLY A C 1
ATOM 5708 O O . GLY A 1 763 ? 15.546 2.201 -48.553 1.00 84.81 763 GLY A O 1
ATOM 5709 N N . LEU A 1 764 ? 17.734 1.932 -48.041 1.00 88.94 764 LEU A N 1
ATOM 5710 C CA . LEU A 1 764 ? 17.559 1.244 -46.771 1.00 88.94 764 LEU A CA 1
ATOM 5711 C C . LEU A 1 764 ? 18.060 2.131 -45.633 1.00 88.94 764 LEU A C 1
ATOM 5713 O O . LEU A 1 764 ? 19.057 2.832 -45.783 1.00 88.94 764 LEU A O 1
ATOM 5717 N N . GLU A 1 765 ? 17.384 2.094 -44.495 1.00 89.88 765 GLU A N 1
ATOM 5718 C CA . GLU A 1 765 ? 17.782 2.784 -43.270 1.00 89.88 765 GLU A CA 1
ATOM 5719 C C . GLU A 1 765 ? 18.034 1.755 -42.171 1.00 89.88 765 GLU A C 1
ATOM 5721 O O . GLU A 1 765 ? 17.194 0.892 -41.919 1.00 89.88 765 GLU A O 1
ATOM 5726 N N . ILE A 1 766 ? 19.221 1.811 -41.569 1.00 91.38 766 ILE A N 1
ATOM 5727 C CA . ILE A 1 766 ? 19.699 0.829 -40.600 1.00 91.38 766 ILE A CA 1
ATOM 5728 C C . ILE A 1 766 ? 19.710 1.501 -39.233 1.00 91.38 766 ILE A C 1
ATOM 5730 O O . ILE A 1 766 ? 20.463 2.452 -39.008 1.00 91.38 766 ILE A O 1
ATOM 5734 N N . VAL A 1 767 ? 18.872 1.003 -38.332 1.00 87.94 767 VAL A N 1
ATOM 5735 C CA . VAL A 1 767 ? 18.574 1.612 -37.036 1.00 87.94 767 VAL A CA 1
ATOM 5736 C C . VAL A 1 767 ? 18.995 0.648 -35.922 1.00 87.94 767 VAL A C 1
ATOM 5738 O O . VAL A 1 767 ? 18.571 -0.507 -35.946 1.00 87.94 767 VAL A O 1
ATOM 5741 N N . PRO A 1 768 ? 19.830 1.055 -34.950 1.00 86.38 768 PRO A N 1
ATOM 5742 C CA . PRO A 1 768 ? 20.112 0.221 -33.784 1.00 86.38 768 PRO A CA 1
ATOM 5743 C C . PRO A 1 768 ? 18.855 0.092 -32.910 1.00 86.38 768 PRO A C 1
ATOM 5745 O O . PRO A 1 768 ? 18.086 1.049 -32.777 1.00 86.38 768 PRO A O 1
ATOM 5748 N N . ALA A 1 769 ? 18.663 -1.079 -32.303 1.00 78.38 769 ALA A N 1
ATOM 5749 C CA . ALA A 1 769 ? 17.485 -1.404 -31.511 1.00 78.38 769 ALA A CA 1
ATOM 5750 C C . ALA A 1 769 ? 17.795 -2.294 -30.292 1.00 78.38 769 ALA A C 1
ATOM 5752 O O . ALA A 1 769 ? 18.599 -3.233 -30.361 1.00 78.38 769 ALA A O 1
ATOM 5753 N N . TYR A 1 770 ? 17.101 -2.037 -29.183 1.00 70.62 770 TYR A N 1
ATOM 5754 C CA . TYR A 1 770 ? 17.079 -2.858 -27.973 1.00 70.62 770 TYR A CA 1
ATOM 5755 C C . TYR A 1 770 ? 15.687 -3.492 -27.803 1.00 70.62 770 TYR A C 1
ATOM 5757 O O . TYR A 1 770 ? 14.704 -2.817 -27.501 1.00 70.62 770 TYR A O 1
ATOM 5765 N N . GLY A 1 771 ? 15.571 -4.797 -28.058 1.00 66.56 771 GLY A N 1
ATOM 5766 C CA . GLY A 1 771 ? 14.285 -5.485 -28.151 1.00 66.56 771 GLY A CA 1
ATOM 5767 C C . GLY A 1 771 ? 13.423 -4.908 -29.279 1.00 66.56 771 GLY A C 1
ATOM 5768 O O . GLY A 1 771 ? 13.790 -4.993 -30.454 1.00 66.56 771 GLY A O 1
ATOM 5769 N N . ASN A 1 772 ? 12.281 -4.324 -28.905 1.00 59.59 772 ASN A N 1
ATOM 5770 C CA . ASN A 1 772 ? 11.357 -3.636 -29.816 1.00 59.59 772 ASN A CA 1
ATOM 5771 C C . ASN A 1 772 ? 11.652 -2.130 -29.967 1.00 59.59 772 ASN A C 1
ATOM 5773 O O . ASN A 1 772 ? 11.017 -1.478 -30.795 1.00 59.59 772 ASN A O 1
ATOM 5777 N N . ASN A 1 773 ? 12.568 -1.579 -29.165 1.00 61.41 773 ASN A N 1
ATOM 5778 C CA . ASN A 1 773 ? 12.810 -0.141 -29.057 1.00 61.41 773 ASN A CA 1
ATOM 5779 C C . ASN A 1 773 ? 13.963 0.266 -29.971 1.00 61.41 773 ASN A C 1
ATOM 5781 O O . ASN A 1 773 ? 14.982 -0.417 -30.021 1.00 61.41 773 ASN A O 1
ATOM 5785 N N . GLU A 1 774 ? 13.821 1.373 -30.696 1.00 74.44 774 GLU A N 1
ATOM 5786 C CA . GLU A 1 774 ? 14.765 1.781 -31.739 1.00 74.44 774 GLU A CA 1
ATOM 5787 C C . GLU A 1 774 ? 15.292 3.192 -31.503 1.00 74.44 774 GLU A C 1
ATOM 5789 O O . GLU A 1 774 ? 14.544 4.075 -31.087 1.00 74.44 774 GLU A O 1
ATOM 5794 N N . SER A 1 775 ? 16.553 3.446 -31.862 1.00 72.50 775 SER A N 1
ATOM 5795 C CA . SER A 1 775 ? 17.065 4.821 -31.892 1.00 72.50 775 SER A CA 1
ATOM 5796 C C . SER A 1 775 ? 16.242 5.685 -32.861 1.00 72.50 775 SER A C 1
ATOM 5798 O O . SER A 1 775 ? 15.851 5.198 -33.925 1.00 72.50 775 SER A O 1
ATOM 5800 N N . PRO A 1 776 ? 15.988 6.977 -32.578 1.00 67.44 776 PRO A N 1
ATOM 5801 C CA . PRO A 1 776 ? 15.236 7.853 -33.479 1.00 67.44 776 PRO A CA 1
ATOM 5802 C C . PRO A 1 776 ? 15.943 8.137 -34.817 1.00 67.44 776 PRO A C 1
ATOM 5804 O O . PRO A 1 776 ? 15.300 8.634 -35.739 1.00 67.44 776 PRO A O 1
ATOM 5807 N N . LYS A 1 777 ? 17.233 7.799 -34.979 1.00 68.38 777 LYS A N 1
ATOM 5808 C CA . LYS A 1 777 ? 17.988 8.005 -36.230 1.00 68.38 777 LYS A CA 1
ATOM 5809 C C . LYS A 1 777 ? 18.780 6.760 -36.635 1.00 68.38 777 LYS A C 1
ATOM 5811 O O . LYS A 1 777 ? 19.479 6.179 -35.811 1.00 68.38 777 LYS A O 1
ATOM 5816 N N . GLY A 1 778 ? 18.704 6.389 -37.914 1.00 78.12 778 GLY A N 1
ATOM 5817 C CA . GLY A 1 778 ? 19.533 5.346 -38.524 1.00 78.12 778 GLY A CA 1
ATOM 5818 C C . GLY A 1 778 ? 20.549 5.882 -39.539 1.00 78.12 778 GLY A C 1
ATOM 5819 O O . GLY A 1 778 ? 20.550 7.065 -39.884 1.00 78.12 778 GLY A O 1
ATOM 5820 N N . ILE A 1 779 ? 21.398 4.993 -40.063 1.00 88.00 779 ILE A N 1
ATOM 5821 C CA . ILE A 1 779 ? 22.215 5.275 -41.254 1.00 88.00 779 ILE A CA 1
ATOM 5822 C C . ILE A 1 779 ? 21.408 4.917 -42.500 1.00 88.00 779 ILE A C 1
ATOM 5824 O O . ILE A 1 779 ? 21.020 3.764 -42.687 1.00 88.00 779 ILE A O 1
ATOM 5828 N N . PHE A 1 780 ? 21.196 5.897 -43.378 1.00 87.56 780 PHE A N 1
ATOM 5829 C CA . PHE A 1 780 ? 20.584 5.687 -44.687 1.00 87.56 780 PHE A CA 1
ATOM 5830 C C . PHE A 1 780 ? 21.634 5.311 -45.741 1.00 87.56 780 PHE A C 1
ATOM 5832 O O . PHE A 1 780 ? 22.582 6.061 -45.980 1.00 87.56 780 PHE A O 1
ATOM 5839 N N . VAL A 1 781 ? 21.423 4.190 -46.432 1.00 86.69 781 VAL A N 1
ATOM 5840 C CA . VAL A 1 781 ? 22.164 3.792 -47.632 1.00 86.69 781 VAL A CA 1
ATOM 5841 C C . VAL A 1 781 ? 21.237 3.833 -48.846 1.00 86.69 781 VAL A C 1
ATOM 5843 O O . VAL A 1 781 ? 20.165 3.226 -48.867 1.00 86.69 781 VAL A O 1
ATOM 5846 N N . LYS A 1 782 ? 21.643 4.559 -49.891 1.00 83.12 782 LYS A N 1
ATOM 5847 C CA . LYS A 1 782 ? 20.884 4.608 -51.144 1.00 83.12 782 LYS A CA 1
ATOM 5848 C C . LYS A 1 782 ? 20.977 3.253 -51.848 1.00 83.12 782 LYS A C 1
ATOM 5850 O O . LYS A 1 782 ? 22.075 2.773 -52.118 1.00 83.12 782 LYS A O 1
ATOM 5855 N N . VAL A 1 783 ? 19.830 2.695 -52.214 1.00 79.00 783 VAL A N 1
ATOM 5856 C CA . VAL A 1 783 ? 19.727 1.488 -53.042 1.00 79.00 783 VAL A CA 1
ATOM 5857 C C . VAL A 1 783 ? 19.302 1.919 -54.441 1.00 79.00 783 VAL A C 1
ATOM 5859 O O . VAL A 1 783 ? 18.457 2.801 -54.597 1.00 79.00 783 VAL A O 1
ATOM 5862 N N . MET A 1 784 ? 19.923 1.341 -55.466 1.00 66.31 784 MET A N 1
ATOM 5863 C CA . MET A 1 784 ? 19.550 1.569 -56.861 1.00 66.31 784 MET A CA 1
ATOM 5864 C C . MET A 1 784 ? 19.093 0.240 -57.460 1.00 66.31 784 MET A C 1
ATOM 5866 O O . MET A 1 784 ? 19.872 -0.707 -57.488 1.00 66.31 784 MET A O 1
ATOM 5870 N N . ASP A 1 785 ? 17.828 0.208 -57.877 1.00 63.28 785 ASP A N 1
ATOM 5871 C CA . ASP A 1 785 ? 17.203 -0.830 -58.708 1.00 63.28 785 ASP A CA 1
ATOM 5872 C C . ASP A 1 785 ? 17.802 -0.798 -60.122 1.00 63.28 785 ASP A C 1
ATOM 5874 O O . ASP A 1 785 ? 18.252 0.255 -60.593 1.00 63.28 785 ASP A O 1
ATOM 5878 N N . TYR A 1 786 ? 17.813 -1.945 -60.796 1.00 55.25 786 TYR A N 1
ATOM 5879 C CA . TYR A 1 786 ? 18.319 -2.064 -62.158 1.00 55.25 786 TYR A CA 1
ATOM 5880 C C . TYR A 1 786 ? 17.424 -1.305 -63.156 1.00 55.25 786 TYR A C 1
ATOM 5882 O O . TYR A 1 786 ? 16.290 -1.706 -63.439 1.00 55.25 786 TYR A O 1
ATOM 5890 N N . ASP A 1 787 ? 17.948 -0.224 -63.747 1.00 54.72 787 ASP A N 1
ATOM 5891 C CA . ASP A 1 787 ? 17.255 0.538 -64.791 1.00 54.72 787 ASP A CA 1
ATOM 5892 C C . ASP A 1 787 ? 17.894 0.410 -66.187 1.00 54.72 787 ASP A C 1
ATOM 5894 O O . ASP A 1 787 ? 19.056 0.043 -66.371 1.00 54.72 787 ASP A O 1
ATOM 5898 N N . SER A 1 788 ? 17.091 0.718 -67.208 1.00 50.75 788 SER A N 1
ATOM 5899 C CA . SER A 1 788 ? 17.439 0.578 -68.626 1.00 50.75 788 SER A CA 1
ATOM 5900 C C . SER A 1 788 ? 18.459 1.609 -69.143 1.00 50.75 788 SER A C 1
ATOM 5902 O O . SER A 1 788 ? 18.647 1.704 -70.354 1.00 50.75 788 SER A O 1
ATOM 5904 N N . THR A 1 789 ? 19.077 2.407 -68.266 1.00 56.53 789 THR A N 1
ATOM 5905 C CA . THR A 1 789 ? 20.144 3.375 -68.582 1.00 56.53 789 THR A CA 1
ATOM 5906 C C . THR A 1 789 ? 21.532 2.929 -68.116 1.00 56.53 789 THR A C 1
ATOM 5908 O O . THR A 1 789 ? 22.506 3.664 -68.273 1.00 56.53 789 THR A O 1
ATOM 5911 N N . MET A 1 790 ? 21.650 1.707 -67.590 1.00 58.12 790 MET A N 1
ATOM 5912 C CA . MET A 1 790 ? 22.923 1.084 -67.220 1.00 58.12 790 MET A CA 1
ATOM 5913 C C . MET A 1 790 ? 23.373 0.029 -68.251 1.00 58.12 790 MET A C 1
ATOM 5915 O O . MET A 1 790 ? 22.546 -0.488 -69.012 1.00 58.12 790 MET A O 1
ATOM 5919 N N . PRO A 1 791 ? 24.673 -0.332 -68.292 1.00 62.53 791 PRO A N 1
ATOM 5920 C CA . PRO A 1 791 ? 25.147 -1.486 -69.056 1.00 62.53 791 PRO A CA 1
ATOM 5921 C C . PRO A 1 791 ? 24.411 -2.786 -68.669 1.00 62.53 791 PRO A C 1
ATOM 5923 O O . PRO A 1 791 ? 23.876 -2.885 -67.559 1.00 62.53 791 PRO A O 1
ATOM 5926 N N . PRO A 1 792 ? 24.377 -3.817 -69.534 1.00 65.94 792 PRO A N 1
ATOM 5927 C CA . PRO A 1 792 ? 23.720 -5.076 -69.192 1.00 65.94 792 PRO A CA 1
ATOM 5928 C C . PRO A 1 792 ? 24.379 -5.754 -67.985 1.00 65.94 792 PRO A C 1
ATOM 5930 O O . PRO A 1 792 ? 25.606 -5.816 -67.899 1.00 65.94 792 PRO A O 1
ATOM 5933 N N . SER A 1 793 ? 23.574 -6.306 -67.075 1.00 62.94 793 SER A N 1
ATOM 5934 C CA . SER A 1 793 ? 24.070 -7.080 -65.926 1.00 62.94 793 SER A CA 1
ATOM 5935 C C . SER A 1 793 ? 25.039 -8.201 -66.352 1.00 62.94 793 SER A C 1
ATOM 5937 O O . SER A 1 793 ? 24.845 -8.775 -67.429 1.00 62.94 793 SER A O 1
ATOM 5939 N N . PRO A 1 794 ? 26.053 -8.567 -65.536 1.00 65.94 794 PRO A N 1
ATOM 5940 C CA . PRO A 1 794 ? 26.894 -9.745 -65.774 1.00 65.94 794 PRO A CA 1
ATOM 5941 C C . PRO A 1 794 ? 26.113 -11.053 -65.981 1.00 65.94 794 PRO A C 1
ATOM 5943 O O . PRO A 1 794 ? 26.618 -11.947 -66.654 1.00 65.94 794 PRO A O 1
ATOM 5946 N N . GLY A 1 795 ? 24.869 -11.151 -65.494 1.00 63.72 795 GLY A N 1
ATOM 5947 C CA . GLY A 1 795 ? 23.978 -12.288 -65.764 1.00 63.72 795 GLY A CA 1
ATOM 5948 C C . GLY A 1 795 ? 23.555 -12.454 -67.234 1.00 63.72 795 GLY A C 1
ATOM 5949 O O . GLY A 1 795 ? 23.048 -13.510 -67.595 1.00 63.72 795 GLY A O 1
ATOM 5950 N N . PHE A 1 796 ? 23.785 -11.451 -68.092 1.00 72.44 796 PHE A N 1
ATOM 5951 C CA . PHE A 1 796 ? 23.558 -11.525 -69.542 1.00 72.44 796 PHE A CA 1
ATOM 5952 C C . PHE A 1 796 ? 24.831 -11.862 -70.345 1.00 72.44 796 PHE A C 1
ATOM 5954 O O . PHE A 1 796 ? 24.861 -11.660 -71.561 1.00 72.44 796 PHE A O 1
ATOM 5961 N N . ALA A 1 797 ? 25.891 -12.360 -69.698 1.00 79.62 797 ALA A N 1
ATOM 5962 C CA . ALA A 1 797 ? 27.051 -12.910 -70.401 1.00 79.62 797 ALA A CA 1
ATOM 5963 C C . ALA A 1 797 ? 26.624 -14.018 -71.393 1.00 79.62 797 ALA A C 1
ATOM 5965 O O . ALA A 1 797 ? 25.731 -14.800 -71.065 1.00 79.62 797 ALA A O 1
ATOM 5966 N N . PRO A 1 798 ? 27.242 -14.127 -72.585 1.00 83.38 798 PRO A N 1
ATOM 5967 C CA . PRO A 1 798 ? 26.994 -15.245 -73.496 1.00 83.38 798 PRO A CA 1
ATOM 5968 C C . PRO A 1 798 ? 27.167 -16.603 -72.804 1.00 83.38 798 PRO A C 1
ATOM 5970 O O . PRO A 1 798 ? 28.096 -16.784 -72.022 1.00 83.38 798 PRO A O 1
ATOM 5973 N N . SER A 1 799 ? 26.295 -17.568 -73.103 1.00 85.19 799 SER A N 1
ATOM 5974 C CA . SER A 1 799 ? 26.406 -18.935 -72.566 1.00 85.19 799 SER A CA 1
ATOM 5975 C C . SER A 1 799 ? 27.470 -19.778 -73.269 1.00 85.19 799 SER A C 1
ATOM 5977 O O . SER A 1 799 ? 27.902 -20.784 -72.716 1.00 85.19 799 SER A O 1
ATOM 5979 N N . ALA A 1 800 ? 27.919 -19.355 -74.451 1.00 85.00 800 ALA A N 1
ATOM 5980 C CA . ALA A 1 800 ? 29.140 -19.828 -75.092 1.00 85.00 800 ALA A CA 1
ATOM 5981 C C . ALA A 1 800 ? 29.695 -18.743 -76.028 1.00 85.00 800 ALA A C 1
ATOM 5983 O O . ALA A 1 800 ? 28.944 -17.910 -76.546 1.00 85.00 800 ALA A O 1
ATOM 5984 N N . VAL A 1 801 ? 31.004 -18.785 -76.268 1.00 87.69 801 VAL A N 1
ATOM 5985 C CA . VAL A 1 801 ? 31.622 -18.228 -77.473 1.00 87.69 801 VAL A CA 1
ATOM 5986 C C . VAL A 1 801 ? 32.510 -19.309 -78.073 1.00 87.69 801 VAL A C 1
ATOM 5988 O O . VAL A 1 801 ? 33.256 -19.958 -77.344 1.00 87.69 801 VAL A O 1
ATOM 5991 N N . ASP A 1 802 ? 32.406 -19.507 -79.380 1.00 86.75 802 ASP A N 1
ATOM 5992 C CA . ASP A 1 802 ? 33.319 -20.333 -80.167 1.00 86.75 802 ASP A CA 1
ATOM 5993 C C . ASP A 1 802 ? 33.971 -19.465 -81.253 1.00 86.75 802 ASP A C 1
ATOM 5995 O O . ASP A 1 802 ? 33.401 -18.454 -81.669 1.00 86.75 802 ASP A O 1
ATOM 5999 N N . PHE A 1 803 ? 35.173 -19.817 -81.698 1.00 86.50 803 PHE A N 1
ATOM 6000 C CA . PHE A 1 803 ? 35.897 -19.111 -82.750 1.00 86.50 803 PHE A CA 1
ATOM 6001 C C . PHE A 1 803 ? 36.755 -20.081 -83.559 1.00 86.50 803 PHE A C 1
ATOM 6003 O O . PHE A 1 803 ? 37.656 -20.730 -83.036 1.00 86.50 803 PHE A O 1
ATOM 6010 N N . THR A 1 804 ? 36.511 -20.121 -84.869 1.00 79.81 804 THR A N 1
ATOM 6011 C CA . THR A 1 804 ? 37.359 -20.848 -85.819 1.00 79.81 804 THR A CA 1
ATOM 6012 C C . THR A 1 804 ? 38.193 -19.856 -86.619 1.00 79.81 804 THR A C 1
ATOM 6014 O O . THR A 1 804 ? 37.641 -19.086 -87.410 1.00 79.81 804 THR A O 1
ATOM 6017 N N . ASP A 1 805 ? 39.515 -19.902 -86.444 1.00 79.56 805 ASP A N 1
ATOM 6018 C CA . ASP A 1 805 ? 40.455 -19.222 -87.336 1.00 79.56 805 ASP A CA 1
ATOM 6019 C C . ASP A 1 805 ? 40.538 -19.969 -88.676 1.00 79.56 805 ASP A C 1
ATOM 6021 O O . ASP A 1 805 ? 40.631 -21.198 -88.728 1.00 79.56 805 ASP A O 1
ATOM 6025 N N . VAL A 1 806 ? 40.474 -19.218 -89.771 1.00 76.75 806 VAL A N 1
ATOM 6026 C CA . VAL A 1 806 ? 40.617 -19.696 -91.151 1.00 76.75 806 VAL A CA 1
ATOM 6027 C C . VAL A 1 806 ? 41.825 -19.066 -91.850 1.00 76.75 806 VAL A C 1
ATOM 6029 O O . VAL A 1 806 ? 42.040 -19.316 -93.038 1.00 76.75 806 VAL A O 1
ATOM 6032 N N . ASN A 1 807 ? 42.619 -18.255 -91.140 1.00 75.31 807 ASN A N 1
ATOM 6033 C CA . ASN A 1 807 ? 43.937 -17.825 -91.594 1.00 75.31 807 ASN A CA 1
ATOM 6034 C C . ASN A 1 807 ? 45.019 -18.815 -91.132 1.00 75.31 807 ASN A C 1
ATOM 6036 O O . ASN A 1 807 ? 44.895 -19.466 -90.101 1.00 75.31 807 ASN A O 1
ATOM 6040 N N . ASN A 1 808 ? 46.101 -18.922 -91.902 1.00 68.75 808 ASN A N 1
ATOM 6041 C CA . ASN A 1 808 ? 47.279 -19.727 -91.563 1.00 68.75 808 ASN A CA 1
ATOM 6042 C C . ASN A 1 808 ? 48.564 -18.883 -91.447 1.00 68.75 808 ASN A C 1
ATOM 6044 O O . ASN A 1 808 ? 49.657 -19.432 -91.277 1.00 68.75 808 ASN A O 1
ATOM 6048 N N . ALA A 1 809 ? 48.453 -17.555 -91.552 1.00 70.19 809 ALA A N 1
ATOM 6049 C CA . ALA A 1 809 ? 49.555 -16.624 -91.372 1.00 70.19 809 ALA A CA 1
ATOM 6050 C C . ALA A 1 809 ? 49.754 -16.305 -89.884 1.00 70.19 809 ALA A C 1
ATOM 6052 O O . ALA A 1 809 ? 48.922 -15.647 -89.265 1.00 70.19 809 ALA A O 1
ATOM 6053 N N . SER A 1 810 ? 50.896 -16.728 -89.335 1.00 69.12 810 SER A N 1
ATOM 6054 C CA . SER A 1 810 ? 51.225 -16.529 -87.919 1.00 69.12 810 SER A CA 1
ATOM 6055 C C . SER A 1 810 ? 51.084 -15.073 -87.473 1.00 69.12 810 SER A C 1
ATOM 6057 O O . SER A 1 810 ? 51.568 -14.150 -88.136 1.00 69.12 810 SER A O 1
ATOM 6059 N N . GLY A 1 811 ? 50.436 -14.884 -86.324 1.00 70.62 811 GLY A N 1
ATOM 6060 C CA . GLY A 1 811 ? 50.139 -13.581 -85.746 1.00 70.62 811 GLY A CA 1
ATOM 6061 C C . GLY A 1 811 ? 48.982 -12.830 -86.411 1.00 70.62 811 GLY A C 1
ATOM 6062 O O . GLY A 1 811 ? 48.819 -11.646 -86.121 1.00 70.62 811 GLY A O 1
ATOM 6063 N N . ILE A 1 812 ? 48.183 -13.461 -87.282 1.00 78.44 812 ILE A N 1
ATOM 6064 C CA . ILE A 1 812 ? 46.977 -12.874 -87.888 1.00 78.44 812 ILE A CA 1
ATOM 6065 C C . ILE A 1 812 ? 45.808 -13.846 -87.743 1.00 78.44 812 ILE A C 1
ATOM 6067 O O . ILE A 1 812 ? 45.826 -14.911 -88.347 1.00 78.44 812 ILE A O 1
ATOM 6071 N N . VAL A 1 813 ? 44.754 -13.427 -87.040 1.00 80.00 813 VAL A N 1
ATOM 6072 C CA . VAL A 1 813 ? 43.505 -14.197 -86.939 1.00 80.00 813 VAL A CA 1
ATOM 6073 C C . VAL A 1 813 ? 42.466 -13.679 -87.936 1.00 80.00 813 VAL A C 1
ATOM 6075 O O . VAL A 1 813 ? 42.321 -12.467 -88.130 1.00 80.00 813 VAL A O 1
ATOM 6078 N N . GLN A 1 814 ? 41.726 -14.579 -88.581 1.00 82.31 814 GLN A N 1
ATOM 6079 C CA . GLN A 1 814 ? 40.598 -14.253 -89.458 1.00 82.31 814 GLN A CA 1
ATOM 6080 C C . GLN A 1 814 ? 39.571 -15.374 -89.378 1.00 82.31 814 GLN A C 1
ATOM 6082 O O . GLN A 1 814 ? 39.916 -16.520 -89.607 1.00 82.31 814 GLN A O 1
ATOM 6087 N N . GLY A 1 815 ? 38.296 -15.085 -89.145 1.00 83.81 815 GLY A N 1
ATOM 6088 C CA . GLY A 1 815 ? 37.336 -16.172 -88.975 1.00 83.81 815 GLY A CA 1
ATOM 6089 C C . GLY A 1 815 ? 35.921 -15.715 -88.704 1.00 83.81 815 GLY A C 1
ATOM 6090 O O . GLY A 1 815 ? 35.546 -14.578 -88.992 1.00 83.81 815 GLY A O 1
ATOM 6091 N N . VAL A 1 816 ? 35.136 -16.613 -88.123 1.00 83.81 816 VAL A N 1
ATOM 6092 C CA . VAL A 1 816 ? 33.811 -16.305 -87.587 1.00 83.81 816 VAL A CA 1
ATOM 6093 C C . VAL A 1 816 ? 33.777 -16.785 -86.147 1.00 83.81 816 VAL A C 1
ATOM 6095 O O . VAL A 1 816 ? 34.127 -17.929 -85.862 1.00 83.81 816 VAL A O 1
ATOM 6098 N N . ALA A 1 817 ? 33.379 -15.891 -85.250 1.00 87.12 817 ALA A N 1
ATOM 6099 C CA . ALA A 1 817 ? 33.065 -16.226 -83.873 1.00 87.12 817 ALA A CA 1
ATOM 6100 C C . ALA A 1 817 ? 31.555 -16.454 -83.741 1.00 87.12 817 ALA A C 1
ATOM 6102 O O . ALA A 1 817 ? 30.765 -15.618 -84.183 1.00 87.12 817 ALA A O 1
ATOM 6103 N N . GLU A 1 818 ? 31.150 -17.564 -83.135 1.00 88.56 818 GLU A N 1
ATOM 6104 C CA . GLU A 1 818 ? 29.757 -17.847 -82.803 1.00 88.56 818 GLU A CA 1
ATOM 6105 C C . GLU A 1 818 ? 29.512 -17.509 -81.333 1.00 88.56 818 GLU A C 1
ATOM 6107 O O . GLU A 1 818 ? 30.100 -18.107 -80.436 1.00 88.56 818 GLU A O 1
ATOM 6112 N N . VAL A 1 819 ? 28.647 -16.528 -81.076 1.00 87.69 819 VAL A N 1
ATOM 6113 C CA . VAL A 1 819 ? 28.262 -16.110 -79.724 1.00 87.69 819 VAL A CA 1
ATOM 6114 C C . VAL A 1 819 ? 26.866 -16.646 -79.426 1.00 87.69 819 VAL A C 1
ATOM 6116 O O . VAL A 1 819 ? 25.899 -16.261 -80.084 1.00 87.69 819 VAL A O 1
ATOM 6119 N N . VAL A 1 820 ? 26.740 -17.516 -78.424 1.00 86.06 820 VAL A N 1
ATOM 6120 C CA . VAL A 1 820 ? 25.450 -18.075 -77.990 1.00 86.06 820 VAL A CA 1
ATOM 6121 C C . VAL A 1 820 ? 24.884 -17.206 -76.858 1.00 86.06 820 VAL A C 1
ATOM 6123 O O . VAL A 1 820 ? 25.503 -17.137 -75.789 1.00 86.06 820 VAL A O 1
ATOM 6126 N N . PRO A 1 821 ? 23.734 -16.527 -77.041 1.00 82.06 821 PRO A N 1
ATOM 6127 C CA . PRO A 1 821 ? 23.114 -15.707 -76.000 1.00 82.06 821 PRO A CA 1
ATOM 6128 C C . PRO A 1 821 ? 22.763 -16.509 -74.740 1.00 82.06 821 PRO A C 1
ATOM 6130 O O . PRO A 1 821 ? 22.493 -17.708 -74.805 1.00 82.06 821 PRO A O 1
ATOM 6133 N N . ALA A 1 822 ? 22.703 -15.843 -73.584 1.00 75.94 822 ALA A N 1
ATOM 6134 C CA . ALA A 1 822 ? 22.124 -16.456 -72.391 1.00 75.94 822 ALA A CA 1
ATOM 6135 C C . ALA A 1 822 ? 20.606 -16.694 -72.541 1.00 75.94 822 ALA A C 1
ATOM 6137 O O . ALA A 1 822 ? 19.914 -15.882 -73.171 1.00 75.94 822 ALA A O 1
ATOM 6138 N N . PRO A 1 823 ? 20.054 -17.758 -71.923 1.00 69.69 823 PRO A N 1
ATOM 6139 C CA . PRO A 1 823 ? 18.613 -17.979 -71.864 1.00 69.69 823 PRO A CA 1
ATOM 6140 C C . PRO A 1 823 ? 17.871 -16.738 -71.350 1.00 69.69 823 PRO A C 1
ATOM 6142 O O . PRO A 1 823 ? 18.164 -16.224 -70.273 1.00 69.69 823 PRO A O 1
ATOM 6145 N N . GLY A 1 824 ? 16.902 -16.254 -72.128 1.00 63.00 824 GLY A N 1
ATOM 6146 C CA . GLY A 1 824 ? 16.110 -15.065 -71.799 1.00 63.00 824 GLY A CA 1
ATOM 6147 C C . GLY A 1 824 ? 16.606 -13.742 -72.398 1.00 63.00 824 GLY A C 1
ATOM 6148 O O . GLY A 1 824 ? 15.855 -12.771 -72.342 1.00 63.00 824 GLY A O 1
ATOM 6149 N N . VAL A 1 825 ? 17.783 -13.687 -73.042 1.00 66.50 825 VAL A N 1
ATOM 6150 C CA . VAL A 1 825 ? 18.245 -12.471 -73.756 1.00 66.50 825 VAL A CA 1
ATOM 6151 C C . VAL A 1 825 ? 17.265 -12.050 -74.860 1.00 66.50 825 VAL A C 1
ATOM 6153 O O . VAL A 1 825 ? 16.988 -10.865 -75.006 1.00 66.50 825 VAL A O 1
ATOM 6156 N N . GLU A 1 826 ? 16.651 -13.003 -75.569 1.00 58.94 826 GLU A N 1
ATOM 6157 C CA . GLU A 1 826 ? 15.625 -12.736 -76.597 1.00 58.94 826 GLU A CA 1
ATOM 6158 C C . GLU A 1 826 ? 14.383 -11.990 -76.061 1.00 58.94 826 GLU A C 1
ATOM 6160 O O . GLU A 1 826 ? 13.650 -11.375 -76.834 1.00 58.94 826 GLU A O 1
ATOM 6165 N N . ALA A 1 827 ? 14.148 -12.027 -74.743 1.00 49.59 827 ALA A N 1
ATOM 6166 C CA . ALA A 1 827 ? 13.049 -11.342 -74.061 1.00 49.59 827 ALA A CA 1
ATOM 6167 C C . ALA A 1 827 ? 13.500 -10.099 -73.264 1.00 49.59 827 ALA A C 1
ATOM 6169 O O . ALA A 1 827 ? 12.675 -9.469 -72.600 1.00 49.59 827 ALA A O 1
ATOM 6170 N N . ALA A 1 828 ? 14.790 -9.747 -73.302 1.00 57.69 828 ALA A N 1
ATOM 6171 C CA . ALA A 1 828 ? 15.375 -8.677 -72.504 1.00 57.69 828 ALA A CA 1
ATOM 6172 C C . ALA A 1 828 ? 15.645 -7.419 -73.349 1.00 57.69 828 ALA A C 1
ATOM 6174 O O . ALA A 1 828 ? 16.611 -7.352 -74.106 1.00 57.69 828 ALA A O 1
ATOM 6175 N N . ASP A 1 829 ? 14.852 -6.362 -73.145 1.00 59.59 829 ASP A N 1
ATOM 6176 C CA . ASP A 1 829 ? 15.069 -5.044 -73.775 1.00 59.59 829 ASP A CA 1
ATOM 6177 C C . ASP A 1 829 ? 16.400 -4.364 -73.370 1.00 59.59 829 ASP A C 1
ATOM 6179 O O . ASP A 1 829 ? 16.757 -3.319 -73.914 1.00 59.59 829 ASP A O 1
ATOM 6183 N N . SER A 1 830 ? 17.136 -4.931 -72.408 1.00 63.19 830 SER A N 1
ATOM 6184 C CA . SER A 1 830 ? 18.379 -4.389 -71.849 1.00 63.19 830 SER A CA 1
ATOM 6185 C C . SER A 1 830 ? 19.644 -4.713 -72.651 1.00 63.19 830 SER A C 1
ATOM 6187 O O . SER A 1 830 ? 20.649 -4.031 -72.443 1.00 63.19 830 SER A O 1
ATOM 6189 N N . VAL A 1 831 ? 19.625 -5.700 -73.557 1.00 73.56 831 VAL A N 1
ATOM 6190 C CA . VAL A 1 831 ? 20.764 -6.063 -74.425 1.00 73.56 831 VAL A CA 1
ATOM 6191 C C . VAL A 1 831 ? 20.460 -5.654 -75.867 1.00 73.56 831 VAL A C 1
ATOM 6193 O O . VAL A 1 831 ? 19.427 -6.023 -76.421 1.00 73.56 831 VAL A O 1
ATOM 6196 N N . ALA A 1 832 ? 21.365 -4.896 -76.491 1.00 78.19 832 ALA A N 1
ATOM 6197 C CA . ALA A 1 832 ? 21.226 -4.458 -77.884 1.00 78.19 832 ALA A CA 1
ATOM 6198 C C . ALA A 1 832 ? 22.264 -5.090 -78.823 1.00 78.19 832 ALA A C 1
ATOM 6200 O O . ALA A 1 832 ? 22.010 -5.209 -80.016 1.00 78.19 832 ALA A O 1
ATOM 6201 N N . TYR A 1 833 ? 23.434 -5.479 -78.314 1.00 85.06 833 TYR A N 1
ATOM 6202 C CA . TYR A 1 833 ? 24.483 -6.113 -79.111 1.00 85.06 833 TYR A CA 1
ATOM 6203 C C . TYR A 1 833 ? 25.383 -7.010 -78.258 1.00 85.06 833 TYR A C 1
ATOM 6205 O O . TYR A 1 833 ? 25.459 -6.852 -77.039 1.00 85.06 833 TYR A O 1
ATOM 6213 N N . PHE A 1 834 ? 26.126 -7.897 -78.912 1.00 88.12 834 PHE A N 1
ATOM 6214 C CA . PHE A 1 834 ? 27.322 -8.528 -78.355 1.00 88.12 834 PHE A CA 1
ATOM 6215 C C . PHE A 1 834 ? 28.568 -7.871 -78.948 1.00 88.12 834 PHE A C 1
ATOM 6217 O O . PHE A 1 834 ? 28.582 -7.558 -80.137 1.00 88.12 834 PHE A O 1
ATOM 6224 N N . GLN A 1 835 ? 29.595 -7.638 -78.129 1.00 89.69 835 GLN A N 1
ATOM 6225 C CA . GLN A 1 835 ? 30.909 -7.148 -78.552 1.00 89.69 835 GLN A CA 1
ATOM 6226 C C . GLN A 1 835 ? 31.976 -8.216 -78.303 1.00 89.69 835 GLN A C 1
ATOM 6228 O O . GLN A 1 835 ? 31.997 -8.823 -77.229 1.00 89.69 835 GLN A O 1
ATOM 6233 N N . LEU A 1 836 ? 32.869 -8.396 -79.278 1.00 89.69 836 LEU A N 1
ATOM 6234 C CA . LEU A 1 836 ? 34.088 -9.193 -79.143 1.00 89.69 836 LEU A CA 1
ATOM 6235 C C . LEU A 1 836 ? 35.306 -8.298 -78.918 1.00 89.69 836 LEU A C 1
ATOM 6237 O O . LEU A 1 836 ? 35.410 -7.240 -79.539 1.00 89.69 836 LEU A O 1
ATOM 6241 N N . ASP A 1 837 ? 36.237 -8.740 -78.072 1.00 88.25 837 ASP A N 1
ATOM 6242 C CA . ASP A 1 837 ? 37.510 -8.063 -77.794 1.00 88.25 837 ASP A CA 1
ATOM 6243 C C . ASP A 1 837 ? 38.648 -9.070 -77.537 1.00 88.25 837 ASP A C 1
ATOM 6245 O O . ASP A 1 837 ? 38.396 -10.197 -77.108 1.00 88.25 837 ASP A O 1
ATOM 6249 N N . PHE A 1 838 ? 39.904 -8.665 -77.765 1.00 88.44 838 PHE A N 1
ATOM 6250 C CA . PHE A 1 838 ? 41.081 -9.477 -77.430 1.00 88.44 838 PHE A CA 1
ATOM 6251 C C . PHE A 1 838 ? 41.448 -9.348 -75.952 1.00 88.44 838 PHE A C 1
ATOM 6253 O O . PHE A 1 838 ? 41.456 -8.237 -75.413 1.00 88.44 838 PHE A O 1
ATOM 6260 N N . ALA A 1 839 ? 41.824 -10.461 -75.324 1.00 85.06 839 ALA A N 1
ATOM 6261 C CA . ALA A 1 839 ? 42.138 -10.537 -73.905 1.00 85.06 839 ALA A CA 1
ATOM 6262 C C . ALA A 1 839 ? 43.423 -11.320 -73.579 1.00 85.06 839 ALA A C 1
ATOM 6264 O O . ALA A 1 839 ? 43.886 -12.147 -74.370 1.00 85.06 839 ALA A O 1
ATOM 6265 N N . ASP A 1 840 ? 43.995 -11.035 -72.407 1.00 83.38 840 ASP A N 1
ATOM 6266 C CA . ASP A 1 840 ? 45.104 -11.790 -71.810 1.00 83.38 840 ASP A CA 1
ATOM 6267 C C . ASP A 1 840 ? 44.629 -13.120 -71.188 1.00 83.38 840 ASP A C 1
ATOM 6269 O O . ASP A 1 840 ? 43.448 -13.468 -71.253 1.00 83.38 840 ASP A O 1
ATOM 6273 N N . ALA A 1 841 ? 45.555 -13.877 -70.592 1.00 78.12 841 ALA A N 1
ATOM 6274 C CA . ALA A 1 841 ? 45.262 -15.174 -69.973 1.00 78.12 841 ALA A CA 1
ATOM 6275 C C . ALA A 1 841 ? 44.397 -15.060 -68.699 1.00 78.12 841 ALA A C 1
ATOM 6277 O O . ALA A 1 841 ? 43.741 -16.023 -68.310 1.00 78.12 841 ALA A O 1
ATOM 6278 N N . ASP A 1 842 ? 44.353 -13.874 -68.083 1.00 76.69 842 ASP A N 1
ATOM 6279 C CA . ASP A 1 842 ? 43.458 -13.531 -66.973 1.00 76.69 842 ASP A CA 1
ATOM 6280 C C . ASP A 1 842 ? 42.099 -12.984 -67.489 1.00 76.69 842 ASP A C 1
ATOM 6282 O O . ASP A 1 842 ? 41.227 -12.560 -66.719 1.00 76.69 842 ASP A O 1
ATOM 6286 N N . GLY A 1 843 ? 41.895 -12.991 -68.813 1.00 70.25 843 GLY A N 1
ATOM 6287 C CA . GLY A 1 843 ? 40.701 -12.556 -69.534 1.00 70.25 843 GLY A CA 1
ATOM 6288 C C . GLY A 1 843 ? 40.503 -11.035 -69.608 1.00 70.25 843 GLY A C 1
ATOM 6289 O O . GLY A 1 843 ? 39.428 -10.579 -70.013 1.00 70.25 843 GLY A O 1
ATOM 6290 N N . ASN A 1 844 ? 41.481 -10.220 -69.206 1.00 79.75 844 ASN A N 1
ATOM 6291 C CA . ASN A 1 844 ? 41.384 -8.761 -69.267 1.00 79.75 844 ASN A CA 1
ATOM 6292 C C . ASN A 1 844 ? 41.545 -8.272 -70.706 1.00 79.75 844 ASN A C 1
ATOM 6294 O O . ASN A 1 844 ? 42.465 -8.677 -71.410 1.00 79.75 844 ASN A O 1
ATOM 6298 N N . ALA A 1 845 ? 40.666 -7.366 -71.141 1.00 77.81 845 ALA A N 1
ATOM 6299 C CA . ALA A 1 845 ? 40.706 -6.828 -72.497 1.00 77.81 845 ALA A CA 1
ATOM 6300 C C . ALA A 1 845 ? 41.979 -5.987 -72.719 1.00 77.81 845 ALA A C 1
ATOM 6302 O O . ALA A 1 845 ? 42.146 -4.951 -72.076 1.00 77.81 845 ALA A O 1
ATOM 6303 N N . ILE A 1 846 ? 42.842 -6.408 -73.649 1.00 74.12 846 ILE A N 1
ATOM 6304 C CA . ILE A 1 846 ? 44.117 -5.733 -73.952 1.00 74.12 846 ILE A CA 1
ATOM 6305 C C . ILE A 1 846 ? 43.899 -4.629 -74.987 1.00 74.12 846 ILE A C 1
ATOM 6307 O O . ILE A 1 846 ? 44.298 -3.482 -74.797 1.00 74.12 846 ILE A O 1
ATOM 6311 N N . VAL A 1 847 ? 43.243 -4.982 -76.095 1.00 65.56 847 VAL A N 1
ATOM 6312 C CA . VAL A 1 847 ? 42.853 -4.067 -77.171 1.00 65.56 847 VAL A CA 1
ATOM 6313 C C . VAL A 1 847 ? 41.460 -4.471 -77.627 1.00 65.56 847 VAL A C 1
ATOM 6315 O O . VAL A 1 847 ? 41.206 -5.638 -77.930 1.00 65.56 847 VAL A O 1
ATOM 6318 N N . GLY A 1 848 ? 40.545 -3.505 -77.672 1.00 62.25 848 GLY A N 1
ATOM 6319 C CA . GLY A 1 848 ? 39.190 -3.767 -78.130 1.00 62.25 848 GLY A CA 1
ATOM 6320 C C . GLY A 1 848 ? 39.170 -4.067 -79.624 1.00 62.25 848 GLY A C 1
ATOM 6321 O O . GLY A 1 848 ? 39.413 -3.165 -80.424 1.00 62.25 848 GLY A O 1
ATOM 6322 N N . LEU A 1 849 ? 38.847 -5.310 -79.995 1.00 71.94 849 LEU A N 1
ATOM 6323 C CA . LEU A 1 849 ? 38.486 -5.654 -81.373 1.00 71.94 849 LEU A CA 1
ATOM 6324 C C . LEU A 1 849 ? 37.229 -4.857 -81.771 1.00 71.94 849 LEU A C 1
ATOM 6326 O O . LEU A 1 849 ? 37.090 -4.444 -82.919 1.00 71.94 849 LEU A O 1
ATOM 6330 N N . GLY A 1 850 ? 36.337 -4.581 -80.808 1.00 67.62 850 GLY A N 1
ATOM 6331 C CA . GLY A 1 850 ? 35.258 -3.603 -80.945 1.00 67.62 850 GLY A CA 1
ATOM 6332 C C . GLY A 1 850 ? 34.144 -4.004 -81.911 1.00 67.62 850 GLY A C 1
ATOM 6333 O O . GLY A 1 850 ? 33.202 -3.231 -82.101 1.00 67.62 850 GLY A O 1
ATOM 6334 N N . VAL A 1 851 ? 34.224 -5.194 -82.511 1.00 79.19 851 VAL A N 1
ATOM 6335 C CA . VAL A 1 851 ? 33.227 -5.701 -83.456 1.00 79.19 851 VAL A CA 1
ATOM 6336 C C . VAL A 1 851 ? 31.956 -6.023 -82.686 1.00 79.19 851 VAL A C 1
ATOM 6338 O O . VAL A 1 851 ? 31.983 -6.770 -81.706 1.00 79.19 851 VAL A O 1
ATOM 6341 N N . ARG A 1 852 ? 30.844 -5.433 -83.133 1.00 84.75 852 ARG A N 1
ATOM 6342 C CA . ARG A 1 852 ? 29.520 -5.578 -82.530 1.00 84.75 852 ARG A CA 1
ATOM 6343 C C . ARG A 1 852 ? 28.557 -6.236 -83.503 1.00 84.75 852 ARG A C 1
ATOM 6345 O O . ARG A 1 852 ? 28.531 -5.863 -84.674 1.00 84.75 852 ARG A O 1
ATOM 6352 N N . ALA A 1 853 ? 27.727 -7.138 -82.997 1.00 82.12 853 ALA A N 1
ATOM 6353 C CA . ALA A 1 853 ? 26.602 -7.715 -83.725 1.00 82.12 853 ALA A CA 1
ATOM 6354 C C . ALA A 1 853 ? 25.314 -7.572 -82.905 1.00 82.12 853 ALA A C 1
ATOM 6356 O O . ALA A 1 853 ? 25.361 -7.641 -81.677 1.00 82.12 853 ALA A O 1
ATOM 6357 N N . ASP A 1 854 ? 24.184 -7.344 -83.578 1.00 80.31 854 ASP A N 1
ATOM 6358 C CA . ASP A 1 854 ? 22.869 -7.214 -82.938 1.00 80.31 854 ASP A CA 1
ATOM 6359 C C . ASP A 1 854 ? 22.521 -8.499 -82.165 1.00 80.31 854 ASP A C 1
ATOM 6361 O O . ASP A 1 854 ? 22.779 -9.609 -82.631 1.00 80.31 854 ASP A O 1
ATOM 6365 N N . ALA A 1 855 ? 21.963 -8.341 -80.967 1.00 73.06 855 ALA A N 1
ATOM 6366 C CA . ALA A 1 855 ? 21.565 -9.453 -80.109 1.00 73.06 855 ALA A CA 1
ATOM 6367 C C . ALA A 1 855 ? 20.148 -9.983 -80.412 1.00 73.06 855 ALA A C 1
ATOM 6369 O O . ALA A 1 855 ? 19.736 -10.989 -79.833 1.00 73.06 855 ALA A O 1
ATOM 6370 N N . LYS A 1 856 ? 19.368 -9.311 -81.273 1.00 64.12 856 LYS A N 1
ATOM 6371 C CA . LYS A 1 856 ? 17.948 -9.623 -81.484 1.00 64.12 856 LYS A CA 1
ATOM 6372 C C . LYS A 1 856 ? 17.705 -10.667 -82.577 1.00 64.12 856 LYS A C 1
ATOM 6374 O O . LYS A 1 856 ? 18.011 -10.454 -83.745 1.00 64.12 856 LYS A O 1
ATOM 6379 N N . GLY A 1 857 ? 16.998 -11.736 -82.198 1.00 57.72 857 GLY A N 1
ATOM 6380 C CA . GLY A 1 857 ? 16.260 -12.606 -83.124 1.00 57.72 857 GLY A CA 1
ATOM 6381 C C . GLY A 1 857 ? 16.926 -13.922 -83.532 1.00 57.72 857 GLY A C 1
ATOM 6382 O O . GLY A 1 857 ? 16.408 -14.573 -84.434 1.00 57.72 857 GLY A O 1
ATOM 6383 N N . ASN A 1 858 ? 18.027 -14.325 -82.891 1.00 57.28 858 ASN A N 1
ATOM 6384 C CA . ASN A 1 858 ? 18.798 -15.510 -83.271 1.00 57.28 858 ASN A CA 1
ATOM 6385 C C . ASN A 1 858 ? 19.262 -16.312 -82.041 1.00 57.28 858 ASN A C 1
ATOM 6387 O O . ASN A 1 858 ? 19.795 -15.733 -81.097 1.00 57.28 858 ASN A O 1
ATOM 6391 N N . HIS A 1 859 ? 19.158 -17.646 -82.100 1.00 65.44 859 HIS A N 1
ATOM 6392 C CA . HIS A 1 859 ? 19.681 -18.548 -81.060 1.00 65.44 859 HIS A CA 1
ATOM 6393 C C . HIS A 1 859 ? 21.224 -18.596 -81.005 1.00 65.44 859 HIS A C 1
ATOM 6395 O O . HIS A 1 859 ? 21.787 -19.036 -80.005 1.00 65.44 859 HIS A O 1
ATOM 6401 N N . SER A 1 860 ? 21.909 -18.127 -82.052 1.00 76.94 860 SER A N 1
ATOM 6402 C CA . SER A 1 860 ? 23.346 -17.840 -82.045 1.00 76.94 860 SER A CA 1
ATOM 6403 C C . SER A 1 860 ? 23.691 -16.688 -82.996 1.00 76.94 860 SER A C 1
ATOM 6405 O O . SER A 1 860 ? 23.058 -16.490 -84.040 1.00 76.94 860 SER A O 1
ATOM 6407 N N . VAL A 1 861 ? 24.675 -15.875 -82.612 1.00 82.81 861 VAL A N 1
ATOM 6408 C CA . VAL A 1 861 ? 25.085 -14.661 -83.325 1.00 82.81 861 VAL A CA 1
ATOM 6409 C C . VAL A 1 861 ? 26.471 -14.881 -83.923 1.00 82.81 861 VAL A C 1
ATOM 6411 O O . VAL A 1 861 ? 27.461 -14.970 -83.200 1.00 82.81 861 VAL A O 1
ATOM 6414 N N . LEU A 1 862 ? 26.539 -14.966 -85.253 1.00 83.94 862 LEU A N 1
ATOM 6415 C CA . LEU A 1 862 ? 27.787 -15.129 -85.999 1.00 83.94 862 LEU A CA 1
ATOM 6416 C C . LEU A 1 862 ? 28.436 -13.766 -86.258 1.00 83.94 862 LEU A C 1
ATOM 6418 O O . LEU A 1 862 ? 27.850 -12.903 -86.915 1.00 83.94 862 LEU A O 1
ATOM 6422 N N . ILE A 1 863 ? 29.658 -13.584 -85.764 1.00 85.81 863 ILE A N 1
ATOM 6423 C CA . ILE A 1 863 ? 30.411 -12.333 -85.839 1.00 85.81 863 ILE A CA 1
ATOM 6424 C C . ILE A 1 863 ? 31.684 -12.562 -86.669 1.00 85.81 863 ILE A C 1
ATOM 6426 O O . ILE A 1 863 ? 32.600 -13.247 -86.207 1.00 85.81 863 ILE A O 1
ATOM 6430 N N . PRO A 1 864 ? 31.773 -12.025 -87.900 1.00 82.38 864 PRO A N 1
ATOM 6431 C CA . PRO A 1 864 ? 32.958 -12.186 -88.734 1.00 82.38 864 PRO A CA 1
ATOM 6432 C C . PRO A 1 864 ? 34.115 -11.316 -88.226 1.00 82.38 864 PRO A C 1
ATOM 6434 O O . PRO A 1 864 ? 33.964 -10.112 -88.014 1.00 82.38 864 PRO A O 1
ATOM 6437 N N . ILE A 1 865 ? 35.291 -11.925 -88.098 1.00 84.12 865 ILE A N 1
ATOM 6438 C CA . ILE A 1 865 ? 36.556 -11.271 -87.761 1.00 84.12 865 ILE A CA 1
ATOM 6439 C C . ILE A 1 865 ? 37.391 -11.190 -89.042 1.00 84.12 865 ILE A C 1
ATOM 6441 O O . ILE A 1 865 ? 37.803 -12.207 -89.601 1.00 84.12 865 ILE A O 1
ATOM 6445 N N . ALA A 1 866 ? 37.616 -9.970 -89.535 1.00 82.38 866 ALA A N 1
ATOM 6446 C CA . ALA A 1 866 ? 38.519 -9.721 -90.660 1.00 82.38 866 ALA A CA 1
ATOM 6447 C C . ALA A 1 866 ? 39.976 -10.037 -90.274 1.00 82.38 866 ALA A C 1
ATOM 6449 O O . ALA A 1 866 ? 40.293 -10.078 -89.089 1.00 82.38 866 ALA A O 1
ATOM 6450 N N . ALA A 1 867 ? 40.866 -10.215 -91.258 1.00 83.06 867 ALA A N 1
ATOM 6451 C CA . ALA A 1 867 ? 42.285 -10.499 -91.021 1.00 83.06 867 ALA A CA 1
ATOM 6452 C C . ALA A 1 867 ? 42.930 -9.431 -90.123 1.00 83.06 867 ALA A C 1
ATOM 6454 O O . ALA A 1 867 ? 43.211 -8.318 -90.573 1.00 83.06 867 ALA A O 1
ATOM 6455 N N . THR A 1 868 ? 43.134 -9.769 -88.850 1.00 81.88 868 THR A N 1
ATOM 6456 C CA . THR A 1 868 ? 43.522 -8.829 -87.796 1.00 81.88 868 THR A CA 1
ATOM 6457 C C . THR A 1 868 ? 44.801 -9.315 -87.117 1.00 81.88 868 THR A C 1
ATOM 6459 O O . THR A 1 868 ? 44.822 -10.445 -86.628 1.00 81.88 868 THR A O 1
ATOM 6462 N N . PRO A 1 869 ? 45.867 -8.493 -87.055 1.00 82.38 869 PRO A N 1
ATOM 6463 C CA . PRO A 1 869 ? 47.072 -8.838 -86.310 1.00 82.38 869 PRO A CA 1
ATOM 6464 C C . PRO A 1 869 ? 46.774 -9.055 -84.822 1.00 82.38 869 PRO A C 1
ATOM 6466 O O . PRO A 1 869 ? 46.117 -8.221 -84.195 1.00 82.38 869 PRO A O 1
ATOM 6469 N N . LEU A 1 870 ? 47.279 -10.149 -84.255 1.00 79.75 870 LEU A N 1
ATOM 6470 C CA . LEU A 1 870 ? 47.084 -10.496 -82.850 1.00 79.75 870 LEU A CA 1
ATOM 6471 C C . LEU A 1 870 ? 47.868 -9.518 -81.943 1.00 79.75 870 LEU A C 1
ATOM 6473 O O . LEU A 1 870 ? 49.086 -9.385 -82.107 1.00 79.75 870 LEU A O 1
ATOM 6477 N N . PRO A 1 871 ? 47.223 -8.818 -80.987 1.00 81.38 871 PRO A N 1
ATOM 6478 C CA . PRO A 1 871 ? 47.923 -7.915 -80.077 1.00 81.38 871 PRO A CA 1
ATOM 6479 C C . PRO A 1 871 ? 48.926 -8.649 -79.179 1.00 81.38 871 PRO A C 1
ATOM 6481 O O . PRO A 1 871 ? 48.684 -9.771 -78.738 1.00 81.38 871 PRO A O 1
ATOM 6484 N N . ALA A 1 872 ? 50.038 -7.993 -78.839 1.00 77.81 872 ALA A N 1
ATOM 6485 C CA . ALA A 1 872 ? 51.028 -8.566 -77.930 1.00 77.81 872 ALA A CA 1
ATOM 6486 C C . ALA A 1 872 ? 50.404 -8.881 -76.555 1.00 77.81 872 ALA A C 1
ATOM 6488 O O . ALA A 1 872 ? 49.863 -7.993 -75.898 1.00 77.81 872 ALA A O 1
ATOM 6489 N N . GLY A 1 873 ? 50.496 -10.145 -76.133 1.00 76.69 873 GLY A N 1
ATOM 6490 C CA . GLY A 1 873 ? 49.900 -10.657 -74.893 1.00 76.69 873 GLY A CA 1
ATOM 6491 C C . GLY A 1 873 ? 48.479 -11.216 -75.037 1.00 76.69 873 GLY A C 1
ATOM 6492 O O . GLY A 1 873 ? 47.990 -11.830 -74.090 1.00 76.69 873 GLY A O 1
ATOM 6493 N N . ALA A 1 874 ? 47.822 -11.051 -76.192 1.00 81.62 874 ALA A N 1
ATOM 6494 C CA . ALA A 1 874 ? 46.492 -11.612 -76.414 1.00 81.62 874 ALA A CA 1
ATOM 6495 C C . ALA A 1 874 ? 46.568 -13.138 -76.545 1.00 81.62 874 ALA A C 1
ATOM 6497 O O . ALA A 1 874 ? 47.299 -13.662 -77.383 1.00 81.62 874 ALA A O 1
ATOM 6498 N N . SER A 1 875 ? 45.802 -13.835 -75.711 1.00 82.50 875 SER A N 1
ATOM 6499 C CA . SER A 1 875 ? 45.681 -15.300 -75.703 1.00 82.50 875 SER A CA 1
ATOM 6500 C C . SER A 1 875 ? 44.229 -15.774 -75.712 1.00 82.50 875 SER A C 1
ATOM 6502 O O . SER A 1 875 ? 43.987 -16.955 -75.934 1.00 82.50 875 SER A O 1
ATOM 6504 N N . GLN A 1 876 ? 43.262 -14.868 -75.535 1.00 87.25 876 GLN A N 1
ATOM 6505 C CA . GLN A 1 876 ? 41.835 -15.177 -75.549 1.00 87.25 876 GLN A CA 1
ATOM 6506 C C . GLN A 1 876 ? 41.039 -14.173 -76.387 1.00 87.25 876 GLN A C 1
ATOM 6508 O O . GLN A 1 876 ? 41.413 -13.004 -76.534 1.00 87.25 876 GLN A O 1
ATOM 6513 N N . LEU A 1 877 ? 39.896 -14.626 -76.893 1.00 88.00 877 LEU A N 1
ATOM 6514 C CA . LEU A 1 877 ? 38.824 -13.789 -77.415 1.00 88.00 877 LEU A CA 1
ATOM 6515 C C . LEU A 1 877 ? 37.687 -13.780 -76.389 1.00 88.00 877 LEU A C 1
ATOM 6517 O O . LEU A 1 877 ? 37.236 -14.844 -75.966 1.00 88.00 877 LEU A O 1
ATOM 6521 N N . ILE A 1 878 ? 37.217 -12.597 -75.988 1.00 89.06 878 ILE A N 1
ATOM 6522 C CA . ILE A 1 878 ? 36.103 -12.457 -75.039 1.00 89.06 878 ILE A CA 1
ATOM 6523 C C . ILE A 1 878 ? 34.852 -11.900 -75.710 1.00 89.06 878 ILE A C 1
ATOM 6525 O O . ILE A 1 878 ? 34.928 -10.939 -76.471 1.00 89.06 878 ILE A O 1
ATOM 6529 N N . ALA A 1 879 ? 33.692 -12.462 -75.369 1.00 89.25 879 ALA A N 1
ATOM 6530 C CA . ALA A 1 879 ? 32.376 -11.994 -75.793 1.00 89.25 879 ALA A CA 1
ATOM 6531 C C . ALA A 1 879 ? 31.612 -11.372 -74.617 1.00 89.25 879 ALA A C 1
ATOM 6533 O O . ALA A 1 879 ? 31.490 -11.981 -73.551 1.00 89.25 879 ALA A O 1
ATOM 6534 N N . ARG A 1 880 ? 31.080 -10.158 -74.811 1.00 89.06 880 ARG A N 1
ATOM 6535 C CA . ARG A 1 880 ? 30.349 -9.380 -73.794 1.00 89.06 880 ARG A CA 1
ATOM 6536 C C . ARG A 1 880 ? 29.036 -8.837 -74.345 1.00 89.06 880 ARG A C 1
ATOM 6538 O O . ARG A 1 880 ? 29.008 -8.301 -75.450 1.00 89.06 880 ARG A O 1
ATOM 6545 N N . ALA A 1 881 ? 27.960 -8.915 -73.566 1.00 85.81 881 ALA A N 1
ATOM 6546 C CA . ALA A 1 881 ? 26.709 -8.226 -73.885 1.00 85.81 881 ALA A CA 1
ATOM 6547 C C . ALA A 1 881 ? 26.858 -6.705 -73.706 1.00 85.81 881 ALA A C 1
ATOM 6549 O O . ALA A 1 881 ? 27.577 -6.245 -72.817 1.00 85.81 881 ALA A O 1
ATOM 6550 N N . GLY A 1 882 ? 26.162 -5.914 -74.519 1.00 81.69 882 GLY A N 1
ATOM 6551 C CA . GLY A 1 882 ? 26.210 -4.457 -74.474 1.00 81.69 882 GLY A CA 1
ATOM 6552 C C . GLY A 1 882 ? 24.917 -3.777 -74.916 1.00 81.69 882 GLY A C 1
ATOM 6553 O O . GLY A 1 882 ? 24.048 -4.365 -75.562 1.00 81.69 882 GLY A O 1
ATOM 6554 N N . ASN A 1 883 ? 24.792 -2.505 -74.546 1.00 79.75 883 ASN A N 1
ATOM 6555 C CA . ASN A 1 883 ? 23.710 -1.619 -74.967 1.00 79.75 883 ASN A CA 1
ATOM 6556 C C . ASN A 1 883 ? 24.231 -0.185 -75.199 1.00 79.75 883 ASN A C 1
ATOM 6558 O O . ASN A 1 883 ? 25.444 0.049 -75.237 1.00 79.75 883 ASN A O 1
ATOM 6562 N N . SER A 1 884 ? 23.330 0.781 -75.398 1.00 74.62 884 SER A N 1
ATOM 6563 C CA . SER A 1 884 ? 23.672 2.194 -75.634 1.00 74.62 884 SER A CA 1
ATOM 6564 C C . SER A 1 884 ? 24.396 2.885 -74.470 1.00 74.62 884 SER A C 1
ATOM 6566 O O . SER A 1 884 ? 24.924 3.976 -74.665 1.00 74.62 884 SER A O 1
ATOM 6568 N N . PHE A 1 885 ? 24.436 2.266 -73.287 1.00 72.69 885 PHE A N 1
ATOM 6569 C CA . PHE A 1 885 ? 25.018 2.815 -72.061 1.00 72.69 885 PHE A CA 1
ATOM 6570 C C . PHE A 1 885 ? 26.312 2.108 -71.624 1.00 72.69 885 PHE A C 1
ATOM 6572 O O . PHE A 1 885 ? 27.038 2.635 -70.785 1.00 72.69 885 PHE A O 1
ATOM 6579 N N . GLY A 1 886 ? 26.654 0.960 -72.221 1.00 76.56 886 GLY A N 1
ATOM 6580 C CA . GLY A 1 886 ? 27.972 0.337 -72.073 1.00 76.56 886 GLY A CA 1
ATOM 6581 C C . GLY A 1 886 ? 27.987 -1.176 -72.280 1.00 76.56 886 GLY A C 1
ATOM 6582 O O . GLY A 1 886 ? 27.037 -1.763 -72.800 1.00 76.56 886 GLY A O 1
ATOM 6583 N N . LEU A 1 887 ? 29.097 -1.793 -71.869 1.00 78.06 887 LEU A N 1
ATOM 6584 C CA . LEU A 1 887 ? 29.322 -3.240 -71.892 1.00 78.06 887 LEU A CA 1
ATOM 6585 C C . LEU A 1 887 ? 29.112 -3.848 -70.506 1.00 78.06 887 LEU A C 1
ATOM 6587 O O . LEU A 1 887 ? 29.457 -3.240 -69.494 1.00 78.06 887 LEU A O 1
ATOM 6591 N N . SER A 1 888 ? 28.610 -5.077 -70.489 1.00 77.12 888 SER A N 1
ATOM 6592 C CA . SER A 1 888 ? 28.545 -5.914 -69.300 1.00 77.12 888 SER A CA 1
ATOM 6593 C C . SER A 1 888 ? 29.938 -6.229 -68.748 1.00 77.12 888 SER A C 1
ATOM 6595 O O . SER A 1 888 ? 30.915 -6.345 -69.495 1.00 77.12 888 SER A O 1
ATOM 6597 N N . THR A 1 889 ? 30.019 -6.415 -67.431 1.00 74.94 889 THR A N 1
ATOM 6598 C CA . THR A 1 889 ? 31.190 -7.002 -66.762 1.00 74.94 889 THR A CA 1
ATOM 6599 C C . THR A 1 889 ? 31.240 -8.525 -66.906 1.00 74.94 889 THR A C 1
ATOM 6601 O O . THR A 1 889 ? 32.309 -9.111 -66.751 1.00 74.94 889 THR A O 1
ATOM 6604 N N . GLY A 1 890 ? 30.114 -9.165 -67.241 1.00 79.31 890 GLY A N 1
ATOM 6605 C CA . GLY A 1 890 ? 30.046 -10.589 -67.552 1.00 79.31 890 GLY A CA 1
ATOM 6606 C C . GLY A 1 890 ? 30.590 -10.873 -68.951 1.00 79.31 890 GLY A C 1
ATOM 6607 O O . GLY A 1 890 ? 30.276 -10.163 -69.910 1.00 79.31 890 GLY A O 1
ATOM 6608 N N . ARG A 1 891 ? 31.415 -11.915 -69.064 1.00 85.94 891 ARG A N 1
ATOM 6609 C CA . ARG A 1 891 ? 32.087 -12.321 -70.302 1.00 85.94 891 ARG A CA 1
ATOM 6610 C C . ARG A 1 891 ? 32.145 -13.841 -70.410 1.00 85.94 891 ARG A C 1
ATOM 6612 O O . ARG A 1 891 ? 32.288 -14.506 -69.388 1.00 85.94 891 ARG A O 1
ATOM 6619 N N . MET A 1 892 ? 32.114 -14.355 -71.634 1.00 88.38 892 MET A N 1
ATOM 6620 C CA . MET A 1 892 ? 32.632 -15.691 -71.947 1.00 88.38 892 MET A CA 1
ATOM 6621 C C . MET A 1 892 ? 33.945 -15.528 -72.714 1.00 88.38 892 MET A C 1
ATOM 6623 O O . MET A 1 892 ? 34.064 -14.582 -73.495 1.00 88.38 892 MET A O 1
ATOM 6627 N N . SER A 1 893 ? 34.918 -16.408 -72.484 1.00 88.44 893 SER A N 1
ATOM 6628 C CA . SER A 1 893 ? 36.181 -16.444 -73.225 1.00 88.44 893 SER A CA 1
ATOM 6629 C C . SER A 1 893 ? 36.333 -17.743 -74.011 1.00 88.44 893 SER A C 1
ATOM 6631 O O . SER A 1 893 ? 35.795 -18.779 -73.624 1.00 88.44 893 SER A O 1
ATOM 6633 N N . ILE A 1 894 ? 37.096 -17.675 -75.099 1.00 87.19 894 ILE A N 1
ATOM 6634 C CA . ILE A 1 894 ? 37.699 -18.833 -75.757 1.00 87.19 894 ILE A CA 1
ATOM 6635 C C . ILE A 1 894 ? 39.182 -18.547 -76.006 1.00 87.19 894 ILE A C 1
ATOM 6637 O O . ILE A 1 894 ? 39.552 -17.418 -76.342 1.00 87.19 894 ILE A O 1
ATOM 6641 N N . ASP A 1 895 ? 40.030 -19.555 -75.812 1.00 82.50 895 ASP A N 1
ATOM 6642 C CA . ASP A 1 895 ? 41.463 -19.455 -76.089 1.00 82.50 895 ASP A CA 1
ATOM 6643 C C . ASP A 1 895 ? 41.709 -19.297 -77.597 1.00 82.50 895 ASP A C 1
ATOM 6645 O O . ASP A 1 895 ? 41.116 -19.990 -78.426 1.00 82.50 895 ASP A O 1
ATOM 6649 N N . LEU A 1 896 ? 42.603 -18.381 -77.963 1.00 77.56 896 LEU A N 1
ATOM 6650 C CA . LEU A 1 896 ? 43.000 -18.157 -79.348 1.00 77.56 896 LEU A CA 1
ATOM 6651 C C . LEU A 1 896 ? 44.098 -19.141 -79.745 1.00 77.56 896 LEU A C 1
ATOM 6653 O O . LEU A 1 896 ? 45.217 -19.091 -79.235 1.00 77.56 896 LEU A O 1
ATOM 6657 N N . VAL A 1 897 ? 43.778 -20.005 -80.705 1.00 65.31 897 VAL A N 1
ATOM 6658 C CA . VAL A 1 897 ? 44.721 -20.950 -81.306 1.00 65.31 897 VAL A CA 1
ATOM 6659 C C . VAL A 1 897 ? 45.155 -20.411 -82.671 1.00 65.31 897 VAL A C 1
ATOM 6661 O O . VAL A 1 897 ? 44.500 -20.671 -83.676 1.00 65.31 897 VAL A O 1
ATOM 6664 N N . ASP A 1 898 ? 46.260 -19.659 -82.704 1.00 62.62 898 ASP A N 1
ATOM 6665 C CA . ASP A 1 898 ? 46.942 -19.293 -83.956 1.00 62.62 898 ASP A CA 1
ATOM 6666 C C . ASP A 1 898 ? 47.390 -20.582 -84.673 1.00 62.62 898 ASP A C 1
ATOM 6668 O O . ASP A 1 898 ? 48.143 -21.387 -84.118 1.00 62.62 898 ASP A O 1
ATOM 6672 N N . LEU A 1 899 ? 46.920 -20.791 -85.908 1.00 55.97 899 LEU A N 1
ATOM 6673 C CA . LEU A 1 899 ? 47.199 -21.992 -86.708 1.00 55.97 899 LEU A CA 1
ATOM 6674 C C . LEU A 1 899 ? 48.633 -22.057 -87.275 1.00 55.97 899 LEU A C 1
ATOM 6676 O O . LEU A 1 899 ? 48.950 -22.967 -88.050 1.00 55.97 899 LEU A O 1
ATOM 6680 N N . ALA A 1 900 ? 49.520 -21.142 -86.869 1.00 48.94 900 ALA A N 1
ATOM 6681 C CA . ALA A 1 900 ? 50.951 -21.128 -87.162 1.00 48.94 900 ALA A CA 1
ATOM 6682 C C . ALA A 1 900 ? 51.658 -22.484 -86.940 1.00 48.94 900 ALA A C 1
ATOM 6684 O O . ALA A 1 900 ? 52.174 -22.791 -85.865 1.00 48.94 900 ALA A O 1
ATOM 6685 N N . GLY A 1 901 ? 51.761 -23.279 -88.008 1.00 49.75 901 GLY A N 1
ATOM 6686 C CA . GLY A 1 901 ? 52.492 -24.550 -88.022 1.00 49.75 901 GLY A CA 1
ATOM 6687 C C . GLY A 1 901 ? 51.628 -25.813 -87.991 1.00 49.75 901 GLY A C 1
ATOM 6688 O O . GLY A 1 901 ? 52.191 -26.909 -87.973 1.00 49.75 901 GLY A O 1
ATOM 6689 N N . VAL A 1 902 ? 50.295 -25.709 -88.048 1.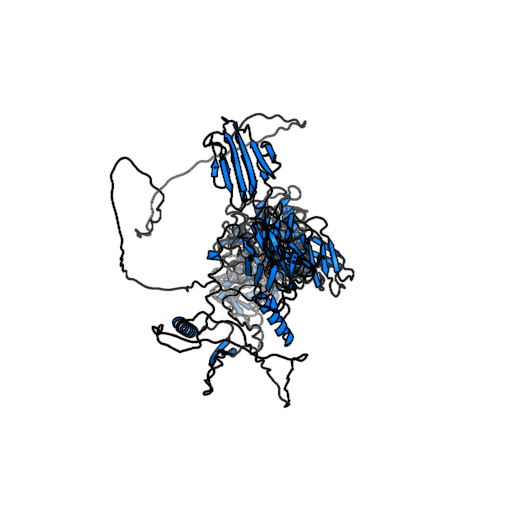00 44.44 902 VAL A N 1
ATOM 6690 C CA . VAL A 1 902 ? 49.448 -26.882 -88.317 1.00 44.44 902 VAL A CA 1
ATOM 6691 C C . VAL A 1 902 ? 49.574 -27.249 -89.805 1.00 44.44 902 VAL A C 1
ATOM 6693 O O . VAL A 1 902 ? 49.253 -26.423 -90.659 1.00 44.44 902 VAL A O 1
ATOM 6696 N N . PRO A 1 903 ? 50.044 -28.460 -90.170 1.00 40.72 903 PRO A N 1
ATOM 6697 C CA . PRO A 1 903 ? 50.161 -28.844 -91.575 1.00 40.72 903 PRO A CA 1
ATOM 6698 C C . PRO A 1 903 ? 48.781 -28.929 -92.249 1.00 40.72 903 PRO A C 1
ATOM 6700 O O . PRO A 1 903 ? 47.814 -29.390 -91.637 1.00 40.72 903 PRO A O 1
ATOM 6703 N N . GLU A 1 904 ? 48.711 -28.562 -93.538 1.00 44.31 904 GLU A N 1
ATOM 6704 C CA . GLU A 1 904 ? 47.480 -28.516 -94.364 1.00 44.31 904 GLU A CA 1
ATOM 6705 C C . GLU A 1 904 ? 46.637 -29.809 -94.338 1.00 44.31 904 GLU A C 1
ATOM 6707 O O . GLU A 1 904 ? 45.445 -29.789 -94.632 1.00 44.31 904 GLU A O 1
ATOM 6712 N N . SER A 1 905 ? 47.219 -30.938 -93.926 1.00 45.41 905 SER A N 1
ATOM 6713 C CA . SER A 1 905 ? 46.544 -32.229 -93.760 1.00 45.41 905 SER A CA 1
ATOM 6714 C C . SER A 1 905 ? 45.524 -32.312 -92.611 1.00 45.41 905 SER A C 1
ATOM 6716 O O . SER A 1 905 ? 44.829 -33.324 -92.518 1.00 45.41 905 SER A O 1
ATOM 6718 N N . THR A 1 906 ? 45.438 -31.315 -91.721 1.00 44.41 906 THR A N 1
ATOM 6719 C CA . THR A 1 906 ? 44.559 -31.374 -90.529 1.00 44.41 906 THR A CA 1
ATOM 6720 C C . THR A 1 906 ? 43.318 -30.476 -90.637 1.00 44.41 906 THR A C 1
ATOM 6722 O O . THR A 1 906 ? 42.302 -30.771 -90.014 1.00 44.41 906 THR A O 1
ATOM 6725 N N . ALA A 1 907 ? 43.336 -29.450 -91.496 1.00 34.78 907 ALA A N 1
ATOM 6726 C CA . ALA A 1 907 ? 42.180 -28.574 -91.746 1.00 34.78 907 ALA A CA 1
ATOM 6727 C C . ALA A 1 907 ? 41.078 -29.230 -92.613 1.00 34.78 907 ALA A C 1
ATOM 6729 O O . ALA A 1 907 ? 39.975 -28.704 -92.739 1.00 34.78 907 ALA A O 1
ATOM 6730 N N . MET A 1 908 ? 41.352 -30.398 -93.204 1.00 35.62 908 MET A N 1
ATOM 6731 C CA . MET A 1 908 ? 40.508 -31.039 -94.220 1.00 35.62 908 MET A CA 1
ATOM 6732 C C . MET A 1 908 ? 39.889 -32.366 -93.734 1.00 35.62 908 MET A C 1
ATOM 6734 O O . MET A 1 908 ? 39.881 -33.364 -94.451 1.00 35.62 908 MET A O 1
ATOM 6738 N N . LYS A 1 909 ? 39.387 -32.397 -92.488 1.00 36.16 909 LYS A N 1
ATOM 6739 C CA . LYS A 1 909 ? 38.650 -33.553 -91.925 1.00 36.16 909 LYS A CA 1
ATOM 6740 C C . LYS A 1 909 ? 37.380 -33.236 -91.125 1.00 36.16 909 LYS A C 1
ATOM 6742 O O . LYS A 1 909 ? 36.780 -34.151 -90.571 1.00 36.16 909 LYS A O 1
ATOM 6747 N N . VAL A 1 910 ? 36.936 -31.977 -91.111 1.00 34.25 910 VAL A N 1
ATOM 6748 C CA . VAL A 1 910 ? 35.652 -31.563 -90.500 1.00 34.25 910 VAL A CA 1
ATOM 6749 C C . VAL A 1 910 ? 34.581 -31.248 -91.565 1.00 34.25 910 VAL A C 1
ATOM 6751 O O . VAL A 1 910 ? 33.394 -31.237 -91.264 1.00 34.25 910 VAL A O 1
ATOM 6754 N N . ALA A 1 911 ? 34.972 -31.086 -92.836 1.00 31.55 911 ALA A N 1
ATOM 6755 C CA . ALA A 1 911 ? 34.060 -30.754 -93.939 1.00 31.55 911 ALA A CA 1
ATOM 6756 C C . ALA A 1 911 ? 33.307 -31.955 -94.564 1.00 31.55 911 ALA A C 1
ATOM 6758 O O . ALA A 1 911 ? 32.330 -31.744 -95.274 1.00 31.55 911 ALA A O 1
ATOM 6759 N N . ASP A 1 912 ? 33.727 -33.198 -94.290 1.00 30.97 912 ASP A N 1
ATOM 6760 C CA . ASP A 1 912 ? 33.293 -34.411 -95.021 1.00 30.97 912 ASP A CA 1
ATOM 6761 C C . ASP A 1 912 ? 32.318 -35.321 -94.236 1.00 30.97 912 ASP A C 1
ATOM 6763 O O . ASP A 1 912 ? 32.112 -36.484 -94.578 1.00 30.97 912 ASP A O 1
ATOM 6767 N N . ALA A 1 913 ? 31.689 -34.807 -93.173 1.00 29.62 913 ALA A N 1
ATOM 6768 C CA . ALA A 1 913 ? 30.644 -35.520 -92.421 1.00 29.62 913 ALA A CA 1
ATOM 6769 C C . ALA A 1 913 ? 29.206 -35.144 -92.852 1.00 29.62 913 ALA A C 1
ATOM 6771 O O . ALA A 1 913 ? 28.241 -35.501 -92.175 1.00 29.62 913 ALA A O 1
ATOM 6772 N N . VAL A 1 914 ? 29.050 -34.420 -93.967 1.00 33.53 914 VAL A N 1
ATOM 6773 C CA . VAL A 1 914 ? 27.757 -33.934 -94.484 1.00 33.53 914 VAL A CA 1
ATOM 6774 C C . VAL A 1 914 ? 27.318 -34.734 -95.716 1.00 33.53 914 VAL A C 1
ATOM 6776 O O . VAL A 1 914 ? 27.217 -34.205 -96.818 1.00 33.53 914 VAL A O 1
ATOM 6779 N N . GLU A 1 915 ? 26.958 -36.003 -95.517 1.00 29.36 915 GLU A N 1
ATOM 6780 C CA . GLU A 1 915 ? 26.047 -36.708 -96.429 1.00 29.36 915 GLU A CA 1
ATOM 6781 C C . GLU A 1 915 ? 24.859 -37.295 -95.656 1.00 29.36 915 GLU A C 1
ATOM 6783 O O . GLU A 1 915 ? 25.002 -38.012 -94.665 1.00 29.36 915 GLU A O 1
ATOM 6788 N N . ARG A 1 916 ? 23.647 -36.955 -96.112 1.00 30.58 916 ARG A N 1
ATOM 6789 C CA . ARG A 1 916 ? 22.384 -37.474 -95.569 1.00 30.58 916 ARG A CA 1
ATOM 6790 C C . ARG A 1 916 ? 22.104 -38.873 -96.119 1.00 30.58 916 ARG A C 1
ATOM 6792 O O . ARG A 1 916 ? 22.285 -39.090 -97.314 1.00 30.58 916 ARG A O 1
ATOM 6799 N N . PRO A 1 917 ? 21.442 -39.725 -95.324 1.00 29.22 917 PRO A N 1
ATOM 6800 C CA . PRO A 1 917 ? 20.418 -40.608 -95.879 1.00 29.22 917 PRO A CA 1
ATOM 6801 C C . PRO A 1 917 ? 19.019 -40.237 -95.373 1.00 29.22 917 PRO A C 1
ATOM 6803 O O . PRO A 1 917 ? 18.787 -40.098 -94.170 1.00 29.22 917 PRO A O 1
ATOM 6806 N N . GLU A 1 918 ? 18.061 -40.134 -96.295 1.00 28.69 918 GLU A N 1
ATOM 6807 C CA . GLU A 1 918 ? 16.638 -40.220 -95.953 1.00 28.69 918 GLU A CA 1
ATOM 6808 C C . GLU A 1 918 ? 16.275 -41.644 -95.497 1.00 28.69 918 GLU A C 1
ATOM 6810 O O . GLU A 1 918 ? 16.936 -42.626 -95.829 1.00 28.69 918 GLU A O 1
ATOM 6815 N N . GLY A 1 919 ? 15.231 -41.738 -94.674 1.00 28.45 919 GLY A N 1
ATOM 6816 C CA . GLY A 1 919 ? 15.044 -42.834 -93.731 1.00 28.45 919 GLY A CA 1
ATOM 6817 C C . GLY A 1 919 ? 14.767 -44.242 -94.270 1.00 28.45 919 GLY A C 1
ATOM 6818 O O . GLY A 1 919 ? 14.075 -44.450 -95.262 1.00 28.45 919 GLY A O 1
ATOM 6819 N N . VAL A 1 920 ? 15.132 -45.215 -93.429 1.00 26.06 920 VAL A N 1
ATOM 6820 C CA . VAL A 1 920 ? 14.328 -46.417 -93.155 1.00 26.06 920 VAL A CA 1
ATOM 6821 C C . VAL A 1 920 ? 14.240 -46.602 -91.633 1.00 26.06 920 VAL A C 1
ATOM 6823 O O . VAL A 1 920 ? 15.201 -46.363 -90.906 1.00 26.06 920 VAL A O 1
ATOM 6826 N N . ARG A 1 921 ? 13.059 -46.995 -91.140 1.00 35.12 921 ARG A N 1
ATOM 6827 C CA . ARG A 1 921 ? 12.773 -47.247 -89.715 1.00 35.12 921 ARG A CA 1
ATOM 6828 C C . ARG A 1 921 ? 13.287 -48.621 -89.272 1.00 35.12 921 ARG A C 1
ATOM 6830 O O . ARG A 1 921 ? 13.016 -49.592 -89.970 1.00 35.12 921 ARG A O 1
ATOM 6837 N N . LEU A 1 922 ? 13.863 -48.713 -88.067 1.00 27.41 922 LEU A N 1
ATOM 6838 C CA . LEU A 1 922 ? 13.919 -49.946 -87.259 1.00 27.41 922 LEU A CA 1
ATOM 6839 C C . LEU A 1 922 ? 14.245 -49.604 -85.778 1.00 27.41 922 LEU A C 1
ATOM 6841 O O . LEU A 1 922 ? 15.389 -49.638 -85.346 1.00 27.41 922 LEU A O 1
ATOM 6845 N N . GLU A 1 923 ? 13.334 -49.085 -84.953 1.00 29.92 923 GLU A N 1
ATOM 6846 C CA . GLU A 1 923 ? 12.357 -49.842 -84.132 1.00 29.92 923 GLU A CA 1
ATOM 6847 C C . GLU A 1 923 ? 12.861 -51.070 -83.318 1.00 29.92 923 GLU A C 1
ATOM 6849 O O . GLU A 1 923 ? 12.100 -51.536 -82.462 1.00 29.92 923 GLU A O 1
ATOM 6854 N N . GLU A 1 924 ? 14.101 -51.570 -83.488 1.00 32.84 924 GLU A N 1
ATOM 6855 C CA . GLU A 1 924 ? 14.523 -52.898 -82.971 1.00 32.84 924 GLU A CA 1
ATOM 6856 C C . GLU A 1 924 ? 15.967 -53.018 -82.411 1.00 32.84 924 GLU A C 1
ATOM 6858 O O . GLU A 1 924 ? 16.589 -54.067 -82.538 1.00 32.84 924 GLU A O 1
ATOM 6863 N N . ALA A 1 925 ? 16.515 -51.999 -81.730 1.00 26.98 925 ALA A N 1
ATOM 6864 C CA . ALA A 1 925 ? 17.809 -52.152 -81.018 1.00 26.98 925 ALA A CA 1
ATOM 6865 C C . ALA A 1 925 ? 17.844 -51.690 -79.546 1.00 26.98 925 ALA A C 1
ATOM 6867 O O . ALA A 1 925 ? 18.710 -52.128 -78.796 1.00 26.98 925 ALA A O 1
ATOM 6868 N N . LEU A 1 926 ? 16.893 -50.861 -79.092 1.00 26.94 926 LEU A N 1
ATOM 6869 C CA . LEU A 1 926 ? 16.780 -50.439 -77.680 1.00 26.94 926 LEU A CA 1
ATOM 6870 C C . LEU A 1 926 ? 15.427 -50.803 -77.035 1.00 26.94 926 LEU A C 1
ATOM 6872 O O . LEU A 1 926 ? 15.079 -50.317 -75.960 1.00 26.94 926 LEU A O 1
ATOM 6876 N N . LYS A 1 927 ? 14.685 -51.748 -77.634 1.00 30.19 927 LYS A N 1
ATOM 6877 C CA . LYS A 1 927 ? 13.585 -52.464 -76.959 1.00 30.19 927 LYS A CA 1
ATOM 6878 C C . LYS A 1 927 ? 14.140 -53.524 -75.991 1.00 30.19 927 LYS A C 1
ATOM 6880 O O . LYS A 1 927 ? 13.951 -54.719 -76.175 1.00 30.19 927 LYS A O 1
ATOM 6885 N N . ALA A 1 928 ? 14.755 -53.042 -74.914 1.00 26.92 928 ALA A N 1
ATOM 6886 C CA . ALA A 1 928 ? 14.915 -53.760 -73.648 1.00 26.92 928 ALA A CA 1
ATOM 6887 C C . ALA A 1 928 ? 14.393 -52.887 -72.484 1.00 26.92 928 ALA A C 1
ATOM 6889 O O . ALA A 1 928 ? 15.054 -52.682 -71.472 1.00 26.92 928 ALA A O 1
ATOM 6890 N N . ALA A 1 929 ? 13.185 -52.341 -72.660 1.00 29.41 929 ALA A N 1
ATOM 6891 C CA . ALA A 1 929 ? 12.362 -51.788 -71.578 1.00 29.41 929 ALA A CA 1
ATOM 6892 C C . ALA A 1 929 ? 11.773 -52.953 -70.740 1.00 29.41 929 ALA A C 1
ATOM 6894 O O . ALA A 1 929 ? 11.700 -54.065 -71.277 1.00 29.41 929 ALA A O 1
ATOM 6895 N N . PRO A 1 930 ? 11.303 -52.766 -69.484 1.00 38.06 930 PRO A N 1
ATOM 6896 C CA . PRO A 1 930 ? 10.153 -51.891 -69.152 1.00 38.06 930 PRO A CA 1
ATOM 6897 C C . PRO A 1 930 ? 10.293 -51.137 -67.795 1.00 38.06 930 PRO A C 1
ATOM 6899 O O . PRO A 1 930 ? 11.193 -51.452 -67.033 1.00 38.06 930 PRO A O 1
ATOM 6902 N N . LYS A 1 931 ? 9.454 -50.203 -67.306 1.00 28.47 931 LYS A N 1
ATOM 6903 C CA . LYS A 1 931 ? 8.326 -49.298 -67.700 1.00 28.47 931 LYS A CA 1
ATOM 6904 C C . LYS A 1 931 ? 8.058 -48.429 -66.426 1.00 28.47 931 LYS A C 1
ATOM 6906 O O . LYS A 1 931 ? 8.547 -48.809 -65.371 1.00 28.47 931 LYS A O 1
ATOM 6911 N N . ALA A 1 932 ? 7.300 -47.329 -66.329 1.00 22.86 932 ALA A N 1
ATOM 6912 C CA . ALA A 1 932 ? 6.433 -46.467 -67.162 1.00 22.86 932 ALA A CA 1
ATOM 6913 C C . ALA A 1 932 ? 6.120 -45.190 -66.300 1.00 22.86 932 ALA A C 1
ATOM 6915 O O . ALA A 1 932 ? 6.478 -45.191 -65.127 1.00 22.86 932 ALA A O 1
ATOM 6916 N N . LYS A 1 933 ? 5.459 -44.092 -66.716 1.00 23.67 933 LYS A N 1
ATOM 6917 C CA . LYS A 1 933 ? 4.758 -43.675 -67.950 1.00 23.67 933 LYS A CA 1
ATOM 6918 C C . LYS A 1 933 ? 4.681 -42.125 -67.995 1.00 23.67 933 LYS A C 1
ATOM 6920 O O . LYS A 1 933 ? 4.402 -41.522 -66.971 1.00 23.67 933 LYS A O 1
ATOM 6925 N N . GLU A 1 934 ? 4.832 -41.563 -69.196 1.00 25.20 934 GLU A N 1
ATOM 6926 C CA . GLU A 1 934 ? 4.061 -40.443 -69.794 1.00 25.20 934 GLU A CA 1
ATOM 6927 C C . GLU A 1 934 ? 3.972 -39.025 -69.149 1.00 25.20 934 GLU A C 1
ATOM 6929 O O . GLU A 1 934 ? 3.332 -38.788 -68.130 1.00 25.20 934 GLU A O 1
ATOM 6934 N N . LEU A 1 935 ? 4.539 -38.082 -69.924 1.00 25.72 935 LEU A N 1
ATOM 6935 C CA . LEU A 1 935 ? 4.286 -36.633 -70.137 1.00 25.72 935 LEU A CA 1
ATOM 6936 C C . LEU A 1 935 ? 2.777 -36.292 -70.420 1.00 25.72 935 LEU A C 1
ATOM 6938 O O . LEU A 1 935 ? 2.021 -37.257 -70.560 1.00 25.72 935 LEU A O 1
ATOM 6942 N N . PRO A 1 936 ? 2.294 -35.016 -70.598 1.00 30.52 936 PRO A N 1
ATOM 6943 C CA . PRO A 1 936 ? 3.040 -33.864 -71.155 1.00 30.52 936 PRO A CA 1
ATOM 6944 C C . PRO A 1 936 ? 2.662 -32.392 -70.776 1.00 30.52 936 PRO A C 1
ATOM 6946 O O . PRO A 1 936 ? 1.629 -32.091 -70.186 1.00 30.52 936 PRO A O 1
ATOM 6949 N N . GLU A 1 937 ? 3.524 -31.478 -71.240 1.00 30.19 937 GLU A N 1
ATOM 6950 C CA . GLU A 1 937 ? 3.346 -30.031 -71.541 1.00 30.19 937 GLU A CA 1
ATOM 6951 C C . GLU A 1 937 ? 2.691 -29.851 -72.966 1.00 30.19 937 GLU A C 1
ATOM 6953 O O . GLU A 1 937 ? 2.448 -30.870 -73.615 1.00 30.19 937 GLU A O 1
ATOM 6958 N N . PRO A 1 938 ? 2.549 -28.667 -73.624 1.00 41.75 938 PRO A N 1
ATOM 6959 C CA . PRO A 1 938 ? 2.043 -27.331 -73.221 1.00 41.75 938 PRO A CA 1
ATOM 6960 C C . PRO A 1 938 ? 1.187 -26.566 -74.305 1.00 41.75 938 PRO A C 1
ATOM 6962 O O . PRO A 1 938 ? 0.891 -27.093 -75.374 1.00 41.75 938 PRO A O 1
ATOM 6965 N N . TRP A 1 939 ? 0.898 -25.266 -74.054 1.00 24.05 939 TRP A N 1
ATOM 6966 C CA . TRP A 1 939 ? 0.384 -24.197 -74.973 1.00 24.05 939 TRP A CA 1
ATOM 6967 C C . TRP A 1 939 ? -1.107 -24.320 -75.431 1.00 24.05 939 TRP A C 1
ATOM 6969 O O . TRP A 1 939 ? -1.696 -25.385 -75.326 1.00 24.05 939 TRP A O 1
ATOM 6979 N N . LEU A 1 940 ? -1.852 -23.300 -75.915 1.00 23.59 940 LEU A N 1
ATOM 6980 C CA . LEU A 1 940 ? -1.592 -21.897 -76.315 1.00 23.59 940 LEU A CA 1
ATOM 6981 C C . LEU A 1 940 ? -2.937 -21.102 -76.350 1.00 23.59 940 LEU A C 1
ATOM 6983 O O . LEU A 1 940 ? -3.879 -21.626 -76.935 1.00 23.59 940 LEU A O 1
ATOM 6987 N N . GLN A 1 941 ? -3.037 -19.868 -75.805 1.00 23.92 941 GLN A N 1
ATOM 6988 C CA . GLN A 1 941 ? -3.787 -18.696 -76.362 1.00 23.92 941 GLN A CA 1
ATOM 6989 C C . GLN A 1 941 ? -3.935 -17.497 -75.386 1.00 23.92 941 GLN A C 1
ATOM 6991 O O . GLN A 1 941 ? -4.552 -17.579 -74.329 1.00 23.92 941 GLN A O 1
ATOM 6996 N N . ARG A 1 942 ? -3.394 -16.346 -75.813 1.00 23.92 942 ARG A N 1
ATOM 6997 C CA . ARG A 1 942 ? -3.779 -14.959 -75.448 1.00 23.92 942 ARG A CA 1
ATOM 6998 C C . ARG A 1 942 ? -4.819 -14.453 -76.489 1.00 23.92 942 ARG A C 1
ATOM 7000 O O . ARG A 1 942 ? -5.005 -15.180 -77.467 1.00 23.92 942 ARG A O 1
ATOM 7007 N N . PRO A 1 943 ? -5.363 -13.207 -76.445 1.00 39.69 943 PRO A N 1
ATOM 7008 C CA . PRO A 1 943 ? -5.349 -12.144 -75.409 1.00 39.69 943 PRO A CA 1
ATOM 7009 C C . PRO A 1 943 ? -6.762 -11.542 -75.106 1.00 39.69 943 PRO A C 1
ATOM 7011 O O . PRO A 1 943 ? -7.751 -11.984 -75.676 1.00 39.69 943 PRO A O 1
ATOM 7014 N N . VAL A 1 944 ? -6.817 -10.452 -74.307 1.00 25.17 944 VAL A N 1
ATOM 7015 C CA . VAL A 1 944 ? -7.496 -9.145 -74.599 1.00 25.17 944 VAL A CA 1
ATOM 7016 C C . VAL A 1 944 ? -8.316 -8.517 -73.434 1.00 25.17 944 VAL A C 1
ATOM 7018 O O . VAL A 1 944 ? -9.302 -9.070 -72.973 1.00 25.17 944 VAL A O 1
ATOM 7021 N N . HIS A 1 945 ? -7.891 -7.295 -73.062 1.00 23.64 945 HIS A N 1
ATOM 7022 C CA . HIS A 1 945 ? -8.564 -6.130 -72.432 1.00 23.64 945 HIS A CA 1
ATOM 7023 C C . HIS A 1 945 ? -9.436 -6.185 -71.145 1.00 23.64 945 HIS A C 1
ATOM 7025 O O . HIS A 1 945 ? -10.561 -6.661 -71.135 1.00 23.64 945 HIS A O 1
ATOM 7031 N N . ALA A 1 946 ? -8.932 -5.421 -70.160 1.00 25.25 946 ALA A N 1
ATOM 7032 C CA . ALA A 1 946 ? -9.508 -4.184 -69.591 1.00 25.25 946 ALA A CA 1
ATOM 7033 C C . ALA A 1 946 ? -10.675 -4.194 -68.572 1.00 25.25 946 ALA A C 1
ATOM 7035 O O . ALA A 1 946 ? -11.760 -4.702 -68.811 1.00 25.25 946 ALA A O 1
ATOM 7036 N N . GLU A 1 947 ? -10.406 -3.425 -67.508 1.00 26.83 947 GLU A N 1
ATOM 7037 C CA . GLU A 1 947 ? -11.296 -2.543 -66.732 1.00 26.83 947 GLU A CA 1
ATOM 7038 C C . GLU A 1 947 ? -12.482 -3.087 -65.903 1.00 26.83 947 GLU A C 1
ATOM 7040 O O . GLU A 1 947 ? -13.460 -3.633 -66.390 1.00 26.83 947 GLU A O 1
ATOM 7045 N N . GLU A 1 948 ? -12.422 -2.687 -64.624 1.00 27.53 948 GLU A N 1
ATOM 7046 C CA . GLU A 1 948 ? -13.533 -2.236 -63.776 1.00 27.53 948 GLU A CA 1
ATOM 7047 C C . GLU A 1 948 ? -14.638 -3.207 -63.273 1.00 27.53 948 GLU A C 1
ATOM 7049 O O . GLU A 1 948 ? -15.381 -3.830 -64.021 1.00 27.53 948 GLU A O 1
ATOM 7054 N N . ARG A 1 949 ? -14.873 -3.076 -61.948 1.00 23.47 949 ARG A N 1
ATOM 7055 C CA . ARG A 1 949 ? -16.165 -3.047 -61.206 1.00 23.47 949 ARG A CA 1
ATOM 7056 C C . ARG A 1 949 ? -16.620 -4.234 -60.331 1.00 23.47 949 ARG A C 1
ATOM 7058 O O . ARG A 1 949 ? -17.009 -5.293 -60.796 1.00 23.47 949 ARG A O 1
ATOM 7065 N N . LYS A 1 950 ? -16.879 -3.819 -59.077 1.00 21.67 950 LYS A N 1
ATOM 7066 C CA . LYS A 1 950 ? -18.051 -4.101 -58.213 1.00 21.67 950 LYS A CA 1
ATOM 7067 C C . LYS A 1 950 ? -18.116 -5.428 -57.446 1.00 21.67 950 LYS A C 1
ATOM 7069 O O . LYS A 1 950 ? -18.555 -6.454 -57.946 1.00 21.67 950 LYS A O 1
ATOM 7074 N N . VAL A 1 951 ? -17.912 -5.294 -56.133 1.00 22.03 951 VAL A N 1
ATOM 7075 C CA . VAL A 1 951 ? -18.597 -6.109 -55.118 1.00 22.03 951 VAL A CA 1
ATOM 7076 C C . VAL A 1 951 ? -20.098 -5.794 -55.168 1.00 22.03 951 VAL A C 1
ATOM 7078 O O . VAL A 1 951 ? -20.485 -4.624 -55.123 1.00 22.03 951 VAL A O 1
ATOM 7081 N N . ALA A 1 952 ? -20.939 -6.825 -55.249 1.00 21.08 952 ALA A N 1
ATOM 7082 C CA . ALA A 1 952 ? -22.390 -6.699 -55.167 1.00 21.08 952 ALA A CA 1
ATOM 7083 C C . ALA A 1 952 ? -22.885 -7.073 -53.762 1.00 21.08 952 ALA A C 1
ATOM 7085 O O . ALA A 1 952 ? -22.520 -8.119 -53.230 1.00 21.08 952 ALA A O 1
ATOM 7086 N N . TRP A 1 953 ? -23.750 -6.237 -53.187 1.00 22.78 953 TRP A N 1
ATOM 7087 C CA . TRP A 1 953 ? -24.550 -6.593 -52.016 1.00 22.78 953 TRP A CA 1
ATOM 7088 C C . TRP A 1 953 ? -25.897 -7.146 -52.478 1.00 22.78 953 TRP A C 1
ATOM 7090 O O . TRP A 1 953 ? -26.563 -6.526 -53.307 1.00 22.78 953 TRP A O 1
ATOM 7100 N N . THR A 1 954 ? -26.343 -8.253 -51.888 1.00 22.12 954 THR A N 1
ATOM 7101 C CA . THR A 1 954 ? -27.734 -8.714 -51.985 1.00 22.12 954 THR A CA 1
ATOM 7102 C C . THR A 1 954 ? -28.341 -8.777 -50.593 1.00 22.12 954 THR A C 1
ATOM 7104 O O . THR A 1 954 ? -28.035 -9.679 -49.816 1.00 22.12 954 THR A O 1
ATOM 7107 N N . ALA A 1 955 ? -29.213 -7.819 -50.290 1.00 24.22 955 ALA A N 1
ATOM 7108 C CA . ALA A 1 955 ? -30.137 -7.909 -49.170 1.00 24.22 955 ALA A CA 1
ATOM 7109 C C . ALA A 1 955 ? -31.479 -8.457 -49.673 1.00 24.22 955 ALA A C 1
ATOM 7111 O O . ALA A 1 955 ? -31.959 -8.044 -50.729 1.00 24.22 955 ALA A O 1
ATOM 7112 N N . THR A 1 956 ? -32.109 -9.335 -48.896 1.00 24.23 956 THR A N 1
ATOM 7113 C CA . THR A 1 956 ? -33.495 -9.765 -49.118 1.00 24.23 956 THR A CA 1
ATOM 7114 C C . THR A 1 956 ? -34.280 -9.686 -47.819 1.00 24.23 956 THR A C 1
ATOM 7116 O O . THR A 1 956 ? -33.986 -10.391 -46.859 1.00 24.23 956 THR A O 1
ATOM 7119 N N . SER A 1 957 ? -35.313 -8.851 -47.838 1.00 26.42 957 SER A N 1
ATOM 7120 C CA . SER A 1 957 ? -36.476 -8.882 -46.951 1.00 26.42 957 SER A CA 1
ATOM 7121 C C . SER A 1 957 ? -37.707 -8.932 -47.862 1.00 26.42 957 SER A C 1
ATOM 7123 O O . SER A 1 957 ? -37.659 -8.374 -48.965 1.00 26.42 957 SER A O 1
ATOM 7125 N N . PRO A 1 958 ? -38.787 -9.619 -47.462 1.00 29.72 958 PRO A N 1
ATOM 7126 C CA . PRO A 1 958 ? -39.974 -8.832 -47.138 1.00 29.72 958 PRO A CA 1
ATOM 7127 C C . PRO A 1 958 ? -40.752 -9.308 -45.900 1.00 29.72 958 PRO A C 1
ATOM 7129 O O . PRO A 1 958 ? -40.770 -10.477 -45.527 1.00 29.72 958 PRO A O 1
ATOM 7132 N N . ALA A 1 959 ? -41.428 -8.330 -45.301 1.00 24.69 959 ALA A N 1
ATOM 7133 C CA . ALA A 1 959 ? -42.182 -8.369 -44.055 1.00 24.69 959 ALA A CA 1
ATOM 7134 C C . ALA A 1 959 ? -43.444 -9.257 -44.023 1.00 24.69 959 ALA A C 1
ATOM 7136 O O . ALA A 1 959 ? -44.118 -9.441 -45.035 1.00 24.69 959 ALA A O 1
ATOM 7137 N N . ALA A 1 960 ? -43.868 -9.594 -42.799 1.00 22.34 960 ALA A N 1
ATOM 7138 C CA . ALA A 1 960 ? -45.269 -9.507 -42.378 1.00 22.34 960 ALA A CA 1
ATOM 7139 C C . ALA A 1 960 ? -45.357 -9.185 -40.869 1.00 22.34 960 ALA A C 1
ATOM 7141 O O . ALA A 1 960 ? -44.624 -9.756 -40.067 1.00 22.34 960 ALA A O 1
ATOM 7142 N N . LEU A 1 961 ? -46.247 -8.261 -40.494 1.00 27.22 961 LEU A N 1
ATOM 7143 C CA . LEU A 1 961 ? -46.597 -7.932 -39.106 1.00 27.22 961 LEU A CA 1
ATOM 7144 C C . LEU A 1 961 ? -47.781 -8.791 -38.645 1.00 27.22 961 LEU A C 1
ATOM 7146 O O . LEU A 1 961 ? -48.795 -8.828 -39.338 1.00 27.22 961 LEU A O 1
ATOM 7150 N N . THR A 1 962 ? -47.725 -9.316 -37.422 1.00 24.39 962 THR A N 1
ATOM 7151 C CA . THR A 1 962 ? -48.919 -9.507 -36.581 1.00 24.39 962 THR A CA 1
ATOM 7152 C C . THR A 1 962 ? -48.598 -9.114 -35.147 1.00 24.39 962 THR A C 1
ATOM 7154 O O . THR A 1 962 ? -47.490 -9.347 -34.672 1.00 24.39 962 THR A O 1
ATOM 7157 N N . ALA A 1 963 ? -49.563 -8.492 -34.473 1.00 33.81 963 ALA A N 1
ATOM 7158 C CA . ALA A 1 963 ? -49.415 -8.039 -33.100 1.00 33.81 963 ALA A CA 1
ATOM 7159 C C . ALA A 1 963 ? -49.529 -9.213 -32.120 1.00 33.81 963 ALA A C 1
ATOM 7161 O O . ALA A 1 963 ? -50.633 -9.650 -31.824 1.00 33.81 963 ALA A O 1
ATOM 7162 N N . ASP A 1 964 ? -48.386 -9.697 -31.644 1.00 26.80 964 ASP A N 1
ATOM 7163 C CA . ASP A 1 964 ? -48.133 -10.017 -30.236 1.00 26.80 964 ASP A CA 1
ATOM 7164 C C . ASP A 1 964 ? -46.611 -10.125 -30.026 1.00 26.80 964 ASP A C 1
ATOM 7166 O O . ASP A 1 964 ? -45.848 -10.270 -30.984 1.00 26.80 964 ASP A O 1
ATOM 7170 N N . GLY A 1 965 ? -46.148 -9.916 -28.792 1.00 41.22 965 GLY A N 1
ATOM 7171 C CA . GLY A 1 965 ? -44.729 -9.687 -28.497 1.00 41.22 965 GLY A CA 1
ATOM 7172 C C . GLY A 1 965 ? -43.802 -10.900 -28.679 1.00 41.22 965 GLY A C 1
ATOM 7173 O O . GLY A 1 965 ? -44.241 -12.045 -28.654 1.00 41.22 965 GLY A O 1
ATOM 7174 N N . ALA A 1 966 ? -42.498 -10.594 -28.729 1.00 29.73 966 ALA A N 1
ATOM 7175 C CA . ALA A 1 966 ? -41.334 -11.477 -28.911 1.00 29.73 966 ALA A CA 1
ATOM 7176 C C . ALA A 1 966 ? -40.976 -11.856 -30.364 1.00 29.73 966 ALA A C 1
ATOM 7178 O O . ALA A 1 966 ? -41.660 -12.627 -31.031 1.00 29.73 966 ALA A O 1
ATOM 7179 N N . VAL A 1 967 ? -39.806 -11.378 -30.809 1.00 26.08 967 VAL A N 1
ATOM 7180 C CA . VAL A 1 967 ? -39.040 -11.955 -31.923 1.00 26.08 967 VAL A CA 1
ATOM 7181 C C . VAL A 1 967 ? -37.572 -12.019 -31.508 1.00 26.08 967 VAL A C 1
ATOM 7183 O O . VAL A 1 967 ? -36.911 -10.992 -31.365 1.00 26.08 967 VAL A O 1
ATOM 7186 N N . GLU A 1 968 ? -37.066 -13.236 -31.327 1.00 28.70 968 GLU A N 1
ATOM 7187 C CA . GLU A 1 968 ? -35.632 -13.516 -31.277 1.00 28.70 968 GLU A CA 1
ATOM 7188 C C . GLU A 1 968 ? -35.050 -13.400 -32.694 1.00 28.70 968 GLU A C 1
ATOM 7190 O O . GLU A 1 968 ? -35.584 -13.982 -33.640 1.00 28.70 968 GLU A O 1
ATOM 7195 N N . SER A 1 969 ? -33.934 -12.688 -32.865 1.00 25.55 969 SER A N 1
ATOM 7196 C CA . SER A 1 969 ? -33.194 -12.673 -34.132 1.00 25.55 969 SER A CA 1
ATOM 7197 C C . SER A 1 969 ? -31.947 -13.551 -34.035 1.00 25.55 969 SER A C 1
ATOM 7199 O O . SER A 1 969 ? -30.915 -13.122 -33.514 1.00 25.55 969 SER A O 1
ATOM 7201 N N . HIS A 1 970 ? -32.026 -14.777 -34.556 1.00 24.33 970 HIS A N 1
ATOM 7202 C CA . HIS A 1 970 ? -30.854 -15.636 -34.733 1.00 24.33 970 HIS A CA 1
ATOM 7203 C C . HIS A 1 970 ? -29.843 -14.998 -35.702 1.00 24.33 970 HIS A C 1
ATOM 7205 O O . HIS A 1 970 ? -30.216 -14.558 -36.789 1.00 24.33 970 HIS A O 1
ATOM 7211 N N . VAL A 1 971 ? -28.553 -15.040 -35.356 1.00 23.14 971 VAL A N 1
ATOM 7212 C CA . VAL A 1 971 ? -27.453 -14.752 -36.290 1.00 23.14 971 VAL A CA 1
ATOM 7213 C C . VAL A 1 971 ? -26.719 -16.053 -36.588 1.00 23.14 971 VAL A C 1
ATOM 7215 O O . VAL A 1 971 ? -26.143 -16.671 -35.695 1.00 23.14 971 VAL A O 1
ATOM 7218 N N . LEU A 1 972 ? -26.743 -16.467 -37.855 1.00 23.67 972 LEU A N 1
ATOM 7219 C CA . LEU A 1 972 ? -26.027 -17.640 -38.345 1.00 23.67 972 LEU A CA 1
ATOM 7220 C C . LEU A 1 972 ? -24.707 -17.180 -38.983 1.00 23.67 972 LEU A C 1
ATOM 7222 O O . LEU A 1 972 ? -24.716 -16.598 -40.066 1.00 23.67 972 LEU A O 1
ATOM 7226 N N . CYS A 1 973 ? -23.577 -17.423 -38.318 1.00 25.36 973 CYS A N 1
ATOM 7227 C CA . CYS A 1 973 ? -22.252 -17.152 -38.879 1.00 25.36 973 CYS A CA 1
ATOM 7228 C C . CYS A 1 973 ? -21.647 -18.431 -39.463 1.00 25.36 973 CYS A C 1
ATOM 7230 O O . CYS A 1 973 ? -21.278 -19.342 -38.724 1.00 25.36 973 CYS A O 1
ATOM 7232 N N . THR A 1 974 ? -21.488 -18.463 -40.785 1.00 24.20 974 THR A N 1
ATOM 7233 C CA . THR A 1 974 ? -20.703 -19.483 -41.491 1.00 24.20 974 THR A CA 1
ATOM 7234 C C . THR A 1 974 ? -19.339 -18.892 -41.836 1.00 24.20 974 THR A C 1
ATOM 7236 O O . THR A 1 974 ? -19.274 -17.804 -42.406 1.00 24.20 974 THR A O 1
ATOM 7239 N N . VAL A 1 975 ? -18.252 -19.594 -41.512 1.00 24.72 975 VAL A N 1
ATOM 7240 C CA . VAL A 1 975 ? -16.886 -19.203 -41.892 1.00 24.72 975 VAL A CA 1
ATOM 7241 C C . VAL A 1 975 ? -16.259 -20.349 -42.675 1.00 24.72 975 VAL A C 1
ATOM 7243 O O . VAL A 1 975 ? -16.032 -21.425 -42.128 1.00 24.72 975 VAL A O 1
ATOM 7246 N N . GLU A 1 976 ? -15.985 -20.112 -43.956 1.00 24.70 976 GLU A N 1
ATOM 7247 C CA . GLU A 1 976 ? -15.124 -20.968 -44.773 1.00 24.70 976 GLU A CA 1
ATOM 7248 C C . GLU A 1 976 ? -13.687 -20.431 -44.723 1.00 24.70 976 GLU A C 1
ATOM 7250 O O . GLU A 1 976 ? -13.471 -19.217 -44.750 1.00 24.70 976 GLU A O 1
ATOM 7255 N N . LEU A 1 977 ? -12.706 -21.333 -44.659 1.00 24.59 977 LEU A N 1
ATOM 7256 C CA . LEU A 1 977 ? -11.280 -21.015 -44.733 1.00 24.59 977 LEU A CA 1
ATOM 7257 C C . LEU A 1 977 ? -10.680 -21.702 -45.970 1.00 24.59 977 LEU A C 1
ATOM 7259 O O . LEU A 1 977 ? -10.644 -22.936 -46.001 1.00 24.59 977 LEU A O 1
ATOM 7263 N N . PRO A 1 978 ? -10.225 -20.945 -46.983 1.00 24.31 978 PRO A N 1
ATOM 7264 C CA . PRO A 1 978 ? -9.339 -21.457 -48.020 1.00 24.31 978 PRO A CA 1
ATOM 7265 C C . PRO A 1 978 ? -7.908 -21.641 -47.486 1.00 24.31 978 PRO A C 1
ATOM 7267 O O . PRO A 1 978 ? -7.509 -20.989 -46.523 1.00 24.31 978 PRO A O 1
ATOM 7270 N N . ASP A 1 979 ? -7.144 -22.489 -48.174 1.00 27.39 979 ASP A N 1
ATOM 7271 C CA . ASP A 1 979 ? -5.675 -22.547 -48.160 1.00 27.39 979 ASP A CA 1
ATOM 7272 C C . ASP A 1 979 ? -4.984 -22.902 -46.827 1.00 27.39 979 ASP A C 1
ATOM 7274 O O . ASP A 1 979 ? -4.166 -22.158 -46.286 1.00 27.39 979 ASP A O 1
ATOM 7278 N N . VAL A 1 980 ? -5.228 -24.132 -46.359 1.00 25.20 980 VAL A N 1
ATOM 7279 C CA . VAL A 1 980 ? -4.249 -24.888 -45.556 1.00 25.20 980 VAL A CA 1
ATOM 7280 C C . VAL A 1 980 ? -3.911 -26.178 -46.304 1.00 25.20 980 VAL A C 1
ATOM 7282 O O . VAL A 1 980 ? -4.747 -27.079 -46.400 1.00 25.20 980 VAL A O 1
ATOM 7285 N N . GLU A 1 981 ? -2.699 -26.263 -46.855 1.00 25.70 981 GLU A N 1
ATOM 7286 C CA . GLU A 1 981 ? -2.204 -27.490 -47.490 1.00 25.70 981 GLU A CA 1
ATOM 7287 C C . GLU A 1 981 ? -1.949 -28.593 -46.451 1.00 25.70 981 GLU A C 1
ATOM 7289 O O . GLU A 1 981 ? -1.611 -28.334 -45.295 1.00 25.70 981 GLU A O 1
ATOM 7294 N N . ALA A 1 982 ? -2.172 -29.845 -46.855 1.00 30.70 982 ALA A N 1
ATOM 7295 C CA . ALA A 1 982 ? -2.379 -30.954 -45.931 1.00 30.70 982 ALA A CA 1
ATOM 7296 C C . ALA A 1 982 ? -1.337 -32.071 -46.089 1.00 30.70 982 ALA A C 1
ATOM 7298 O O . ALA A 1 982 ? -1.545 -32.999 -46.869 1.00 30.70 982 ALA A O 1
ATOM 7299 N N . GLU A 1 983 ? -0.287 -32.056 -45.260 1.00 27.22 983 GLU A N 1
ATOM 7300 C CA . GLU A 1 983 ? 0.646 -33.185 -45.109 1.00 27.22 983 GLU A CA 1
ATOM 7301 C C . GLU A 1 983 ? 0.931 -33.546 -43.638 1.00 27.22 983 GLU A C 1
ATOM 7303 O O . GLU A 1 983 ? 1.994 -33.266 -43.095 1.00 27.22 983 GLU A O 1
ATOM 7308 N N . ALA A 1 984 ? -0.019 -34.233 -42.990 1.00 25.84 984 ALA A N 1
ATOM 7309 C CA . ALA A 1 984 ? 0.256 -35.180 -41.897 1.00 25.84 984 ALA A CA 1
ATOM 7310 C C . ALA A 1 984 ? -0.961 -36.095 -41.656 1.00 25.84 984 ALA A C 1
ATOM 7312 O O . ALA A 1 984 ? -2.036 -35.647 -41.255 1.00 25.84 984 ALA A O 1
ATOM 7313 N N . VAL A 1 985 ? -0.812 -37.404 -41.887 1.00 30.72 985 VAL A N 1
ATOM 7314 C CA . VAL A 1 985 ? -1.916 -38.371 -41.749 1.00 30.72 985 VAL A CA 1
ATOM 7315 C C . VAL A 1 985 ? -2.161 -38.717 -40.276 1.00 30.72 985 VAL A C 1
ATOM 7317 O O . VAL A 1 985 ? -1.416 -39.484 -39.667 1.00 30.72 985 VAL A O 1
ATOM 7320 N N . VAL A 1 986 ? -3.256 -38.208 -39.705 1.00 30.58 986 VAL A N 1
ATOM 7321 C CA . VAL A 1 986 ? -3.703 -38.574 -38.350 1.00 30.58 986 VAL A CA 1
ATOM 7322 C C . VAL A 1 986 ? -4.293 -39.993 -38.352 1.00 30.58 986 VAL A C 1
ATOM 7324 O O . VAL A 1 986 ? -5.384 -40.238 -38.870 1.00 30.58 986 VAL A O 1
ATOM 7327 N N . GLY A 1 987 ? -3.548 -40.937 -37.772 1.00 32.25 987 GLY A N 1
ATOM 7328 C CA . GLY A 1 987 ? -3.871 -42.366 -37.764 1.00 32.25 987 GLY A CA 1
ATOM 7329 C C . GLY A 1 987 ? -5.058 -42.780 -36.879 1.00 32.25 987 GLY A C 1
ATOM 7330 O O . GLY A 1 987 ? -5.529 -42.044 -36.011 1.00 32.25 987 GLY A O 1
ATOM 7331 N N . GLN A 1 988 ? -5.519 -44.020 -37.079 1.00 34.53 988 GLN A N 1
ATOM 7332 C CA . GLN A 1 988 ? -6.735 -44.588 -36.477 1.00 34.53 988 GLN A CA 1
ATOM 7333 C C . GLN A 1 988 ? -6.804 -44.487 -34.938 1.00 34.53 988 GLN A C 1
ATOM 7335 O O . GLN A 1 988 ? -7.870 -44.178 -34.406 1.00 34.53 988 GLN A O 1
ATOM 7340 N N . LYS A 1 989 ? -5.673 -44.634 -34.230 1.00 33.03 989 LYS A N 1
ATOM 7341 C CA . LYS A 1 989 ? -5.605 -44.502 -32.760 1.00 33.03 989 LYS A CA 1
ATOM 7342 C C . LYS A 1 989 ? -6.114 -43.148 -32.245 1.00 33.03 989 LYS A C 1
ATOM 7344 O O . LYS A 1 989 ? -6.721 -43.092 -31.180 1.00 33.03 989 LYS A O 1
ATOM 7349 N N . SER A 1 990 ? -5.934 -42.066 -33.004 1.00 35.50 990 SER A N 1
ATOM 7350 C CA . SER A 1 990 ? -6.421 -40.736 -32.616 1.00 35.50 990 SER A CA 1
ATOM 7351 C C . SER A 1 990 ? -7.943 -40.597 -32.751 1.00 35.50 990 SER A C 1
ATOM 7353 O O . SER A 1 990 ? -8.547 -39.802 -32.037 1.00 35.50 990 SER A O 1
ATOM 7355 N N . ARG A 1 991 ? -8.587 -41.386 -33.626 1.00 35.69 991 ARG A N 1
ATOM 7356 C CA . ARG A 1 991 ? -10.057 -41.428 -33.758 1.00 35.69 991 ARG A CA 1
ATOM 7357 C C . ARG A 1 991 ? -10.712 -42.191 -32.607 1.00 35.69 991 ARG A C 1
ATOM 7359 O O . ARG A 1 991 ? -11.776 -41.792 -32.144 1.00 35.69 991 ARG A O 1
ATOM 7366 N N . GLU A 1 992 ? -10.067 -43.255 -32.138 1.00 36.56 992 GLU A N 1
ATOM 7367 C CA . GLU A 1 992 ? -10.509 -44.028 -30.972 1.00 36.56 992 GLU A CA 1
ATOM 7368 C C . GLU A 1 992 ? -10.323 -43.205 -29.682 1.00 36.56 992 GLU A C 1
ATOM 7370 O O . GLU A 1 992 ? -11.285 -43.007 -28.943 1.00 36.56 992 GLU A O 1
ATOM 7375 N N . ALA A 1 993 ? -9.160 -42.566 -29.496 1.00 35.72 993 ALA A N 1
ATOM 7376 C CA . ALA A 1 993 ? -8.908 -41.674 -28.358 1.00 35.72 993 ALA A CA 1
ATOM 7377 C C . ALA A 1 993 ? -9.892 -40.486 -28.268 1.00 35.72 993 ALA A C 1
ATOM 7379 O O . ALA A 1 993 ? -10.327 -40.128 -27.173 1.00 35.72 993 ALA A O 1
ATOM 7380 N N . LEU A 1 994 ? -10.282 -39.891 -29.405 1.00 35.88 994 LEU A N 1
ATOM 7381 C CA . LEU A 1 994 ? -11.275 -38.810 -29.437 1.00 35.88 994 LEU A CA 1
ATOM 7382 C C . LEU A 1 994 ? -12.675 -39.306 -29.030 1.00 35.88 994 LEU A C 1
ATOM 7384 O O . LEU A 1 994 ? -13.397 -38.608 -28.320 1.00 35.88 994 LEU A O 1
ATOM 7388 N N . ARG A 1 995 ? -13.053 -40.522 -29.442 1.00 36.84 995 ARG A N 1
ATOM 7389 C CA . ARG A 1 995 ? -14.341 -41.141 -29.098 1.00 36.84 995 ARG A CA 1
ATOM 7390 C C . ARG A 1 995 ? -14.436 -41.482 -27.609 1.00 36.84 995 ARG A C 1
ATOM 7392 O O . ARG A 1 995 ? -15.469 -41.214 -26.993 1.00 36.84 995 ARG A O 1
ATOM 7399 N N . ASP A 1 996 ? -13.366 -42.010 -27.025 1.00 35.97 996 ASP A N 1
ATOM 7400 C CA . ASP A 1 996 ? -13.332 -42.372 -25.604 1.00 35.97 996 ASP A CA 1
ATOM 7401 C C . ASP A 1 996 ? -13.273 -41.130 -24.698 1.00 35.97 996 ASP A C 1
ATOM 7403 O O . ASP A 1 996 ? -13.930 -41.088 -23.654 1.00 35.97 996 ASP A O 1
ATOM 7407 N N . ALA A 1 997 ? -12.584 -40.066 -25.132 1.00 35.84 997 ALA A N 1
ATOM 7408 C CA . ALA A 1 997 ? -12.596 -38.770 -24.451 1.00 35.84 997 ALA A CA 1
ATOM 7409 C C . ALA A 1 997 ? -14.000 -38.133 -24.398 1.00 35.84 997 ALA A C 1
ATOM 7411 O O . ALA A 1 997 ? -14.347 -37.507 -23.397 1.00 35.84 997 ALA A O 1
ATOM 7412 N N . ILE A 1 998 ? -14.820 -38.325 -25.438 1.00 35.72 998 ILE A N 1
ATOM 7413 C CA . ILE A 1 998 ? -16.210 -37.839 -25.491 1.00 35.72 998 ILE A CA 1
ATOM 7414 C C . ILE A 1 998 ? -17.135 -38.667 -24.581 1.00 35.72 998 ILE A C 1
ATOM 7416 O O . ILE A 1 998 ? -18.032 -38.107 -23.950 1.00 35.72 998 ILE A O 1
ATOM 7420 N N . HIS A 1 999 ? -16.924 -39.982 -24.462 1.00 33.47 999 HIS A N 1
ATOM 7421 C CA . HIS A 1 999 ? -17.774 -40.843 -23.628 1.00 33.47 999 HIS A CA 1
ATOM 7422 C C . HIS A 1 999 ? -17.478 -40.778 -22.120 1.00 33.47 999 HIS A C 1
ATOM 7424 O O . HIS A 1 999 ? -18.376 -41.043 -21.324 1.00 33.47 999 HIS A O 1
ATOM 7430 N N . ALA A 1 1000 ? -16.266 -40.404 -21.701 1.00 31.84 1000 ALA A N 1
ATOM 7431 C CA . ALA A 1 1000 ? -15.860 -40.402 -20.289 1.00 31.84 1000 ALA A CA 1
ATOM 7432 C C . ALA A 1 1000 ? -16.194 -39.103 -19.505 1.00 31.84 1000 ALA A C 1
ATOM 7434 O O . ALA A 1 1000 ? -15.692 -38.918 -18.394 1.00 31.84 1000 ALA A O 1
ATOM 7435 N N . GLY A 1 1001 ? -16.972 -38.176 -20.085 1.00 36.31 1001 GLY A N 1
ATOM 7436 C CA . GLY A 1 1001 ? -16.915 -36.746 -19.734 1.00 36.31 1001 GLY A CA 1
ATOM 7437 C C . GLY A 1 1001 ? -18.133 -36.067 -19.085 1.00 36.31 1001 GLY A C 1
ATOM 7438 O O . GLY A 1 1001 ? -18.046 -34.868 -18.834 1.00 36.31 1001 GLY A O 1
ATOM 7439 N N . LEU A 1 1002 ? -19.253 -36.747 -18.807 1.00 26.58 1002 LEU A N 1
ATOM 7440 C CA . LEU A 1 1002 ? -20.444 -36.140 -18.172 1.00 26.58 1002 LEU A CA 1
ATOM 7441 C C . LEU A 1 1002 ? -21.104 -37.118 -17.174 1.00 26.58 1002 LEU A C 1
ATOM 7443 O O . LEU A 1 1002 ? -21.119 -38.313 -17.470 1.00 26.58 1002 LEU A O 1
ATOM 7447 N N . PRO A 1 1003 ? -21.700 -36.664 -16.045 1.00 32.66 1003 PRO A N 1
ATOM 7448 C CA . PRO A 1 1003 ? -21.994 -35.276 -15.665 1.00 32.66 1003 PRO A CA 1
ATOM 7449 C C . PRO A 1 1003 ? -21.288 -34.799 -14.375 1.00 32.66 1003 PRO A C 1
ATOM 7451 O O . PRO A 1 1003 ? -21.045 -35.574 -13.452 1.00 32.66 1003 PRO A O 1
ATOM 7454 N N . PHE A 1 1004 ? -21.084 -33.486 -14.247 1.00 31.59 1004 PHE A N 1
ATOM 7455 C CA . PHE A 1 1004 ? -20.931 -32.826 -12.946 1.00 31.59 1004 PHE A CA 1
ATOM 7456 C C . PHE A 1 1004 ? -21.796 -31.564 -12.925 1.00 31.59 1004 PHE A C 1
ATOM 7458 O O . PHE A 1 1004 ? -21.763 -30.779 -13.870 1.00 31.59 1004 PHE A O 1
ATOM 7465 N N . VAL A 1 1005 ? -22.588 -31.387 -11.868 1.00 34.34 1005 VAL A N 1
ATOM 7466 C CA . VAL A 1 1005 ? -23.403 -30.184 -11.662 1.00 34.34 1005 VAL A CA 1
ATOM 7467 C C . VAL A 1 1005 ? -22.558 -29.188 -10.870 1.00 34.34 1005 VAL A C 1
ATOM 7469 O O . VAL A 1 1005 ? -22.369 -29.351 -9.666 1.00 34.34 1005 VAL A O 1
ATOM 7472 N N . GLY A 1 1006 ? -22.012 -28.186 -11.563 1.00 37.12 1006 GLY A N 1
ATOM 7473 C CA . GLY A 1 1006 ? -21.442 -26.992 -10.930 1.00 37.12 1006 GLY A CA 1
ATOM 7474 C C . GLY A 1 1006 ? -22.545 -26.117 -10.323 1.00 37.12 1006 GLY A C 1
ATOM 7475 O O . GLY A 1 1006 ? -23.704 -26.220 -10.727 1.00 37.12 1006 GLY A O 1
ATOM 7476 N N . LYS A 1 1007 ? -22.197 -25.276 -9.341 1.00 31.50 1007 LYS A N 1
ATOM 7477 C CA . LYS A 1 1007 ? -23.166 -24.587 -8.464 1.00 31.50 1007 LYS A CA 1
ATOM 7478 C C . LYS A 1 1007 ? -24.112 -23.586 -9.153 1.00 31.50 1007 LYS A C 1
ATOM 7480 O O . LYS A 1 1007 ? -25.109 -23.225 -8.538 1.00 31.50 1007 LYS A O 1
ATOM 7485 N N . ASP A 1 1008 ? -23.879 -23.231 -10.415 1.00 39.59 1008 ASP A N 1
ATOM 7486 C CA . ASP A 1 1008 ? -24.588 -22.137 -11.103 1.00 39.59 1008 ASP A CA 1
ATOM 7487 C C . ASP A 1 1008 ? -25.749 -22.602 -12.016 1.00 39.59 1008 ASP A C 1
ATOM 7489 O O . ASP A 1 1008 ? -26.187 -21.894 -12.916 1.00 39.59 1008 ASP A O 1
ATOM 7493 N N . GLY A 1 1009 ? -26.287 -23.807 -11.788 1.00 34.97 1009 GLY A N 1
ATOM 7494 C CA . GLY A 1 1009 ? -27.664 -24.148 -12.187 1.00 34.97 1009 GLY A CA 1
ATOM 7495 C C . GLY A 1 1009 ? -27.956 -24.391 -13.679 1.00 34.97 1009 GLY A C 1
ATOM 7496 O O . GLY A 1 1009 ? -29.130 -24.407 -14.062 1.00 34.97 1009 GLY A O 1
ATOM 7497 N N . VAL A 1 1010 ? -26.945 -24.619 -14.522 1.00 36.03 1010 VAL A N 1
ATOM 7498 C CA . VAL A 1 1010 ? -27.098 -24.837 -15.978 1.00 36.03 1010 VAL A CA 1
ATOM 7499 C C . VAL A 1 1010 ? -27.072 -26.325 -16.363 1.00 36.03 1010 VAL A C 1
ATOM 7501 O O . VAL A 1 1010 ? -26.267 -27.099 -15.842 1.00 36.03 1010 VAL A O 1
ATOM 7504 N N . ARG A 1 1011 ? -27.917 -26.739 -17.326 1.00 37.09 1011 ARG A N 1
ATOM 7505 C CA . ARG A 1 1011 ? -27.970 -28.121 -17.845 1.00 37.09 1011 ARG A CA 1
ATOM 7506 C C . ARG A 1 1011 ? -27.732 -28.181 -19.360 1.00 37.09 1011 ARG A C 1
ATOM 7508 O O . ARG A 1 1011 ? -28.453 -27.559 -20.135 1.00 37.09 1011 ARG A O 1
ATOM 7515 N N . VAL A 1 1012 ? -26.771 -29.004 -19.788 1.00 37.62 1012 VAL A N 1
ATOM 7516 C CA . VAL A 1 1012 ? -26.584 -29.388 -21.202 1.00 37.62 1012 VAL A CA 1
ATOM 7517 C C . VAL A 1 1012 ? -27.425 -30.631 -21.483 1.00 37.62 1012 VAL A C 1
ATOM 7519 O O . VAL A 1 1012 ? -27.266 -31.647 -20.805 1.00 37.62 1012 VAL A O 1
ATOM 7522 N N . THR A 1 1013 ? -28.335 -30.561 -22.457 1.00 35.56 1013 THR A N 1
ATOM 7523 C CA . THR A 1 1013 ? -29.349 -31.613 -22.677 1.00 35.56 1013 THR A CA 1
ATOM 7524 C C . THR A 1 1013 ? -29.154 -32.435 -23.951 1.00 35.56 1013 THR A C 1
ATOM 7526 O O . THR A 1 1013 ? -29.663 -33.555 -24.019 1.00 35.56 1013 THR A O 1
ATOM 7529 N N . LYS A 1 1014 ? -28.409 -31.943 -24.954 1.00 34.19 1014 LYS A N 1
ATOM 7530 C CA . LYS A 1 1014 ? -28.113 -32.701 -26.185 1.00 34.19 1014 LYS A CA 1
ATOM 7531 C C . LYS A 1 1014 ? -26.901 -32.153 -26.946 1.00 34.19 1014 LYS A C 1
ATOM 7533 O O . LYS A 1 1014 ? -26.684 -30.945 -26.972 1.00 34.19 1014 LYS A O 1
ATOM 7538 N N . VAL A 1 1015 ? -26.183 -33.049 -27.625 1.00 31.86 1015 VAL A N 1
ATOM 7539 C CA . VAL A 1 1015 ? -25.189 -32.736 -28.666 1.00 31.86 1015 VAL A CA 1
ATOM 7540 C C . VAL A 1 1015 ? -25.575 -33.513 -29.923 1.00 31.86 1015 VAL A C 1
ATOM 7542 O O . VAL A 1 1015 ? -25.913 -34.696 -29.837 1.00 31.86 1015 VAL A O 1
ATOM 7545 N N . LEU A 1 1016 ? -25.549 -32.862 -31.085 1.00 30.19 1016 LEU A N 1
ATOM 7546 C CA . LEU A 1 1016 ? -25.777 -33.495 -32.385 1.00 30.19 1016 LEU A CA 1
ATOM 7547 C C . LEU A 1 1016 ? -24.623 -33.149 -33.327 1.00 30.19 1016 LEU A C 1
ATOM 7549 O O . LEU A 1 1016 ? -24.431 -31.992 -33.688 1.00 30.19 1016 LEU A O 1
ATOM 7553 N N . ALA A 1 1017 ? -23.875 -34.172 -33.738 1.00 31.34 1017 ALA A N 1
ATOM 7554 C CA . ALA A 1 1017 ? -22.922 -34.075 -34.834 1.00 31.34 1017 ALA A CA 1
ATOM 7555 C C . ALA A 1 1017 ? -23.626 -34.458 -36.142 1.00 31.34 1017 ALA A C 1
ATOM 7557 O O . ALA A 1 1017 ? -24.265 -35.512 -36.215 1.00 31.34 1017 ALA A O 1
ATOM 7558 N N . LYS A 1 1018 ? -23.494 -33.626 -37.179 1.00 31.23 1018 LYS A N 1
ATOM 7559 C CA . LYS A 1 1018 ? -23.929 -33.954 -38.543 1.00 31.23 1018 LYS A CA 1
ATOM 7560 C C . LYS A 1 1018 ? -22.737 -33.916 -39.489 1.00 31.23 1018 LYS A C 1
ATOM 7562 O O . LYS A 1 1018 ? -22.062 -32.898 -39.605 1.00 31.23 1018 LYS A O 1
ATOM 7567 N N . THR A 1 1019 ? -22.532 -35.011 -40.209 1.00 31.81 1019 THR A N 1
ATOM 7568 C CA . THR A 1 1019 ? -21.790 -35.024 -41.472 1.00 31.81 1019 THR A CA 1
ATOM 7569 C C . THR A 1 1019 ? -22.774 -34.846 -42.635 1.00 31.81 1019 THR A C 1
ATOM 7571 O O . THR A 1 1019 ? -23.921 -35.295 -42.530 1.00 31.81 1019 THR A O 1
ATOM 7574 N N . PRO A 1 1020 ? -22.372 -34.221 -43.756 1.00 30.58 1020 PRO A N 1
ATOM 7575 C CA . PRO A 1 1020 ? -23.188 -34.221 -44.966 1.00 30.58 1020 PRO A CA 1
ATOM 7576 C C . PRO A 1 1020 ? -23.362 -35.654 -45.485 1.00 30.58 1020 PRO A C 1
ATOM 7578 O O . PRO A 1 1020 ? -22.381 -36.380 -45.652 1.00 30.58 1020 PRO A O 1
ATOM 7581 N N . ALA A 1 1021 ? -24.603 -36.062 -45.754 1.00 26.91 1021 ALA A N 1
ATOM 7582 C CA . ALA A 1 1021 ? -24.866 -37.295 -46.487 1.00 26.91 1021 ALA A CA 1
ATOM 7583 C C . ALA A 1 1021 ? -24.409 -37.131 -47.947 1.00 26.91 1021 ALA A C 1
ATOM 7585 O O . ALA A 1 1021 ? -24.569 -36.060 -48.535 1.00 26.91 1021 ALA A O 1
ATOM 7586 N N . ALA A 1 1022 ? -23.827 -38.184 -48.522 1.00 30.69 1022 ALA A N 1
ATOM 7587 C CA . ALA A 1 1022 ? -23.317 -38.150 -49.887 1.00 30.69 1022 ALA A CA 1
ATOM 7588 C C . ALA A 1 1022 ? -24.451 -37.928 -50.904 1.00 30.69 1022 ALA A C 1
ATOM 7590 O O . ALA A 1 1022 ? -25.441 -38.656 -50.899 1.00 30.69 1022 ALA A O 1
ATOM 7591 N N . ALA A 1 1023 ? -24.273 -36.956 -51.800 1.00 27.64 1023 ALA A N 1
ATOM 7592 C CA . ALA A 1 1023 ? -25.036 -36.872 -53.039 1.00 27.64 1023 ALA A CA 1
ATOM 7593 C C . ALA A 1 1023 ? -24.299 -37.682 -54.118 1.00 27.64 1023 ALA A C 1
ATOM 7595 O O . ALA A 1 1023 ? -23.115 -37.454 -54.372 1.00 27.64 1023 ALA A O 1
ATOM 7596 N N . GLU A 1 1024 ? -24.983 -38.660 -54.706 1.00 31.48 1024 GLU A N 1
ATOM 7597 C CA . GLU A 1 1024 ? -24.411 -39.591 -55.681 1.00 31.48 1024 GLU A CA 1
ATOM 7598 C C . GLU A 1 1024 ? -24.329 -38.997 -57.104 1.00 31.48 1024 GLU A C 1
ATOM 7600 O O . GLU A 1 1024 ? -25.069 -38.082 -57.455 1.00 31.48 1024 GLU A O 1
ATOM 7605 N N . HIS A 1 1025 ? -23.459 -39.601 -57.928 1.00 29.73 1025 HIS A N 1
ATOM 7606 C CA . HIS A 1 1025 ? -23.230 -39.368 -59.368 1.00 29.73 1025 HIS A CA 1
ATOM 7607 C C . HIS A 1 1025 ? -22.581 -38.034 -59.811 1.00 29.73 1025 HIS A C 1
ATOM 7609 O O . HIS A 1 1025 ? -23.171 -36.968 -59.688 1.00 29.73 1025 HIS A O 1
ATOM 7615 N N . GLY A 1 1026 ? -21.422 -38.108 -60.501 1.00 27.25 1026 GLY A N 1
ATOM 7616 C CA . GLY A 1 1026 ? -21.008 -37.009 -61.401 1.00 27.25 1026 GLY A CA 1
ATOM 7617 C C . GLY A 1 1026 ? -19.521 -36.708 -61.663 1.00 27.25 1026 GLY A C 1
ATOM 7618 O O . GLY A 1 1026 ? -19.166 -35.537 -61.685 1.00 27.25 1026 GLY A O 1
ATOM 7619 N N . SER A 1 1027 ? -18.674 -37.699 -61.981 1.00 26.88 1027 SER A N 1
ATOM 7620 C CA . SER A 1 1027 ? -17.292 -37.532 -62.516 1.00 26.88 1027 SER A CA 1
ATOM 7621 C C . SER A 1 1027 ? -16.189 -36.973 -61.569 1.00 26.88 1027 SER A C 1
ATOM 7623 O O . SER A 1 1027 ? -16.480 -36.227 -60.636 1.00 26.88 1027 SER A O 1
ATOM 7625 N N . PRO A 1 1028 ? -14.897 -37.330 -61.763 1.00 33.34 1028 PRO A N 1
ATOM 7626 C CA . PRO A 1 1028 ? -13.855 -37.094 -60.761 1.00 33.34 1028 PRO A CA 1
ATOM 7627 C C . PRO A 1 1028 ? -12.918 -35.919 -61.101 1.00 33.34 1028 PRO A C 1
ATOM 7629 O O . PRO A 1 1028 ? -11.801 -36.135 -61.570 1.00 33.34 1028 PRO A O 1
ATOM 7632 N N . ARG A 1 1029 ? -13.317 -34.670 -60.811 1.00 30.55 1029 ARG A N 1
ATOM 7633 C CA . ARG A 1 1029 ? -12.362 -33.534 -60.762 1.00 30.55 1029 ARG A CA 1
ATOM 7634 C C . ARG A 1 1029 ? -12.769 -32.364 -59.845 1.00 30.55 1029 ARG A C 1
ATOM 7636 O O . ARG A 1 1029 ? -12.565 -31.204 -60.178 1.00 30.55 1029 ARG A O 1
ATOM 7643 N N . SER A 1 1030 ? -13.286 -32.669 -58.651 1.00 30.08 1030 SER A N 1
ATOM 7644 C CA . SER A 1 1030 ? -13.405 -31.700 -57.544 1.00 30.08 1030 SER A CA 1
ATOM 7645 C C . SER A 1 1030 ? -13.466 -32.394 -56.171 1.00 30.08 1030 SER A C 1
ATOM 7647 O O . SER A 1 1030 ? -14.527 -32.775 -55.684 1.00 30.08 1030 SER A O 1
ATOM 7649 N N . ARG A 1 1031 ? -12.319 -32.557 -55.496 1.00 27.45 1031 ARG A N 1
ATOM 7650 C CA . ARG A 1 1031 ? -12.305 -32.944 -54.071 1.00 27.45 1031 ARG A CA 1
ATOM 7651 C C . ARG A 1 1031 ? -12.455 -31.685 -53.215 1.00 27.45 1031 ARG A C 1
ATOM 7653 O O . ARG A 1 1031 ? -11.476 -30.997 -52.959 1.00 27.45 1031 ARG A O 1
ATOM 7660 N N . ARG A 1 1032 ? -13.694 -31.369 -52.825 1.00 28.20 1032 ARG A N 1
ATOM 7661 C CA . ARG A 1 1032 ? -14.011 -30.288 -51.873 1.00 28.20 1032 ARG A CA 1
ATOM 7662 C C . ARG A 1 1032 ? -13.698 -30.700 -50.429 1.00 28.20 1032 ARG A C 1
ATOM 7664 O O . ARG A 1 1032 ? -13.687 -31.887 -50.107 1.00 28.20 1032 ARG A O 1
ATOM 7671 N N . ALA A 1 1033 ? -13.468 -29.698 -49.582 1.00 28.52 1033 ALA A N 1
ATOM 7672 C CA . ALA A 1 1033 ? -13.175 -29.848 -48.160 1.00 28.52 1033 ALA A CA 1
ATOM 7673 C C . ALA A 1 1033 ? -14.302 -30.550 -47.376 1.00 28.52 1033 ALA A C 1
ATOM 7675 O O . ALA A 1 1033 ? -15.480 -30.451 -47.724 1.00 28.52 1033 ALA A O 1
ATOM 7676 N N . ALA A 1 1034 ? -13.934 -31.219 -46.282 1.00 29.52 1034 ALA A N 1
ATOM 7677 C CA . ALA A 1 1034 ? -14.876 -31.784 -45.322 1.00 29.52 1034 ALA A CA 1
ATOM 7678 C C . ALA A 1 1034 ? -15.029 -30.840 -44.120 1.00 29.52 1034 ALA A C 1
ATOM 7680 O O . ALA A 1 1034 ? -14.094 -30.676 -43.340 1.00 29.52 1034 ALA A O 1
ATOM 7681 N N . ALA A 1 1035 ? -16.214 -30.250 -43.959 1.00 28.98 1035 ALA A N 1
ATOM 7682 C CA . ALA A 1 1035 ? -16.586 -29.496 -42.764 1.00 28.98 1035 ALA A CA 1
ATOM 7683 C C . ALA A 1 1035 ? -17.323 -30.400 -41.762 1.00 28.98 1035 ALA A C 1
ATOM 7685 O O . ALA A 1 1035 ? -18.121 -31.255 -42.155 1.00 28.98 1035 ALA A O 1
ATOM 7686 N N . ALA A 1 1036 ? -17.078 -30.190 -40.468 1.00 28.02 1036 ALA A N 1
ATOM 7687 C CA . ALA A 1 1036 ? -17.820 -30.818 -39.380 1.00 28.02 1036 ALA A CA 1
ATOM 7688 C C . ALA A 1 1036 ? -18.470 -29.731 -38.517 1.00 28.02 1036 ALA A C 1
ATOM 7690 O O . ALA A 1 1036 ? -17.801 -28.784 -38.109 1.00 28.02 1036 ALA A O 1
ATOM 7691 N N . THR A 1 1037 ? -19.760 -29.891 -38.221 1.00 28.86 1037 THR A N 1
ATOM 7692 C CA . THR A 1 1037 ? -20.544 -28.927 -37.436 1.00 28.86 1037 THR A CA 1
ATOM 7693 C C . THR A 1 1037 ? -21.093 -29.610 -36.187 1.00 28.86 1037 THR A C 1
ATOM 7695 O O . THR A 1 1037 ? -21.607 -30.731 -36.263 1.00 28.86 1037 THR A O 1
ATOM 7698 N N . ALA A 1 1038 ? -21.000 -28.932 -35.042 1.00 28.31 1038 ALA A N 1
ATOM 7699 C CA . ALA A 1 1038 ? -21.560 -29.377 -33.771 1.00 28.31 1038 ALA A CA 1
ATOM 7700 C C . ALA A 1 1038 ? -22.482 -28.292 -33.200 1.00 28.31 1038 ALA A C 1
ATOM 7702 O O . ALA A 1 1038 ? -22.082 -27.135 -33.084 1.00 28.31 1038 ALA A O 1
ATOM 7703 N N . GLU A 1 1039 ? -23.703 -28.680 -32.837 1.00 31.00 1039 GLU A N 1
ATOM 7704 C CA . GLU A 1 1039 ? -24.682 -27.809 -32.178 1.00 31.00 1039 GLU A CA 1
ATOM 7705 C C . GLU A 1 1039 ? -24.835 -28.189 -30.700 1.00 31.00 1039 GLU A C 1
ATOM 7707 O O . GLU A 1 1039 ? -24.861 -29.374 -30.344 1.00 31.00 1039 GLU A O 1
ATOM 7712 N N . PHE A 1 1040 ? -24.998 -27.171 -29.853 1.00 33.12 1040 PHE A N 1
ATOM 7713 C CA . PHE A 1 1040 ? -25.260 -27.300 -28.421 1.00 33.12 1040 PHE A CA 1
ATOM 7714 C C . PHE A 1 1040 ? -26.569 -26.591 -28.066 1.00 33.12 1040 PHE A C 1
ATOM 7716 O O . PHE A 1 1040 ? -26.863 -25.521 -28.596 1.00 33.12 1040 PHE A O 1
ATOM 7723 N N . ARG A 1 1041 ? -27.330 -27.158 -27.125 1.00 32.06 1041 ARG A N 1
ATOM 7724 C CA . ARG A 1 1041 ? -28.469 -26.489 -26.483 1.00 32.06 1041 ARG A CA 1
ATOM 7725 C C . ARG A 1 1041 ? -28.263 -26.465 -24.971 1.00 32.06 1041 ARG A C 1
ATOM 7727 O O . ARG A 1 1041 ? -27.873 -27.473 -24.377 1.00 32.06 1041 ARG A O 1
ATOM 7734 N N . VAL A 1 1042 ? -28.542 -25.309 -24.381 1.00 35.91 1042 VAL A N 1
ATOM 7735 C CA . VAL A 1 1042 ? -28.349 -24.995 -22.965 1.00 35.91 1042 VAL A CA 1
ATOM 7736 C C . VAL A 1 1042 ? -29.665 -24.446 -22.421 1.00 35.91 1042 VAL A C 1
ATOM 7738 O O . VAL A 1 1042 ? -30.274 -23.595 -23.064 1.00 35.91 1042 VAL A O 1
ATOM 7741 N N . GLU A 1 1043 ? -30.115 -24.942 -21.269 1.00 36.91 1043 GLU A N 1
ATOM 7742 C CA . GLU A 1 1043 ? -31.365 -24.513 -20.624 1.00 36.91 1043 GLU A CA 1
ATOM 7743 C C . GLU A 1 1043 ? -31.112 -24.216 -19.126 1.00 36.91 1043 GLU A C 1
ATOM 7745 O O . GLU A 1 1043 ? -30.344 -24.949 -18.482 1.00 36.91 1043 GLU A O 1
ATOM 7750 N N . PRO A 1 1044 ? -31.721 -23.156 -18.552 1.00 36.94 1044 PRO A N 1
ATOM 7751 C CA . PRO A 1 1044 ? -31.643 -22.870 -17.120 1.00 36.94 1044 PRO A CA 1
ATOM 7752 C C . PRO A 1 1044 ? -32.469 -23.883 -16.313 1.00 36.94 1044 PRO A C 1
ATOM 7754 O O . PRO A 1 1044 ? -33.536 -24.326 -16.745 1.00 36.94 1044 PRO A O 1
ATOM 7757 N N . SER A 1 1045 ? -31.998 -24.250 -15.118 1.00 39.69 1045 SER A N 1
ATOM 7758 C CA . SER A 1 1045 ? -32.802 -25.056 -14.190 1.00 39.69 1045 SER A CA 1
ATOM 7759 C C . SER A 1 1045 ? -33.968 -24.249 -13.598 1.00 39.69 1045 SER A C 1
ATOM 7761 O O . SER A 1 1045 ? -33.904 -23.026 -13.462 1.00 39.69 1045 SER A O 1
ATOM 7763 N N . GLN A 1 1046 ? -35.076 -24.931 -13.285 1.00 37.16 1046 GLN A N 1
ATOM 7764 C CA . GLN A 1 1046 ? -36.297 -24.261 -12.835 1.00 37.16 1046 GLN A CA 1
ATOM 7765 C C . GLN A 1 1046 ? -36.096 -23.545 -11.493 1.00 37.16 1046 GLN A C 1
ATOM 7767 O O . GLN A 1 1046 ? -35.766 -24.182 -10.496 1.00 37.16 1046 GLN A O 1
ATOM 7772 N N . GLY A 1 1047 ? -36.356 -22.234 -11.482 1.00 43.88 1047 GLY A N 1
ATOM 7773 C CA . GLY A 1 1047 ? -36.340 -21.385 -10.286 1.00 43.88 1047 GLY A CA 1
ATOM 7774 C C . GLY A 1 1047 ? -35.440 -20.147 -10.372 1.00 43.88 1047 GLY A C 1
ATOM 7775 O O . GLY A 1 1047 ? -35.588 -19.255 -9.543 1.00 43.88 1047 GLY A O 1
ATOM 7776 N N . ALA A 1 1048 ? -34.542 -20.051 -11.360 1.00 35.00 1048 ALA A N 1
ATOM 7777 C CA . ALA A 1 1048 ? -33.664 -18.887 -11.524 1.00 35.00 1048 ALA A CA 1
ATOM 7778 C C . ALA A 1 1048 ? -34.355 -17.712 -12.266 1.00 35.00 1048 ALA A C 1
ATOM 7780 O O . ALA A 1 1048 ? -35.068 -17.955 -13.244 1.00 35.00 1048 ALA A O 1
ATOM 7781 N N . PRO A 1 1049 ? -34.148 -16.444 -11.848 1.00 31.91 1049 PRO A N 1
ATOM 7782 C CA . PRO A 1 1049 ? -34.721 -15.274 -12.520 1.00 31.91 1049 PRO A CA 1
ATOM 7783 C C . PRO A 1 1049 ? -34.035 -14.946 -13.870 1.00 31.91 1049 PRO A C 1
ATOM 7785 O O . PRO A 1 1049 ? -32.886 -15.337 -14.087 1.00 31.91 1049 PRO A O 1
ATOM 7788 N N . PRO A 1 1050 ? -34.692 -14.197 -14.786 1.00 37.16 1050 PRO A N 1
ATOM 7789 C CA . PRO A 1 1050 ? -34.371 -14.199 -16.226 1.00 37.16 1050 PRO A CA 1
ATOM 7790 C C . PRO A 1 1050 ? -33.087 -13.477 -16.683 1.00 37.16 1050 PRO A C 1
ATOM 7792 O O . PRO A 1 1050 ? -32.924 -13.251 -17.879 1.00 37.16 1050 PRO A O 1
ATOM 7795 N N . HIS A 1 1051 ? -32.191 -13.095 -15.771 1.00 39.78 1051 HIS A N 1
ATOM 7796 C CA . HIS A 1 1051 ? -31.000 -12.283 -16.072 1.00 39.78 1051 HIS A CA 1
ATOM 7797 C C . HIS A 1 1051 ? -29.667 -13.013 -15.816 1.00 39.78 1051 HIS A C 1
ATOM 7799 O O . HIS A 1 1051 ? -28.605 -12.422 -15.941 1.00 39.78 1051 HIS A O 1
ATOM 7805 N N . ALA A 1 1052 ? -29.693 -14.305 -15.479 1.00 33.19 1052 ALA A N 1
ATOM 7806 C CA . ALA A 1 1052 ? -28.523 -15.055 -15.009 1.00 33.19 1052 ALA A CA 1
ATOM 7807 C C . ALA A 1 1052 ? -27.543 -15.549 -16.109 1.00 33.19 1052 ALA A C 1
ATOM 7809 O O . ALA A 1 1052 ? -27.012 -16.653 -15.993 1.00 33.19 1052 ALA A O 1
ATOM 7810 N N . VAL A 1 1053 ? -27.304 -14.785 -17.188 1.00 31.92 1053 VAL A N 1
ATOM 7811 C CA . VAL A 1 1053 ? -26.345 -15.162 -18.259 1.00 31.92 1053 VAL A CA 1
ATOM 7812 C C . VAL A 1 1053 ? -25.544 -13.955 -18.779 1.00 31.92 1053 VAL A C 1
ATOM 7814 O O . VAL A 1 1053 ? -25.631 -13.588 -19.948 1.00 31.92 1053 VAL A O 1
ATOM 7817 N N . ASP A 1 1054 ? -24.699 -13.371 -17.927 1.00 29.38 1054 ASP A N 1
ATOM 7818 C CA . ASP A 1 1054 ? -23.784 -12.281 -18.321 1.00 29.38 1054 ASP A CA 1
ATOM 7819 C C . ASP A 1 1054 ? -22.484 -12.762 -19.003 1.00 29.38 1054 ASP A C 1
ATOM 7821 O O . ASP A 1 1054 ? -21.670 -11.953 -19.453 1.00 29.38 1054 ASP A O 1
ATOM 7825 N N . ARG A 1 1055 ? -22.251 -14.081 -19.104 1.00 30.64 1055 ARG A N 1
ATOM 7826 C CA . ARG A 1 1055 ? -21.010 -14.642 -19.672 1.00 30.64 1055 ARG A CA 1
ATOM 7827 C C . ARG A 1 1055 ? -21.251 -15.919 -20.477 1.00 30.64 1055 ARG A C 1
ATOM 7829 O O . ARG A 1 1055 ? -21.439 -16.996 -19.919 1.00 30.64 1055 ARG A O 1
ATOM 7836 N N . ILE A 1 1056 ? -21.148 -15.810 -21.803 1.00 29.08 1056 ILE A N 1
ATOM 7837 C CA . ILE A 1 1056 ? -21.002 -16.956 -22.714 1.00 29.08 1056 ILE A CA 1
ATOM 7838 C C . ILE A 1 1056 ? -19.521 -17.070 -23.084 1.00 29.08 1056 ILE A C 1
ATOM 7840 O O . ILE A 1 1056 ? -19.013 -16.294 -23.892 1.00 29.08 1056 ILE A O 1
ATOM 7844 N N . GLU A 1 1057 ? -18.811 -18.032 -22.494 1.00 28.92 1057 GLU A N 1
ATOM 7845 C CA . GLU A 1 1057 ? -17.393 -18.259 -22.788 1.00 28.92 1057 GLU A CA 1
ATOM 7846 C C . GLU A 1 1057 ? -17.219 -19.307 -23.900 1.00 28.92 1057 GLU A C 1
ATOM 7848 O O . GLU A 1 1057 ? -17.275 -20.514 -23.666 1.00 28.92 1057 GLU A O 1
ATOM 7853 N N . ALA A 1 1058 ? -16.995 -18.844 -25.131 1.00 26.30 1058 ALA A N 1
ATOM 7854 C CA . ALA A 1 1058 ? -16.692 -19.704 -26.272 1.00 26.30 1058 ALA A CA 1
ATOM 7855 C C . ALA A 1 1058 ? -15.177 -19.959 -26.377 1.00 26.30 1058 ALA A C 1
ATOM 7857 O O . ALA A 1 1058 ? -14.429 -19.126 -26.890 1.00 26.30 1058 ALA A O 1
ATOM 7858 N N . ARG A 1 1059 ? -14.707 -21.125 -25.914 1.00 26.84 1059 ARG A N 1
ATOM 7859 C CA . ARG A 1 1059 ? -13.296 -21.533 -26.050 1.00 26.84 1059 ARG A CA 1
ATOM 7860 C C . ARG A 1 1059 ? -13.040 -22.204 -27.400 1.00 26.84 1059 ARG A C 1
ATOM 7862 O O . ARG A 1 1059 ? -13.350 -23.380 -27.578 1.00 26.84 1059 ARG A O 1
ATOM 7869 N N . LEU A 1 1060 ? -12.424 -21.475 -28.330 1.00 27.06 1060 LEU A N 1
ATOM 7870 C CA . LEU A 1 1060 ? -11.886 -22.038 -29.570 1.00 27.06 1060 LEU A CA 1
ATOM 7871 C C . LEU A 1 1060 ? -10.423 -22.460 -29.345 1.00 27.06 1060 LEU A C 1
ATOM 7873 O O . LEU A 1 1060 ? -9.550 -21.610 -29.190 1.00 27.06 1060 LEU A O 1
ATOM 7877 N N . ILE A 1 1061 ? -10.146 -23.766 -29.309 1.00 27.41 1061 ILE A N 1
ATOM 7878 C CA . ILE A 1 1061 ? -8.779 -24.281 -29.133 1.00 27.41 1061 ILE A CA 1
ATOM 7879 C C . ILE A 1 1061 ? -8.121 -24.419 -30.510 1.00 27.41 1061 ILE A C 1
ATOM 7881 O O . ILE A 1 1061 ? -8.360 -25.393 -31.222 1.00 27.41 1061 ILE A O 1
ATOM 7885 N N . LEU A 1 1062 ? -7.280 -23.451 -30.873 1.00 28.34 1062 LEU A N 1
ATOM 7886 C CA . LEU A 1 1062 ? -6.384 -23.549 -32.026 1.00 28.34 1062 LEU A CA 1
ATOM 7887 C C . LEU A 1 1062 ? -5.040 -24.126 -31.568 1.00 28.34 1062 LEU A C 1
ATOM 7889 O O . LEU A 1 1062 ? -4.337 -23.530 -30.753 1.00 28.34 1062 LEU A O 1
ATOM 7893 N N . LEU A 1 1063 ? -4.688 -25.305 -32.080 1.00 27.69 1063 LEU A N 1
ATOM 7894 C CA . LEU A 1 1063 ? -3.412 -25.948 -31.775 1.00 27.69 1063 LEU A CA 1
ATOM 7895 C C . LEU A 1 1063 ? -2.289 -25.308 -32.599 1.00 27.69 1063 LEU A C 1
ATOM 7897 O O . LEU A 1 1063 ? -2.192 -25.542 -33.798 1.00 27.69 1063 LEU A O 1
ATOM 7901 N N . GLY A 1 1064 ? -1.421 -24.555 -31.919 1.00 30.47 1064 GLY A N 1
ATOM 7902 C CA . GLY A 1 1064 ? -0.105 -24.163 -32.423 1.00 30.47 1064 GLY A CA 1
ATOM 7903 C C . GLY A 1 1064 ? -0.084 -22.982 -33.394 1.00 30.47 1064 GLY A C 1
ATOM 7904 O O . GLY A 1 1064 ? 0.156 -23.176 -34.577 1.00 30.47 1064 GLY A O 1
ATOM 7905 N N . MET A 1 1065 ? -0.230 -21.753 -32.882 1.00 30.98 1065 MET A N 1
ATOM 7906 C CA . MET A 1 1065 ? 0.312 -20.539 -33.520 1.00 30.98 1065 MET A CA 1
ATOM 7907 C C . MET A 1 1065 ? 0.364 -19.364 -32.523 1.00 30.98 1065 MET A C 1
ATOM 7909 O O . MET A 1 1065 ? -0.552 -18.548 -32.440 1.00 30.98 1065 MET A O 1
ATOM 7913 N N . GLY A 1 1066 ? 1.449 -19.275 -31.748 1.00 31.61 1066 GLY A N 1
ATOM 7914 C CA . GLY A 1 1066 ? 1.781 -18.068 -30.984 1.00 31.61 1066 GLY A CA 1
ATOM 7915 C C . GLY A 1 1066 ? 2.572 -17.103 -31.868 1.00 31.61 1066 GLY A C 1
ATOM 7916 O O . GLY A 1 1066 ? 3.667 -17.445 -32.302 1.00 31.61 1066 GLY A O 1
ATOM 7917 N N . GLY A 1 1067 ? 2.022 -15.925 -32.176 1.00 46.91 1067 GLY A N 1
ATOM 7918 C CA . GLY A 1 1067 ? 2.699 -14.932 -33.018 1.00 46.91 1067 GLY A CA 1
ATOM 7919 C C . GLY A 1 1067 ? 1.771 -13.853 -33.596 1.00 46.91 1067 GLY A C 1
ATOM 7920 O O . GLY A 1 1067 ? 0.571 -13.848 -33.300 1.00 46.91 1067 GLY A O 1
ATOM 7921 N N . PRO A 1 1068 ? 2.291 -12.949 -34.454 1.00 41.00 1068 PRO A N 1
ATOM 7922 C CA . PRO A 1 1068 ? 1.567 -11.776 -34.968 1.00 41.00 1068 PRO A CA 1
ATOM 7923 C C . PRO A 1 1068 ? 0.215 -12.075 -35.635 1.00 41.00 1068 PRO A C 1
ATOM 7925 O O . PRO A 1 1068 ? -0.691 -11.241 -35.608 1.00 41.00 1068 PRO A O 1
ATOM 7928 N N . SER A 1 1069 ? 0.045 -13.276 -36.193 1.00 38.69 1069 SER A N 1
ATOM 7929 C CA . SER A 1 1069 ? -1.212 -13.748 -36.785 1.00 38.69 1069 SER A CA 1
ATOM 7930 C C . SER A 1 1069 ? -2.361 -13.841 -35.771 1.00 38.69 1069 SER A C 1
ATOM 7932 O O . SER A 1 1069 ? -3.493 -13.518 -36.121 1.00 38.69 1069 SER A O 1
ATOM 7934 N N . ALA A 1 1070 ? -2.091 -14.202 -34.510 1.00 42.38 1070 ALA A N 1
ATOM 7935 C CA . ALA A 1 1070 ? -3.109 -14.255 -33.454 1.00 42.38 1070 ALA A CA 1
ATOM 7936 C C . ALA A 1 1070 ? -3.578 -12.847 -33.036 1.00 42.38 1070 ALA A C 1
ATOM 7938 O O . ALA A 1 1070 ? -4.771 -12.628 -32.802 1.00 42.38 1070 ALA A O 1
ATOM 7939 N N . LYS A 1 1071 ? -2.659 -11.868 -33.026 1.00 44.69 1071 LYS A N 1
ATOM 7940 C CA . LYS A 1 1071 ? -2.976 -10.448 -32.810 1.00 44.69 1071 LYS A CA 1
ATOM 7941 C C . LYS A 1 1071 ? -3.829 -9.897 -33.960 1.00 44.69 1071 LYS A C 1
ATOM 7943 O O . LYS A 1 1071 ? -4.925 -9.406 -33.707 1.00 44.69 1071 LYS A O 1
ATOM 7948 N N . ARG A 1 1072 ? -3.411 -10.111 -35.216 1.00 47.56 1072 ARG A N 1
ATOM 7949 C CA . ARG A 1 1072 ? -4.192 -9.732 -36.413 1.00 47.56 1072 ARG A CA 1
ATOM 7950 C C . ARG A 1 1072 ? -5.578 -10.385 -36.454 1.00 47.56 1072 ARG A C 1
ATOM 7952 O O . ARG A 1 1072 ? -6.546 -9.718 -36.804 1.00 47.56 1072 ARG A O 1
ATOM 7959 N N . PHE A 1 1073 ? -5.695 -11.663 -36.085 1.00 43.06 1073 PHE A N 1
ATOM 7960 C CA . PHE A 1 1073 ? -6.987 -12.355 -36.016 1.00 43.06 1073 PHE A CA 1
ATOM 7961 C C . PHE A 1 1073 ? -7.905 -11.742 -34.950 1.00 43.06 1073 PHE A C 1
ATOM 7963 O O . PHE A 1 1073 ? -9.080 -11.506 -35.219 1.00 43.06 1073 PHE A O 1
ATOM 7970 N N . SER A 1 1074 ? -7.366 -11.420 -33.772 1.00 46.09 1074 SER A N 1
ATOM 7971 C CA . SER A 1 1074 ? -8.117 -10.771 -32.688 1.00 46.09 1074 SER A CA 1
ATOM 7972 C C . SER A 1 1074 ? -8.588 -9.364 -33.083 1.00 46.09 1074 SER A C 1
ATOM 7974 O O . SER A 1 1074 ? -9.749 -9.014 -32.874 1.00 46.09 1074 SER A O 1
ATOM 7976 N N . GLU A 1 1075 ? -7.717 -8.575 -33.717 1.00 49.22 1075 GLU A N 1
ATOM 7977 C CA . GLU A 1 1075 ? -8.024 -7.231 -34.224 1.00 49.22 1075 GLU A CA 1
ATOM 7978 C C . GLU A 1 1075 ? -9.095 -7.262 -35.330 1.00 49.22 1075 GLU A C 1
ATOM 7980 O O . GLU A 1 1075 ? -10.069 -6.507 -35.276 1.00 49.22 1075 GLU A O 1
ATOM 7985 N N . GLU A 1 1076 ? -8.972 -8.168 -36.304 1.00 47.97 1076 GLU A N 1
ATOM 7986 C CA . GLU A 1 1076 ? -9.935 -8.320 -37.402 1.00 47.97 1076 GLU A CA 1
ATOM 7987 C C . GLU A 1 1076 ? -11.282 -8.895 -36.916 1.00 47.97 1076 GLU A C 1
ATOM 7989 O O . GLU A 1 1076 ? -12.336 -8.470 -37.394 1.00 47.97 1076 GLU A O 1
ATOM 7994 N N . LEU A 1 1077 ? -11.284 -9.781 -35.912 1.00 43.59 1077 LEU A N 1
ATOM 7995 C CA . LEU A 1 1077 ? -12.503 -10.277 -35.262 1.00 43.59 1077 LEU A CA 1
ATOM 7996 C C . LEU A 1 1077 ? -13.248 -9.150 -34.529 1.00 43.59 1077 LEU A C 1
ATOM 7998 O O . LEU A 1 1077 ? -14.446 -8.966 -34.748 1.00 43.59 1077 LEU A O 1
ATOM 8002 N N . VAL A 1 1078 ? -12.551 -8.339 -33.723 1.00 49.06 1078 VAL A N 1
ATOM 8003 C CA . VAL A 1 1078 ? -13.139 -7.171 -33.035 1.00 49.06 1078 VAL A CA 1
ATOM 8004 C C . VAL A 1 1078 ? -13.675 -6.145 -34.040 1.00 49.06 1078 VAL A C 1
ATOM 8006 O O . VAL A 1 1078 ? -14.770 -5.603 -33.860 1.00 49.06 1078 VAL A O 1
ATOM 8009 N N . LYS A 1 1079 ? -12.946 -5.905 -35.133 1.00 46.84 1079 LYS A N 1
ATOM 8010 C CA . LYS A 1 1079 ? -13.360 -5.008 -36.220 1.00 46.84 1079 LYS A CA 1
ATOM 8011 C C . LYS A 1 1079 ? -14.624 -5.505 -36.930 1.00 46.84 1079 LYS A C 1
ATOM 8013 O O . LYS A 1 1079 ? -15.525 -4.705 -37.185 1.00 46.84 1079 LYS A O 1
ATOM 8018 N N . ARG A 1 1080 ? -14.739 -6.813 -37.188 1.00 43.75 1080 ARG A N 1
ATOM 8019 C CA . ARG A 1 1080 ? -15.938 -7.427 -37.789 1.00 43.75 1080 ARG A CA 1
ATOM 8020 C C . ARG A 1 1080 ? -17.136 -7.433 -36.843 1.00 43.75 1080 ARG A C 1
ATOM 8022 O O . ARG A 1 1080 ? -18.225 -7.086 -37.284 1.00 43.75 1080 ARG A O 1
ATOM 8029 N N . LEU A 1 1081 ? -16.942 -7.723 -35.554 1.00 42.19 1081 LEU A N 1
ATOM 8030 C CA . LEU A 1 1081 ? -18.008 -7.658 -34.542 1.00 42.19 1081 LEU A CA 1
ATOM 8031 C C . LEU A 1 1081 ? -18.610 -6.246 -34.428 1.00 42.19 1081 LEU A C 1
ATOM 8033 O O . LEU A 1 1081 ? -19.832 -6.098 -34.423 1.00 42.19 1081 LEU A O 1
ATOM 8037 N N . ARG A 1 1082 ? -17.770 -5.199 -34.450 1.00 47.81 1082 ARG A N 1
ATOM 8038 C CA . ARG A 1 1082 ? -18.242 -3.802 -34.512 1.00 47.81 1082 ARG A CA 1
ATOM 8039 C C . ARG A 1 1082 ? -19.005 -3.493 -35.807 1.00 47.81 1082 ARG A C 1
ATOM 8041 O O . ARG A 1 1082 ? -19.980 -2.748 -35.762 1.00 47.81 1082 ARG A O 1
ATOM 8048 N N . ALA A 1 1083 ? -18.596 -4.064 -36.943 1.00 38.53 1083 ALA A N 1
ATOM 8049 C CA . ALA A 1 1083 ? -19.247 -3.846 -38.238 1.00 38.53 1083 ALA A CA 1
ATOM 8050 C C . ALA A 1 1083 ? -20.657 -4.467 -38.339 1.00 38.53 1083 ALA A C 1
ATOM 8052 O O . ALA A 1 1083 ? -21.490 -3.936 -39.069 1.00 38.53 1083 ALA A O 1
ATOM 8053 N N . VAL A 1 1084 ? -20.955 -5.528 -37.576 1.00 34.78 1084 VAL A N 1
ATOM 8054 C CA . VAL A 1 1084 ? -22.320 -6.082 -37.421 1.00 34.78 1084 VAL A CA 1
ATOM 8055 C C . VAL A 1 1084 ? -23.073 -5.523 -36.201 1.00 34.78 1084 VAL A C 1
ATOM 8057 O O . VAL A 1 1084 ? -24.063 -6.095 -35.759 1.00 34.78 1084 VAL A O 1
ATOM 8060 N N . GLY A 1 1085 ? -22.632 -4.383 -35.658 1.00 31.80 1085 GLY A N 1
ATOM 8061 C CA . GLY A 1 1085 ? -23.363 -3.627 -34.635 1.00 31.80 1085 GLY A CA 1
ATOM 8062 C C . GLY A 1 1085 ? -23.188 -4.110 -33.191 1.00 31.80 1085 GLY A C 1
ATOM 8063 O O . GLY A 1 1085 ? -23.746 -3.494 -32.282 1.00 31.80 1085 GLY A O 1
ATOM 8064 N N . VAL A 1 1086 ? -22.387 -5.152 -32.943 1.00 32.97 1086 VAL A N 1
ATOM 8065 C CA . VAL A 1 1086 ? -22.109 -5.636 -31.584 1.00 32.97 1086 VAL A CA 1
ATOM 8066 C C . VAL A 1 1086 ? -21.146 -4.670 -30.891 1.00 32.97 1086 VAL A C 1
ATOM 8068 O O . VAL A 1 1086 ? -19.958 -4.596 -31.216 1.00 32.97 1086 VAL A O 1
ATOM 8071 N N . ARG A 1 1087 ? -21.655 -3.913 -29.912 1.00 36.81 1087 ARG A N 1
ATOM 8072 C CA . ARG A 1 1087 ? -20.831 -3.087 -29.021 1.00 36.81 1087 ARG A CA 1
ATOM 8073 C C . ARG A 1 1087 ? -20.359 -3.931 -27.841 1.00 36.81 1087 ARG A C 1
ATOM 8075 O O . ARG A 1 1087 ? -21.159 -4.310 -26.995 1.00 36.81 1087 ARG A O 1
ATOM 8082 N N . LEU A 1 1088 ? -19.055 -4.188 -27.780 1.00 38.03 1088 LEU A N 1
ATOM 8083 C CA . LEU A 1 1088 ? -18.418 -4.710 -26.573 1.00 38.03 1088 LEU A CA 1
ATOM 8084 C C . LEU A 1 1088 ? -18.527 -3.663 -25.442 1.00 38.03 1088 LEU A C 1
ATOM 8086 O O . LEU A 1 1088 ? -18.315 -2.478 -25.727 1.00 38.03 1088 LEU A O 1
ATOM 8090 N N . PRO A 1 1089 ? -18.829 -4.061 -24.190 1.00 32.25 1089 PRO A N 1
ATOM 8091 C CA . PRO A 1 1089 ? -18.785 -3.159 -23.040 1.00 32.25 1089 PRO A CA 1
ATOM 8092 C C . PRO A 1 1089 ? -17.395 -2.536 -22.861 1.00 32.25 1089 PRO A C 1
ATOM 8094 O O . PRO A 1 1089 ? -16.380 -3.142 -23.219 1.00 32.25 1089 PRO A O 1
ATOM 8097 N N . ALA A 1 1090 ? -17.336 -1.337 -22.277 1.00 27.70 1090 ALA A N 1
ATOM 8098 C CA . ALA A 1 1090 ? -16.064 -0.717 -21.918 1.00 27.70 1090 ALA A CA 1
ATOM 8099 C C . ALA A 1 1090 ? -15.293 -1.635 -20.947 1.00 27.70 1090 ALA A C 1
ATOM 8101 O O . ALA A 1 1090 ? -15.837 -2.054 -19.930 1.00 27.70 1090 ALA A O 1
ATOM 8102 N N . GLY A 1 1091 ? -14.049 -1.981 -21.294 1.00 31.86 1091 GLY A N 1
ATOM 8103 C CA . GLY A 1 1091 ? -13.196 -2.898 -20.524 1.00 31.86 1091 GLY A CA 1
ATOM 8104 C C . GLY A 1 1091 ? -13.131 -4.347 -21.033 1.00 31.86 1091 GLY A C 1
ATOM 8105 O O . GLY A 1 1091 ? -12.198 -5.061 -20.674 1.00 31.86 1091 GLY A O 1
ATOM 8106 N N . ALA A 1 1092 ? -14.037 -4.795 -21.912 1.00 30.03 1092 ALA A N 1
ATOM 8107 C CA . ALA A 1 1092 ? -14.012 -6.171 -22.419 1.00 30.03 1092 ALA A CA 1
ATOM 8108 C C . ALA A 1 1092 ? -12.815 -6.432 -23.366 1.00 30.03 1092 ALA A C 1
ATOM 8110 O O . ALA A 1 1092 ? -12.700 -5.803 -24.422 1.00 30.03 1092 ALA A O 1
ATOM 8111 N N . ARG A 1 1093 ? -11.947 -7.397 -23.016 1.00 34.69 1093 ARG A N 1
ATOM 8112 C CA . ARG A 1 1093 ? -10.796 -7.847 -23.828 1.00 34.69 1093 ARG A CA 1
ATOM 8113 C C . ARG A 1 1093 ? -11.028 -9.248 -24.406 1.00 34.69 1093 ARG A C 1
ATOM 8115 O O . ARG A 1 1093 ? -11.624 -10.102 -23.757 1.00 34.69 1093 ARG A O 1
ATOM 8122 N N . VAL A 1 1094 ? -10.519 -9.495 -25.615 1.00 34.78 1094 VAL A N 1
ATOM 8123 C CA . VAL A 1 1094 ? -10.500 -10.823 -26.256 1.00 34.78 1094 VAL A CA 1
ATOM 8124 C C . VAL A 1 1094 ? -9.103 -11.418 -26.086 1.00 34.78 1094 VAL A C 1
ATOM 8126 O O . VAL A 1 1094 ? -8.131 -10.808 -26.526 1.00 34.78 1094 VAL A O 1
ATOM 8129 N N . HIS A 1 1095 ? -8.998 -12.593 -25.461 1.00 32.88 1095 HIS A N 1
ATOM 8130 C CA . HIS A 1 1095 ? -7.727 -13.286 -25.227 1.00 32.88 1095 HIS A CA 1
ATOM 8131 C C . HIS A 1 1095 ? -7.616 -14.568 -26.063 1.00 32.88 1095 HIS A C 1
ATOM 8133 O O . HIS A 1 1095 ? -8.578 -15.323 -26.192 1.00 32.88 1095 HIS A O 1
ATOM 8139 N N . VAL A 1 1096 ? -6.415 -14.831 -26.585 1.00 34.31 1096 VAL A N 1
ATOM 8140 C CA . VAL A 1 1096 ? -6.035 -16.069 -27.284 1.00 34.31 1096 VAL A CA 1
ATOM 8141 C C . VAL A 1 1096 ? -4.747 -16.577 -26.631 1.00 34.31 1096 VAL A C 1
ATOM 8143 O O . VAL A 1 1096 ? -3.740 -15.875 -26.659 1.00 34.31 1096 VAL A O 1
ATOM 8146 N N . GLY A 1 1097 ? -4.790 -17.753 -25.997 1.00 30.67 1097 GLY A N 1
ATOM 8147 C CA . GLY A 1 1097 ? -3.697 -18.287 -25.168 1.00 30.67 1097 GLY A CA 1
ATOM 8148 C C . GLY A 1 1097 ? -3.135 -19.627 -25.657 1.00 30.67 1097 GLY A C 1
ATOM 8149 O O . GLY A 1 1097 ? -3.810 -20.373 -26.367 1.00 30.67 1097 GLY A O 1
ATOM 8150 N N . LEU A 1 1098 ? -1.897 -19.933 -25.256 1.00 25.19 1098 LEU A N 1
ATOM 8151 C CA . LEU A 1 1098 ? -1.202 -21.192 -25.557 1.00 25.19 1098 LEU A CA 1
ATOM 8152 C C . LEU A 1 1098 ? -1.502 -22.288 -24.509 1.00 25.19 1098 LEU A C 1
ATOM 8154 O O . LEU A 1 1098 ? -1.716 -21.968 -23.340 1.00 25.19 1098 LEU A O 1
ATOM 8158 N N . PRO A 1 1099 ? -1.479 -23.583 -24.885 1.00 28.17 1099 PRO A N 1
ATOM 8159 C CA . PRO A 1 1099 ? -1.674 -24.687 -23.949 1.00 28.17 1099 PRO A CA 1
ATOM 8160 C C . PRO A 1 1099 ? -0.348 -25.172 -23.333 1.00 28.17 1099 PRO A C 1
ATOM 8162 O O . PRO A 1 1099 ? 0.483 -25.753 -24.030 1.00 28.17 1099 PRO A O 1
ATOM 8165 N N . GLN A 1 1100 ? -0.186 -25.017 -22.016 1.00 29.30 1100 GLN A N 1
ATOM 8166 C CA . GLN A 1 1100 ? 0.811 -25.751 -21.218 1.00 29.30 1100 GLN A CA 1
ATOM 8167 C C . GLN A 1 1100 ? 0.162 -26.944 -20.492 1.00 29.30 1100 GLN A C 1
ATOM 8169 O O . GLN A 1 1100 ? -1.060 -27.015 -20.335 1.00 29.30 1100 GLN A O 1
ATOM 8174 N N . GLN A 1 1101 ? 0.966 -27.962 -20.175 1.00 26.66 1101 GLN A N 1
ATOM 8175 C CA . GLN A 1 1101 ? 0.479 -29.343 -20.068 1.00 26.66 1101 GLN A CA 1
ATOM 8176 C C . GLN A 1 1101 ? -0.103 -29.737 -18.701 1.00 26.66 1101 GLN A C 1
ATOM 8178 O O . GLN A 1 1101 ? 0.470 -29.490 -17.646 1.00 26.66 1101 GLN A O 1
ATOM 8183 N N . VAL A 1 1102 ? -1.214 -30.481 -18.737 1.00 24.72 1102 VAL A N 1
ATOM 8184 C CA . VAL A 1 1102 ? -1.846 -31.083 -17.553 1.00 24.72 1102 VAL A CA 1
ATOM 8185 C C . VAL A 1 1102 ? -1.176 -32.416 -17.198 1.00 24.72 1102 VAL A C 1
ATOM 8187 O O . VAL A 1 1102 ? -1.505 -33.450 -17.789 1.00 24.72 1102 VAL A O 1
ATOM 8190 N N . LEU A 1 1103 ? -0.343 -32.438 -16.155 1.00 25.81 1103 LEU A N 1
ATOM 8191 C CA . LEU A 1 1103 ? -0.046 -33.675 -15.424 1.00 25.81 1103 LEU A CA 1
ATOM 8192 C C . LEU A 1 1103 ? -1.102 -33.901 -14.329 1.00 25.81 1103 LEU A C 1
ATOM 8194 O O . LEU A 1 1103 ? -1.140 -33.239 -13.298 1.00 25.81 1103 LEU A O 1
ATOM 8198 N N . ARG A 1 1104 ? -1.999 -34.863 -14.576 1.00 27.11 1104 ARG A N 1
ATOM 8199 C CA . ARG A 1 1104 ? -3.005 -35.348 -13.609 1.00 27.11 1104 ARG A CA 1
ATOM 8200 C C . ARG A 1 1104 ? -2.295 -36.001 -12.401 1.00 27.11 1104 ARG A C 1
ATOM 8202 O O . ARG A 1 1104 ? -1.322 -36.718 -12.603 1.00 27.11 1104 ARG A O 1
ATOM 8209 N N . ARG A 1 1105 ? -2.848 -35.954 -11.179 1.00 22.97 1105 ARG A N 1
ATOM 8210 C CA . ARG A 1 1105 ? -3.942 -36.856 -10.735 1.00 22.97 1105 ARG A CA 1
ATOM 8211 C C . ARG A 1 1105 ? -4.668 -36.409 -9.448 1.00 22.97 1105 ARG A C 1
ATOM 8213 O O . ARG A 1 1105 ? -4.181 -35.609 -8.668 1.00 22.97 1105 ARG A O 1
ATOM 8220 N N . ARG A 1 1106 ? -5.873 -36.975 -9.285 1.00 25.75 1106 ARG A N 1
ATOM 8221 C CA . ARG A 1 1106 ? -6.907 -36.724 -8.254 1.00 25.75 1106 ARG A CA 1
ATOM 8222 C C . ARG A 1 1106 ? -6.647 -37.423 -6.894 1.00 25.75 1106 ARG A C 1
ATOM 8224 O O . ARG A 1 1106 ? -5.871 -38.377 -6.864 1.00 25.75 1106 ARG A O 1
ATOM 8231 N N . PRO A 1 1107 ? -7.346 -37.014 -5.808 1.00 28.14 1107 PRO A N 1
ATOM 8232 C CA . PRO A 1 1107 ? -7.194 -37.569 -4.453 1.00 28.14 1107 PRO A CA 1
ATOM 8233 C C . PRO A 1 1107 ? -7.805 -38.972 -4.275 1.00 28.14 1107 PRO A C 1
ATOM 8235 O O . PRO A 1 1107 ? -8.727 -39.359 -4.992 1.00 28.14 1107 PRO A O 1
ATOM 8238 N N . GLY A 1 1108 ? -7.272 -39.743 -3.318 1.00 24.80 1108 GLY A N 1
ATOM 8239 C CA . GLY A 1 1108 ? -7.457 -41.201 -3.252 1.00 24.80 1108 GLY A CA 1
ATOM 8240 C C . GLY A 1 1108 ? -8.452 -41.782 -2.240 1.00 24.80 1108 GLY A C 1
ATOM 8241 O O . GLY A 1 1108 ? -9.136 -41.059 -1.524 1.00 24.80 1108 GLY A O 1
ATOM 8242 N N . ARG A 1 1109 ? -8.453 -43.126 -2.145 1.00 24.89 1109 ARG A N 1
ATOM 8243 C CA . ARG A 1 1109 ? -8.383 -43.898 -0.880 1.00 24.89 1109 ARG A CA 1
ATOM 8244 C C . ARG A 1 1109 ? -8.298 -45.426 -1.099 1.00 24.89 1109 ARG A C 1
ATOM 8246 O O . ARG A 1 1109 ? -9.056 -45.976 -1.883 1.00 24.89 1109 ARG A O 1
ATOM 8253 N N . ALA A 1 1110 ? -7.475 -46.060 -0.254 1.00 23.41 1110 ALA A N 1
ATOM 8254 C CA . ALA A 1 1110 ? -7.607 -47.407 0.332 1.00 23.41 1110 ALA A CA 1
ATOM 8255 C C . ALA A 1 1110 ? -7.289 -48.716 -0.455 1.00 23.41 1110 ALA A C 1
ATOM 8257 O O . ALA A 1 1110 ? -7.892 -49.034 -1.471 1.00 23.41 1110 ALA A O 1
ATOM 8258 N N . LEU A 1 1111 ? -6.468 -49.537 0.232 1.00 22.11 1111 LEU A N 1
ATOM 8259 C CA . LEU A 1 1111 ? -6.442 -51.016 0.342 1.00 22.11 1111 LEU A CA 1
ATOM 8260 C C . LEU A 1 1111 ? -5.592 -51.916 -0.604 1.00 22.11 1111 LEU A C 1
ATOM 8262 O O . LEU A 1 1111 ? -6.000 -52.322 -1.683 1.00 22.11 1111 LEU A O 1
ATOM 8266 N N . THR A 1 1112 ? -4.492 -52.399 0.003 1.00 22.75 1112 THR A N 1
ATOM 8267 C CA . THR A 1 1112 ? -3.930 -53.779 0.004 1.00 22.75 1112 THR A CA 1
ATOM 8268 C C . THR A 1 1112 ? -3.239 -54.418 -1.219 1.00 22.75 1112 THR A C 1
ATOM 8270 O O . THR A 1 1112 ? -3.887 -54.951 -2.108 1.00 22.75 1112 THR A O 1
ATOM 8273 N N . ALA A 1 1113 ? -1.926 -54.630 -1.013 1.00 22.55 1113 ALA A N 1
ATOM 8274 C CA . ALA A 1 1113 ? -1.207 -55.920 -1.075 1.00 22.55 1113 ALA A CA 1
ATOM 8275 C C . ALA A 1 1113 ? -0.632 -56.478 -2.403 1.00 22.55 1113 ALA A C 1
ATOM 8277 O O . ALA A 1 1113 ? -1.156 -56.283 -3.490 1.00 22.55 1113 ALA A O 1
ATOM 8278 N N . ALA A 1 1114 ? 0.413 -57.297 -2.193 1.00 22.70 1114 ALA A N 1
ATOM 8279 C CA . ALA A 1 1114 ? 1.074 -58.270 -3.077 1.00 22.70 1114 ALA A CA 1
ATOM 8280 C C . ALA A 1 1114 ? 2.184 -57.791 -4.045 1.00 22.70 1114 ALA A C 1
ATOM 8282 O O . ALA A 1 1114 ? 2.018 -56.923 -4.892 1.00 22.70 1114 ALA A O 1
ATOM 8283 N N . ALA A 1 1115 ? 3.334 -58.452 -3.888 1.00 22.36 1115 ALA A N 1
ATOM 8284 C CA . ALA A 1 1115 ? 4.604 -58.281 -4.582 1.00 22.36 1115 ALA A CA 1
ATOM 8285 C C . ALA A 1 1115 ? 4.754 -59.131 -5.864 1.00 22.36 1115 ALA A C 1
ATOM 8287 O O . ALA A 1 1115 ? 4.176 -60.211 -5.941 1.00 22.36 1115 ALA A O 1
ATOM 8288 N N . ALA A 1 1116 ? 5.619 -58.678 -6.785 1.00 23.91 1116 ALA A N 1
ATOM 8289 C CA . ALA A 1 1116 ? 6.498 -59.425 -7.719 1.00 23.91 1116 ALA A CA 1
ATOM 8290 C C . ALA A 1 1116 ? 7.201 -58.360 -8.609 1.00 23.91 1116 ALA A C 1
ATOM 8292 O O . ALA A 1 1116 ? 6.514 -57.458 -9.073 1.00 23.91 1116 ALA A O 1
ATOM 8293 N N . VAL A 1 1117 ? 8.529 -58.229 -8.764 1.00 22.14 1117 VAL A N 1
ATOM 8294 C CA . VAL A 1 1117 ? 9.631 -59.171 -9.096 1.00 22.14 1117 VAL A CA 1
ATOM 8295 C C . VAL A 1 1117 ? 9.586 -59.672 -10.551 1.00 22.14 1117 VAL A C 1
ATOM 8297 O O . VAL A 1 1117 ? 8.520 -60.063 -11.010 1.00 22.14 1117 VAL A O 1
ATOM 8300 N N . VAL A 1 1118 ? 10.780 -59.705 -11.188 1.00 22.84 1118 VAL A N 1
ATOM 8301 C CA . VAL A 1 1118 ? 11.185 -59.982 -12.601 1.00 22.84 1118 VAL A CA 1
ATOM 8302 C C . VAL A 1 1118 ? 11.621 -58.667 -13.287 1.00 22.84 1118 VAL A C 1
ATOM 8304 O O . VAL A 1 1118 ? 10.761 -57.853 -13.595 1.00 22.84 1118 VAL A O 1
ATOM 8307 N N . LEU A 1 1119 ? 12.903 -58.264 -13.402 1.00 22.19 1119 LEU A N 1
ATOM 8308 C CA . LEU A 1 1119 ? 14.210 -58.911 -13.721 1.00 22.19 1119 LEU A CA 1
ATOM 8309 C C . LEU A 1 1119 ? 14.348 -59.447 -15.163 1.00 22.19 1119 LEU A C 1
ATOM 8311 O O . LEU A 1 1119 ? 13.444 -60.111 -15.654 1.00 22.19 1119 LEU A O 1
ATOM 8315 N N . GLY A 1 1120 ? 15.507 -59.194 -15.796 1.00 23.05 1120 GLY A N 1
ATOM 8316 C CA . GLY A 1 1120 ? 15.830 -59.542 -17.194 1.00 23.05 1120 GLY A CA 1
ATOM 8317 C C . GLY A 1 1120 ? 16.144 -58.291 -18.034 1.00 23.05 1120 GLY A C 1
ATOM 8318 O O . GLY A 1 1120 ? 15.211 -57.726 -18.592 1.00 23.05 1120 GLY A O 1
ATOM 8319 N N . ASP A 1 1121 ? 17.337 -57.682 -18.059 1.00 25.66 1121 ASP A N 1
ATOM 8320 C CA . ASP A 1 1121 ? 18.744 -58.152 -17.994 1.00 25.66 1121 ASP A CA 1
ATOM 8321 C C . ASP A 1 1121 ? 19.382 -58.443 -19.374 1.00 25.66 1121 ASP A C 1
ATOM 8323 O O . ASP A 1 1121 ? 18.686 -58.725 -20.346 1.00 25.66 1121 ASP A O 1
ATOM 8327 N N . GLU A 1 1122 ? 20.718 -58.385 -19.373 1.00 25.64 1122 GLU A N 1
ATOM 8328 C CA . GLU A 1 1122 ? 21.745 -58.599 -20.404 1.00 25.64 1122 GLU A CA 1
ATOM 8329 C C . GLU A 1 1122 ? 22.296 -57.346 -21.101 1.00 25.64 1122 GLU A C 1
ATOM 8331 O O . GLU A 1 1122 ? 21.553 -56.473 -21.530 1.00 25.64 1122 GLU A O 1
ATOM 8336 N N . SER A 1 1123 ? 23.591 -57.209 -21.398 1.00 26.34 1123 SER A N 1
ATOM 8337 C CA . SER A 1 1123 ? 24.911 -57.756 -20.989 1.00 26.34 1123 SER A CA 1
ATOM 8338 C C . SER A 1 1123 ? 25.911 -57.051 -21.964 1.00 26.34 1123 SER A C 1
ATOM 8340 O O . SER A 1 1123 ? 25.472 -56.348 -22.870 1.00 26.34 1123 SER A O 1
ATOM 8342 N N . SER A 1 1124 ? 27.248 -57.076 -21.922 1.00 25.36 1124 SER A N 1
ATOM 8343 C CA . SER A 1 1124 ? 28.275 -57.936 -21.319 1.00 25.36 1124 SER A CA 1
ATOM 8344 C C . SER A 1 1124 ? 29.607 -57.124 -21.262 1.00 25.36 1124 SER A C 1
ATOM 8346 O O . SER A 1 1124 ? 29.815 -56.248 -22.093 1.00 25.36 1124 SER A O 1
ATOM 8348 N N . ALA A 1 1125 ? 30.415 -57.211 -20.192 1.00 26.56 1125 ALA A N 1
ATOM 8349 C CA . ALA A 1 1125 ? 31.656 -58.018 -20.083 1.00 26.56 1125 ALA A CA 1
ATOM 8350 C C . ALA A 1 1125 ? 32.939 -57.404 -20.731 1.00 26.56 1125 ALA A C 1
ATOM 8352 O O . ALA A 1 1125 ? 32.856 -56.804 -21.789 1.00 26.56 1125 ALA A O 1
ATOM 8353 N N . ALA A 1 1126 ? 34.176 -57.563 -20.217 1.00 27.19 1126 ALA A N 1
ATOM 8354 C CA . ALA A 1 1126 ? 34.677 -58.072 -18.923 1.00 27.19 1126 ALA A CA 1
ATOM 8355 C C . ALA A 1 1126 ? 36.232 -57.974 -18.801 1.00 27.19 1126 ALA A C 1
ATOM 8357 O O . ALA A 1 1126 ? 36.901 -58.245 -19.790 1.00 27.19 1126 ALA A O 1
ATOM 8358 N N . ARG A 1 1127 ? 36.761 -57.813 -17.560 1.00 26.94 1127 ARG A N 1
ATOM 8359 C CA . ARG A 1 1127 ? 38.030 -58.402 -16.998 1.00 26.94 1127 ARG A CA 1
ATOM 8360 C C . ARG A 1 1127 ? 39.402 -57.982 -17.611 1.00 26.94 1127 ARG A C 1
ATOM 8362 O O . ARG A 1 1127 ? 39.477 -57.677 -18.786 1.00 26.94 1127 ARG A O 1
ATOM 8369 N N . ASN A 1 1128 ? 40.563 -58.006 -16.924 1.00 25.33 1128 ASN A N 1
ATOM 8370 C CA . ASN A 1 1128 ? 40.953 -58.247 -15.513 1.00 25.33 1128 ASN A CA 1
ATOM 8371 C C . ASN A 1 1128 ? 42.403 -57.741 -15.242 1.00 25.33 1128 ASN A C 1
ATOM 8373 O O . ASN A 1 1128 ? 43.255 -58.045 -16.065 1.00 25.33 1128 ASN A O 1
ATOM 8377 N N . GLY A 1 1129 ? 42.633 -57.110 -14.068 1.00 21.84 1129 GLY A N 1
ATOM 8378 C CA . GLY A 1 1129 ? 43.783 -57.128 -13.103 1.00 21.84 1129 GLY A CA 1
ATOM 8379 C C . GLY A 1 1129 ? 45.273 -57.291 -13.510 1.00 21.84 1129 GLY A C 1
ATOM 8380 O O . GLY A 1 1129 ? 45.562 -57.490 -14.685 1.00 21.84 1129 GLY A O 1
ATOM 8381 N N . PRO A 1 1130 ? 46.238 -57.289 -12.546 1.00 43.19 1130 PRO A N 1
ATOM 8382 C CA . PRO A 1 1130 ? 46.094 -57.212 -11.068 1.00 43.19 1130 PRO A CA 1
ATOM 8383 C C . PRO A 1 1130 ? 47.036 -56.225 -10.286 1.00 43.19 1130 PRO A C 1
ATOM 8385 O O . PRO A 1 1130 ? 48.090 -55.873 -10.798 1.00 43.19 1130 PRO A O 1
ATOM 8388 N N . HIS A 1 1131 ? 46.638 -55.863 -9.042 1.00 30.83 1131 HIS A N 1
ATOM 8389 C CA . HIS A 1 1131 ? 47.385 -55.777 -7.739 1.00 30.83 1131 HIS A CA 1
ATOM 8390 C C . HIS A 1 1131 ? 48.840 -55.224 -7.638 1.00 30.83 1131 HIS A C 1
ATOM 8392 O O . HIS A 1 1131 ? 49.657 -55.507 -8.506 1.00 30.83 1131 HIS A O 1
ATOM 8398 N N . ASP A 1 1132 ? 49.322 -54.528 -6.586 1.00 28.55 1132 ASP A N 1
ATOM 8399 C CA . ASP A 1 1132 ? 48.843 -53.961 -5.282 1.00 28.55 1132 ASP A CA 1
ATOM 8400 C C . ASP A 1 1132 ? 49.798 -52.757 -4.934 1.00 28.55 1132 ASP A C 1
ATOM 8402 O O . ASP A 1 1132 ? 50.808 -52.605 -5.623 1.00 28.55 1132 ASP A O 1
ATOM 8406 N N . ASP A 1 1133 ? 49.593 -51.796 -4.011 1.00 25.73 1133 ASP A N 1
ATOM 8407 C CA . ASP A 1 1133 ? 49.113 -51.830 -2.609 1.00 25.73 1133 ASP A CA 1
ATOM 8408 C C . ASP A 1 1133 ? 48.582 -50.445 -2.097 1.00 25.73 1133 ASP A C 1
ATOM 8410 O O . ASP A 1 1133 ? 48.970 -49.395 -2.606 1.00 25.73 1133 ASP A O 1
ATOM 8414 N N . GLU A 1 1134 ? 47.779 -50.483 -1.018 1.00 25.75 1134 GLU A N 1
ATOM 8415 C CA . GLU A 1 1134 ? 47.321 -49.408 -0.083 1.00 25.75 1134 GLU A CA 1
ATOM 8416 C C . GLU A 1 1134 ? 46.311 -48.287 -0.512 1.00 25.75 1134 GLU A C 1
ATOM 8418 O O . GLU A 1 1134 ? 46.252 -47.803 -1.639 1.00 25.75 1134 GLU A O 1
ATOM 8423 N N . VAL A 1 1135 ? 45.397 -47.965 0.430 1.00 26.95 1135 VAL A N 1
ATOM 8424 C CA . VAL A 1 1135 ? 43.944 -47.624 0.284 1.00 26.95 1135 VAL A CA 1
ATOM 8425 C C . VAL A 1 1135 ? 43.447 -46.977 1.628 1.00 26.95 1135 VAL A C 1
ATOM 8427 O O . VAL A 1 1135 ? 44.177 -47.182 2.602 1.00 26.95 1135 VAL A O 1
ATOM 8430 N N . PRO A 1 1136 ? 42.275 -46.281 1.831 1.00 38.72 1136 PRO A N 1
ATOM 8431 C CA . PRO A 1 1136 ? 41.126 -45.906 0.960 1.00 38.72 1136 PRO A CA 1
ATOM 8432 C C . PRO A 1 1136 ? 40.664 -44.410 0.953 1.00 38.72 1136 PRO A C 1
ATOM 8434 O O . PRO A 1 1136 ? 40.960 -43.624 1.849 1.00 38.72 1136 PRO A O 1
ATOM 8437 N N . LEU A 1 1137 ? 39.764 -44.076 0.008 1.00 30.06 1137 LEU A N 1
ATOM 8438 C CA . LEU A 1 1137 ? 38.761 -42.987 0.108 1.00 30.06 1137 LEU A CA 1
ATOM 8439 C C . LEU A 1 1137 ? 37.451 -43.466 0.775 1.00 30.06 1137 LEU A C 1
ATOM 8441 O O . LEU A 1 1137 ? 37.121 -44.646 0.683 1.00 30.06 1137 LEU A O 1
ATOM 8445 N N . LEU A 1 1138 ? 36.605 -42.536 1.249 1.00 24.72 1138 LEU A N 1
ATOM 8446 C CA . LEU A 1 1138 ? 35.143 -42.705 1.150 1.00 24.72 1138 LEU A CA 1
ATOM 8447 C C . LEU A 1 1138 ? 34.405 -41.364 0.957 1.00 24.72 1138 LEU A C 1
ATOM 8449 O O . LEU A 1 1138 ? 34.664 -40.396 1.668 1.00 24.72 1138 LEU A O 1
ATOM 8453 N N . THR A 1 1139 ? 33.474 -41.320 0.002 1.00 28.78 1139 THR A N 1
ATOM 8454 C CA . THR A 1 1139 ? 32.591 -40.178 -0.301 1.00 28.78 1139 THR A CA 1
ATOM 8455 C C . THR A 1 1139 ? 31.176 -40.370 0.263 1.00 28.78 1139 THR A C 1
ATOM 8457 O O . THR A 1 1139 ? 30.821 -41.429 0.777 1.00 28.78 1139 THR A O 1
ATOM 8460 N N . ALA A 1 1140 ? 30.369 -39.308 0.194 1.00 24.56 1140 ALA A N 1
ATOM 8461 C CA . ALA A 1 1140 ? 29.045 -39.196 0.800 1.00 24.56 1140 ALA A CA 1
ATOM 8462 C C . ALA A 1 1140 ? 28.023 -40.283 0.400 1.00 24.56 1140 ALA A C 1
ATOM 8464 O O . ALA A 1 1140 ? 27.703 -40.418 -0.779 1.00 24.56 1140 ALA A O 1
ATOM 8465 N N . ALA A 1 1141 ? 27.406 -40.926 1.404 1.00 21.88 1141 ALA A N 1
ATOM 8466 C CA . ALA A 1 1141 ? 25.967 -41.233 1.457 1.00 21.88 1141 ALA A CA 1
ATOM 8467 C C . ALA A 1 1141 ? 25.531 -41.808 2.829 1.00 21.88 1141 ALA A C 1
ATOM 8469 O O . ALA A 1 1141 ? 26.283 -42.529 3.476 1.00 21.88 1141 ALA A O 1
ATOM 8470 N N . THR A 1 1142 ? 24.249 -41.596 3.160 1.00 23.64 1142 THR A N 1
ATOM 8471 C CA . THR A 1 1142 ? 23.387 -42.265 4.172 1.00 23.64 1142 THR A CA 1
ATOM 8472 C C . THR A 1 1142 ? 23.172 -41.603 5.543 1.00 23.64 1142 THR A C 1
ATOM 8474 O O . THR A 1 1142 ? 24.027 -41.609 6.419 1.00 23.64 1142 THR A O 1
ATOM 8477 N N . ALA A 1 1143 ? 21.927 -41.154 5.756 1.00 24.64 1143 ALA A N 1
ATOM 8478 C CA . ALA A 1 1143 ? 21.283 -41.021 7.067 1.00 24.64 1143 ALA A CA 1
ATOM 8479 C C . ALA A 1 1143 ? 19.742 -41.096 6.937 1.00 24.64 1143 ALA A C 1
ATOM 8481 O O . ALA A 1 1143 ? 19.019 -40.183 7.320 1.00 24.64 1143 ALA A O 1
ATOM 8482 N N . ALA A 1 1144 ? 19.227 -42.198 6.381 1.00 21.38 1144 ALA A N 1
ATOM 8483 C CA . ALA A 1 1144 ? 17.792 -42.504 6.350 1.00 21.38 1144 ALA A CA 1
ATOM 8484 C C . ALA A 1 1144 ? 17.544 -43.950 6.813 1.00 21.38 1144 ALA A C 1
ATOM 8486 O O . ALA A 1 1144 ? 17.109 -44.798 6.037 1.00 21.38 1144 ALA A O 1
ATOM 8487 N N . LEU A 1 1145 ? 17.873 -44.252 8.079 1.00 23.72 1145 LEU A N 1
ATOM 8488 C CA . LEU A 1 1145 ? 17.559 -45.555 8.684 1.00 23.72 1145 LEU A CA 1
ATOM 8489 C C . LEU A 1 1145 ? 17.377 -45.517 10.218 1.00 23.72 1145 LEU A C 1
ATOM 8491 O O . LEU A 1 1145 ? 17.984 -46.297 10.944 1.00 23.72 1145 LEU A O 1
ATOM 8495 N N . VAL A 1 1146 ? 16.496 -44.645 10.722 1.00 25.20 1146 VAL A N 1
ATOM 8496 C CA . VAL A 1 1146 ? 15.918 -44.783 12.080 1.00 25.20 1146 VAL A CA 1
ATOM 8497 C C . VAL A 1 1146 ? 14.397 -44.614 12.011 1.00 25.20 1146 VAL A C 1
ATOM 8499 O O . VAL A 1 1146 ? 13.831 -43.652 12.518 1.00 25.20 1146 VAL A O 1
ATOM 8502 N N . ALA A 1 1147 ? 13.726 -45.548 11.327 1.00 22.88 1147 ALA A N 1
ATOM 8503 C CA . ALA A 1 1147 ? 12.263 -45.583 11.239 1.00 22.88 1147 ALA A CA 1
ATOM 8504 C C . ALA A 1 1147 ? 11.690 -46.989 10.939 1.00 22.88 1147 ALA A C 1
ATOM 8506 O O . ALA A 1 1147 ? 10.895 -47.127 10.017 1.00 22.88 1147 ALA A O 1
ATOM 8507 N N . ALA A 1 1148 ? 12.081 -48.027 11.698 1.00 22.81 1148 ALA A N 1
ATOM 8508 C CA . ALA A 1 1148 ? 11.265 -49.237 11.949 1.00 22.81 1148 ALA A CA 1
ATOM 8509 C C . ALA A 1 1148 ? 12.000 -50.251 12.855 1.00 22.81 1148 ALA A C 1
ATOM 8511 O O . ALA A 1 1148 ? 12.799 -51.028 12.345 1.00 22.81 1148 ALA A O 1
ATOM 8512 N N . LEU A 1 1149 ? 11.699 -50.230 14.166 1.00 25.08 1149 LEU A N 1
ATOM 8513 C CA . LEU A 1 1149 ? 11.961 -51.212 15.254 1.00 25.08 1149 LEU A CA 1
ATOM 8514 C C . LEU A 1 1149 ? 12.242 -50.388 16.536 1.00 25.08 1149 LEU A C 1
ATOM 8516 O O . LEU A 1 1149 ? 13.227 -49.666 16.577 1.00 25.08 1149 LEU A O 1
ATOM 8520 N N . VAL A 1 1150 ? 11.442 -50.395 17.608 1.00 24.06 1150 VAL A N 1
ATOM 8521 C CA . VAL A 1 1150 ? 10.239 -51.173 17.962 1.00 24.06 1150 VAL A CA 1
ATOM 8522 C C . VAL A 1 1150 ? 9.268 -50.273 18.738 1.00 24.06 1150 VAL A C 1
ATOM 8524 O O . VAL A 1 1150 ? 9.675 -49.569 19.658 1.00 24.06 1150 VAL A O 1
ATOM 8527 N N . SER A 1 1151 ? 7.973 -50.360 18.437 1.00 23.78 1151 SER A N 1
ATOM 8528 C CA . SER A 1 1151 ? 6.910 -49.847 19.311 1.00 23.78 1151 SER A CA 1
ATOM 8529 C C . SER A 1 1151 ? 6.736 -50.768 20.523 1.00 23.78 1151 SER A C 1
ATOM 8531 O O . SER A 1 1151 ? 6.399 -51.928 20.308 1.00 23.78 1151 SER A O 1
ATOM 8533 N N . VAL A 1 1152 ? 6.887 -50.287 21.768 1.00 27.91 1152 VAL A N 1
ATOM 8534 C CA . VAL A 1 1152 ? 6.240 -50.877 22.967 1.00 27.91 1152 VAL A CA 1
ATOM 8535 C C . VAL A 1 1152 ? 6.375 -49.976 24.214 1.00 27.91 1152 VAL A C 1
ATOM 8537 O O . VAL A 1 1152 ? 7.420 -49.385 24.460 1.00 27.91 1152 VAL A O 1
ATOM 8540 N N . LEU A 1 1153 ? 5.304 -49.972 25.018 1.00 24.20 1153 LEU A N 1
ATOM 8541 C CA . LEU A 1 1153 ? 5.134 -49.463 26.393 1.00 24.20 1153 LEU A CA 1
ATOM 8542 C C . LEU A 1 1153 ? 5.023 -47.947 26.678 1.00 24.20 1153 LEU A C 1
ATOM 8544 O O . LEU A 1 1153 ? 5.974 -47.225 26.959 1.00 24.20 1153 LEU A O 1
ATOM 8548 N N . THR A 1 1154 ? 3.762 -47.537 26.796 1.00 24.08 1154 THR A N 1
ATOM 8549 C CA . THR A 1 1154 ? 3.245 -46.457 27.643 1.00 24.08 1154 THR A CA 1
ATOM 8550 C C . THR A 1 1154 ? 3.327 -46.790 29.149 1.00 24.08 1154 THR A C 1
ATOM 8552 O O . THR A 1 1154 ? 3.094 -47.931 29.525 1.00 24.08 1154 THR A O 1
ATOM 8555 N N . VAL A 1 1155 ? 3.503 -45.750 29.987 1.00 24.27 1155 VAL A N 1
ATOM 8556 C CA . VAL A 1 1155 ? 3.029 -45.595 31.394 1.00 24.27 1155 VAL A CA 1
ATOM 8557 C C . VAL A 1 1155 ? 3.460 -46.640 32.454 1.00 24.27 1155 VAL A C 1
ATOM 8559 O O . VAL A 1 1155 ? 3.068 -47.794 32.374 1.00 24.27 1155 VAL A O 1
ATOM 8562 N N . VAL A 1 1156 ? 4.112 -46.190 33.549 1.00 24.61 1156 VAL A N 1
ATOM 8563 C CA . VAL A 1 1156 ? 3.704 -46.391 34.978 1.00 24.61 1156 VAL A CA 1
ATOM 8564 C C . VAL A 1 1156 ? 4.808 -45.951 35.977 1.00 24.61 1156 VAL A C 1
ATOM 8566 O O . VAL A 1 1156 ? 5.937 -46.409 35.892 1.00 24.61 1156 VAL A O 1
ATOM 8569 N N . LEU A 1 1157 ? 4.408 -45.101 36.943 1.00 23.41 1157 LEU A N 1
ATOM 8570 C CA . LEU A 1 1157 ? 4.942 -44.794 38.300 1.00 23.41 1157 LEU A CA 1
ATOM 8571 C C . LEU A 1 1157 ? 6.479 -44.643 38.539 1.00 23.41 1157 LEU A C 1
ATOM 8573 O O . LEU A 1 1157 ? 7.253 -45.548 38.279 1.00 23.41 1157 LEU A O 1
ATOM 8577 N N . VAL A 1 1158 ? 7.007 -43.509 39.045 1.00 23.55 1158 VAL A N 1
ATOM 8578 C CA . VAL A 1 1158 ? 6.818 -42.828 40.368 1.00 23.55 1158 VAL A CA 1
ATOM 8579 C C . VAL A 1 1158 ? 7.669 -43.415 41.512 1.00 23.55 1158 VAL A C 1
ATOM 8581 O O . VAL A 1 1158 ? 7.746 -44.626 41.663 1.00 23.55 1158 VAL A O 1
ATOM 8584 N N . ARG A 1 1159 ? 8.147 -42.507 42.397 1.00 24.53 1159 ARG A N 1
ATOM 8585 C CA . ARG A 1 1159 ? 8.845 -42.712 43.698 1.00 24.53 1159 ARG A CA 1
ATOM 8586 C C . ARG A 1 1159 ? 10.315 -43.170 43.583 1.00 24.53 1159 ARG A C 1
ATOM 8588 O O . ARG A 1 1159 ? 10.590 -44.175 42.958 1.00 24.53 1159 ARG A O 1
ATOM 8595 N N . THR A 1 1160 ? 11.315 -42.541 44.223 1.00 29.02 1160 THR A N 1
ATOM 8596 C CA . THR A 1 1160 ? 11.405 -41.326 45.090 1.00 29.02 1160 THR A CA 1
ATOM 8597 C C . THR A 1 1160 ? 12.910 -40.926 45.240 1.00 29.02 1160 THR A C 1
ATOM 8599 O O . THR A 1 1160 ? 13.721 -41.560 44.582 1.00 29.02 1160 THR A O 1
ATOM 8602 N N . LEU A 1 1161 ? 13.434 -39.962 46.030 1.00 30.12 1161 LEU A N 1
ATOM 8603 C CA . LEU A 1 1161 ? 12.993 -39.067 47.134 1.00 30.12 1161 LEU A CA 1
ATOM 8604 C C . LEU A 1 1161 ? 13.881 -37.772 47.141 1.00 30.12 1161 LEU A C 1
ATOM 8606 O O . LEU A 1 1161 ? 14.883 -37.726 46.445 1.00 30.12 1161 LEU A O 1
ATOM 8610 N N . ARG A 1 1162 ? 13.513 -36.761 47.960 1.00 28.70 1162 ARG A N 1
ATOM 8611 C CA . ARG A 1 1162 ? 14.339 -35.771 48.740 1.00 28.70 1162 ARG A CA 1
ATOM 8612 C C . ARG A 1 1162 ? 15.852 -35.626 48.411 1.00 28.70 1162 ARG A C 1
ATOM 8614 O O . ARG A 1 1162 ? 16.549 -36.626 48.389 1.00 28.70 1162 ARG A O 1
ATOM 8621 N N . ASN A 1 1163 ? 16.502 -34.450 48.389 1.00 27.95 1163 ASN A N 1
ATOM 8622 C CA . ASN A 1 1163 ? 16.342 -33.151 49.103 1.00 27.95 1163 ASN A CA 1
ATOM 8623 C C . ASN A 1 1163 ? 17.339 -32.113 48.461 1.00 27.95 1163 ASN A C 1
ATOM 8625 O O . ASN A 1 1163 ? 18.085 -32.524 47.584 1.00 27.95 1163 ASN A O 1
ATOM 8629 N N . ARG A 1 1164 ? 17.512 -30.809 48.791 1.00 28.19 1164 ARG A N 1
ATOM 8630 C CA . ARG A 1 1164 ? 17.002 -29.859 49.822 1.00 28.19 1164 ARG A CA 1
ATOM 8631 C C . ARG A 1 1164 ? 17.078 -28.383 49.291 1.00 28.19 1164 ARG A C 1
ATOM 8633 O O . ARG A 1 1164 ? 17.011 -28.159 48.091 1.00 28.19 1164 ARG A O 1
ATOM 8640 N N . ARG A 1 1165 ? 17.220 -27.387 50.186 1.00 25.89 1165 ARG A N 1
ATOM 8641 C CA . ARG A 1 1165 ? 17.687 -25.973 50.022 1.00 25.89 1165 ARG A CA 1
ATOM 8642 C C . ARG A 1 1165 ? 18.495 -25.596 51.313 1.00 25.89 1165 ARG A C 1
ATOM 8644 O O . ARG A 1 1165 ? 18.677 -26.538 52.097 1.00 25.89 1165 ARG A O 1
ATOM 8651 N N . PRO A 1 1166 ? 18.824 -24.325 51.695 1.00 50.91 1166 PRO A N 1
ATOM 8652 C CA . PRO A 1 1166 ? 18.885 -23.001 51.007 1.00 50.91 1166 PRO A CA 1
ATOM 8653 C C . PRO A 1 1166 ? 20.150 -22.137 51.355 1.00 50.91 1166 PRO A C 1
ATOM 8655 O O . PRO A 1 1166 ? 21.015 -22.625 52.071 1.00 50.91 1166 PRO A O 1
ATOM 8658 N N . LEU A 1 1167 ? 20.201 -20.864 50.888 1.00 25.59 1167 LEU A N 1
ATOM 8659 C CA . LEU A 1 1167 ? 20.770 -19.586 51.455 1.00 25.59 1167 LEU A CA 1
ATOM 8660 C C . LEU A 1 1167 ? 21.006 -18.610 50.251 1.00 25.59 1167 LEU A C 1
ATOM 8662 O O . LEU A 1 1167 ? 21.484 -19.086 49.229 1.00 25.59 1167 LEU A O 1
ATOM 8666 N N . VAL A 1 1168 ? 20.541 -17.344 50.126 1.00 27.77 1168 VAL A N 1
ATOM 8667 C CA . VAL A 1 1168 ? 20.588 -16.106 50.970 1.00 27.77 1168 VAL A CA 1
ATOM 8668 C C . VAL A 1 1168 ? 22.052 -15.657 51.174 1.00 27.77 1168 VAL A C 1
ATOM 8670 O O . VAL A 1 1168 ? 22.825 -16.472 51.650 1.00 27.77 1168 VAL A O 1
ATOM 8673 N N . GLU A 1 1169 ? 22.563 -14.478 50.767 1.00 26.95 1169 GLU A N 1
ATOM 8674 C CA . GLU A 1 1169 ? 22.143 -13.055 50.906 1.00 26.95 1169 GLU A CA 1
ATOM 8675 C C . GLU A 1 1169 ? 22.943 -12.183 49.873 1.00 26.95 1169 GLU A C 1
ATOM 8677 O O . GLU A 1 1169 ? 24.069 -12.547 49.561 1.00 26.95 1169 GLU A O 1
ATOM 8682 N N . LYS A 1 1170 ? 22.421 -11.212 49.096 1.00 28.58 1170 LYS A N 1
ATOM 8683 C CA . LYS A 1 1170 ? 22.083 -9.770 49.311 1.00 28.58 1170 LYS A CA 1
ATOM 8684 C C . LYS A 1 1170 ? 23.236 -8.774 49.653 1.00 28.58 1170 LYS A C 1
ATOM 8686 O O . LYS A 1 1170 ? 23.995 -9.009 50.582 1.00 28.58 1170 LYS A O 1
ATOM 8691 N N . LYS A 1 1171 ? 23.184 -7.581 49.005 1.00 26.91 1171 LYS A N 1
ATOM 8692 C CA . LYS A 1 1171 ? 24.032 -6.340 49.074 1.00 26.91 1171 LYS A CA 1
ATOM 8693 C C . LYS A 1 1171 ? 25.252 -6.295 48.119 1.00 26.91 1171 LYS A C 1
ATOM 8695 O O . LYS A 1 1171 ? 25.962 -7.282 48.031 1.00 26.91 1171 LYS A O 1
ATOM 8700 N N . GLY A 1 1172 ? 25.582 -5.192 47.424 1.00 26.02 1172 GLY A N 1
ATOM 8701 C CA . GLY A 1 1172 ? 24.834 -3.944 47.147 1.00 26.02 1172 GLY A CA 1
ATOM 8702 C C . GLY A 1 1172 ? 25.688 -2.653 47.129 1.00 26.02 1172 GLY A C 1
ATOM 8703 O O . GLY A 1 1172 ? 26.430 -2.439 48.078 1.00 26.02 1172 GLY A O 1
ATOM 8704 N N . LEU A 1 1173 ? 25.447 -1.771 46.135 1.00 26.02 1173 LEU A N 1
ATOM 8705 C CA . LEU A 1 1173 ? 25.947 -0.376 45.983 1.00 26.02 1173 LEU A CA 1
ATOM 8706 C C . LEU A 1 1173 ? 27.491 -0.204 45.838 1.00 26.02 1173 LEU A C 1
ATOM 8708 O O . LEU A 1 1173 ? 28.232 -1.132 46.129 1.00 26.02 1173 LEU A O 1
ATOM 8712 N N . VAL A 1 1174 ? 28.066 0.913 45.351 1.00 26.05 1174 VAL A N 1
ATOM 8713 C CA . VAL A 1 1174 ? 27.573 2.274 44.993 1.00 26.05 1174 VAL A CA 1
ATOM 8714 C C . VAL A 1 1174 ? 28.187 2.708 43.637 1.00 26.05 1174 VAL A C 1
ATOM 8716 O O . VAL A 1 1174 ? 29.240 2.204 43.257 1.00 26.05 1174 VAL A O 1
ATOM 8719 N N . ALA A 1 1175 ? 27.560 3.653 42.927 1.00 30.62 1175 ALA A N 1
ATOM 8720 C CA . ALA A 1 1175 ? 28.142 4.372 41.781 1.00 30.62 1175 ALA A CA 1
ATOM 8721 C C . ALA A 1 1175 ? 29.115 5.497 42.208 1.00 30.62 1175 ALA A C 1
ATOM 8723 O O . ALA A 1 1175 ? 29.148 5.839 43.389 1.00 30.62 1175 ALA A O 1
ATOM 8724 N N . LEU A 1 1176 ? 29.832 6.107 41.250 1.00 25.89 1176 LEU A N 1
ATOM 8725 C CA . LEU A 1 1176 ? 29.984 7.572 41.095 1.00 25.89 1176 LEU A CA 1
ATOM 8726 C C . LEU A 1 1176 ? 30.854 7.936 39.871 1.00 25.89 1176 LEU A C 1
ATOM 8728 O O . LEU A 1 1176 ? 31.799 7.223 39.548 1.00 25.89 1176 LEU A O 1
ATOM 8732 N N . ASP A 1 1177 ? 30.469 9.042 39.228 1.00 27.12 1177 ASP A N 1
ATOM 8733 C CA . ASP A 1 1177 ? 31.182 10.037 38.400 1.00 27.12 1177 ASP A CA 1
ATOM 8734 C C . ASP A 1 1177 ? 32.678 9.808 38.057 1.00 27.12 1177 ASP A C 1
ATOM 8736 O O . ASP A 1 1177 ? 33.482 9.395 38.883 1.00 27.12 1177 ASP A O 1
ATOM 8740 N N . GLY A 1 1178 ? 33.190 10.158 36.871 1.00 26.33 1178 GLY A N 1
ATOM 8741 C CA . GLY A 1 1178 ? 32.680 11.090 35.859 1.00 26.33 1178 GLY A CA 1
ATOM 8742 C C . GLY A 1 1178 ? 33.717 12.193 35.586 1.00 26.33 1178 GLY A C 1
ATOM 8743 O O . GLY A 1 1178 ? 33.898 13.086 36.408 1.00 26.33 1178 GLY A O 1
ATOM 8744 N N . VAL A 1 1179 ? 34.414 12.147 34.439 1.00 26.06 1179 VAL A N 1
ATOM 8745 C CA . VAL A 1 1179 ? 35.452 13.132 34.054 1.00 26.06 1179 VAL A CA 1
ATOM 8746 C C . VAL A 1 1179 ? 35.376 13.449 32.549 1.00 26.06 1179 VAL A C 1
ATOM 8748 O O . VAL A 1 1179 ? 35.304 12.547 31.720 1.00 26.06 1179 VAL A O 1
ATOM 8751 N N . ARG A 1 1180 ? 35.372 14.749 32.210 1.00 28.92 1180 ARG A N 1
ATOM 8752 C CA . ARG A 1 1180 ? 35.439 15.336 30.844 1.00 28.92 1180 ARG A CA 1
ATOM 8753 C C . ARG A 1 1180 ? 36.899 15.607 30.420 1.00 28.92 1180 ARG A C 1
ATOM 8755 O O . ARG A 1 1180 ? 37.770 15.399 31.253 1.00 28.92 1180 ARG A O 1
ATOM 8762 N N . VAL A 1 1181 ? 37.097 16.236 29.235 1.00 31.06 1181 VAL A N 1
ATOM 8763 C CA . VAL A 1 1181 ? 38.223 17.118 28.754 1.00 31.06 1181 VAL A CA 1
ATOM 8764 C C . VAL A 1 1181 ? 38.821 16.594 27.426 1.00 31.06 1181 VAL A C 1
ATOM 8766 O O . VAL A 1 1181 ? 39.075 15.403 27.343 1.00 31.06 1181 VAL A O 1
ATOM 8769 N N . GLN A 1 1182 ? 39.080 17.373 26.355 1.00 34.19 1182 GLN A N 1
ATOM 8770 C CA . GLN A 1 1182 ? 38.807 18.790 25.990 1.00 34.19 1182 GLN A CA 1
ATOM 8771 C C . GLN A 1 1182 ? 38.804 18.968 24.434 1.00 34.19 1182 GLN A C 1
ATOM 8773 O O . GLN A 1 1182 ? 39.041 17.986 23.732 1.00 34.19 1182 GLN A O 1
ATOM 8778 N N . PRO A 1 1183 ? 38.523 20.174 23.880 1.00 42.88 1183 PRO A N 1
ATOM 8779 C CA . PRO A 1 1183 ? 38.395 20.410 22.436 1.00 42.88 1183 PRO A CA 1
ATOM 8780 C C . PRO A 1 1183 ? 39.573 21.185 21.796 1.00 42.88 1183 PRO A C 1
ATOM 8782 O O . PRO A 1 1183 ? 39.663 22.400 21.957 1.00 42.88 1183 PRO A O 1
ATOM 8785 N N . ASP A 1 1184 ? 40.417 20.526 20.994 1.00 36.75 1184 ASP A N 1
ATOM 8786 C CA . ASP A 1 1184 ? 41.417 21.212 20.140 1.00 36.75 1184 ASP A CA 1
ATOM 8787 C C . ASP A 1 1184 ? 41.780 20.513 18.805 1.00 36.75 1184 ASP A C 1
ATOM 8789 O O . ASP A 1 1184 ? 42.533 21.067 18.008 1.00 36.75 1184 ASP A O 1
ATOM 8793 N N . GLY A 1 1185 ? 41.186 19.356 18.487 1.00 50.53 1185 GLY A N 1
ATOM 8794 C CA . GLY A 1 1185 ? 41.052 18.891 17.100 1.00 50.53 1185 GLY A CA 1
ATOM 8795 C C . GLY A 1 1185 ? 42.345 18.544 16.347 1.00 50.53 1185 GLY A C 1
ATOM 8796 O O . GLY A 1 1185 ? 42.500 18.953 15.197 1.00 50.53 1185 GLY A O 1
ATOM 8797 N N . THR A 1 1186 ? 43.233 17.727 16.924 1.00 37.91 1186 THR A N 1
ATOM 8798 C CA . THR A 1 1186 ? 44.273 17.008 16.152 1.00 37.91 1186 THR A CA 1
ATOM 8799 C C . THR A 1 1186 ? 44.347 15.517 16.528 1.00 37.91 1186 THR A C 1
ATOM 8801 O O . THR A 1 1186 ? 44.069 15.162 17.673 1.00 37.91 1186 THR A O 1
ATOM 8804 N N . PRO A 1 1187 ? 44.667 14.607 15.582 1.00 33.22 1187 PRO A N 1
ATOM 8805 C CA . PRO A 1 1187 ? 44.591 13.167 15.819 1.00 33.22 1187 PRO A CA 1
ATOM 8806 C C . PRO A 1 1187 ? 45.904 12.581 16.354 1.00 33.22 1187 PRO A C 1
ATOM 8808 O O . PRO A 1 1187 ? 46.994 12.955 15.916 1.00 33.22 1187 PRO A O 1
ATOM 8811 N N . ARG A 1 1188 ? 45.808 11.548 17.201 1.00 29.73 1188 ARG A N 1
ATOM 8812 C CA . ARG A 1 1188 ? 46.932 10.642 17.470 1.00 29.73 1188 ARG A CA 1
ATOM 8813 C C . ARG A 1 1188 ? 46.476 9.187 17.508 1.00 29.73 1188 ARG A C 1
ATOM 8815 O O . ARG A 1 1188 ? 45.757 8.775 18.410 1.00 29.73 1188 ARG A O 1
ATOM 8822 N N . ALA A 1 1189 ? 46.935 8.415 16.530 1.00 29.86 1189 ALA A N 1
ATOM 8823 C CA . ALA A 1 1189 ? 46.852 6.960 16.546 1.00 29.86 1189 ALA A CA 1
ATOM 8824 C C . ALA A 1 1189 ? 48.003 6.363 17.371 1.00 29.86 1189 ALA A C 1
ATOM 8826 O O . ALA A 1 1189 ? 49.102 6.912 17.331 1.00 29.86 1189 ALA A O 1
ATOM 8827 N N . THR A 1 1190 ? 47.753 5.224 18.029 1.00 29.05 1190 THR A N 1
ATOM 8828 C CA . THR A 1 1190 ? 48.571 3.987 17.964 1.00 29.05 1190 THR A CA 1
ATOM 8829 C C . THR A 1 1190 ? 47.910 2.861 18.776 1.00 29.05 1190 THR A C 1
ATOM 8831 O O . THR A 1 1190 ? 47.489 3.132 19.893 1.00 29.05 1190 THR A O 1
ATOM 8834 N N . SER A 1 1191 ? 47.912 1.632 18.222 1.00 27.88 1191 SER A N 1
ATOM 8835 C CA . SER A 1 1191 ? 48.008 0.306 18.900 1.00 27.88 1191 SER A CA 1
ATOM 8836 C C . SER A 1 1191 ? 47.093 0.030 20.122 1.00 27.88 1191 SER A C 1
ATOM 8838 O O . SER A 1 1191 ? 47.231 0.684 21.144 1.00 27.88 1191 SER A O 1
ATOM 8840 N N . GLU A 1 1192 ? 46.209 -0.972 20.166 1.00 28.67 1192 GLU A N 1
ATOM 8841 C CA . GLU A 1 1192 ? 46.365 -2.387 19.778 1.00 28.67 1192 GLU A CA 1
ATOM 8842 C C . GLU A 1 1192 ? 44.995 -3.070 19.526 1.00 28.67 1192 GLU A C 1
ATOM 8844 O O . GLU A 1 1192 ? 43.951 -2.608 19.982 1.00 28.67 1192 GLU A O 1
ATOM 8849 N N . ALA A 1 1193 ? 45.015 -4.200 18.815 1.00 29.92 1193 ALA A N 1
ATOM 8850 C CA . ALA A 1 1193 ? 43.916 -5.173 18.702 1.00 29.92 1193 ALA A CA 1
ATOM 8851 C C . ALA A 1 1193 ? 43.900 -6.103 19.957 1.00 29.92 1193 ALA A C 1
ATOM 8853 O O . ALA A 1 1193 ? 44.936 -6.145 20.623 1.00 29.92 1193 ALA A O 1
ATOM 8854 N N . PRO A 1 1194 ? 42.842 -6.900 20.282 1.00 39.97 1194 PRO A N 1
ATOM 8855 C CA . PRO A 1 1194 ? 41.925 -7.517 19.313 1.00 39.97 1194 PRO A CA 1
ATOM 8856 C C . PRO A 1 1194 ? 40.430 -7.712 19.685 1.00 39.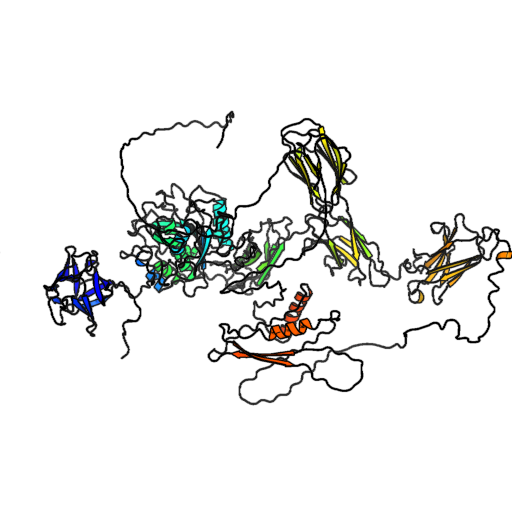97 1194 PRO A C 1
ATOM 8858 O O . PRO A 1 1194 ? 40.052 -7.804 20.845 1.00 39.97 1194 PRO A O 1
ATOM 8861 N N . ARG A 1 1195 ? 39.641 -7.945 18.619 1.00 29.58 1195 ARG A N 1
ATOM 8862 C CA . ARG A 1 1195 ? 38.440 -8.810 18.508 1.00 29.58 1195 ARG A CA 1
ATOM 8863 C C . ARG A 1 1195 ? 37.292 -8.643 19.521 1.00 29.58 1195 ARG A C 1
ATOM 8865 O O . ARG A 1 1195 ? 37.376 -9.128 20.646 1.00 29.58 1195 ARG A O 1
ATOM 8872 N N . PHE A 1 1196 ? 36.142 -8.220 18.995 1.00 26.72 1196 PHE A N 1
ATOM 8873 C CA . PHE A 1 1196 ? 34.970 -9.101 18.886 1.00 26.72 1196 PHE A CA 1
ATOM 8874 C C . PHE A 1 1196 ? 34.346 -8.952 17.494 1.00 26.72 1196 PHE A C 1
ATOM 8876 O O . PHE A 1 1196 ? 34.533 -7.859 16.914 1.00 26.72 1196 PHE A O 1
#

Radius of gyration: 48.75 Å; chains: 1; bounding box: 112×86×152 Å

Secondary structure (DSSP, 8-state):
--S-----SS------EEEEEETTSPEEEE-TTSBEEEEESS--GGG-EEEEE-TTS-EEEEETTS-EEEE-TT-BEEEEESS--STT-EEEEE-SSS-EEEEETTSPEEEE-TTSBEEEEESS--STT-EEEEE-S-TT------TTGGG-TTT--TTS-S--HHHHHHH-SSTT---EEEEEEES---TT-TTTGGGB---TT--TTSSS-SS-SS-TT-BTB-BTTTTBS----SSSHHHHHHHHHH--TTSSSS---SS-SSEEEEEEE-B-TTS-B-HHHHHHHHHHHHHTT-SEEEE----SS--HHHHHHHHHHHHTT-EEEEE--SS--BTTTS--TTTT---TTEEEEEEE-TTSSBPTT--B-TTT--EEEE-SSEEEEETTTEEEEE-SHHHHHHHHHHHHHHHHHHSTT--HHHHHHHHHHT-EE-TTTTTTSTTSEE--HHHHHHHHHHSPPP---S---SEEEEEE---STTEEEEEEEEE--S--TT--EEEEEEEETT--EEEEEEEEE--S-SEEEEEEEEEEEPPTTEEEEEEEEE-SS-B----TTSS--EEE-------S---SEEEE------STT-EEEEEEEEPPS--TT-SEEEEEEE-SSSS---EEEEEE-------EEESTTGGGSEEEE-TTS-EEEEESS--TT-EEEEEEEEEEEEEEEEEE--TTTSEEEETTEEEES---SSEEEEEEEEEEEEEEE--S---S-EEEEEEEE---EEEEEEEEE--SSSEEEEEEEETTEE-S--EEEE-----TTSPPPGGGS-SEEEEEE---STTEEEEEEEEEPPTTGGG-TT--EEEEEEE-TT--EEEEEEEEEE-SS-SSEEEEEEEEEPPTT--EEEEEEEETTEE-S--EEEE----TT--TTSSSSSTT------------SS------------------------PPP---------SSS----------------------HHHHHHHHHHHHT------TT-EEEEEEEEEPPPPPP---SS-------EEEEEEEEPTT--TT--S---------S--SHHHHHHHHHHHHHHHHTT--PPTT-------------------------------------------------------SSS-----------------------------------------------

Sequence (1196 aa):
MDGLMLACCDGRPTQDLVAFQSSYGRYMVAEEDGAVNCNRVEVDDWETFQILYNSDGTIALRTHFGKYVGADATGAVNARHWLIGKNERFSLVDNKDSTFSLQSSHGTYLMAELDGRLNANHDKIGLGEKFVMKDLSSPDQRFPNDVNFTSLWGMHELLDKDIDAPEAWKKFTGEFSAGITVAVIDTGIDYTHEDLRDNIWVNPDEIPGNGIDDDGNGIVDDVHGADFANDDGDPMDDQKHGTHCAGTIAGVGNNGRGVSGVAWHGVRLMALKFLSASGGGKTADAVKAIDYAAAHGARVASNSWGGGGSNAALRVAIERAEAVGMLFVAAAGNSRSDNDEDPHYPSNYPTDNIIAVASSTSKGKLSSFSCYGATTVDLAAPGSSIYSTTPKNHYQFLSGTSMATPHVTGLAALVWMYRPALSMMQVKDIILSSVETSKALEGKVLTGGRINARKALEAASAMEPPYPPVHAPRAVAFEDTDSMVGLIGGTVTVTAATDESDVLYYRVYFVSRAGYQLDSLGSVNATGAKLLEVPISKPRAVPQFAVGLVAVSGNATGEMPAQIGGGCPNITVEDFIVPQSGPQAVSWGGDVDLRRGIVAGKLSVTRATDEESITQYNVYWSNGSDVRGPLVGSVPANGFALPKCTGRTCPLINTTLTKDGSIVYDRTSYRDMEMAIIEASGPALVEVTRFHTESYYDTLTIGAREISGSPGVPMNVEVPKGRLRITWSSDESITSSGWTFRLQQSGETAEFQVTPAVPLGRGLEIVPAYGNNESPKGIFVKVMDYDSTMPPSPGFAPSAVDFTDVNNASGIVQGVAEVVPAPGVEAADSVAYFQLDFADADGNAIVGLGVRADAKGNHSVLIPIAATPLPAGASQLIARAGNSFGLSTGRMSIDLVDLAGVPESTAMKVADAVERPEGVRLEEALKAAPKAKELPEPWLQRPVHAEERKVAWTATSPAALTADGAVESHVLCTVELPDVEAEAVVGQKSREALRDAIHAGLPFVGKDGVRVTKVLAKTPAAAEHGSPRSRRAAAATAEFRVEPSQGAPPHAVDRIEARLILLGMGGPSAKRFSEELVKRLRAVGVRLPAGARVHVGLPQQVLRRRPGRALTAAAAVVLGDESSAARNGPHDDEVPLLTAATAALVAALVSVLTVVLVRTLRNRRPLVEKKGLVALDGVRVQPDGTPRATSEAPRF

Organism: NCBI:txid311494